Protein AF-0000000079764440 (afdb_homodimer)

Secondary structure (DSSP, 8-state):
-HHHHHHHHHHS---STTHHHHHHHTTT-HHHHHHHHSSPPP-BTTBEEEEBSSSTTSBSHHHHHHHHHHHHHHHHHH-TT-EEEEEE-SSTTHHHHHHHHHHHHHHTT-EEEE-SS---HHHHHHHHHHTT-SEEEEE--TTS-TTEEEEEEE-TTSSB--HHHHHHHHHHHHTS-TTTSS----HHHHHHTTSEEEPPHHHHHHHHHHHHTT-SSTTTHHHH---EEEE-TTSTTHHHHHHHHHHTT---EEE-GGGSS--TT-TT-SS--TTSHHHHHHHHHHHHHHT-SEEEEE-TTSS-EEEEEEPTTS-EEEE-HHHHHHHHHHHHHHHHHHHT-PPTT-EEEEETTS-THHHHHHHHHT-EEEEE-SSHHHHHHHHHHHHHTT-GGGEEEEEETTTEEE-STT-SS--HHHHHHHHHHHHHHHHHTT--HHHHHHHHHHHH-EEEEEEEEEE--STTHHHHHHHHHHHHHHS--SEETTEEEEEEEETT-HHHHSS---S-EEEEETTS-EEEEEE-SSSSEEEEEEEEEESSHHHHHHHHHHHHHHHGGGG-/-HHHHHHHHHHS---STTHHHHHHHTTT-HHHHHHHHSSPPP-BTTBEEEEBSSSTTSB-HHHHHHHHHHHHHHHHHH-TT-EEEEEE-SSTTHHHHHHHHHHHHHHTT-EEEE-SS---HHHHHHHHHHTT-SEEEEE--TTS-TTEEEEEEE-TTSSB--HHHHHHHHHHHHTS-TTTSS----HHHHHHTTSEEEPPHHHHHHHHHHHHTT-SSTTTHHHH---EEEE-TTSTTHHHHHHHHHHTT---EEE-GGGSS--TT-TT-SS--TTSHHHHHHHHHHHHHHT-SEEEEE-TTSS-EEEEEEPTTS-EEEE-HHHHHHHHHHHHHHHHHHHT-PPTT-EEEEETTS-THHHHHHHHHT-EEEEE-SSHHHHHHHHHHHHHTT-GGGEEEEEETTTEEE-STT-SS--HHHHHHHHHHHHHHHHHTT--HHHHHHHHHHHH-EEEEEEEEEE--STTHHHHHHHHHHHHHHS--SEETTEEEEEEEETT-HHHHSS---S-EEEEETTS-EEEEEE-SSSSEEEEEEEEEESSHHHHHHHHHHHHHHHGGGG-

Sequence (1120 aa):
MYQEEYKRWLEADLEDADLSPELARIEGNDEEIKDRFAVALKFGTAGLRGVLGAGTNRMNIYVVRQATQGLANWVKTQGGTQTVAISYDSRLKSDVFAKTAAGVLAANGINVRIYDALMPVPALSFATRYYNCNAGVMVTASHNPAKYNGYKAYGPDGCQMTDDAAAIVYAEIQKTDVLTGAKYISFAEGVEKGLIRFVGDDCKKALYEAIESRQVRPGLCKTAGLKLVYSPLNGSGLVPVTQVLKDIGITDITIVPEQEYPNGYFTTCSYPNPEIFAALELGLNLAKETDADLMLATDPDADRVGIAMKCPDGSYELVSGNEVGVLLLDYICAGRIEKGTMPEKAVAVKSIVSTPLADAVAEHYGVELRSVLTGFKWIGDQIAQLEEAGEVDRFIFGFEESYGYLAGPYVRDKDAVIGSMLICEMAAYYRSIGSSLKQRLEEIYAQYGRYLNKVDSFEFPGLSGMDKMASIMENLRKNPLTEVAGIKVASVTDYTKPEETGLPSANVLIYKLEDGETVIVRPSGTEPKIKIYYTTLGKDLEEAQAKKDKFAEALKPIMAMYQEEYKRWLEADLEDADLSPELARIEGNDEEIKDRFAVALKFGTAGLRGVLGAGTNRMNIYVVRQATQGLANWVKTQGGTQTVAISYDSRLKSDVFAKTAAGVLAANGINVRIYDALMPVPALSFATRYYNCNAGVMVTASHNPAKYNGYKAYGPDGCQMTDDAAAIVYAEIQKTDVLTGAKYISFAEGVEKGLIRFVGDDCKKALYEAIESRQVRPGLCKTAGLKLVYSPLNGSGLVPVTQVLKDIGITDITIVPEQEYPNGYFTTCSYPNPEIFAALELGLNLAKETDADLMLATDPDADRVGIAMKCPDGSYELVSGNEVGVLLLDYICAGRIEKGTMPEKAVAVKSIVSTPLADAVAEHYGVELRSVLTGFKWIGDQIAQLEEAGEVDRFIFGFEESYGYLAGPYVRDKDAVIGSMLICEMAAYYRSIGSSLKQRLEEIYAQYGRYLNKVDSFEFPGLSGMDKMASIMENLRKNPLTEVAGIKVASVTDYTKPEETGLPSANVLIYKLEDGETVIVRPSGTEPKIKIYYTTLGKDLEEAQAKKDKFAEALKPIMA

Radius of gyration: 32.34 Å; Cα contacts (8 Å, |Δi|>4): 2476; chains: 2; bounding box: 72×97×78 Å

Nearest PDB structures (foldseek):
  1tuo-assembly1_A  TM=8.781E-01  e=5.493E-33  Thermus thermophilus
  1wqa-assembly1_A  TM=8.277E-01  e=1.432E-32  Pyrococcus horikoshii
  3pdk-assembly1_B  TM=8.046E-01  e=1.966E-28  Bacillus anthracis
  7ojr-assembly1_A  TM=7.650E-01  e=1.184E-28  Bacillus subtilis subsp. subtilis str. 168
  6gyz-assembly1_B  TM=7.866E-01  e=2.117E-26  Staphylococcus aureus

Foldseek 3Di:
DLVVVLVVQQPDPDDDDAANVQSVVCVPVVVVSCQFEVDAAAQFLFFGKAFDYYHRRHDDLLVLLLLLQLVLVLLVVPDDQLEEEEAEKQAPCRVVSRQSSLFLSLLSVGAYAYAPDHAFLQLQLLLLQVVQHQKYWYWAPWQAFRRMIGIFMGGSNSFRDDRVSRVSSRVSSVVADSHPRTGGDGSVVSVVVVRYDYDDPVSVVVVLVVLLVLDLDQQLQQPLQAAEEEAQLLANCQPLQQVSCVVRHHDNYHYLPVRRHRDSNSVQARGCALQDCSNCVSSQVVCLVVVGQKYKYAIRNQQFIWIWGADPVGHTDTDFQLLLQQLLLLCNLVSCVVVVNQDPQAEEEEEPLHACLNVVSCVVSVHHYYYAHPDLSRVLVVLVVCVVVVRNQSYAKYGYRSRFIDGGNSGSGGHNSSSSNSSSSSQSVQSNVVHGSVRVSVVSCVVRFDKDKDKDKFAQDDPCLQVLLVVLLVCCVVPPDQAALPFGFPDKDQQCDCVVVVYHRFSKIWTQTPVRKIWIWHADPPGSMIMIMTMATDPDPVVRVVVVVSRCVRCVVSSD/DLVVVLVVQQPDPDDDDAANVQSVVCVPVVVVSCQFEVDAFAQFLFFGKAFDYYHRRHDDLLVLLLLLQLVLVLLVVPDDQLEEEEAEKQAPCRVVSRQSSLFLSLLSVGAYAYAPDHAFLQLQLLLLQVVQHQKYWYWAPWQAFRRMIGIFMGGSNSFRDDRVSRVSSRVSSVVADSHPRTGGDGSVVSVVVVRYDYDDPVSVVVVLVVLLVLALDQQLQQPLQAAEEEAQLLANCLPLQQVSCVVRHHDNYHYLPVRRHRDSNSVQARGCALQDCSNCVSSQVVCLVVVGQKYKYAIRNQQFIWIWGADPVGHTDTDFQLLLQQLLLLCNLVSCVVVVNQDPQAEEEEEPLHACLSVVSCVVSVHHYYYAHPDLSRVLVVLVVCVVVVRNQSYAKYGYRSRFIDGGNSGSGGHNSSSSNSSSSSQSVQSNVVHGSVRVSVVSCVVRFDKDKDKDKFAQDDPCLQVLLVVLLVCCVVPPDQAALRFGFPDKDQQCDCVVVVYHRFSKIWTATPVGWIWIWHADPVGSMIMIMTMATDPDPVVRVVVVVSRCVRCVVSSD

InterPro domains:
  IPR005841 Alpha-D-phosphohexomutase superfamily [PR00509] (135-149)
  IPR005841 Alpha-D-phosphohexomutase superfamily [PR00509] (225-244)
  IPR005841 Alpha-D-phosphohexomutase superfamily [PR00509] (292-307)
  IPR005843 Alpha-D-phosphohexomutase, C-terminal [PF00408] (472-535)
  IPR005844 Alpha-D-phosphohexomutase, alpha/beta/alpha domain I [PF02878] (41-177)
  IPR005845 Alpha-D-phosphohexomutase, alpha/beta/alpha domain II [PF02879] (219-308)
  IPR005846 Alpha-D-phosphohexomutase, alpha/beta/alpha domain III [PF02880] (321-448)
  IPR016055 Alpha-D-phosphohexomutase, alpha/beta/alpha I/II/III [SSF53738] (32-185)
  IPR016055 Alpha-D-phosphohexomutase, alpha/beta/alpha I/II/III [SSF53738] (223-310)
  IPR016055 Alpha-D-phosphohexomutase, alpha/beta/alpha I/II/III [SSF53738] (300-450)
  IPR016066 Alpha-D-phosphohexomutase, conserved site [PS00710] (136-145)
  IPR036900 Alpha-D-phosphohexomutase, C-terminal domain superfamily [SSF55957] (440-559)

Organism: NCBI:txid410072

Solvent-accessible surface area (backbone atoms only — not comparable to full-atom values): 55308 Å² total; per-residue (Å²): 112,27,65,58,53,50,50,52,58,68,70,44,91,69,75,63,63,62,38,61,30,53,51,60,69,45,61,89,37,61,68,62,45,42,62,22,35,61,46,62,64,61,54,47,51,74,18,35,69,33,42,59,44,66,47,51,40,18,40,41,67,42,50,44,29,15,48,35,37,8,44,43,58,49,43,72,70,71,52,86,69,38,24,34,24,36,25,20,21,34,41,59,58,18,65,58,45,42,42,46,35,46,7,22,30,28,53,69,73,26,33,31,35,29,51,91,56,61,32,23,52,29,54,37,18,30,47,6,44,74,67,51,14,51,22,24,36,40,21,43,42,55,42,52,38,44,61,35,30,29,41,29,47,24,30,41,79,15,22,50,29,49,66,68,60,23,49,54,26,37,54,41,21,72,71,31,45,52,88,73,48,43,57,68,41,54,50,38,56,23,40,73,71,64,29,39,44,44,51,44,68,66,58,55,50,50,50,52,50,60,48,61,70,59,52,65,61,79,67,51,35,56,72,38,72,52,34,34,23,39,27,18,54,10,15,17,27,42,50,60,36,44,49,51,33,44,74,50,34,46,58,52,42,44,65,33,76,95,23,48,59,68,37,24,68,36,86,84,24,74,43,36,29,45,87,40,68,70,46,39,45,69,41,50,55,48,20,61,77,67,67,30,58,32,29,40,28,22,15,19,27,12,31,26,46,23,42,29,43,48,41,96,88,67,49,73,42,79,52,51,28,42,55,50,45,38,52,49,53,50,50,49,51,54,36,19,56,75,69,70,66,58,51,76,77,27,29,33,35,33,24,67,85,30,59,66,66,44,55,58,55,28,55,74,74,67,34,47,71,45,72,34,61,84,56,55,47,47,54,25,47,52,47,50,52,27,43,74,69,75,44,38,74,20,41,54,35,36,35,35,46,78,24,24,28,33,68,45,73,78,41,21,48,33,19,19,46,52,42,49,47,52,51,51,46,50,43,20,49,30,44,66,71,76,49,38,62,58,57,51,52,51,49,49,26,70,73,75,50,34,72,39,77,49,75,48,77,46,76,34,80,66,96,54,10,53,59,52,52,50,48,46,54,50,45,45,66,76,55,56,74,61,50,56,70,84,41,45,44,66,45,75,48,57,31,69,39,31,89,79,68,76,43,75,66,37,76,39,38,38,38,33,30,68,86,71,30,37,41,33,44,35,60,48,91,86,46,44,31,40,36,39,37,38,37,24,67,23,97,41,70,68,50,10,48,53,49,44,52,42,42,49,61,55,46,48,69,67,77,106,110,28,64,58,51,49,51,52,58,68,72,43,90,69,76,63,60,63,38,61,29,53,53,60,69,45,61,92,38,62,68,62,44,41,62,22,36,62,47,62,65,62,56,46,53,74,19,35,70,32,42,60,43,65,48,49,39,19,39,42,68,42,50,45,29,14,49,35,37,8,42,43,58,48,42,69,71,70,51,85,70,39,23,34,23,37,25,22,22,35,42,59,57,16,65,58,46,41,42,44,34,46,7,22,30,28,52,69,73,26,33,31,35,30,52,91,56,62,33,22,51,31,55,37,17,30,48,5,44,74,68,51,13,49,23,23,35,40,22,44,43,55,44,52,38,46,61,34,31,26,41,29,47,24,30,41,79,14,22,51,28,49,65,67,62,23,50,53,25,36,55,41,22,73,71,30,44,53,90,73,48,43,57,69,42,53,51,40,56,23,41,74,71,65,30,39,43,44,52,44,68,66,59,55,50,49,50,50,49,58,49,60,70,59,54,64,62,81,67,50,34,56,74,40,73,52,35,36,24,38,26,16,55,11,14,17,27,41,50,60,36,44,48,52,33,44,73,49,34,46,58,51,43,45,66,33,75,96,23,48,59,66,38,24,67,37,86,84,25,75,44,35,30,44,88,39,66,69,46,38,45,69,41,52,53,47,20,63,75,67,66,32,57,32,28,41,28,22,15,19,27,12,31,25,46,24,42,29,42,47,43,96,87,68,48,72,43,78,52,53,27,42,56,48,46,38,52,49,51,50,49,51,51,55,34,19,56,75,69,69,67,57,51,76,77,27,30,32,36,32,25,68,86,29,59,66,65,42,54,56,54,28,54,74,72,66,36,47,70,46,70,34,62,84,55,56,47,46,54,24,46,52,48,50,52,27,44,75,71,74,42,37,75,20,41,54,35,35,35,34,45,80,25,24,28,32,68,45,74,78,41,21,46,33,20,18,46,54,42,50,46,53,51,51,46,50,41,20,51,30,44,66,74,76,49,38,62,56,57,49,52,51,49,48,27,70,73,75,50,33,72,38,78,48,74,48,77,45,76,34,80,67,95,54,10,54,59,54,52,51,49,45,54,48,44,45,65,77,56,55,74,61,51,56,68,84,40,45,44,65,45,75,47,56,30,69,38,30,91,79,68,76,43,78,66,38,78,39,38,38,36,34,28,70,88,69,30,37,41,33,44,34,59,49,92,87,47,41,30,40,35,38,39,37,37,24,66,24,97,40,70,66,51,8,48,52,49,45,52,42,41,50,63,56,46,48,70,68,77,106

Structure (mmCIF, N/CA/C/O backbone):
data_AF-0000000079764440-model_v1
#
loop_
_entity.id
_entity.type
_entity.pdbx_description
1 polymer Phosphoglucomutase
#
loop_
_atom_site.group_PDB
_atom_site.id
_atom_site.type_symbol
_atom_site.label_atom_id
_atom_site.label_alt_id
_atom_site.label_comp_id
_atom_site.label_asym_id
_atom_site.label_entity_id
_atom_site.label_seq_id
_atom_site.pdbx_PDB_ins_code
_atom_site.Cartn_x
_atom_site.Cartn_y
_atom_site.Cartn_z
_atom_site.occupancy
_atom_site.B_iso_or_equiv
_atom_site.auth_seq_id
_atom_site.auth_comp_id
_atom_site.auth_asym_id
_atom_site.auth_atom_id
_atom_site.pdbx_PDB_model_num
ATOM 1 N N . MET A 1 1 ? -37 -5.703 -2.166 1 90.06 1 MET A N 1
ATOM 2 C CA . MET A 1 1 ? -36.031 -6.488 -1.391 1 90.06 1 MET A CA 1
ATOM 3 C C . MET A 1 1 ? -34.688 -5.82 -1.383 1 90.06 1 MET A C 1
ATOM 5 O O . MET A 1 1 ? -34.188 -5.383 -0.334 1 90.06 1 MET A O 1
ATOM 9 N N . TYR A 1 2 ? -34.188 -5.312 -2.531 1 94.69 2 TYR A N 1
ATOM 10 C CA . TYR A 1 2 ? -32.844 -4.734 -2.551 1 94.69 2 TYR A CA 1
ATOM 11 C C . TYR A 1 2 ? -32.875 -3.301 -2.031 1 94.69 2 TYR A C 1
ATOM 13 O O . TYR A 1 2 ? -31.922 -2.85 -1.397 1 94.69 2 TYR A O 1
ATOM 21 N N . GLN A 1 3 ? -33.938 -2.615 -2.131 1 96.88 3 GLN A N 1
ATOM 22 C CA . GLN A 1 3 ? -34.094 -1.265 -1.599 1 96.88 3 GLN A CA 1
ATOM 23 C C . GLN A 1 3 ? -34.094 -1.271 -0.073 1 96.88 3 GLN A C 1
ATOM 25 O O . GLN A 1 3 ? -33.562 -0.349 0.557 1 96.88 3 GLN A O 1
ATOM 30 N N . GLU A 1 4 ? -34.719 -2.256 0.448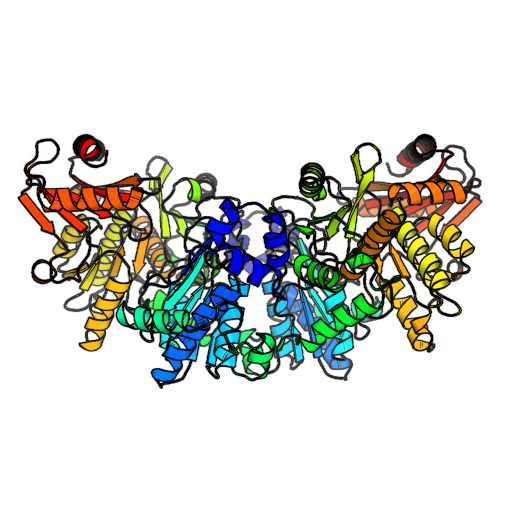 1 97.06 4 GLU A N 1
ATOM 31 C CA . GLU A 1 4 ? -34.75 -2.381 1.902 1 97.06 4 GLU A CA 1
ATOM 32 C C . GLU A 1 4 ? -33.375 -2.629 2.471 1 97.06 4 GLU A C 1
ATOM 34 O O . GLU A 1 4 ? -33 -2.084 3.518 1 97.06 4 GLU A O 1
ATOM 39 N N . GLU A 1 5 ? -32.656 -3.471 1.81 1 97.06 5 GLU A N 1
ATOM 40 C CA . GLU A 1 5 ? -31.297 -3.744 2.246 1 97.06 5 GLU A CA 1
ATOM 41 C C . GLU A 1 5 ? -30.422 -2.5 2.127 1 97.06 5 GLU A C 1
ATOM 43 O O . GLU A 1 5 ? -29.594 -2.225 3.008 1 97.06 5 GLU A O 1
ATOM 48 N N . TYR A 1 6 ? -30.594 -1.741 1.046 1 97.62 6 TYR A N 1
ATOM 49 C CA . TYR A 1 6 ? -29.875 -0.483 0.872 1 97.62 6 TYR A CA 1
ATOM 50 C C . TYR A 1 6 ? -30.156 0.472 2.023 1 97.62 6 TYR A C 1
ATOM 52 O O . TYR A 1 6 ? -29.234 1.069 2.588 1 97.62 6 TYR A O 1
ATOM 60 N N . LYS A 1 7 ? -31.359 0.61 2.387 1 97.12 7 LYS A N 1
ATOM 61 C CA . LYS A 1 7 ? -31.766 1.485 3.482 1 97.12 7 LYS A CA 1
ATOM 62 C C . LYS A 1 7 ? -31.172 1.021 4.809 1 97.12 7 LYS A C 1
ATOM 64 O O . LYS A 1 7 ? -30.766 1.842 5.637 1 97.12 7 LYS A O 1
ATOM 69 N N . ARG A 1 8 ? -31.172 -0.293 4.98 1 97.44 8 ARG A N 1
ATOM 70 C CA . ARG A 1 8 ? -30.578 -0.876 6.176 1 97.44 8 ARG A CA 1
ATOM 71 C C . ARG A 1 8 ? -29.125 -0.459 6.316 1 97.44 8 ARG A C 1
ATOM 73 O O . ARG A 1 8 ? -28.672 -0.091 7.406 1 97.44 8 ARG A O 1
ATOM 80 N N . TRP A 1 9 ? -28.359 -0.5 5.227 1 97.56 9 TRP A N 1
ATOM 81 C CA . TRP A 1 9 ? -26.953 -0.099 5.234 1 97.56 9 TRP A CA 1
ATOM 82 C C . TRP A 1 9 ? -26.812 1.401 5.477 1 97.56 9 TRP A C 1
ATOM 84 O O . TRP A 1 9 ? -25.906 1.841 6.188 1 97.56 9 TRP A O 1
ATOM 94 N N . LEU A 1 10 ? -27.656 2.152 4.887 1 94.5 10 LEU A N 1
ATOM 95 C CA . LEU A 1 10 ? -27.625 3.604 5.02 1 94.5 10 LEU A CA 1
ATOM 96 C C . LEU A 1 10 ? -27.844 4.02 6.469 1 94.5 10 LEU A C 1
ATOM 98 O O . LEU A 1 10 ? -27.25 5 6.934 1 94.5 10 LEU A O 1
ATOM 102 N N . GLU A 1 11 ? -28.625 3.297 7.148 1 94.44 11 GLU A N 1
ATOM 103 C CA . GLU A 1 11 ? -29.016 3.648 8.516 1 94.44 11 GLU A CA 1
ATOM 104 C C . GLU A 1 11 ? -28.016 3.082 9.531 1 94.44 11 GLU A C 1
ATOM 106 O O . GLU A 1 11 ? -28 3.5 10.688 1 94.44 11 GLU A O 1
ATOM 111 N N . ALA A 1 12 ? -27.188 2.178 9.07 1 95.19 12 ALA A N 1
ATOM 112 C CA . ALA A 1 12 ? -26.25 1.526 9.969 1 95.19 12 ALA A CA 1
ATOM 113 C C . ALA A 1 12 ? -25.062 2.441 10.273 1 95.19 12 ALA A C 1
ATOM 115 O O . ALA A 1 12 ? -24.688 3.273 9.445 1 95.19 12 ALA A O 1
ATOM 116 N N . ASP A 1 13 ? -24.516 2.365 11.484 1 92.69 13 ASP A N 1
ATOM 117 C CA . ASP A 1 13 ? -23.266 3.025 11.805 1 92.69 13 ASP A CA 1
ATOM 118 C C . ASP A 1 13 ? -22.062 2.225 11.289 1 92.69 13 ASP A C 1
ATOM 120 O O . ASP A 1 13 ? -21.391 1.535 12.062 1 92.69 13 ASP A O 1
ATOM 124 N N . LEU A 1 14 ? -21.859 2.359 10.008 1 94.62 14 LEU A N 1
ATOM 125 C CA . LEU A 1 14 ? -20.875 1.529 9.328 1 94.62 14 LEU A CA 1
ATOM 126 C C . LEU A 1 14 ? -19.453 1.966 9.688 1 94.62 14 LEU A C 1
ATOM 128 O O . LEU A 1 14 ? -19.156 3.162 9.727 1 94.62 14 LEU A O 1
ATOM 132 N N . GLU A 1 15 ? -18.75 0.902 9.938 1 92.06 15 GLU A N 1
ATOM 133 C CA . GLU A 1 15 ? -17.312 1.117 10.102 1 92.06 15 GLU A CA 1
ATOM 134 C C . GLU A 1 15 ? -16.609 1.244 8.75 1 92.06 15 GLU A C 1
ATOM 136 O O . GLU A 1 15 ? -17.172 0.861 7.719 1 92.06 15 GLU A O 1
ATOM 141 N N . ASP A 1 16 ? -15.531 1.823 8.648 1 90.44 16 ASP A N 1
ATOM 142 C CA . ASP A 1 16 ? -14.703 2.039 7.469 1 90.44 16 ASP A CA 1
ATOM 143 C C . ASP A 1 16 ? -15.07 3.354 6.777 1 90.44 16 ASP A C 1
ATOM 145 O O . ASP A 1 16 ? -16.234 3.584 6.438 1 90.44 16 ASP A O 1
ATOM 149 N N . ALA A 1 17 ? -14.219 4.094 6.406 1 86.5 17 ALA A N 1
ATOM 150 C CA . ALA A 1 17 ? -14.328 5.516 6.086 1 86.5 17 ALA A CA 1
ATOM 151 C C . ALA A 1 17 ? -14.969 5.723 4.715 1 86.5 17 ALA A C 1
ATOM 153 O O . ALA A 1 17 ? -15.539 6.781 4.441 1 86.5 17 ALA A O 1
ATOM 154 N N . ASP A 1 18 ? -14.977 4.707 3.887 1 90.69 18 ASP A N 1
ATOM 155 C CA . ASP A 1 18 ? -15.383 4.902 2.5 1 90.69 18 ASP A CA 1
ATOM 156 C C . ASP A 1 18 ? -16.828 4.477 2.285 1 90.69 18 ASP A C 1
ATOM 158 O O . ASP A 1 18 ? -17.453 4.859 1.294 1 90.69 18 ASP A O 1
ATOM 162 N N . LEU A 1 19 ? -17.453 3.727 3.191 1 95.31 19 LEU A N 1
ATOM 163 C CA . LEU A 1 19 ? -18.719 3.066 2.92 1 95.31 19 LEU A CA 1
ATOM 164 C C . LEU A 1 19 ? -19.875 4.062 2.982 1 95.31 19 LEU A C 1
ATOM 166 O O . LEU A 1 19 ? -20.703 4.117 2.068 1 95.31 19 LEU A O 1
ATOM 170 N N . SER A 1 20 ? -19.906 4.855 4.039 1 93.56 20 SER A N 1
ATOM 171 C CA . SER A 1 20 ? -21.016 5.785 4.203 1 93.56 20 SER A CA 1
ATOM 172 C C . SER A 1 20 ? -21.047 6.82 3.082 1 93.56 20 SER A C 1
ATOM 174 O O . SER A 1 20 ? -22.094 7.055 2.473 1 93.56 20 SER A O 1
ATOM 176 N N . PRO A 1 21 ? -19.906 7.418 2.748 1 91.5 21 PRO A N 1
ATOM 177 C CA . PRO A 1 21 ? -19.891 8.344 1.614 1 91.5 21 PRO A CA 1
ATOM 178 C C . PRO A 1 21 ? -20.312 7.68 0.305 1 91.5 21 PRO A C 1
ATOM 180 O O . PRO A 1 21 ? -21 8.297 -0.512 1 91.5 21 PRO A O 1
ATOM 183 N N . GLU A 1 22 ? -19.922 6.484 0.108 1 93.75 22 GLU A N 1
ATOM 184 C CA . GLU A 1 22 ? -20.281 5.762 -1.106 1 93.75 22 GLU A CA 1
ATOM 185 C C . GLU A 1 22 ? -21.797 5.547 -1.188 1 93.75 22 GLU A C 1
ATOM 187 O O . GLU A 1 22 ? -22.391 5.688 -2.258 1 93.75 22 GLU A O 1
ATOM 192 N N . LEU A 1 23 ? -22.422 5.148 -0.091 1 95.38 23 LEU A N 1
ATOM 193 C CA . LEU A 1 23 ? -23.859 4.906 -0.037 1 95.38 23 LEU A CA 1
ATOM 194 C C . LEU A 1 23 ? -24.625 6.191 -0.306 1 95.38 23 LEU A C 1
ATOM 196 O O . LEU A 1 23 ? -25.625 6.18 -1.038 1 95.38 23 LEU A O 1
ATOM 200 N N . ALA A 1 24 ? -24.156 7.266 0.302 1 89.19 24 ALA A N 1
ATOM 201 C CA . ALA A 1 24 ? -24.812 8.555 0.094 1 89.19 24 ALA A CA 1
ATOM 202 C C . ALA A 1 24 ? -24.766 8.961 -1.377 1 89.19 24 ALA A C 1
ATOM 204 O O . ALA A 1 24 ? -25.734 9.523 -1.902 1 89.19 24 ALA A O 1
ATOM 205 N N . ARG A 1 25 ? -23.719 8.656 -2.012 1 88.75 25 ARG A N 1
ATOM 206 C CA . ARG A 1 25 ? -23.5 9.078 -3.391 1 88.75 25 ARG A CA 1
ATOM 207 C C . ARG A 1 25 ? -24.453 8.367 -4.348 1 88.75 25 ARG A C 1
ATOM 209 O O . ARG A 1 25 ? -24.781 8.898 -5.406 1 88.75 25 ARG A O 1
ATOM 216 N N . ILE A 1 26 ? -24.875 7.191 -3.998 1 92.56 26 ILE A N 1
ATOM 217 C CA . ILE A 1 26 ? -25.672 6.434 -4.953 1 92.56 26 ILE A CA 1
ATOM 218 C C . ILE A 1 26 ? -27.156 6.57 -4.613 1 92.56 26 ILE A C 1
ATOM 220 O O . ILE A 1 26 ? -28 5.918 -5.227 1 92.56 26 ILE A O 1
ATOM 224 N N . GLU A 1 27 ? -27.453 7.355 -3.617 1 91.88 27 GLU A N 1
ATOM 225 C CA . GLU A 1 27 ? -28.859 7.582 -3.273 1 91.88 27 GLU A CA 1
ATOM 226 C C . GLU A 1 27 ? -29.656 8.016 -4.496 1 91.88 27 GLU A C 1
ATOM 228 O O . GLU A 1 27 ? -29.234 8.891 -5.246 1 91.88 27 GLU A O 1
ATOM 233 N N . GLY A 1 28 ? -30.75 7.371 -4.758 1 93.12 28 GLY A N 1
ATOM 234 C CA . GLY A 1 28 ? -31.625 7.695 -5.867 1 93.12 28 GLY A CA 1
ATOM 235 C C . GLY A 1 28 ? -31.219 7.016 -7.164 1 93.12 28 GLY A C 1
ATOM 236 O O . GLY A 1 28 ? -31.969 7.055 -8.148 1 93.12 28 GLY A O 1
ATOM 237 N N . ASN A 1 29 ? -30.141 6.395 -7.238 1 94.94 29 ASN A N 1
ATOM 238 C CA . ASN A 1 29 ? -29.688 5.641 -8.406 1 94.94 29 ASN A CA 1
ATOM 239 C C . ASN A 1 29 ? -30.109 4.176 -8.32 1 94.94 29 ASN A C 1
ATOM 241 O O . ASN A 1 29 ? -29.297 3.32 -7.945 1 94.94 29 ASN A O 1
ATOM 245 N N . ASP A 1 30 ? -31.219 3.898 -8.836 1 96.25 30 ASP A N 1
ATOM 246 C CA . ASP A 1 30 ? -31.828 2.59 -8.648 1 96.25 30 ASP A CA 1
ATOM 247 C C . ASP A 1 30 ? -30.984 1.488 -9.281 1 96.25 30 ASP A C 1
ATOM 249 O O . ASP A 1 30 ? -30.875 0.387 -8.734 1 96.25 30 ASP A O 1
ATOM 253 N N . GLU A 1 31 ? -30.469 1.744 -10.367 1 95.06 31 GLU A N 1
ATOM 254 C CA . GLU A 1 31 ? -29.656 0.748 -11.062 1 95.06 31 GLU A CA 1
ATOM 255 C C . GLU A 1 31 ? -28.422 0.373 -10.242 1 95.06 31 GLU A C 1
ATOM 257 O O . GLU A 1 31 ? -28.094 -0.807 -10.117 1 95.06 31 GLU A O 1
ATOM 262 N N . GLU A 1 32 ? -27.781 1.354 -9.727 1 95.19 32 GLU A N 1
ATOM 263 C CA . GLU A 1 32 ? -26.594 1.127 -8.898 1 95.19 32 GLU A CA 1
ATOM 264 C C . GLU A 1 32 ? -26.969 0.405 -7.605 1 95.19 32 GLU A C 1
ATOM 266 O O . GLU A 1 32 ? -26.203 -0.44 -7.121 1 95.19 32 GLU A O 1
ATOM 271 N N . ILE A 1 33 ? -28.062 0.786 -7.055 1 97.38 33 ILE A N 1
ATOM 272 C CA . ILE A 1 33 ? -28.531 0.164 -5.82 1 97.38 33 ILE A CA 1
ATOM 273 C C . ILE A 1 33 ? -28.875 -1.302 -6.074 1 97.38 33 ILE A C 1
ATOM 275 O O . ILE A 1 33 ? -28.5 -2.178 -5.289 1 97.38 33 ILE A O 1
ATOM 279 N N . LYS A 1 34 ? -29.516 -1.598 -7.148 1 96.25 34 LYS A N 1
ATOM 280 C CA . LYS A 1 34 ? -29.875 -2.969 -7.508 1 96.25 34 LYS A CA 1
ATOM 281 C C . LYS A 1 34 ? -28.625 -3.816 -7.719 1 96.25 34 LYS A C 1
ATOM 283 O O . LYS A 1 34 ? -28.531 -4.945 -7.23 1 96.25 34 LYS A O 1
ATOM 288 N N . ASP A 1 35 ? -27.734 -3.307 -8.367 1 94.94 35 ASP A N 1
ATOM 289 C CA . ASP A 1 35 ? -26.5 -4.016 -8.656 1 94.94 35 ASP A CA 1
ATOM 290 C C . ASP A 1 35 ? -25.766 -4.383 -7.367 1 94.94 35 ASP A C 1
ATOM 292 O O . ASP A 1 35 ? -25.172 -5.461 -7.27 1 94.94 35 ASP A O 1
ATOM 296 N N . ARG A 1 36 ? -25.75 -3.535 -6.402 1 96.88 36 ARG A N 1
ATOM 297 C CA . ARG A 1 36 ? -24.969 -3.686 -5.184 1 96.88 36 ARG A CA 1
ATOM 298 C C . ARG A 1 36 ? -25.719 -4.52 -4.148 1 96.88 36 ARG A C 1
ATOM 300 O O . ARG A 1 36 ? -25.094 -5.164 -3.299 1 96.88 36 ARG A O 1
ATOM 307 N N . PHE A 1 37 ? -27.094 -4.598 -4.238 1 97.56 37 PHE A N 1
ATOM 308 C CA . PHE A 1 37 ? -27.812 -5.121 -3.086 1 97.56 37 PHE A CA 1
ATOM 309 C C . PHE A 1 37 ? -28.781 -6.219 -3.508 1 97.56 37 PHE A C 1
ATOM 311 O O . PHE A 1 37 ? -29.359 -6.906 -2.66 1 97.56 37 PHE A O 1
ATOM 318 N N . ALA A 1 38 ? -29 -6.449 -4.77 1 94.31 38 ALA A N 1
ATOM 319 C CA . ALA A 1 38 ? -30 -7.422 -5.211 1 94.31 38 ALA A CA 1
ATOM 320 C C . ALA A 1 38 ? -29.531 -8.852 -4.922 1 94.31 38 ALA A C 1
ATOM 322 O O . ALA A 1 38 ? -30.359 -9.742 -4.711 1 94.31 38 ALA A O 1
ATOM 323 N N . VAL A 1 39 ? -28.25 -9.055 -4.902 1 92.19 39 VAL A N 1
ATOM 324 C CA . VAL A 1 39 ? -27.672 -10.367 -4.617 1 92.19 39 VAL A CA 1
ATOM 325 C C . VAL A 1 39 ? -26.453 -10.211 -3.721 1 92.19 39 VAL A C 1
ATOM 327 O O . VAL A 1 39 ? -25.938 -9.102 -3.543 1 92.19 39 VAL A O 1
ATOM 330 N N . ALA A 1 40 ? -26.078 -11.266 -3.107 1 93.88 40 ALA A N 1
ATOM 331 C CA . ALA A 1 40 ? -24.828 -11.312 -2.34 1 93.88 40 ALA A CA 1
ATOM 332 C C . ALA A 1 40 ? -23.734 -12.039 -3.113 1 93.88 40 ALA A C 1
ATOM 334 O O . ALA A 1 40 ? -24.016 -12.922 -3.932 1 93.88 40 ALA A O 1
ATOM 335 N N . LEU A 1 41 ? -22.484 -11.633 -2.9 1 92.75 41 LEU A N 1
ATOM 336 C CA . LEU A 1 41 ? -21.375 -12.414 -3.459 1 92.75 41 LEU A CA 1
ATOM 337 C C . LEU A 1 41 ? -21.469 -13.875 -3.029 1 92.75 41 LEU A C 1
ATOM 339 O O . LEU A 1 41 ? -21.812 -14.164 -1.881 1 92.75 41 LEU A O 1
ATOM 343 N N . LYS A 1 42 ? -21.172 -14.727 -3.926 1 88.94 42 LYS A N 1
ATOM 344 C CA . LYS A 1 42 ? -21.25 -16.156 -3.641 1 88.94 42 LYS A CA 1
ATOM 345 C C . LYS A 1 42 ? -19.906 -16.719 -3.211 1 88.94 42 LYS A C 1
ATOM 347 O O . LYS A 1 42 ? -18.875 -16.422 -3.83 1 88.94 42 LYS A O 1
ATOM 352 N N . PHE A 1 43 ? -19.953 -17.438 -2.174 1 89.38 43 PHE A N 1
ATOM 353 C CA . PHE A 1 43 ? -18.781 -18.125 -1.674 1 89.38 43 PHE A CA 1
ATOM 354 C C . PHE A 1 43 ? -18.734 -19.562 -2.189 1 89.38 43 PHE A C 1
ATOM 356 O O . PHE A 1 43 ? -19.5 -20.422 -1.734 1 89.38 43 PHE A O 1
ATOM 363 N N . GLY A 1 44 ? -17.859 -19.891 -3.205 1 80.5 44 GLY A N 1
ATOM 364 C CA . GLY A 1 44 ? -17.641 -21.234 -3.715 1 80.5 44 GLY A CA 1
ATOM 365 C C . GLY A 1 44 ? -16.219 -21.719 -3.502 1 80.5 44 GLY A C 1
ATOM 366 O O . GLY A 1 44 ? -15.539 -21.281 -2.58 1 80.5 44 GLY A O 1
ATOM 367 N N . THR A 1 45 ? -15.82 -22.672 -4.215 1 73.62 45 THR A N 1
ATOM 368 C CA . THR A 1 45 ? -14.492 -23.25 -4.059 1 73.62 45 THR A CA 1
ATOM 369 C C . THR A 1 45 ? -13.406 -22.234 -4.402 1 73.62 45 THR A C 1
ATOM 371 O O . THR A 1 45 ? -12.258 -22.375 -3.984 1 73.62 45 THR A O 1
ATOM 374 N N . ALA A 1 46 ? -13.75 -21.188 -5.082 1 77.19 46 ALA A N 1
ATOM 375 C CA . ALA A 1 46 ? -12.797 -20.125 -5.426 1 77.19 46 ALA A CA 1
ATOM 376 C C . ALA A 1 46 ? -12.875 -18.969 -4.426 1 77.19 46 ALA A C 1
ATOM 378 O O . ALA A 1 46 ? -12.188 -17.969 -4.578 1 77.19 46 ALA A O 1
ATOM 379 N N . GLY A 1 47 ? -13.75 -19.172 -3.408 1 90.31 47 GLY A N 1
ATOM 380 C CA . GLY A 1 47 ? -13.906 -18.109 -2.426 1 90.31 47 GLY A CA 1
ATOM 381 C C . GLY A 1 47 ? -14.773 -16.969 -2.916 1 90.31 47 GLY A C 1
ATOM 382 O O . GLY A 1 47 ? -15.711 -17.188 -3.686 1 90.31 47 GLY A O 1
ATOM 383 N N . LEU A 1 48 ? -14.594 -15.828 -2.305 1 94.44 48 LEU A N 1
ATOM 384 C CA . LEU A 1 48 ? -15.25 -14.594 -2.73 1 94.44 48 LEU A CA 1
ATOM 385 C C . LEU A 1 48 ? -14.367 -13.805 -3.686 1 94.44 48 LEU A C 1
ATOM 387 O O . LEU A 1 48 ? -13.141 -13.781 -3.525 1 94.44 48 LEU A O 1
ATOM 391 N N . ARG A 1 49 ? -14.906 -13.258 -4.703 1 94.62 49 ARG A N 1
ATOM 392 C CA . ARG A 1 49 ? -14.266 -12.289 -5.586 1 94.62 49 ARG A CA 1
ATOM 393 C C . ARG A 1 49 ? -15.266 -11.258 -6.094 1 94.62 49 ARG A C 1
ATOM 395 O O . ARG A 1 49 ? -16.375 -11.609 -6.516 1 94.62 49 ARG A O 1
ATOM 402 N N . GLY A 1 50 ? -14.961 -9.977 -5.938 1 95 50 GLY A N 1
ATOM 403 C CA . GLY A 1 50 ? -15.852 -8.922 -6.398 1 95 50 GLY A CA 1
ATOM 404 C C . GLY A 1 50 ? -15.203 -7.551 -6.395 1 95 50 GLY A C 1
ATOM 405 O O . GLY A 1 50 ? -14.047 -7.406 -5.977 1 95 50 GLY A O 1
ATOM 406 N N . VAL A 1 51 ? -15.969 -6.609 -6.902 1 96.5 51 VAL A N 1
ATOM 407 C CA . VAL A 1 51 ? -15.516 -5.223 -6.902 1 96.5 51 VAL A CA 1
ATOM 408 C C . VAL A 1 51 ? -15.617 -4.645 -5.492 1 96.5 51 VAL A C 1
ATOM 410 O O . VAL A 1 51 ? -16.547 -4.969 -4.75 1 96.5 51 VAL A O 1
ATOM 413 N N . LEU A 1 52 ? -14.672 -3.818 -5.121 1 97.62 52 LEU A N 1
ATOM 414 C CA . LEU A 1 52 ? -14.711 -3.113 -3.846 1 97.62 52 LEU A CA 1
ATOM 415 C C . LEU A 1 52 ? -15.914 -2.172 -3.783 1 97.62 52 LEU A C 1
ATOM 417 O O . LEU A 1 52 ? -16.297 -1.584 -4.797 1 97.62 52 LEU A O 1
ATOM 421 N N . GLY A 1 53 ? -16.484 -2.057 -2.615 1 97.38 53 GLY A N 1
ATOM 422 C CA . GLY A 1 53 ? -17.516 -1.058 -2.438 1 97.38 53 GLY A CA 1
ATOM 423 C C . GLY A 1 53 ? -18.531 -1.43 -1.367 1 97.38 53 GLY A C 1
ATOM 424 O O . GLY A 1 53 ? -18.406 -2.482 -0.736 1 97.38 53 GLY A O 1
ATOM 425 N N . ALA A 1 54 ? -19.484 -0.608 -1.151 1 97.62 54 ALA A N 1
ATOM 426 C CA . ALA A 1 54 ? -20.562 -0.864 -0.206 1 97.62 54 ALA A CA 1
ATOM 427 C C . ALA A 1 54 ? -21.625 -1.763 -0.825 1 97.62 54 ALA A C 1
ATOM 429 O O . ALA A 1 54 ? -21.969 -1.61 -1.999 1 97.62 54 ALA A O 1
ATOM 430 N N . GLY A 1 55 ? -22.094 -2.717 -0.056 1 97.88 55 GLY A N 1
ATOM 431 C CA . GLY A 1 55 ? -23.156 -3.582 -0.516 1 97.88 55 GLY A CA 1
ATOM 432 C C . GLY A 1 55 ? -22.859 -5.059 -0.314 1 97.88 55 GLY A C 1
ATOM 433 O O . GLY A 1 55 ? -21.734 -5.43 0.006 1 97.88 55 GLY A O 1
ATOM 434 N N . THR A 1 56 ? -23.875 -5.863 -0.546 1 97.75 56 THR A N 1
ATOM 435 C CA . THR A 1 56 ? -23.75 -7.301 -0.341 1 97.75 56 THR A CA 1
ATOM 436 C C . THR A 1 56 ? -23.078 -7.965 -1.542 1 97.75 56 THR A C 1
ATOM 438 O O . THR A 1 56 ? -22.516 -9.055 -1.422 1 97.75 56 THR A O 1
ATOM 441 N N . ASN A 1 57 ? -23.172 -7.301 -2.695 1 96.88 57 ASN A N 1
ATOM 442 C CA . ASN A 1 57 ? -22.516 -7.773 -3.912 1 96.88 57 ASN A CA 1
ATOM 443 C C . ASN A 1 57 ? -21.203 -7.039 -4.16 1 96.88 57 ASN A C 1
ATOM 445 O O . ASN A 1 57 ? -20.875 -6.723 -5.305 1 96.88 57 ASN A O 1
ATOM 449 N N . ARG A 1 58 ? -20.516 -6.621 -3.141 1 97.69 58 ARG A N 1
ATOM 450 C CA . ARG A 1 58 ? -19.25 -5.914 -3.137 1 97.69 58 ARG A CA 1
ATOM 451 C C . ARG A 1 58 ? -18.297 -6.488 -2.082 1 97.69 58 ARG A C 1
ATOM 453 O O . ARG A 1 58 ? -18.75 -7.074 -1.095 1 97.69 58 ARG A O 1
ATOM 460 N N . MET A 1 59 ? -17.047 -6.367 -2.35 1 98.38 59 MET A N 1
ATOM 461 C CA . MET A 1 59 ? -16.062 -6.656 -1.299 1 98.38 59 MET A CA 1
ATOM 462 C C . MET A 1 59 ? -15.953 -5.484 -0.33 1 98.38 59 MET A C 1
ATOM 464 O O . MET A 1 59 ? -15.664 -4.359 -0.742 1 98.38 59 MET A O 1
ATOM 468 N N . ASN A 1 60 ? -16.141 -5.652 0.877 1 98.5 60 ASN A N 1
ATOM 469 C CA . ASN A 1 60 ? -15.992 -4.711 1.982 1 98.5 60 ASN A CA 1
ATOM 470 C C . ASN A 1 60 ? -15.812 -5.438 3.314 1 98.5 60 ASN A C 1
ATOM 472 O O . ASN A 1 60 ? -15.859 -6.668 3.367 1 98.5 60 ASN A O 1
ATOM 476 N N . ILE A 1 61 ? -15.617 -4.754 4.414 1 98.5 61 ILE A N 1
ATOM 477 C CA . ILE A 1 61 ? -15.242 -5.367 5.684 1 98.5 61 ILE A CA 1
ATOM 478 C C . ILE A 1 61 ? -16.422 -6.188 6.223 1 98.5 61 ILE A C 1
ATOM 480 O O . ILE A 1 61 ? -16.219 -7.195 6.902 1 98.5 61 ILE A O 1
ATOM 484 N N . TYR A 1 62 ? -17.609 -5.836 5.918 1 98.69 62 TYR A N 1
ATOM 485 C CA . TYR A 1 62 ? -18.766 -6.543 6.469 1 98.69 62 TYR A CA 1
ATOM 486 C C . TYR A 1 62 ? -18.969 -7.883 5.766 1 98.69 62 TYR A C 1
ATOM 488 O O . TYR A 1 62 ? -19.297 -8.883 6.41 1 98.69 62 TYR A O 1
ATOM 496 N N . VAL A 1 63 ? -18.797 -7.84 4.453 1 98.62 63 VAL A N 1
ATOM 497 C CA . VAL A 1 63 ? -18.859 -9.094 3.703 1 98.62 63 VAL A CA 1
ATOM 498 C C . VAL A 1 63 ? -17.719 -10.016 4.145 1 98.62 63 VAL A C 1
ATOM 500 O O . VAL A 1 63 ? -17.922 -11.219 4.301 1 98.62 63 VAL A O 1
ATOM 503 N N . VAL A 1 64 ? -16.562 -9.508 4.379 1 98.81 64 VAL A N 1
ATOM 504 C CA . VAL A 1 64 ? -15.422 -10.281 4.867 1 98.81 64 VAL A CA 1
ATOM 505 C C . VAL A 1 64 ? -15.727 -10.82 6.262 1 98.81 64 VAL A C 1
ATOM 507 O O . VAL A 1 64 ? -15.414 -11.977 6.566 1 98.81 64 VAL A O 1
ATOM 510 N N . ARG A 1 65 ? -16.312 -9.984 7.141 1 98.81 65 ARG A N 1
ATOM 511 C CA . ARG A 1 65 ? -16.688 -10.43 8.477 1 98.81 65 ARG A CA 1
ATOM 512 C C . ARG A 1 65 ? -17.688 -11.586 8.414 1 98.81 65 ARG A C 1
ATOM 514 O O . ARG A 1 65 ? -17.531 -12.578 9.125 1 98.81 65 ARG A O 1
ATOM 521 N N . GLN A 1 66 ? -18.656 -11.406 7.539 1 98.75 66 GLN A N 1
ATOM 522 C CA . GLN A 1 66 ? -19.672 -12.445 7.391 1 98.75 66 GLN A CA 1
ATOM 523 C C . GLN A 1 66 ? -19.047 -13.758 6.914 1 98.75 66 GLN A C 1
ATOM 525 O O . GLN A 1 66 ? -19.328 -14.82 7.473 1 98.75 66 GLN A O 1
ATOM 530 N N . ALA A 1 67 ? -18.25 -13.688 5.863 1 98.62 67 ALA A N 1
ATOM 531 C CA . ALA A 1 67 ? -17.578 -14.867 5.324 1 98.62 67 ALA A CA 1
ATOM 532 C C . ALA A 1 67 ? -16.703 -15.531 6.379 1 98.62 67 ALA A C 1
ATOM 534 O O . ALA A 1 67 ? -16.703 -16.75 6.52 1 98.62 67 ALA A O 1
ATOM 535 N N . THR A 1 68 ? -15.961 -14.727 7.117 1 98.81 68 THR A N 1
ATOM 536 C CA . THR A 1 68 ? -15.031 -15.242 8.117 1 98.81 68 THR A CA 1
ATOM 537 C C . THR A 1 68 ? -15.789 -15.891 9.273 1 98.81 68 THR A C 1
ATOM 539 O O . THR A 1 68 ? -15.336 -16.891 9.844 1 98.81 68 THR A O 1
ATOM 542 N N . GLN A 1 69 ? -16.938 -15.281 9.672 1 98.88 69 GLN A N 1
ATOM 543 C CA . GLN A 1 69 ? -17.766 -15.891 10.703 1 98.88 69 GLN A CA 1
ATOM 544 C C . GLN A 1 69 ? -18.203 -17.297 10.289 1 98.88 69 GLN A C 1
ATOM 546 O O . GLN A 1 69 ? -18.203 -18.219 11.102 1 98.88 69 GLN A O 1
ATOM 551 N N . GLY A 1 70 ? -18.672 -17.391 9.008 1 98.44 70 GLY A N 1
ATOM 552 C CA . GLY A 1 70 ? -19 -18.719 8.5 1 98.44 70 GLY A CA 1
ATOM 553 C C . GLY A 1 70 ? -17.828 -19.688 8.578 1 98.44 70 GLY A C 1
ATOM 554 O O . GLY A 1 70 ? -18 -20.844 8.984 1 98.44 70 GLY A O 1
ATOM 555 N N . LEU A 1 71 ? -16.641 -19.25 8.219 1 98.38 71 LEU A N 1
ATOM 556 C CA . LEU A 1 71 ? -15.438 -20.078 8.305 1 98.38 71 LEU A CA 1
ATOM 557 C C . LEU A 1 71 ? -15.133 -20.453 9.758 1 98.38 71 LEU A C 1
ATOM 559 O O . LEU A 1 71 ? -14.773 -21.594 10.047 1 98.38 71 LEU A O 1
ATOM 563 N N . ALA A 1 72 ? -15.242 -19.469 10.633 1 98.69 72 ALA A N 1
ATOM 564 C CA . ALA A 1 72 ? -15.008 -19.703 12.055 1 98.69 72 ALA A CA 1
ATOM 565 C C . ALA A 1 72 ? -15.93 -20.797 12.586 1 98.69 72 ALA A C 1
ATOM 567 O O . ALA A 1 72 ? -15.5 -21.672 13.352 1 98.69 72 ALA A O 1
ATOM 568 N N . ASN A 1 73 ? -17.219 -20.75 12.195 1 98.19 73 ASN A N 1
ATOM 569 C CA . ASN A 1 73 ? -18.172 -21.766 12.609 1 98.19 73 ASN A CA 1
ATOM 570 C C . ASN A 1 73 ? -17.75 -23.156 12.164 1 98.19 73 ASN A C 1
ATOM 572 O O . ASN A 1 73 ? -17.875 -24.125 12.922 1 98.19 73 ASN A O 1
ATOM 576 N N . TRP A 1 74 ? -17.281 -23.203 10.953 1 96.94 74 TRP A N 1
ATOM 577 C CA . TRP A 1 74 ? -16.797 -24.484 10.43 1 96.94 74 TRP A CA 1
ATOM 578 C C . TRP A 1 74 ? -15.57 -24.953 11.195 1 96.94 74 TRP A C 1
ATOM 580 O O . TRP A 1 74 ? -15.484 -26.125 11.594 1 96.94 74 TRP A O 1
ATOM 590 N N . VAL A 1 75 ? -14.586 -24.125 11.461 1 97.69 75 VAL A N 1
ATOM 591 C CA . VAL A 1 75 ? -13.336 -24.438 12.141 1 97.69 75 VAL A CA 1
ATOM 592 C C . VAL A 1 75 ? -13.633 -25 13.531 1 97.69 75 VAL A C 1
ATOM 594 O O . VAL A 1 75 ? -13.008 -25.953 13.969 1 97.69 75 VAL A O 1
ATOM 597 N N . LYS A 1 76 ? -14.578 -24.406 14.133 1 97 76 LYS A N 1
ATOM 598 C CA . LYS A 1 76 ? -14.922 -24.797 15.5 1 97 76 LYS A CA 1
ATOM 599 C C . LYS A 1 76 ? -15.461 -26.219 15.555 1 97 76 LYS A C 1
ATOM 601 O O . LYS A 1 76 ? -15.43 -26.859 16.609 1 97 76 LYS A O 1
ATOM 606 N N . THR A 1 77 ? -15.922 -26.734 14.375 1 95.25 77 THR A N 1
ATOM 607 C CA . THR A 1 77 ? -16.453 -28.078 14.344 1 95.25 77 THR A CA 1
ATOM 608 C C . THR A 1 77 ? -15.344 -29.094 14.078 1 95.25 77 THR A C 1
ATOM 610 O O . THR A 1 77 ? -15.539 -30.297 14.242 1 95.25 77 THR A O 1
ATOM 613 N N . GLN A 1 78 ? -14.133 -28.797 13.531 1 92.25 78 GLN A N 1
ATOM 614 C CA . GLN A 1 78 ? -13.094 -29.688 13.023 1 92.25 78 GLN A CA 1
ATOM 615 C C . GLN A 1 78 ? -12.164 -30.141 14.141 1 92.25 78 GLN A C 1
ATOM 617 O O . GLN A 1 78 ? -11.422 -31.109 13.984 1 92.25 78 GLN A O 1
ATOM 622 N N . GLY A 1 79 ? -12.203 -29.562 15.453 1 92.81 79 GLY A N 1
ATOM 623 C CA . GLY A 1 79 ? -11.18 -29.828 16.453 1 92.81 79 GLY A CA 1
ATOM 624 C C . GLY A 1 79 ? -9.812 -29.312 16.047 1 92.81 79 GLY A C 1
ATOM 625 O O . GLY A 1 79 ? -9.695 -28.312 15.344 1 92.81 79 GLY A O 1
ATOM 626 N N . GLY A 1 80 ? -8.688 -30 16.5 1 95.06 80 GLY A N 1
ATOM 627 C CA . GLY A 1 80 ? -7.332 -29.609 16.156 1 95.06 80 GLY A CA 1
ATOM 628 C C . GLY A 1 80 ? -6.859 -28.391 16.906 1 95.06 80 GLY A C 1
ATOM 629 O O . GLY A 1 80 ? -7.277 -28.141 18.047 1 95.06 80 GLY A O 1
ATOM 630 N N . THR A 1 81 ? -6.023 -27.578 16.297 1 96.94 81 THR A N 1
ATOM 631 C CA . THR A 1 81 ? -5.328 -26.484 16.953 1 96.94 81 THR A CA 1
ATOM 632 C C . THR A 1 81 ? -6.211 -25.25 17.016 1 96.94 81 THR A C 1
ATOM 634 O O . THR A 1 81 ? -5.906 -24.297 17.75 1 96.94 81 THR A O 1
ATOM 637 N N . GLN A 1 82 ? -7.336 -25.281 16.281 1 98.19 82 GLN A N 1
ATOM 638 C CA . GLN A 1 82 ? -8.18 -24.094 16.203 1 98.19 82 GLN A CA 1
ATOM 639 C C . GLN A 1 82 ? -7.367 -22.875 15.797 1 98.19 82 GLN A C 1
ATOM 641 O O . GLN A 1 82 ? -7.418 -21.844 16.469 1 98.19 82 GLN A O 1
ATOM 646 N N . THR A 1 83 ? -6.57 -23.078 14.766 1 98.81 83 THR A N 1
ATOM 647 C CA . THR A 1 83 ? -5.691 -22.047 14.227 1 98.81 83 THR A CA 1
ATOM 648 C C . THR A 1 83 ? -5.969 -21.812 12.75 1 98.81 83 THR A C 1
ATOM 650 O O . THR A 1 83 ? -6.254 -22.75 12.008 1 98.81 83 THR A O 1
ATOM 653 N N . VAL A 1 84 ? -5.992 -20.594 12.328 1 98.94 84 VAL A N 1
ATOM 654 C CA . VAL A 1 84 ? -6.141 -20.234 10.93 1 98.94 84 VAL A CA 1
ATOM 655 C C . VAL A 1 84 ? -4.965 -19.359 10.492 1 98.94 84 VAL A C 1
ATOM 657 O O . VAL A 1 84 ? -4.609 -18.406 11.18 1 98.94 84 VAL A O 1
ATOM 660 N N . ALA A 1 85 ? -4.312 -19.688 9.375 1 98.94 85 ALA A N 1
ATOM 661 C CA . ALA A 1 85 ? -3.279 -18.859 8.773 1 98.94 85 ALA A CA 1
ATOM 662 C C . ALA A 1 85 ? -3.887 -17.844 7.805 1 98.94 85 ALA A C 1
ATOM 664 O O . ALA A 1 85 ? -4.855 -18.141 7.105 1 98.94 85 ALA A O 1
ATOM 665 N N . ILE A 1 86 ? -3.381 -16.625 7.793 1 98.94 86 ILE A N 1
ATOM 666 C CA . ILE A 1 86 ? -3.891 -15.586 6.898 1 98.94 86 ILE A CA 1
ATOM 667 C C . ILE A 1 86 ? -2.734 -14.961 6.121 1 98.94 86 ILE A C 1
ATOM 669 O O . ILE A 1 86 ? -1.702 -14.617 6.703 1 98.94 86 ILE A O 1
ATOM 673 N N . SER A 1 87 ? -2.826 -14.844 4.836 1 98.88 87 SER A N 1
ATOM 674 C CA . SER A 1 87 ? -1.947 -14.086 3.953 1 98.88 87 SER A CA 1
ATOM 675 C C . SER A 1 87 ? -2.74 -13.125 3.078 1 98.88 87 SER A C 1
ATOM 677 O O . SER A 1 87 ? -3.973 -13.133 3.096 1 98.88 87 SER A O 1
ATOM 679 N N . TYR A 1 88 ? -2.102 -12.227 2.432 1 98.81 88 TYR A N 1
ATOM 680 C CA . TYR A 1 88 ? -2.756 -11.242 1.58 1 98.81 88 TYR A CA 1
ATOM 681 C C . TYR A 1 88 ? -1.77 -10.641 0.583 1 98.81 88 TYR A C 1
ATOM 683 O O . TYR A 1 88 ? -0.555 -10.703 0.788 1 98.81 88 TYR A O 1
ATOM 691 N N . ASP A 1 89 ? -2.299 -10.141 -0.525 1 98.44 89 ASP A N 1
ATOM 692 C CA . ASP A 1 89 ? -1.446 -9.508 -1.526 1 98.44 89 ASP A CA 1
ATOM 693 C C . ASP A 1 89 ? -1.582 -7.988 -1.48 1 98.44 89 ASP A C 1
ATOM 695 O O . ASP A 1 89 ? -1.902 -7.422 -0.434 1 98.44 89 ASP A O 1
ATOM 699 N N . SER A 1 90 ? -1.163 -7.297 -2.566 1 98.12 90 SER A N 1
ATOM 700 C CA . SER A 1 90 ? -0.937 -5.859 -2.523 1 98.12 90 SER A CA 1
ATOM 701 C C . SER A 1 90 ? -2.195 -5.09 -2.908 1 98.12 90 SER A C 1
ATOM 703 O O . SER A 1 90 ? -2.178 -3.859 -2.994 1 98.12 90 SER A O 1
ATOM 705 N N . ARG A 1 91 ? -3.303 -5.723 -3.1 1 98.06 91 ARG A N 1
ATOM 706 C CA . ARG A 1 91 ? -4.496 -5.062 -3.625 1 98.06 91 ARG A CA 1
ATOM 707 C C . ARG A 1 91 ? -5.074 -4.09 -2.605 1 98.06 91 ARG A C 1
ATOM 709 O O . ARG A 1 91 ? -4.789 -4.188 -1.41 1 98.06 91 ARG A O 1
ATOM 716 N N . LEU A 1 92 ? -5.914 -3.186 -3.188 1 97.62 92 LEU A N 1
ATOM 717 C CA . LEU A 1 92 ? -6.594 -2.221 -2.328 1 97.62 92 LEU A CA 1
ATOM 718 C C . LEU A 1 92 ? -7.395 -2.93 -1.242 1 97.62 92 LEU A C 1
ATOM 720 O O . LEU A 1 92 ? -8.188 -3.826 -1.535 1 97.62 92 LEU A O 1
ATOM 724 N N . LYS A 1 93 ? -7.09 -2.633 0.018 1 97.62 93 LYS A N 1
ATOM 725 C CA . LYS A 1 93 ? -7.812 -3.049 1.217 1 97.62 93 LYS A CA 1
ATOM 726 C C . LYS A 1 93 ? -7.469 -4.488 1.594 1 97.62 93 LYS A C 1
ATOM 728 O O . LYS A 1 93 ? -8.039 -5.039 2.535 1 97.62 93 LYS A O 1
ATOM 733 N N . SER A 1 94 ? -6.5 -5.059 0.917 1 98.62 94 SER A N 1
ATOM 734 C CA . SER A 1 94 ? -6.133 -6.426 1.277 1 98.62 94 SER A CA 1
ATOM 735 C C . SER A 1 94 ? -5.676 -6.508 2.73 1 98.62 94 SER A C 1
ATOM 737 O O . SER A 1 94 ? -6.023 -7.449 3.443 1 98.62 94 SER A O 1
ATOM 739 N N . ASP A 1 95 ? -4.898 -5.594 3.152 1 97.62 95 ASP A N 1
ATOM 740 C CA . ASP A 1 95 ? -4.434 -5.566 4.535 1 97.62 95 ASP A CA 1
ATOM 741 C C . ASP A 1 95 ? -5.602 -5.387 5.504 1 97.62 95 ASP A C 1
ATOM 743 O O . ASP A 1 95 ? -5.68 -6.078 6.523 1 97.62 95 ASP A O 1
ATOM 747 N N . VAL A 1 96 ? -6.547 -4.516 5.152 1 98 96 VAL A N 1
ATOM 748 C CA . VAL A 1 96 ? -7.723 -4.238 5.969 1 98 96 VAL A CA 1
ATOM 749 C C . VAL A 1 96 ? -8.578 -5.5 6.09 1 98 96 VAL A C 1
ATOM 751 O O . VAL A 1 96 ? -9.016 -5.859 7.188 1 98 96 VAL A O 1
ATOM 754 N N . PHE A 1 97 ? -8.758 -6.176 4.961 1 98.75 97 PHE A N 1
ATOM 755 C CA . PHE A 1 97 ? -9.578 -7.383 4.945 1 98.75 97 PHE A CA 1
ATOM 756 C C . PHE A 1 97 ? -8.906 -8.5 5.73 1 98.75 97 PHE A C 1
ATOM 758 O O . PHE A 1 97 ? -9.57 -9.25 6.445 1 98.75 97 PHE A O 1
ATOM 765 N N . ALA A 1 98 ? -7.598 -8.641 5.594 1 98.88 98 ALA A N 1
ATOM 766 C CA . ALA A 1 98 ? -6.859 -9.664 6.324 1 98.88 98 ALA A CA 1
ATOM 767 C C . ALA A 1 98 ? -6.977 -9.461 7.828 1 98.88 98 ALA A C 1
ATOM 769 O O . ALA A 1 98 ? -7.25 -10.398 8.578 1 98.88 98 ALA A O 1
ATOM 770 N N . LYS A 1 99 ? -6.77 -8.242 8.297 1 98.75 99 LYS A N 1
ATOM 771 C CA . LYS A 1 99 ? -6.859 -7.93 9.719 1 98.75 99 LYS A CA 1
ATOM 772 C C . LYS A 1 99 ? -8.289 -8.07 10.227 1 98.75 99 LYS A C 1
ATOM 774 O O . LYS A 1 99 ? -8.516 -8.469 11.375 1 98.75 99 LYS A O 1
ATOM 779 N N . THR A 1 100 ? -9.25 -7.707 9.352 1 98.75 100 THR A N 1
ATOM 780 C CA . THR A 1 100 ? -10.656 -7.887 9.688 1 98.75 100 THR A CA 1
ATOM 781 C C . THR A 1 100 ? -10.977 -9.359 9.906 1 98.75 100 THR A C 1
ATOM 783 O O . THR A 1 100 ? -11.625 -9.719 10.891 1 98.75 100 THR A O 1
ATOM 786 N N . ALA A 1 101 ? -10.5 -10.195 8.984 1 98.94 101 ALA A N 1
ATOM 787 C CA . ALA A 1 101 ? -10.695 -11.633 9.141 1 98.94 101 ALA A CA 1
ATOM 788 C C . ALA A 1 101 ? -10.062 -12.133 10.438 1 98.94 101 ALA A C 1
ATOM 790 O O . ALA A 1 101 ? -10.664 -12.93 11.164 1 98.94 101 ALA A O 1
ATOM 791 N N . ALA A 1 102 ? -8.859 -11.664 10.742 1 98.94 102 ALA A N 1
ATOM 792 C CA . ALA A 1 102 ? -8.172 -12.055 11.969 1 98.94 102 ALA A CA 1
ATOM 793 C C . ALA A 1 102 ? -8.992 -11.68 13.195 1 98.94 102 ALA A C 1
ATOM 795 O O . ALA A 1 102 ? -9.07 -12.445 14.156 1 98.94 102 ALA A O 1
ATOM 796 N N . GLY A 1 103 ? -9.609 -10.492 13.203 1 98.88 103 GLY A N 1
ATOM 797 C CA . GLY A 1 103 ? -10.422 -10.031 14.32 1 98.88 103 GLY A CA 1
ATOM 798 C C . GLY A 1 103 ? -11.641 -10.898 14.562 1 98.88 103 GLY A C 1
ATOM 799 O O . GLY A 1 103 ? -12 -11.164 15.711 1 98.88 103 GLY A O 1
ATOM 800 N N . VAL A 1 104 ? -12.289 -11.305 13.445 1 98.94 104 VAL A N 1
ATOM 801 C CA . VAL A 1 104 ? -13.453 -12.172 13.57 1 98.94 104 VAL A CA 1
ATOM 802 C C . VAL A 1 104 ? -13.031 -13.523 14.148 1 98.94 104 VAL A C 1
ATOM 804 O O . VAL A 1 104 ? -13.695 -14.055 15.047 1 98.94 104 VAL A O 1
ATOM 807 N N . LEU A 1 105 ? -11.953 -14.102 13.609 1 98.94 105 LEU A N 1
ATOM 808 C CA . LEU A 1 105 ? -11.469 -15.383 14.102 1 98.94 105 LEU A CA 1
ATOM 809 C C . LEU A 1 105 ? -11.117 -15.297 15.578 1 98.94 105 LEU A C 1
ATOM 811 O O . LEU A 1 105 ? -11.539 -16.141 16.375 1 98.94 105 LEU A O 1
ATOM 815 N N . ALA A 1 106 ? -10.391 -14.25 15.969 1 98.94 106 ALA A N 1
ATOM 816 C CA . ALA A 1 106 ? -10.008 -14.062 17.359 1 98.94 106 ALA A CA 1
ATOM 817 C C . ALA A 1 106 ? -11.242 -13.922 18.25 1 98.94 106 ALA A C 1
ATOM 819 O O . ALA A 1 106 ? -11.281 -14.469 19.359 1 98.94 106 ALA A O 1
ATOM 820 N N . ALA A 1 107 ? -12.227 -13.18 17.797 1 98.88 107 ALA A N 1
ATOM 821 C CA . ALA A 1 107 ? -13.461 -12.984 18.562 1 98.88 107 ALA A CA 1
ATOM 822 C C . ALA A 1 107 ? -14.172 -14.305 18.797 1 98.88 107 ALA A C 1
ATOM 824 O O . ALA A 1 107 ? -14.961 -14.43 19.734 1 98.88 107 ALA A O 1
ATOM 825 N N . ASN A 1 108 ? -13.953 -15.281 17.969 1 98.81 108 ASN A N 1
ATOM 826 C CA . ASN A 1 108 ? -14.547 -16.609 18.109 1 98.81 108 ASN A CA 1
ATOM 827 C C . ASN A 1 108 ? -13.617 -17.562 18.844 1 98.81 108 ASN A C 1
ATOM 829 O O . ASN A 1 108 ? -13.859 -18.766 18.875 1 98.81 108 ASN A O 1
ATOM 833 N N . GLY A 1 109 ? -12.555 -17.094 19.391 1 98.69 109 GLY A N 1
ATOM 834 C CA . GLY A 1 109 ? -11.633 -17.906 20.172 1 98.69 109 GLY A CA 1
ATOM 835 C C . GLY A 1 109 ? -10.703 -18.734 19.312 1 98.69 109 GLY A C 1
ATOM 836 O O . GLY A 1 109 ? -10.164 -19.75 19.766 1 98.69 109 GLY A O 1
ATOM 837 N N . ILE A 1 110 ? -10.578 -18.422 18.062 1 98.88 110 ILE A N 1
ATOM 838 C CA . ILE A 1 110 ? -9.703 -19.141 17.141 1 98.88 110 ILE A CA 1
ATOM 839 C C . ILE A 1 110 ? -8.359 -18.422 17.047 1 98.88 110 ILE A C 1
ATOM 841 O O . ILE A 1 110 ? -8.305 -17.188 16.953 1 98.88 110 ILE A O 1
ATOM 845 N N . ASN A 1 111 ? -7.262 -19.156 17.094 1 98.88 111 ASN A N 1
ATOM 846 C CA . ASN A 1 111 ? -5.922 -18.594 16.953 1 98.88 111 ASN A CA 1
ATOM 847 C C . ASN A 1 111 ? -5.621 -18.219 15.516 1 98.88 111 ASN A C 1
ATOM 849 O O . ASN A 1 111 ? -6.094 -18.875 14.578 1 98.88 111 ASN A O 1
ATOM 853 N N . VAL A 1 112 ? -4.832 -17.156 15.367 1 98.94 112 VAL A N 1
ATOM 854 C CA . VAL A 1 112 ? -4.496 -16.688 14.031 1 98.94 112 VAL A CA 1
ATOM 855 C C . VAL A 1 112 ? -2.982 -16.578 13.883 1 98.94 112 VAL A C 1
ATOM 857 O O . VAL A 1 112 ? -2.295 -16.109 14.797 1 98.94 112 VAL A O 1
ATOM 860 N N . ARG A 1 113 ? -2.424 -17.062 12.836 1 98.94 113 ARG A N 1
ATOM 861 C CA . ARG A 1 113 ? -1.086 -16.766 12.328 1 98.94 113 ARG A CA 1
ATOM 862 C C . ARG A 1 113 ? -1.154 -15.961 11.031 1 98.94 113 ARG A C 1
ATOM 864 O O . ARG A 1 113 ? -1.372 -16.531 9.961 1 98.94 113 ARG A O 1
ATOM 871 N N . ILE A 1 114 ? -0.949 -14.68 11.133 1 98.94 114 ILE A N 1
ATOM 872 C CA . ILE A 1 114 ? -1.071 -13.805 9.977 1 98.94 114 ILE A CA 1
ATOM 873 C C . ILE A 1 114 ? 0.311 -13.312 9.547 1 98.94 114 ILE A C 1
ATOM 875 O O . ILE A 1 114 ? 1.169 -13.047 10.391 1 98.94 114 ILE A O 1
ATOM 879 N N . TYR A 1 115 ? 0.585 -13.289 8.25 1 98.81 115 TYR A N 1
ATOM 880 C CA . TYR A 1 115 ? 1.846 -12.719 7.789 1 98.81 115 TYR A CA 1
ATOM 881 C C . TYR A 1 115 ? 1.912 -11.227 8.086 1 98.81 115 TYR A C 1
ATOM 883 O O . TYR A 1 115 ? 0.912 -10.516 7.957 1 98.81 115 TYR A O 1
ATOM 891 N N . ASP A 1 116 ? 3.076 -10.688 8.414 1 97.81 116 ASP A N 1
ATOM 892 C CA . ASP A 1 116 ? 3.248 -9.297 8.828 1 97.81 116 ASP A CA 1
ATOM 893 C C . ASP A 1 116 ? 3.545 -8.398 7.633 1 97.81 116 ASP A C 1
ATOM 895 O O . ASP A 1 116 ? 3.771 -7.195 7.789 1 97.81 116 ASP A O 1
ATOM 899 N N . ALA A 1 117 ? 3.615 -8.961 6.465 1 96.44 117 ALA A N 1
ATOM 900 C CA . ALA A 1 117 ? 3.799 -8.297 5.18 1 96.44 117 ALA A CA 1
ATOM 901 C C . ALA A 1 117 ? 3.164 -9.102 4.051 1 96.44 117 ALA A C 1
ATOM 903 O O . ALA A 1 117 ? 2.668 -10.203 4.27 1 96.44 117 ALA A O 1
ATOM 904 N N . LEU A 1 118 ? 3.154 -8.531 2.871 1 97.56 118 LEU A N 1
ATOM 905 C CA . LEU A 1 118 ? 2.643 -9.234 1.7 1 97.56 118 LEU A CA 1
ATOM 906 C C . LEU A 1 118 ? 3.383 -10.547 1.491 1 97.56 118 LEU A C 1
ATOM 908 O O . LEU A 1 118 ? 4.613 -10.586 1.502 1 97.56 118 LEU A O 1
ATOM 912 N N . MET A 1 119 ? 2.615 -11.57 1.376 1 98.56 119 MET A N 1
ATOM 913 C CA . MET A 1 119 ? 3.189 -12.867 1.04 1 98.56 119 MET A CA 1
ATOM 914 C C . MET A 1 119 ? 2.32 -13.602 0.024 1 98.56 119 MET A C 1
ATOM 916 O O . MET A 1 119 ? 1.096 -13.461 0.03 1 98.56 119 MET A O 1
ATOM 920 N N . PRO A 1 120 ? 2.924 -14.414 -0.804 1 98.5 120 PRO A N 1
ATOM 921 C CA . PRO A 1 120 ? 2.25 -15.07 -1.926 1 98.5 120 PRO A CA 1
ATOM 922 C C . PRO A 1 120 ? 1.287 -16.156 -1.476 1 98.5 120 PRO A C 1
ATOM 924 O O . PRO A 1 120 ? 1.311 -16.578 -0.311 1 98.5 120 PRO A O 1
ATOM 927 N N . VAL A 1 121 ? 0.536 -16.641 -2.383 1 98.44 121 VAL A N 1
ATOM 928 C CA . VAL A 1 121 ? -0.413 -17.75 -2.24 1 98.44 121 VAL A CA 1
ATOM 929 C C . VAL A 1 121 ? 0.31 -18.984 -1.725 1 98.44 121 VAL A C 1
ATOM 931 O O . VAL A 1 121 ? -0.135 -19.609 -0.762 1 98.44 121 VAL A O 1
ATOM 934 N N . PRO A 1 122 ? 1.456 -19.375 -2.242 1 98.69 122 PRO A N 1
ATOM 935 C CA . PRO A 1 122 ? 2.119 -20.578 -1.737 1 98.69 122 PRO A CA 1
ATOM 936 C C . PRO A 1 122 ? 2.568 -20.453 -0.284 1 98.69 122 PRO A C 1
ATOM 938 O O . PRO A 1 122 ? 2.637 -21.438 0.442 1 98.69 122 PRO A O 1
ATOM 941 N N . ALA A 1 123 ? 2.887 -19.188 0.116 1 98.88 123 ALA A N 1
ATOM 942 C CA . ALA A 1 123 ? 3.266 -18.984 1.511 1 98.88 123 ALA A CA 1
ATOM 943 C C . ALA A 1 123 ? 2.109 -19.312 2.449 1 98.88 123 ALA A C 1
ATOM 945 O O . ALA A 1 123 ? 2.318 -19.859 3.533 1 98.88 123 ALA A O 1
ATOM 946 N N . LEU A 1 124 ? 0.897 -18.953 2.074 1 98.88 124 LEU A N 1
ATOM 947 C CA . LEU A 1 124 ? -0.271 -19.328 2.867 1 98.88 124 LEU A CA 1
ATOM 948 C C . LEU A 1 124 ? -0.418 -20.844 2.953 1 98.88 124 LEU A C 1
ATOM 950 O O . LEU A 1 124 ? -0.661 -21.375 4.035 1 98.88 124 LEU A O 1
ATOM 954 N N . SER A 1 125 ? -0.36 -21.469 1.783 1 98.75 125 SER A N 1
ATOM 955 C CA . SER A 1 125 ? -0.452 -22.938 1.748 1 98.75 125 SER A CA 1
ATOM 956 C C . SER A 1 125 ? 0.559 -23.578 2.691 1 98.75 125 SER A C 1
ATOM 958 O O . SER A 1 125 ? 0.219 -24.484 3.445 1 98.75 125 SER A O 1
ATOM 960 N N . PHE A 1 126 ? 1.777 -23.094 2.695 1 98.88 126 PHE A N 1
ATOM 961 C CA . PHE A 1 126 ? 2.854 -23.641 3.514 1 98.88 126 PHE A CA 1
ATOM 962 C C . PHE A 1 126 ? 2.584 -23.391 4.996 1 98.88 126 PHE A C 1
ATOM 964 O O . PHE A 1 126 ? 2.707 -24.312 5.812 1 98.88 126 PHE A O 1
ATOM 971 N N . ALA A 1 127 ? 2.238 -22.156 5.352 1 98.94 127 ALA A N 1
ATOM 972 C CA . ALA A 1 127 ? 2.002 -21.812 6.75 1 98.94 127 ALA A CA 1
ATOM 973 C C . ALA A 1 127 ? 0.849 -22.625 7.332 1 98.94 127 ALA A C 1
ATOM 975 O O . ALA A 1 127 ? 0.878 -23 8.508 1 98.94 127 ALA A O 1
ATOM 976 N N . THR A 1 128 ? -0.179 -22.859 6.535 1 98.75 128 THR A N 1
ATOM 977 C CA . THR A 1 128 ? -1.329 -23.641 6.977 1 98.75 128 THR A CA 1
ATOM 978 C C . THR A 1 128 ? -0.895 -25.031 7.441 1 98.75 128 THR A C 1
ATOM 980 O O . THR A 1 128 ? -1.338 -25.5 8.484 1 98.75 128 THR A O 1
ATOM 983 N N . ARG A 1 129 ? -0.044 -25.625 6.688 1 98.38 129 ARG A N 1
ATOM 984 C CA . ARG A 1 129 ? 0.43 -26.953 7.02 1 98.38 129 ARG A CA 1
ATOM 985 C C . ARG A 1 129 ? 1.493 -26.906 8.109 1 98.38 129 ARG A C 1
ATOM 987 O O . ARG A 1 129 ? 1.517 -27.766 9 1 98.38 129 ARG A O 1
ATOM 994 N N . TYR A 1 130 ? 2.387 -25.906 8.055 1 98.75 130 TYR A N 1
ATOM 995 C CA . TYR A 1 130 ? 3.488 -25.766 9 1 98.75 130 TYR A CA 1
ATOM 996 C C . TYR A 1 130 ? 2.971 -25.625 10.43 1 98.75 130 TYR A C 1
ATOM 998 O O . TYR A 1 130 ? 3.531 -26.219 11.352 1 98.75 130 TYR A O 1
ATOM 1006 N N . TYR A 1 131 ? 1.877 -24.875 10.602 1 98.62 131 TYR A N 1
ATOM 1007 C CA . TYR A 1 131 ? 1.325 -24.625 11.93 1 98.62 131 TYR A CA 1
ATOM 1008 C C . TYR A 1 131 ? 0.175 -25.578 12.234 1 98.62 131 TYR A C 1
ATOM 1010 O O . TYR A 1 131 ? -0.526 -25.406 13.234 1 98.62 131 TYR A O 1
ATOM 1018 N N . ASN A 1 132 ? -0.071 -26.578 11.375 1 98.31 132 ASN A N 1
ATOM 1019 C CA . ASN A 1 132 ? -1.184 -27.516 11.523 1 98.31 132 ASN A CA 1
ATOM 1020 C C . ASN A 1 132 ? -2.51 -26.781 11.703 1 98.31 132 ASN A C 1
ATOM 1022 O O . ASN A 1 132 ? -3.27 -27.078 12.625 1 98.31 132 ASN A O 1
ATOM 1026 N N . CYS A 1 133 ? -2.723 -25.812 10.883 1 98.62 133 CYS A N 1
ATOM 1027 C CA . CYS A 1 133 ? -3.938 -25.016 10.961 1 98.62 133 CYS A CA 1
ATOM 1028 C C . CYS A 1 133 ? -5.152 -25.812 10.508 1 98.62 133 CYS A C 1
ATOM 1030 O O . CYS A 1 133 ? -5.016 -26.781 9.758 1 98.62 133 CYS A O 1
ATOM 1032 N N . ASN A 1 134 ? -6.312 -25.391 11 1 98 134 ASN A N 1
ATOM 1033 C CA . ASN A 1 134 ? -7.566 -25.969 10.531 1 98 134 ASN A CA 1
ATOM 1034 C C . ASN A 1 134 ? -7.969 -25.406 9.172 1 98 134 ASN A C 1
ATOM 1036 O O . ASN A 1 134 ? -8.664 -26.078 8.406 1 98 134 ASN A O 1
ATOM 1040 N N . ALA A 1 135 ? -7.531 -24.172 8.891 1 98.19 135 ALA A N 1
ATOM 1041 C CA . ALA A 1 135 ? -7.855 -23.484 7.641 1 98.19 135 ALA A CA 1
ATOM 1042 C C . ALA A 1 135 ? -6.836 -22.406 7.324 1 98.19 135 ALA A C 1
ATOM 1044 O O . ALA A 1 135 ? -5.957 -22.109 8.141 1 98.19 135 ALA A O 1
ATOM 1045 N N . GLY A 1 136 ? -6.871 -21.922 6.152 1 98.56 136 GLY A N 1
ATOM 1046 C CA . GLY A 1 136 ? -6.137 -20.75 5.711 1 98.56 136 GLY A CA 1
ATOM 1047 C C . GLY A 1 136 ? -7 -19.75 4.961 1 98.56 136 GLY A C 1
ATOM 1048 O O . GLY A 1 136 ? -8.047 -20.109 4.414 1 98.56 136 GLY A O 1
ATOM 1049 N N . VAL A 1 137 ? -6.633 -18.516 4.992 1 98.81 137 VAL A N 1
ATOM 1050 C CA . VAL A 1 137 ? -7.332 -17.469 4.254 1 98.81 137 VAL A CA 1
ATOM 1051 C C . VAL A 1 137 ? -6.336 -16.672 3.422 1 98.81 137 VAL A C 1
ATOM 1053 O O . VAL A 1 137 ? -5.336 -16.172 3.947 1 98.81 137 VAL A O 1
ATOM 1056 N N . MET A 1 138 ? -6.555 -16.547 2.135 1 98.75 138 MET A N 1
ATOM 1057 C CA . MET A 1 138 ? -5.801 -15.68 1.235 1 98.75 138 MET A CA 1
ATOM 1058 C C . MET A 1 138 ? -6.668 -14.531 0.73 1 98.75 138 MET A C 1
ATOM 1060 O O . MET A 1 138 ? -7.645 -14.75 0.012 1 98.75 138 MET A O 1
ATOM 1064 N N . VAL A 1 139 ? -6.332 -13.297 1.095 1 98.81 139 VAL A N 1
ATOM 1065 C CA . VAL A 1 139 ? -7.047 -12.133 0.581 1 98.81 139 VAL A CA 1
ATOM 1066 C C . VAL A 1 139 ? -6.418 -11.672 -0.732 1 98.81 139 VAL A C 1
ATOM 1068 O O . VAL A 1 139 ? -5.363 -11.031 -0.732 1 98.81 139 VAL A O 1
ATOM 1071 N N . THR A 1 140 ? -7.09 -11.977 -1.833 1 97.94 140 THR A N 1
ATOM 1072 C CA . THR A 1 140 ? -6.57 -11.625 -3.15 1 97.94 140 THR A CA 1
ATOM 1073 C C . THR A 1 140 ? -7.629 -11.852 -4.227 1 97.94 140 THR A C 1
ATOM 1075 O O . THR A 1 140 ? -8.555 -12.648 -4.039 1 97.94 140 THR A O 1
ATOM 1078 N N . ALA A 1 141 ? -7.543 -11.086 -5.27 1 96.25 141 ALA A N 1
ATOM 1079 C CA . ALA A 1 141 ? -8.281 -11.352 -6.504 1 96.25 141 ALA A CA 1
ATOM 1080 C C . ALA A 1 141 ? -7.324 -11.695 -7.645 1 96.25 141 ALA A C 1
ATOM 1082 O O . ALA A 1 141 ? -7.617 -11.422 -8.812 1 96.25 141 ALA A O 1
ATOM 1083 N N . SER A 1 142 ? -6.152 -12.102 -7.152 1 94.12 142 SER A N 1
ATOM 1084 C CA . SER A 1 142 ? -5.156 -12.562 -8.117 1 94.12 142 SER A CA 1
ATOM 1085 C C . SER A 1 142 ? -4.805 -11.469 -9.117 1 94.12 142 SER A C 1
ATOM 1087 O O . SER A 1 142 ? -4.355 -10.391 -8.734 1 94.12 142 SER A O 1
ATOM 1089 N N . HIS A 1 143 ? -5.047 -11.789 -10.453 1 94.38 143 HIS A N 1
ATOM 1090 C CA . HIS A 1 143 ? -4.586 -10.914 -11.523 1 94.38 143 HIS A CA 1
ATOM 1091 C C . HIS A 1 143 ? -5.703 -9.992 -12 1 94.38 143 HIS A C 1
ATOM 1093 O O . HIS A 1 143 ? -5.57 -9.328 -13.031 1 94.38 143 HIS A O 1
ATOM 1099 N N . ASN A 1 144 ? -6.844 -9.914 -11.305 1 94 144 ASN A N 1
ATOM 1100 C CA . ASN A 1 144 ? -7.953 -9.039 -11.68 1 94 144 ASN A CA 1
ATOM 1101 C C . ASN A 1 144 ? -7.555 -7.57 -11.633 1 94 144 ASN A C 1
ATOM 1103 O O . ASN A 1 144 ? -6.555 -7.215 -11.008 1 94 144 ASN A O 1
ATOM 1107 N N . PRO A 1 145 ? -8.344 -6.727 -12.266 1 95.06 145 PRO A N 1
ATOM 1108 C CA . PRO A 1 145 ? -8.07 -5.285 -12.203 1 95.06 145 PRO A CA 1
ATOM 1109 C C . PRO A 1 145 ? -8.133 -4.742 -10.781 1 95.06 145 PRO A C 1
ATOM 1111 O O . PRO A 1 145 ? -8.695 -5.387 -9.891 1 95.06 145 PRO A O 1
ATOM 1114 N N . ALA A 1 146 ? -7.668 -3.594 -10.617 1 96.38 146 ALA A N 1
ATOM 1115 C CA . ALA A 1 146 ? -7.434 -2.971 -9.32 1 96.38 146 ALA A CA 1
ATOM 1116 C C . ALA A 1 146 ? -8.727 -2.895 -8.508 1 96.38 146 ALA A C 1
ATOM 1118 O O . ALA A 1 146 ? -8.703 -3.008 -7.281 1 96.38 146 ALA A O 1
ATOM 1119 N N . LYS A 1 147 ? -9.875 -2.762 -9.172 1 96.81 147 LYS A N 1
ATOM 1120 C CA . LYS A 1 147 ? -11.133 -2.525 -8.477 1 96.81 147 LYS A CA 1
ATOM 1121 C C . LYS A 1 147 ? -11.625 -3.793 -7.781 1 96.81 147 LYS A C 1
ATOM 1123 O O . LYS A 1 147 ? -12.547 -3.742 -6.965 1 96.81 147 LYS A O 1
ATOM 1128 N N . TYR A 1 148 ? -10.953 -4.922 -8.078 1 96.38 148 TYR A N 1
ATOM 1129 C CA . TYR A 1 148 ? -11.375 -6.191 -7.496 1 96.38 148 TYR A CA 1
ATOM 1130 C C . TYR A 1 148 ? -10.539 -6.535 -6.27 1 96.38 148 TYR A C 1
ATOM 1132 O O . TYR A 1 148 ? -9.367 -6.152 -6.184 1 96.38 148 TYR A O 1
ATOM 1140 N N . ASN A 1 149 ? -11.094 -7.207 -5.379 1 97.94 149 ASN A N 1
ATOM 1141 C CA . ASN A 1 149 ? -10.438 -7.949 -4.309 1 97.94 149 ASN A CA 1
ATOM 1142 C C . ASN A 1 149 ? -11.141 -9.266 -4.02 1 97.94 149 ASN A C 1
ATOM 1144 O O . ASN A 1 149 ? -12.094 -9.633 -4.715 1 97.94 149 ASN A O 1
ATOM 1148 N N . GLY A 1 150 ? -10.625 -10.117 -3.15 1 97.62 150 GLY A N 1
ATOM 1149 C CA . GLY A 1 150 ? -11.219 -11.422 -2.9 1 97.62 150 GLY A CA 1
ATOM 1150 C C . GLY A 1 150 ? -10.797 -12.023 -1.571 1 97.62 150 GLY A C 1
ATOM 1151 O O . GLY A 1 150 ? -10.047 -11.406 -0.813 1 97.62 150 GLY A O 1
ATOM 1152 N N . TYR A 1 151 ? -11.359 -13.117 -1.289 1 98.06 151 TYR A N 1
ATOM 1153 C CA . TYR A 1 151 ? -11.219 -13.922 -0.08 1 98.06 151 TYR A CA 1
ATOM 1154 C C . TYR A 1 151 ? -11.312 -15.406 -0.398 1 98.06 151 TYR A C 1
ATOM 1156 O O . TYR A 1 151 ? -12.398 -15.922 -0.68 1 98.06 151 TYR A O 1
ATOM 1164 N N . LYS A 1 152 ? -10.117 -16.094 -0.384 1 96.44 152 LYS A N 1
ATOM 1165 C CA . LYS A 1 152 ? -10.07 -17.531 -0.648 1 96.44 152 LYS A CA 1
ATOM 1166 C C . LYS A 1 152 ? -9.836 -18.328 0.637 1 96.44 152 LYS A C 1
ATOM 1168 O O . LYS A 1 152 ? -9.023 -17.922 1.475 1 96.44 152 LYS A O 1
ATOM 1173 N N . ALA A 1 153 ? -10.531 -19.391 0.762 1 97.44 153 ALA A N 1
ATOM 1174 C CA . ALA A 1 153 ? -10.375 -20.25 1.939 1 97.44 153 ALA A CA 1
ATOM 1175 C C . ALA A 1 153 ? -9.664 -21.547 1.583 1 97.44 153 ALA A C 1
ATOM 1177 O O . ALA A 1 153 ? -9.898 -22.109 0.512 1 97.44 153 ALA A O 1
ATOM 1178 N N . TYR A 1 154 ? -8.797 -21.953 2.432 1 97.44 154 TYR A N 1
ATOM 1179 C CA . TYR A 1 154 ? -8.008 -23.172 2.301 1 97.44 154 TYR A CA 1
ATOM 1180 C C . TYR A 1 154 ? -8.336 -24.156 3.418 1 97.44 154 TYR A C 1
ATOM 1182 O O . TYR A 1 154 ? -8.711 -23.75 4.52 1 97.44 154 TYR A O 1
ATOM 1190 N N . GLY A 1 155 ? -8.203 -25.422 3.168 1 95.75 155 GLY A N 1
ATOM 1191 C CA . GLY A 1 155 ? -8.352 -26.453 4.188 1 95.75 155 GLY A CA 1
ATOM 1192 C C . GLY A 1 155 ? -7.059 -26.766 4.91 1 95.75 155 GLY A C 1
ATOM 1193 O O . GLY A 1 155 ? -6.023 -26.156 4.637 1 95.75 155 GLY A O 1
ATOM 1194 N N . PRO A 1 156 ? -7.156 -27.703 5.848 1 95.94 156 PRO A N 1
ATOM 1195 C CA . PRO A 1 156 ? -5.977 -28.016 6.656 1 95.94 156 PRO A CA 1
ATOM 1196 C C . PRO A 1 156 ? -4.84 -28.625 5.832 1 95.94 156 PRO A C 1
ATOM 1198 O O . PRO A 1 156 ? -3.686 -28.609 6.273 1 95.94 156 PRO A O 1
ATOM 1201 N N . ASP A 1 157 ? -5.109 -29.109 4.656 1 95.56 157 ASP A N 1
ATOM 1202 C CA . ASP A 1 157 ? -4.082 -29.688 3.787 1 95.56 157 ASP A CA 1
ATOM 1203 C C . ASP A 1 157 ? -3.299 -28.578 3.07 1 95.56 157 ASP A C 1
ATOM 1205 O O . ASP A 1 157 ? -2.322 -28.859 2.373 1 95.56 157 ASP A O 1
ATOM 1209 N N . GLY A 1 158 ? -3.711 -27.312 3.238 1 97 158 GLY A N 1
ATOM 1210 C CA . GLY A 1 158 ? -3.043 -26.203 2.576 1 97 158 GLY A CA 1
ATOM 1211 C C . GLY A 1 158 ? -3.48 -26.016 1.136 1 97 158 GLY A C 1
ATOM 1212 O O . GLY A 1 158 ? -2.832 -25.297 0.372 1 97 158 GLY A O 1
ATOM 1213 N N . CYS A 1 159 ? -4.555 -26.641 0.747 1 96.75 159 CYS A N 1
ATOM 1214 C CA . CYS A 1 159 ? -5.152 -26.516 -0.577 1 96.75 159 CYS A CA 1
ATOM 1215 C C . CYS A 1 159 ? -6.469 -25.75 -0.508 1 96.75 159 CYS A C 1
ATOM 1217 O O . CYS A 1 159 ? -7.094 -25.672 0.552 1 96.75 159 CYS A O 1
ATOM 1219 N N . GLN A 1 160 ? -6.832 -25.125 -1.63 1 95 160 GLN A N 1
ATOM 1220 C CA . GLN A 1 160 ? -8.141 -24.484 -1.659 1 95 160 GLN A CA 1
ATOM 1221 C C . GLN A 1 160 ? -9.242 -25.469 -1.271 1 95 160 GLN A C 1
ATOM 1223 O O . GLN A 1 160 ? -9.203 -26.641 -1.661 1 95 160 GLN A O 1
ATOM 1228 N N . MET A 1 161 ? -10.188 -24.984 -0.561 1 91.69 161 MET A N 1
ATOM 1229 C CA . MET A 1 161 ? -11.242 -25.844 -0.029 1 91.69 161 MET A CA 1
ATOM 1230 C C . MET A 1 161 ? -11.938 -26.609 -1.15 1 91.69 161 MET A C 1
ATOM 1232 O O . MET A 1 161 ? -12.164 -26.062 -2.232 1 91.69 161 MET A O 1
ATOM 1236 N N . THR A 1 162 ? -12.281 -27.828 -0.841 1 82.31 162 THR A N 1
ATOM 1237 C CA . THR A 1 162 ? -13.062 -28.641 -1.77 1 82.31 162 THR A CA 1
ATOM 1238 C C . THR A 1 162 ? -14.516 -28.188 -1.788 1 82.31 162 THR A C 1
ATOM 1240 O O . THR A 1 162 ? -14.938 -27.375 -0.96 1 82.31 162 THR A O 1
ATOM 1243 N N . ASP A 1 163 ? -15.297 -28.766 -2.641 1 82.5 163 ASP A N 1
ATOM 1244 C CA . ASP A 1 163 ? -16.703 -28.391 -2.809 1 82.5 163 ASP A CA 1
ATOM 1245 C C . ASP A 1 163 ? -17.5 -28.672 -1.533 1 82.5 163 ASP A C 1
ATOM 1247 O O . ASP A 1 163 ? -18.328 -27.859 -1.134 1 82.5 163 ASP A O 1
ATOM 1251 N N . ASP A 1 164 ? -17.188 -29.75 -0.866 1 85.06 164 ASP A N 1
ATOM 1252 C CA . ASP A 1 164 ? -17.938 -30.109 0.331 1 85.06 164 ASP A CA 1
ATOM 1253 C C . ASP A 1 164 ? -17.672 -29.125 1.465 1 85.06 164 ASP A C 1
ATOM 1255 O O . ASP A 1 164 ? -18.609 -28.641 2.094 1 85.06 164 ASP A O 1
ATOM 1259 N N . ALA A 1 165 ? -16.406 -28.875 1.766 1 87.44 165 ALA A N 1
ATOM 1260 C CA . ALA A 1 165 ? -16.062 -27.922 2.822 1 87.44 165 ALA A CA 1
ATOM 1261 C C . ALA A 1 165 ? -16.594 -26.531 2.508 1 87.44 165 ALA A C 1
ATOM 1263 O O . ALA A 1 165 ? -17.109 -25.844 3.389 1 87.44 165 ALA A O 1
ATOM 1264 N N . ALA A 1 166 ? -16.5 -26.172 1.301 1 91 166 ALA A N 1
ATOM 1265 C CA . ALA A 1 166 ? -16.969 -24.859 0.863 1 91 166 ALA A CA 1
ATOM 1266 C C . ALA A 1 166 ? -18.469 -24.734 1.028 1 91 166 ALA A C 1
ATOM 1268 O O . ALA A 1 166 ? -18.984 -23.672 1.383 1 91 166 ALA A O 1
ATOM 1269 N N . ALA A 1 167 ? -19.156 -25.797 0.73 1 91.81 167 ALA A N 1
ATOM 1270 C CA . ALA A 1 167 ? -20.609 -25.781 0.855 1 91.81 167 ALA A CA 1
ATOM 1271 C C . ALA A 1 167 ? -21.031 -25.594 2.309 1 91.81 167 ALA A C 1
ATOM 1273 O O . ALA A 1 167 ? -22 -24.891 2.592 1 91.81 167 ALA A O 1
ATOM 1274 N N . ILE A 1 168 ? -20.328 -26.203 3.221 1 93.56 168 ILE A N 1
ATOM 1275 C CA . ILE A 1 168 ? -20.641 -26.078 4.641 1 93.56 168 ILE A CA 1
ATOM 1276 C C . ILE A 1 168 ? -20.375 -24.656 5.105 1 93.56 168 ILE A C 1
ATOM 1278 O O . ILE A 1 168 ? -21.203 -24.062 5.805 1 93.56 168 ILE A O 1
ATOM 1282 N N . VAL A 1 169 ? -19.219 -24.125 4.734 1 95.88 169 VAL A N 1
ATOM 1283 C CA . VAL A 1 169 ? -18.859 -22.766 5.109 1 95.88 169 VAL A CA 1
ATOM 1284 C C . VAL A 1 169 ? -19.891 -21.781 4.539 1 95.88 169 VAL A C 1
ATOM 1286 O O . VAL A 1 169 ? -20.328 -20.859 5.23 1 95.88 169 VAL A O 1
ATOM 1289 N N . TYR A 1 170 ? -20.281 -22.016 3.289 1 95.94 170 TYR A N 1
ATOM 1290 C CA . TYR A 1 170 ? -21.25 -21.141 2.645 1 95.94 170 TYR A CA 1
ATOM 1291 C C . TYR A 1 170 ? -22.594 -21.172 3.377 1 95.94 170 TYR A C 1
ATOM 1293 O O . TYR A 1 170 ? -23.234 -20.125 3.547 1 95.94 170 TYR A O 1
ATOM 1301 N N . ALA A 1 171 ? -23 -22.344 3.775 1 96.56 171 ALA A N 1
ATOM 1302 C CA . ALA A 1 171 ? -24.234 -22.469 4.531 1 96.56 171 ALA A CA 1
ATOM 1303 C C . ALA A 1 171 ? -24.172 -21.672 5.832 1 96.56 171 ALA A C 1
ATOM 1305 O O . ALA A 1 171 ? -25.156 -21.047 6.242 1 96.56 171 ALA A O 1
ATOM 1306 N N . GLU A 1 172 ? -23.031 -21.734 6.492 1 97.06 172 GLU A N 1
ATOM 1307 C CA . GLU A 1 172 ? -22.844 -20.984 7.73 1 97.06 172 GLU A CA 1
ATOM 1308 C C . GLU A 1 172 ? -22.844 -19.484 7.465 1 97.06 172 GLU A C 1
ATOM 1310 O O . GLU A 1 172 ? -23.344 -18.703 8.273 1 97.06 172 GLU A O 1
ATOM 1315 N N . ILE A 1 173 ? -22.25 -19.016 6.363 1 97.5 173 ILE A N 1
ATOM 1316 C CA . ILE A 1 173 ? -22.234 -17.625 5.961 1 97.5 173 ILE A CA 1
ATOM 1317 C C . ILE A 1 173 ? -23.672 -17.125 5.777 1 97.5 173 ILE A C 1
ATOM 1319 O O . ILE A 1 173 ? -24.016 -16.031 6.227 1 97.5 173 ILE A O 1
ATOM 1323 N N . GLN A 1 174 ? -24.484 -17.984 5.164 1 96.06 174 GLN A N 1
ATOM 1324 C CA . GLN A 1 174 ? -25.859 -17.609 4.855 1 96.06 174 GLN A CA 1
ATOM 1325 C C . GLN A 1 174 ? -26.688 -17.438 6.133 1 96.06 174 GLN A C 1
ATOM 1327 O O . GLN A 1 174 ? -27.672 -16.703 6.145 1 96.06 174 GLN A O 1
ATOM 1332 N N . LYS A 1 175 ? -26.234 -18.031 7.176 1 96.94 175 LYS A N 1
ATOM 1333 C CA . LYS A 1 175 ? -26.938 -17.922 8.461 1 96.94 175 LYS A CA 1
ATOM 1334 C C . LYS A 1 175 ? -26.484 -16.672 9.219 1 96.94 175 LYS A C 1
ATOM 1336 O O . LYS A 1 175 ? -27.062 -16.328 10.25 1 96.94 175 LYS A O 1
ATOM 1341 N N . THR A 1 176 ? -25.5 -16.031 8.75 1 97.75 176 THR A N 1
ATOM 1342 C CA . THR A 1 176 ? -24.891 -14.891 9.43 1 97.75 176 THR A CA 1
ATOM 1343 C C . THR A 1 176 ? -25.328 -13.578 8.797 1 97.75 176 THR A C 1
ATOM 1345 O O . THR A 1 176 ? -25.078 -13.336 7.613 1 97.75 176 THR A O 1
ATOM 1348 N N . ASP A 1 177 ? -25.969 -12.758 9.602 1 98.06 177 ASP A N 1
ATOM 1349 C CA . ASP A 1 177 ? -26.344 -11.445 9.078 1 98.06 177 ASP A CA 1
ATOM 1350 C C . ASP A 1 177 ? -25.094 -10.641 8.695 1 98.06 177 ASP A C 1
ATOM 1352 O O . ASP A 1 177 ? -24.125 -10.578 9.453 1 98.06 177 ASP A O 1
ATOM 1356 N N . VAL A 1 178 ? -25.125 -10.016 7.578 1 98.06 178 VAL A N 1
ATOM 1357 C CA . VAL A 1 178 ? -23.938 -9.398 6.996 1 98.06 178 VAL A CA 1
ATOM 1358 C C . VAL A 1 178 ? -23.5 -8.227 7.863 1 98.06 178 VAL A C 1
ATOM 1360 O O . VAL A 1 178 ? -22.297 -7.953 7.988 1 98.06 178 VAL A O 1
ATOM 1363 N N . LEU A 1 179 ? -24.375 -7.488 8.477 1 97.94 179 LEU A N 1
ATOM 1364 C CA . LEU A 1 179 ? -24.016 -6.281 9.211 1 97.94 179 LEU A CA 1
ATOM 1365 C C . LEU A 1 179 ? -23.812 -6.586 10.695 1 97.94 179 LEU A C 1
ATOM 1367 O O . LEU A 1 179 ? -23 -5.953 11.359 1 97.94 179 LEU A O 1
ATOM 1371 N N . THR A 1 180 ? -24.562 -7.641 11.227 1 97.75 180 THR A N 1
ATOM 1372 C CA . THR A 1 180 ? -24.641 -7.73 12.68 1 97.75 180 THR A CA 1
ATOM 1373 C C . THR A 1 180 ? -24.281 -9.141 13.148 1 97.75 180 THR A C 1
ATOM 1375 O O . THR A 1 180 ? -24.141 -9.383 14.352 1 97.75 180 THR A O 1
ATOM 1378 N N . GLY A 1 181 ? -24.109 -10.016 12.281 1 98.25 181 GLY A N 1
ATOM 1379 C CA . GLY A 1 181 ? -24.062 -11.422 12.664 1 98.25 181 GLY A CA 1
ATOM 1380 C C . GLY A 1 181 ? -22.688 -11.875 13.086 1 98.25 181 GLY A C 1
ATOM 1381 O O . GLY A 1 181 ? -22.547 -12.867 13.797 1 98.25 181 GLY A O 1
ATOM 1382 N N . ALA A 1 182 ? -21.641 -11.234 12.688 1 98.69 182 ALA A N 1
ATOM 1383 C CA . ALA A 1 182 ? -20.281 -11.68 12.969 1 98.69 182 ALA A CA 1
ATOM 1384 C C . ALA A 1 182 ? -19.797 -11.148 14.312 1 98.69 182 ALA A C 1
ATOM 1386 O O . ALA A 1 182 ? -20.062 -9.992 14.656 1 98.69 182 ALA A O 1
ATOM 1387 N N . LYS A 1 183 ? -19.172 -12.016 15.125 1 98.69 183 LYS A N 1
ATOM 1388 C CA . LYS A 1 183 ? -18.406 -11.531 16.266 1 98.69 183 LYS A CA 1
ATOM 1389 C C . LYS A 1 183 ? -17.109 -10.867 15.805 1 98.69 183 LYS A C 1
ATOM 1391 O O . LYS A 1 183 ? -16.484 -11.312 14.844 1 98.69 183 LYS A O 1
ATOM 1396 N N . TYR A 1 184 ? -16.75 -9.844 16.469 1 98.56 184 TYR A N 1
ATOM 1397 C CA . TYR A 1 184 ? -15.578 -9.109 16.016 1 98.56 184 TYR A CA 1
ATOM 1398 C C . TYR A 1 184 ? -14.859 -8.438 17.172 1 98.56 184 TYR A C 1
ATOM 1400 O O . TYR A 1 184 ? -15.5 -7.91 18.094 1 98.56 184 TYR A O 1
ATOM 1408 N N . ILE A 1 185 ? -13.562 -8.539 17.281 1 98.56 185 ILE A N 1
ATOM 1409 C CA . ILE A 1 185 ? -12.688 -7.691 18.094 1 98.56 185 ILE A CA 1
ATOM 1410 C C . ILE A 1 185 ? -11.641 -7.031 17.203 1 98.56 185 ILE A C 1
ATOM 1412 O O . ILE A 1 185 ? -11.352 -7.516 16.094 1 98.56 185 ILE A O 1
ATOM 1416 N N . SER A 1 186 ? -11.109 -5.902 17.641 1 98.25 186 SER A N 1
ATOM 1417 C CA . SER A 1 186 ? -10.117 -5.211 16.828 1 98.25 186 SER A CA 1
ATOM 1418 C C . SER A 1 186 ? -8.828 -6.027 16.719 1 98.25 186 SER A C 1
ATOM 1420 O O . SER A 1 186 ? -8.555 -6.875 17.578 1 98.25 186 SER A O 1
ATOM 1422 N N . PHE A 1 187 ? -8.141 -5.832 15.664 1 98.56 187 PHE A N 1
ATOM 1423 C CA . PHE A 1 187 ? -6.855 -6.488 15.453 1 98.56 187 PHE A CA 1
ATOM 1424 C C . PHE A 1 187 ? -5.922 -6.262 16.641 1 98.56 187 PHE A C 1
ATOM 1426 O O . PHE A 1 187 ? -5.27 -7.195 17.109 1 98.56 187 PHE A O 1
ATOM 1433 N N . ALA A 1 188 ? -5.836 -5.035 17.141 1 98.62 188 ALA A N 1
ATOM 1434 C CA . ALA A 1 188 ? -5.016 -4.668 18.281 1 98.62 188 ALA A CA 1
ATOM 1435 C C . ALA A 1 188 ? -5.395 -5.488 19.516 1 98.62 188 ALA A C 1
ATOM 1437 O O . ALA A 1 188 ? -4.527 -5.984 20.234 1 98.62 188 ALA A O 1
ATOM 1438 N N . GLU A 1 189 ? -6.703 -5.605 19.766 1 98.62 189 GLU A N 1
ATOM 1439 C CA . GLU A 1 189 ? -7.184 -6.379 20.906 1 98.62 189 GLU A CA 1
ATOM 1440 C C . GLU A 1 189 ? -6.82 -7.855 20.766 1 98.62 189 GLU A C 1
ATOM 1442 O O . GLU A 1 189 ? -6.465 -8.508 21.75 1 98.62 189 GLU A O 1
ATOM 1447 N N . GLY A 1 190 ? -6.934 -8.375 19.5 1 98.81 190 GLY A N 1
ATOM 1448 C CA . GLY A 1 190 ? -6.566 -9.758 19.25 1 98.81 190 GLY A CA 1
ATOM 1449 C C . GLY A 1 190 ? -5.109 -10.055 19.562 1 98.81 190 GLY A C 1
ATOM 1450 O O . GLY A 1 190 ? -4.781 -11.109 20.109 1 98.81 190 GLY A O 1
ATOM 1451 N N . VAL A 1 191 ? -4.234 -9.117 19.188 1 98.81 191 VAL A N 1
ATOM 1452 C CA . VAL A 1 191 ? -2.812 -9.273 19.484 1 98.81 191 VAL A CA 1
ATOM 1453 C C . VAL A 1 191 ? -2.58 -9.156 21 1 98.81 191 VAL A C 1
ATOM 1455 O O . VAL A 1 191 ? -1.806 -9.93 21.562 1 98.81 191 VAL A O 1
ATOM 1458 N N . GLU A 1 192 ? -3.271 -8.18 21.609 1 98.12 192 GLU A N 1
ATOM 1459 C CA . GLU A 1 192 ? -3.156 -7.984 23.047 1 98.12 192 GLU A CA 1
ATOM 1460 C C . GLU A 1 192 ? -3.547 -9.25 23.812 1 98.12 192 GLU A C 1
ATOM 1462 O O . GLU A 1 192 ? -2.914 -9.602 24.812 1 98.12 192 GLU A O 1
ATOM 1467 N N . LYS A 1 193 ? -4.527 -10 23.344 1 98.19 193 LYS A N 1
ATOM 1468 C CA . LYS A 1 193 ? -5.059 -11.195 24 1 98.19 193 LYS A CA 1
ATOM 1469 C C . LYS A 1 193 ? -4.219 -12.422 23.656 1 98.19 193 LYS A C 1
ATOM 1471 O O . LYS A 1 193 ? -4.422 -13.5 24.234 1 98.19 193 LYS A O 1
ATOM 1476 N N . GLY A 1 194 ? -3.295 -12.312 22.75 1 98.25 194 GLY A N 1
ATOM 1477 C CA . GLY A 1 194 ? -2.434 -13.414 22.359 1 98.25 194 GLY A CA 1
ATOM 1478 C C . GLY A 1 194 ? -3.068 -14.336 21.328 1 98.25 194 GLY A C 1
ATOM 1479 O O . GLY A 1 194 ? -2.49 -15.367 20.969 1 98.25 194 GLY A O 1
ATOM 1480 N N . LEU A 1 195 ? -4.277 -13.977 20.797 1 98.75 195 LEU A N 1
ATOM 1481 C CA . LEU A 1 195 ? -5 -14.805 19.844 1 98.75 195 LEU A CA 1
ATOM 1482 C C . LEU A 1 195 ? -4.492 -14.57 18.422 1 98.75 195 LEU A C 1
ATOM 1484 O O . LEU A 1 195 ? -4.629 -15.438 17.562 1 98.75 195 LEU A O 1
ATOM 1488 N N . ILE A 1 196 ? -4.02 -13.406 18.141 1 98.88 196 ILE A N 1
ATOM 1489 C CA . ILE A 1 196 ? -3.43 -13.078 16.844 1 98.88 196 ILE A CA 1
ATOM 1490 C C . ILE A 1 196 ? -1.914 -12.945 16.984 1 98.88 196 ILE A C 1
ATOM 1492 O O . ILE A 1 196 ? -1.426 -12.172 17.812 1 98.88 196 ILE A O 1
ATOM 1496 N N . ARG A 1 197 ? -1.183 -13.766 16.312 1 98.81 197 ARG A N 1
ATOM 1497 C CA . ARG A 1 197 ? 0.271 -13.727 16.188 1 98.81 197 ARG A CA 1
ATOM 1498 C C . ARG A 1 197 ? 0.69 -13.727 14.719 1 98.81 197 ARG A C 1
ATOM 1500 O O . ARG A 1 197 ? -0.132 -13.961 13.828 1 98.81 197 ARG A O 1
ATOM 1507 N N . PHE A 1 198 ? 1.917 -13.367 14.484 1 98.88 198 PHE A N 1
ATOM 1508 C CA . PHE A 1 198 ? 2.408 -13.32 13.117 1 98.88 198 PHE A CA 1
ATOM 1509 C C . PHE A 1 198 ? 3.131 -14.609 12.75 1 98.88 198 PHE A C 1
ATOM 1511 O O . PHE A 1 198 ? 3.623 -15.32 13.625 1 98.88 198 PHE A O 1
ATOM 1518 N N . VAL A 1 199 ? 3.1 -14.961 11.5 1 98.81 199 VAL A N 1
ATOM 1519 C CA . VAL A 1 199 ? 3.941 -16.031 10.992 1 98.81 199 VAL A CA 1
ATOM 1520 C C . VAL A 1 199 ? 5.406 -15.75 11.32 1 98.81 199 VAL A C 1
ATOM 1522 O O . VAL A 1 199 ? 5.906 -14.656 11.047 1 98.81 199 VAL A O 1
ATOM 1525 N N . GLY A 1 200 ? 6.098 -16.672 11.898 1 98.12 200 GLY A N 1
ATOM 1526 C CA . GLY A 1 200 ? 7.457 -16.484 12.383 1 98.12 200 GLY A CA 1
ATOM 1527 C C . GLY A 1 200 ? 8.508 -16.625 11.289 1 98.12 200 GLY A C 1
ATOM 1528 O O . GLY A 1 200 ? 8.219 -17.125 10.203 1 98.12 200 GLY A O 1
ATOM 1529 N N . ASP A 1 201 ? 9.711 -16.172 11.594 1 97.44 201 ASP A N 1
ATOM 1530 C CA . ASP A 1 201 ? 10.836 -16.281 10.672 1 97.44 201 ASP A CA 1
ATOM 1531 C C . ASP A 1 201 ? 11.188 -17.75 10.406 1 97.44 201 ASP A C 1
ATOM 1533 O O . ASP A 1 201 ? 11.664 -18.078 9.32 1 97.44 201 ASP A O 1
ATOM 1537 N N . ASP A 1 202 ? 10.945 -18.531 11.344 1 98.38 202 ASP A N 1
ATOM 1538 C CA . ASP A 1 202 ? 11.211 -19.953 11.172 1 98.38 202 ASP A CA 1
ATOM 1539 C C . ASP A 1 202 ? 10.359 -20.531 10.047 1 98.38 202 ASP A C 1
ATOM 1541 O O . ASP A 1 202 ? 10.859 -21.297 9.211 1 98.38 202 ASP A O 1
ATOM 1545 N N . CYS A 1 203 ? 9.086 -20.188 10.031 1 98.69 203 CYS A N 1
ATOM 1546 C CA . CYS A 1 203 ? 8.188 -20.641 8.977 1 98.69 203 CYS A CA 1
ATOM 1547 C C . CYS A 1 203 ? 8.609 -20.094 7.617 1 98.69 203 CYS A C 1
ATOM 1549 O O . CYS A 1 203 ? 8.625 -20.812 6.625 1 98.69 203 CYS A O 1
ATOM 1551 N N . LYS A 1 204 ? 8.969 -18.844 7.539 1 98 204 LYS A N 1
ATOM 1552 C CA . LYS A 1 204 ? 9.414 -18.234 6.293 1 98 204 LYS A CA 1
ATOM 1553 C C . LYS A 1 204 ? 10.688 -18.891 5.777 1 98 204 LYS A C 1
ATOM 1555 O O . LYS A 1 204 ? 10.797 -19.203 4.59 1 98 204 LYS A O 1
ATOM 1560 N N . LYS A 1 205 ? 11.609 -19.078 6.668 1 98.19 205 LYS A N 1
ATOM 1561 C CA . LYS A 1 205 ? 12.859 -19.734 6.309 1 98.19 205 LYS A CA 1
ATOM 1562 C C . LYS A 1 205 ? 12.617 -21.172 5.832 1 98.19 205 LYS A C 1
ATOM 1564 O O . LYS A 1 205 ? 13.234 -21.625 4.863 1 98.19 205 LYS A O 1
ATOM 1569 N N . ALA A 1 206 ? 11.734 -21.844 6.516 1 98.81 206 ALA A N 1
ATOM 1570 C CA . ALA A 1 206 ? 11.406 -23.203 6.125 1 98.81 206 ALA A CA 1
ATOM 1571 C C . ALA A 1 206 ? 10.812 -23.25 4.715 1 98.81 206 ALA A C 1
ATOM 1573 O O . ALA A 1 206 ? 11.086 -24.188 3.953 1 98.81 206 ALA A O 1
ATOM 1574 N N . LEU A 1 207 ? 10.023 -22.281 4.391 1 98.81 207 LEU A N 1
ATOM 1575 C CA . LEU A 1 207 ? 9.469 -22.203 3.045 1 98.81 207 LEU A CA 1
ATOM 1576 C C . LEU A 1 207 ? 10.57 -22.047 2.01 1 98.81 207 LEU A C 1
ATOM 1578 O O . LEU A 1 207 ? 10.594 -22.766 1.007 1 98.81 207 LEU A O 1
ATOM 1582 N N . TYR A 1 208 ? 11.469 -21.078 2.23 1 98.62 208 TYR A N 1
ATOM 1583 C CA . TYR A 1 208 ? 12.555 -20.828 1.285 1 98.62 208 TYR A CA 1
ATOM 1584 C C . TYR A 1 208 ? 13.445 -22.062 1.154 1 98.62 208 TYR A C 1
ATOM 1586 O O . TYR A 1 208 ? 13.859 -22.422 0.049 1 98.62 208 TYR A O 1
ATOM 1594 N N . GLU A 1 209 ? 13.688 -22.719 2.275 1 98.69 209 GLU A N 1
ATOM 1595 C CA . GLU A 1 209 ? 14.492 -23.938 2.252 1 98.69 209 GLU A CA 1
ATOM 1596 C C . GLU A 1 209 ? 13.812 -25.047 1.444 1 98.69 209 GLU A C 1
ATOM 1598 O O . GLU A 1 209 ? 14.461 -25.766 0.69 1 98.69 209 GLU A O 1
ATOM 1603 N N . ALA A 1 210 ? 12.523 -25.156 1.64 1 98.69 210 ALA A N 1
ATOM 1604 C CA . ALA A 1 210 ? 11.766 -26.156 0.887 1 98.69 210 ALA A CA 1
ATOM 1605 C C . ALA A 1 210 ? 11.852 -25.891 -0.613 1 98.69 210 ALA A C 1
ATOM 1607 O O . ALA A 1 210 ? 12 -26.812 -1.406 1 98.69 210 ALA A O 1
ATOM 1608 N N . ILE A 1 211 ? 11.773 -24.656 -0.999 1 98.81 211 ILE A N 1
ATOM 1609 C CA . ILE A 1 211 ? 11.836 -24.25 -2.398 1 98.81 211 ILE A CA 1
ATOM 1610 C C . ILE A 1 211 ? 13.242 -24.484 -2.939 1 98.81 211 ILE A C 1
ATOM 1612 O O . ILE A 1 211 ? 13.41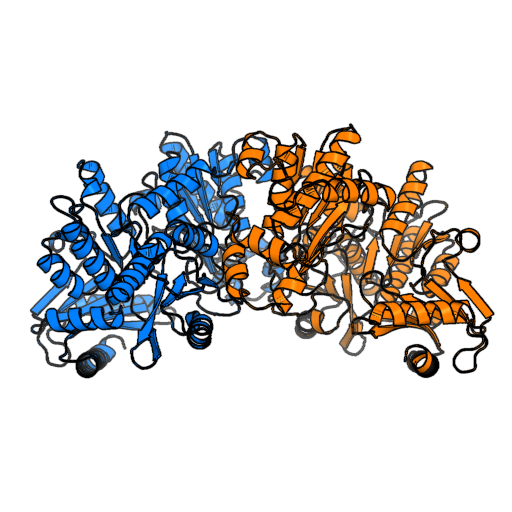4 -25.125 -3.982 1 98.81 211 ILE A O 1
ATOM 1616 N N . GLU A 1 212 ? 14.258 -24.031 -2.244 1 98.56 212 GLU A N 1
ATOM 1617 C CA . GLU A 1 212 ? 15.648 -24.078 -2.693 1 98.56 212 GLU A CA 1
ATOM 1618 C C . GLU A 1 212 ? 16.156 -25.516 -2.793 1 98.56 212 GLU A C 1
ATOM 1620 O O . GLU A 1 212 ? 17 -25.812 -3.625 1 98.56 212 GLU A O 1
ATOM 1625 N N . SER A 1 213 ? 15.602 -26.406 -1.979 1 98 213 SER A N 1
ATOM 1626 C CA . SER A 1 213 ? 16 -27.812 -1.998 1 98 213 SER A CA 1
ATOM 1627 C C . SER A 1 213 ? 15.531 -28.5 -3.273 1 98 213 SER A C 1
ATOM 1629 O O . SER A 1 213 ? 15.984 -29.609 -3.586 1 98 213 SER A O 1
ATOM 1631 N N . ARG A 1 214 ? 14.797 -27.828 -4.082 1 97.81 214 ARG A N 1
ATOM 1632 C CA . ARG A 1 214 ? 14.242 -28.422 -5.293 1 97.81 214 ARG A CA 1
ATOM 1633 C C . ARG A 1 214 ? 15.031 -28 -6.523 1 97.81 214 ARG A C 1
ATOM 1635 O O . ARG A 1 214 ? 14.609 -28.25 -7.656 1 97.81 214 ARG A O 1
ATOM 1642 N N . GLN A 1 215 ? 16.125 -27.297 -6.312 1 98.19 215 GLN A N 1
ATOM 1643 C CA . GLN A 1 215 ? 17.047 -27.062 -7.414 1 98.19 215 GLN A CA 1
ATOM 1644 C C . GLN A 1 215 ? 17.391 -28.359 -8.141 1 98.19 215 GLN A C 1
ATOM 1646 O O . GLN A 1 215 ? 17.562 -29.391 -7.512 1 98.19 215 GLN A O 1
ATOM 1651 N N . VAL A 1 216 ? 17.469 -28.266 -9.453 1 98.44 216 VAL A N 1
ATOM 1652 C CA . VAL A 1 216 ? 17.812 -29.422 -10.273 1 98.44 216 VAL A CA 1
ATOM 1653 C C . VAL A 1 216 ? 19.344 -29.547 -10.359 1 98.44 216 VAL A C 1
ATOM 1655 O O . VAL A 1 216 ? 19.875 -30.641 -10.336 1 98.44 216 VAL A O 1
ATOM 1658 N N . ARG A 1 217 ? 20.047 -28.453 -10.484 1 97.81 217 ARG A N 1
ATOM 1659 C CA . ARG A 1 217 ? 21.5 -28.375 -10.578 1 97.81 217 ARG A CA 1
ATOM 1660 C C . ARG A 1 217 ? 22.062 -27.375 -9.578 1 97.81 217 ARG A C 1
ATOM 1662 O O . ARG A 1 217 ? 22.562 -26.312 -9.961 1 97.81 217 ARG A O 1
ATOM 1669 N N . PRO A 1 218 ? 22.094 -27.766 -8.281 1 97.5 218 PRO A N 1
ATOM 1670 C CA . PRO A 1 218 ? 22.547 -26.859 -7.234 1 97.5 218 PRO A CA 1
ATOM 1671 C C . PRO A 1 218 ? 23.953 -26.297 -7.508 1 97.5 218 PRO A C 1
ATOM 1673 O O . PRO A 1 218 ? 24.844 -27.047 -7.906 1 97.5 218 PRO A O 1
ATOM 1676 N N . GLY A 1 219 ? 24.078 -25 -7.309 1 96.81 219 GLY A N 1
ATOM 1677 C CA . GLY A 1 219 ? 25.375 -24.359 -7.449 1 96.81 219 GLY A CA 1
ATOM 1678 C C . GLY A 1 219 ? 25.594 -23.766 -8.82 1 96.81 219 GLY A C 1
ATOM 1679 O O . GLY A 1 219 ? 26.453 -22.891 -8.992 1 96.81 219 GLY A O 1
ATOM 1680 N N . LEU A 1 220 ? 24.859 -24.156 -9.805 1 97.06 220 LEU A N 1
ATOM 1681 C CA . LEU A 1 220 ? 25.031 -23.75 -11.195 1 97.06 220 LEU A CA 1
ATOM 1682 C C . LEU A 1 220 ? 24.859 -22.234 -11.352 1 97.06 220 LEU A C 1
ATOM 1684 O O . LEU A 1 220 ? 25.609 -21.594 -12.078 1 97.06 220 LEU A O 1
ATOM 1688 N N . CYS A 1 221 ? 23.875 -21.656 -10.672 1 96.5 221 CYS A N 1
ATOM 1689 C CA . CYS A 1 221 ? 23.469 -20.266 -10.867 1 96.5 221 CYS A CA 1
ATOM 1690 C C . CYS A 1 221 ? 24.547 -19.312 -10.359 1 96.5 221 CYS A C 1
ATOM 1692 O O . CYS A 1 221 ? 24.641 -18.172 -10.812 1 96.5 221 CYS A O 1
ATOM 1694 N N . LYS A 1 222 ? 25.422 -19.75 -9.492 1 94.75 222 LYS A N 1
ATOM 1695 C CA . LYS A 1 222 ? 26.453 -18.906 -8.898 1 94.75 222 LYS A CA 1
ATOM 1696 C C . LYS A 1 222 ? 27.484 -18.484 -9.938 1 94.75 222 LYS A C 1
ATOM 1698 O O . LYS A 1 222 ? 28.094 -17.422 -9.812 1 94.75 222 LYS A O 1
ATOM 1703 N N . THR A 1 223 ? 27.609 -19.266 -10.969 1 93.44 223 THR A N 1
ATOM 1704 C CA . THR A 1 223 ? 28.688 -19.016 -11.922 1 93.44 223 THR A CA 1
ATOM 1705 C C . THR A 1 223 ? 28.141 -18.766 -13.32 1 93.44 223 THR A C 1
ATOM 1707 O O . THR A 1 223 ? 28.875 -18.422 -14.242 1 93.44 223 THR A O 1
ATOM 1710 N N . ALA A 1 224 ? 26.859 -18.859 -13.477 1 90.88 224 ALA A N 1
ATOM 1711 C CA . ALA A 1 224 ? 26.281 -18.812 -14.82 1 90.88 224 ALA A CA 1
ATOM 1712 C C . ALA A 1 224 ? 26.172 -17.375 -15.32 1 90.88 224 ALA A C 1
ATOM 1714 O O . ALA A 1 224 ? 26.047 -17.141 -16.531 1 90.88 224 ALA A O 1
ATOM 1715 N N . GLY A 1 225 ? 26.141 -16.359 -14.438 1 91 225 GLY A N 1
ATOM 1716 C CA . GLY A 1 225 ? 26.125 -14.953 -14.82 1 91 225 GLY A CA 1
ATOM 1717 C C . GLY A 1 225 ? 24.812 -14.523 -15.461 1 91 225 GLY A C 1
ATOM 1718 O O . GLY A 1 225 ? 24.797 -13.633 -16.312 1 91 225 GLY A O 1
ATOM 1719 N N . LEU A 1 226 ? 23.734 -15.141 -15.125 1 96.06 226 LEU A N 1
ATOM 1720 C CA . LEU A 1 226 ? 22.422 -14.812 -15.688 1 96.06 226 LEU A CA 1
ATOM 1721 C C . LEU A 1 226 ? 22.031 -13.375 -15.367 1 96.06 226 LEU A C 1
ATOM 1723 O O . LEU A 1 226 ? 22.078 -12.961 -14.211 1 96.06 226 LEU A O 1
ATOM 1727 N N . LYS A 1 227 ? 21.703 -12.562 -16.406 1 95.25 227 LYS A N 1
ATOM 1728 C CA . LYS A 1 227 ? 21.156 -11.219 -16.266 1 95.25 227 LYS A CA 1
ATOM 1729 C C . LYS A 1 227 ? 19.625 -11.227 -16.344 1 95.25 227 LYS A C 1
ATOM 1731 O O . LYS A 1 227 ? 19.062 -11.547 -17.375 1 95.25 227 LYS A O 1
ATOM 1736 N N . LEU A 1 228 ? 18.984 -10.789 -15.258 1 97.75 228 LEU A N 1
ATOM 1737 C CA . LEU A 1 228 ? 17.531 -10.922 -15.148 1 97.75 228 LEU A CA 1
ATOM 1738 C C . LEU A 1 228 ? 16.875 -9.562 -14.945 1 97.75 228 LEU A C 1
ATOM 1740 O O . LEU A 1 228 ? 17.359 -8.75 -14.156 1 97.75 228 LEU A O 1
ATOM 1744 N N . VAL A 1 229 ? 15.852 -9.25 -15.727 1 98.06 229 VAL A N 1
ATOM 1745 C CA . VAL A 1 229 ? 14.898 -8.195 -15.383 1 98.06 229 VAL A CA 1
ATOM 1746 C C . VAL A 1 229 ? 13.656 -8.812 -14.734 1 98.06 229 VAL A C 1
ATOM 1748 O O . VAL A 1 229 ? 13.086 -9.766 -15.266 1 98.06 229 VAL A O 1
ATOM 1751 N N . TYR A 1 230 ? 13.266 -8.328 -13.57 1 98.25 230 TYR A N 1
ATOM 1752 C CA . TYR A 1 230 ? 12.141 -8.898 -12.836 1 98.25 230 TYR A CA 1
ATOM 1753 C C . TYR A 1 230 ? 11.109 -7.828 -12.492 1 98.25 230 TYR A C 1
ATOM 1755 O O . TYR A 1 230 ? 11.469 -6.738 -12.047 1 98.25 230 TYR A O 1
ATOM 1763 N N . SER A 1 231 ? 9.875 -8.156 -12.734 1 98.56 231 SER A N 1
ATOM 1764 C CA . SER A 1 231 ? 8.758 -7.332 -12.266 1 98.56 231 SER A CA 1
ATOM 1765 C C . SER A 1 231 ? 7.816 -8.133 -11.375 1 98.56 231 SER A C 1
ATOM 1767 O O . SER A 1 231 ? 7.211 -9.109 -11.828 1 98.56 231 SER A O 1
ATOM 1769 N N . PRO A 1 232 ? 7.648 -7.746 -10.188 1 98.44 232 PRO A N 1
ATOM 1770 C CA . PRO A 1 232 ? 6.625 -8.383 -9.352 1 98.44 232 PRO A CA 1
ATOM 1771 C C . PRO A 1 232 ? 5.227 -7.816 -9.602 1 98.44 232 PRO A C 1
ATOM 1773 O O . PRO A 1 232 ? 4.273 -8.188 -8.914 1 98.44 232 PRO A O 1
ATOM 1776 N N . LEU A 1 233 ? 5.102 -6.836 -10.617 1 98.44 233 LEU A N 1
ATOM 1777 C CA . LEU A 1 233 ? 3.854 -6.148 -10.93 1 98.44 233 LEU A CA 1
ATOM 1778 C C . LEU A 1 233 ? 3.201 -5.594 -9.672 1 98.44 233 LEU A C 1
ATOM 1780 O O . LEU A 1 233 ? 2.016 -5.828 -9.422 1 98.44 233 LEU A O 1
ATOM 1784 N N . ASN A 1 234 ? 3.996 -4.973 -8.828 1 98.12 234 ASN A N 1
ATOM 1785 C CA . ASN A 1 234 ? 3.615 -4.336 -7.57 1 98.12 234 ASN A CA 1
ATOM 1786 C C . ASN A 1 234 ? 3.014 -5.336 -6.594 1 98.12 234 ASN A C 1
ATOM 1788 O O . ASN A 1 234 ? 2.117 -4.996 -5.82 1 98.12 234 ASN A O 1
ATOM 1792 N N . GLY A 1 235 ? 3.496 -6.621 -6.691 1 98.12 235 GLY A N 1
ATOM 1793 C CA . GLY A 1 235 ? 2.83 -7.645 -5.898 1 98.12 235 GLY A CA 1
ATOM 1794 C C . GLY A 1 235 ? 3.74 -8.289 -4.875 1 98.12 235 GLY A C 1
ATOM 1795 O O . GLY A 1 235 ? 4.777 -7.73 -4.516 1 98.12 235 GLY A O 1
ATOM 1796 N N . SER A 1 236 ? 3.303 -9.445 -4.375 1 98.5 236 SER A N 1
ATOM 1797 C CA . SER A 1 236 ? 3.885 -10.125 -3.221 1 98.5 236 SER A CA 1
ATOM 1798 C C . SER A 1 236 ? 5.094 -10.961 -3.625 1 98.5 236 SER A C 1
ATOM 1800 O O . SER A 1 236 ? 5.785 -11.516 -2.768 1 98.5 236 SER A O 1
ATOM 1802 N N . GLY A 1 237 ? 5.418 -11.008 -4.891 1 98.5 237 GLY A N 1
ATOM 1803 C CA . GLY A 1 237 ? 6.516 -11.836 -5.352 1 98.5 237 GLY A CA 1
ATOM 1804 C C . GLY A 1 237 ? 7.883 -11.219 -5.102 1 98.5 237 GLY A C 1
ATOM 1805 O O . GLY A 1 237 ? 8.891 -11.93 -5.07 1 98.5 237 GLY A O 1
ATOM 1806 N N . LEU A 1 238 ? 7.957 -9.867 -4.852 1 97.69 238 LEU A N 1
ATOM 1807 C CA . LEU A 1 238 ? 9.227 -9.148 -4.773 1 97.69 238 LEU A CA 1
ATOM 1808 C C . LEU A 1 238 ? 10.164 -9.812 -3.771 1 97.69 238 LEU A C 1
ATOM 1810 O O . LEU A 1 238 ? 11.281 -10.203 -4.125 1 97.69 238 LEU A O 1
ATOM 1814 N N . VAL A 1 239 ? 9.695 -10.07 -2.564 1 97.19 239 VAL A N 1
ATOM 1815 C CA . VAL A 1 239 ? 10.57 -10.492 -1.474 1 97.19 239 VAL A CA 1
ATOM 1816 C C . VAL A 1 239 ? 10.898 -11.977 -1.626 1 97.19 239 VAL A C 1
ATOM 1818 O O . VAL A 1 239 ? 12.07 -12.359 -1.696 1 97.19 239 VAL A O 1
ATOM 1821 N N . PRO A 1 240 ? 9.914 -12.844 -1.784 1 98.44 240 PRO A N 1
ATOM 1822 C CA . PRO A 1 240 ? 10.273 -14.266 -1.831 1 98.44 240 PRO A CA 1
ATOM 1823 C C . PRO A 1 240 ? 11.062 -14.633 -3.084 1 98.44 240 PRO A C 1
ATOM 1825 O O . PRO A 1 240 ? 11.992 -15.438 -3.016 1 98.44 240 PRO A O 1
ATOM 1828 N N . VAL A 1 241 ? 10.734 -14.047 -4.242 1 98.5 241 VAL A N 1
ATOM 1829 C CA . VAL A 1 241 ? 11.43 -14.398 -5.48 1 98.5 241 VAL A CA 1
ATOM 1830 C C . VAL A 1 241 ? 12.875 -13.914 -5.418 1 98.5 241 VAL A C 1
ATOM 1832 O O . VAL A 1 241 ? 13.805 -14.664 -5.715 1 98.5 241 VAL A O 1
ATOM 1835 N N . THR A 1 242 ? 13.094 -12.664 -4.98 1 96.94 242 THR A N 1
ATOM 1836 C CA . THR A 1 242 ? 14.445 -12.109 -4.93 1 96.94 242 THR A CA 1
ATOM 1837 C C . THR A 1 242 ? 15.289 -12.828 -3.879 1 96.94 242 THR A C 1
ATOM 1839 O O . THR A 1 242 ? 16.484 -13.039 -4.07 1 96.94 242 THR A O 1
ATOM 1842 N N . GLN A 1 243 ? 14.648 -13.219 -2.738 1 96.44 243 GLN A N 1
ATOM 1843 C CA . GLN A 1 243 ? 15.367 -13.945 -1.699 1 96.44 243 GLN A CA 1
ATOM 1844 C C . GLN A 1 243 ? 15.867 -15.289 -2.217 1 96.44 243 GLN A C 1
ATOM 1846 O O . GLN A 1 243 ? 17.047 -15.617 -2.072 1 96.44 243 GLN A O 1
ATOM 1851 N N . VAL A 1 244 ? 14.977 -16.031 -2.83 1 98 244 VAL A N 1
ATOM 1852 C CA . VAL A 1 244 ? 15.32 -17.359 -3.299 1 98 244 VAL A CA 1
ATOM 1853 C C . VAL A 1 244 ? 16.359 -17.266 -4.414 1 98 244 VAL A C 1
ATOM 1855 O O . VAL A 1 244 ? 17.297 -18.062 -4.461 1 98 244 VAL A O 1
ATOM 1858 N N . LEU A 1 245 ? 16.188 -16.312 -5.336 1 97.62 245 LEU A N 1
ATOM 1859 C CA . LEU A 1 245 ? 17.156 -16.156 -6.422 1 97.62 245 LEU A CA 1
ATOM 1860 C C . LEU A 1 245 ? 18.516 -15.766 -5.887 1 97.62 245 LEU A C 1
ATOM 1862 O O . LEU A 1 245 ? 19.547 -16.266 -6.352 1 97.62 245 LEU A O 1
ATOM 1866 N N . LYS A 1 246 ? 18.562 -14.867 -4.906 1 94.81 246 LYS A N 1
ATOM 1867 C CA . LYS A 1 246 ? 19.812 -14.5 -4.25 1 94.81 246 LYS A CA 1
ATOM 1868 C C . LYS A 1 246 ? 20.469 -15.711 -3.6 1 94.81 246 LYS A C 1
ATOM 1870 O O . LYS A 1 246 ? 21.672 -15.922 -3.744 1 94.81 246 LYS A O 1
ATOM 1875 N N . ASP A 1 247 ? 19.703 -16.484 -2.938 1 96.19 247 ASP A N 1
ATOM 1876 C CA . ASP A 1 247 ? 20.219 -17.641 -2.205 1 96.19 247 ASP A CA 1
ATOM 1877 C C . ASP A 1 247 ? 20.875 -18.641 -3.152 1 96.19 247 ASP A C 1
ATOM 1879 O O . ASP A 1 247 ? 21.859 -19.281 -2.795 1 96.19 247 ASP A O 1
ATOM 1883 N N . ILE A 1 248 ? 20.344 -18.75 -4.355 1 97.12 248 ILE A N 1
ATOM 1884 C CA . ILE A 1 248 ? 20.875 -19.766 -5.246 1 97.12 248 ILE A CA 1
ATOM 1885 C C . ILE A 1 248 ? 21.984 -19.172 -6.121 1 97.12 248 ILE A C 1
ATOM 1887 O O . ILE A 1 248 ? 22.547 -19.859 -6.977 1 97.12 248 ILE A O 1
ATOM 1891 N N . GLY A 1 249 ? 22.219 -17.875 -6.012 1 94.81 249 GLY A N 1
ATOM 1892 C CA . GLY A 1 249 ? 23.406 -17.281 -6.609 1 94.81 249 GLY A CA 1
ATOM 1893 C C . GLY A 1 249 ? 23.094 -16.375 -7.777 1 94.81 249 GLY A C 1
ATOM 1894 O O . GLY A 1 249 ? 24.016 -15.906 -8.461 1 94.81 249 GLY A O 1
ATOM 1895 N N . ILE A 1 250 ? 21.906 -16.047 -8.031 1 95.12 250 ILE A N 1
ATOM 1896 C CA . ILE A 1 250 ? 21.562 -15.086 -9.07 1 95.12 250 ILE A CA 1
ATOM 1897 C C . ILE A 1 250 ? 21.5 -13.688 -8.461 1 95.12 250 ILE A C 1
ATOM 1899 O O . ILE A 1 250 ? 20.562 -13.359 -7.727 1 95.12 250 ILE A O 1
ATOM 1903 N N . THR A 1 251 ? 22.406 -12.82 -8.867 1 88.62 251 THR A N 1
ATOM 1904 C CA . THR A 1 251 ? 22.516 -11.547 -8.164 1 88.62 251 THR A CA 1
ATOM 1905 C C . THR A 1 251 ? 22.359 -10.383 -9.141 1 88.62 251 THR A C 1
ATOM 1907 O O . THR A 1 251 ? 22.141 -9.242 -8.719 1 88.62 251 THR A O 1
ATOM 1910 N N . ASP A 1 252 ? 22.531 -10.656 -10.43 1 93.62 252 ASP A N 1
ATOM 1911 C CA . ASP A 1 252 ? 22.344 -9.602 -11.422 1 93.62 252 ASP A CA 1
ATOM 1912 C C . ASP A 1 252 ? 20.875 -9.461 -11.797 1 93.62 252 ASP A C 1
ATOM 1914 O O . ASP A 1 252 ? 20.453 -9.93 -12.852 1 93.62 252 ASP A O 1
ATOM 1918 N N . ILE A 1 253 ? 20.125 -8.906 -10.945 1 96.38 253 ILE A N 1
ATOM 1919 C CA . ILE A 1 253 ? 18.688 -8.727 -11.102 1 96.38 253 ILE A CA 1
ATOM 1920 C C . ILE A 1 253 ? 18.359 -7.234 -11.156 1 96.38 253 ILE A C 1
ATOM 1922 O O . ILE A 1 253 ? 18.75 -6.469 -10.273 1 96.38 253 ILE A O 1
ATOM 1926 N N . THR A 1 254 ? 17.703 -6.789 -12.195 1 96.44 254 THR A N 1
ATOM 1927 C CA . THR A 1 254 ? 17.156 -5.441 -12.289 1 96.44 254 THR A CA 1
ATOM 1928 C C . THR A 1 254 ? 15.641 -5.461 -12.117 1 96.44 254 THR A C 1
ATOM 1930 O O . THR A 1 254 ? 14.938 -6.105 -12.891 1 96.44 254 THR A O 1
ATOM 1933 N N . ILE A 1 255 ? 15.195 -4.805 -11.109 1 97.19 255 ILE A N 1
ATOM 1934 C CA . ILE A 1 255 ? 13.758 -4.758 -10.844 1 97.19 255 ILE A CA 1
ATOM 1935 C C . ILE A 1 255 ? 13.133 -3.584 -11.586 1 97.19 255 ILE A C 1
ATOM 1937 O O . ILE A 1 255 ? 13.711 -2.494 -11.641 1 97.19 255 ILE A O 1
ATOM 1941 N N . VAL A 1 256 ? 11.977 -3.785 -12.188 1 97.56 256 VAL A N 1
ATOM 1942 C CA . VAL A 1 256 ? 11.258 -2.717 -12.875 1 97.56 256 VAL A CA 1
ATOM 1943 C C . VAL A 1 256 ? 10.852 -1.642 -11.867 1 97.56 256 VAL A C 1
ATOM 1945 O O . VAL A 1 256 ? 9.977 -1.869 -11.023 1 97.56 256 VAL A O 1
ATOM 1948 N N . PRO A 1 257 ? 11.359 -0.5 -12 1 95.38 257 PRO A N 1
ATOM 1949 C CA . PRO A 1 257 ? 11.227 0.491 -10.93 1 95.38 257 PRO A CA 1
ATOM 1950 C C . PRO A 1 257 ? 9.773 0.896 -10.68 1 95.38 257 PRO A C 1
ATOM 1952 O O . PRO A 1 257 ? 9.359 1.034 -9.523 1 95.38 257 PRO A O 1
ATOM 1955 N N . GLU A 1 258 ? 8.953 1.009 -11.688 1 96.75 258 GLU A N 1
ATOM 1956 C CA . GLU A 1 258 ? 7.582 1.489 -11.57 1 96.75 258 GLU A CA 1
ATOM 1957 C C . GLU A 1 258 ? 6.668 0.418 -10.984 1 96.75 258 GLU A C 1
ATOM 1959 O O . GLU A 1 258 ? 5.535 0.708 -10.594 1 96.75 258 GLU A O 1
ATOM 1964 N N . GLN A 1 259 ? 7.184 -0.825 -10.883 1 97.69 259 GLN A N 1
ATOM 1965 C CA . GLN A 1 259 ? 6.363 -1.954 -10.461 1 97.69 259 GLN A CA 1
ATOM 1966 C C . GLN A 1 259 ? 7 -2.684 -9.281 1 97.69 259 GLN A C 1
ATOM 1968 O O . GLN A 1 259 ? 6.609 -3.807 -8.953 1 97.69 259 GLN A O 1
ATOM 1973 N N . GLU A 1 260 ? 7.961 -2.037 -8.656 1 97 260 GLU A N 1
ATOM 1974 C CA . GLU A 1 260 ? 8.797 -2.668 -7.645 1 97 260 GLU A CA 1
ATOM 1975 C C . GLU A 1 260 ? 8.055 -2.818 -6.324 1 97 260 GLU A C 1
ATOM 1977 O O . GLU A 1 260 ? 7.945 -3.922 -5.785 1 97 260 GLU A O 1
ATOM 1982 N N . TYR A 1 261 ? 7.484 -1.732 -5.781 1 97.12 261 TYR A N 1
ATOM 1983 C CA . TYR A 1 261 ? 6.863 -1.733 -4.461 1 97.12 261 TYR A CA 1
ATOM 1984 C C . TYR A 1 261 ? 5.355 -1.918 -4.57 1 97.12 261 TYR A C 1
ATOM 1986 O O . TYR A 1 261 ? 4.762 -1.648 -5.617 1 97.12 261 TYR A O 1
ATOM 1994 N N . PRO A 1 262 ? 4.738 -2.365 -3.467 1 97.06 262 PRO A N 1
ATOM 1995 C CA . PRO A 1 262 ? 3.293 -2.609 -3.479 1 97.06 262 PRO A CA 1
ATOM 1996 C C . PRO A 1 262 ? 2.488 -1.375 -3.883 1 97.06 262 PRO A C 1
ATOM 1998 O O . PRO A 1 262 ? 2.773 -0.269 -3.416 1 97.06 262 PRO A O 1
ATOM 2001 N N . ASN A 1 263 ? 1.587 -1.559 -4.793 1 96.56 263 ASN A N 1
ATOM 2002 C CA . ASN A 1 263 ? 0.646 -0.554 -5.281 1 96.56 263 ASN A CA 1
ATOM 2003 C C . ASN A 1 263 ? -0.658 -1.188 -5.754 1 96.56 263 ASN A C 1
ATOM 2005 O O . ASN A 1 263 ? -0.717 -1.751 -6.848 1 96.56 263 ASN A O 1
ATOM 2009 N N . GLY A 1 264 ? -1.732 -1.018 -4.961 1 97.06 264 GLY A N 1
ATOM 2010 C CA . GLY A 1 264 ? -2.99 -1.688 -5.242 1 97.06 264 GLY A CA 1
ATOM 2011 C C . GLY A 1 264 ? -3.74 -1.08 -6.414 1 97.06 264 GLY A C 1
ATOM 2012 O O . GLY A 1 264 ? -4.68 -1.685 -6.938 1 97.06 264 GLY A O 1
ATOM 2013 N N . TYR A 1 265 ? -3.314 0.104 -6.93 1 97 265 TYR A N 1
ATOM 2014 C CA . TYR A 1 265 ? -3.951 0.749 -8.07 1 97 265 TYR A CA 1
ATOM 2015 C C . TYR A 1 265 ? -3.441 0.161 -9.383 1 97 265 TYR A C 1
ATOM 2017 O O . TYR A 1 265 ? -4.039 0.375 -10.438 1 97 265 TYR A O 1
ATOM 2025 N N . PHE A 1 266 ? -2.33 -0.549 -9.359 1 97.19 266 PHE A N 1
ATOM 2026 C CA . PHE A 1 266 ? -1.703 -1.121 -10.547 1 97.19 266 PHE A CA 1
ATOM 2027 C C . PHE A 1 266 ? -1.657 -0.102 -11.68 1 97.19 266 PHE A C 1
ATOM 2029 O O . PHE A 1 266 ? -2.07 -0.395 -12.797 1 97.19 266 PHE A O 1
ATOM 2036 N N . THR A 1 267 ? -1.143 1.004 -11.406 1 94.94 267 THR A N 1
ATOM 2037 C CA . THR A 1 267 ? -1.288 2.168 -12.273 1 94.94 267 THR A CA 1
ATOM 2038 C C . THR A 1 267 ? -0.561 1.948 -13.602 1 94.94 267 THR A C 1
ATOM 2040 O O . THR A 1 267 ? -0.857 2.613 -14.594 1 94.94 267 THR A O 1
ATOM 2043 N N . THR A 1 268 ? 0.389 0.996 -13.656 1 95.31 268 THR A N 1
ATOM 2044 C CA . THR A 1 268 ? 1.182 0.812 -14.867 1 95.31 268 THR A CA 1
ATOM 2045 C C . THR A 1 268 ? 0.603 -0.308 -15.727 1 95.31 268 THR A C 1
ATOM 2047 O O . THR A 1 268 ? 1.044 -0.52 -16.859 1 95.31 268 THR A O 1
ATOM 2050 N N . CYS A 1 269 ? -0.325 -1.022 -15.164 1 92.88 269 CYS A N 1
ATOM 2051 C CA . CYS A 1 269 ? -0.953 -2.094 -15.93 1 92.88 269 CYS A CA 1
ATOM 2052 C C . CYS A 1 269 ? -2.381 -2.34 -15.453 1 92.88 269 CYS A C 1
ATOM 2054 O O . CYS A 1 269 ? -2.596 -2.777 -14.32 1 92.88 269 CYS A O 1
ATOM 2056 N N . SER A 1 270 ? -3.307 -2.236 -16.359 1 90.5 270 SER A N 1
ATOM 2057 C CA . SER A 1 270 ? -4.727 -2.326 -16.031 1 90.5 270 SER A CA 1
ATOM 2058 C C . SER A 1 270 ? -5.109 -3.746 -15.625 1 90.5 270 SER A C 1
ATOM 2060 O O . SER A 1 270 ? -6.082 -3.949 -14.891 1 90.5 270 SER A O 1
ATOM 2062 N N . TYR A 1 271 ? -4.379 -4.734 -16.109 1 94 271 TYR A N 1
ATOM 2063 C CA . TYR A 1 271 ? -4.523 -6.145 -15.766 1 94 271 TYR A CA 1
ATOM 2064 C C . TYR A 1 271 ? -3.18 -6.754 -15.383 1 94 271 TYR A C 1
ATOM 2066 O O . TYR A 1 271 ? -2.441 -7.238 -16.25 1 94 271 TYR A O 1
ATOM 2074 N N . PRO A 1 272 ? -2.904 -6.812 -14.086 1 96.69 272 PRO A N 1
ATOM 2075 C CA . PRO A 1 272 ? -1.589 -7.293 -13.656 1 96.69 272 PRO A CA 1
ATOM 2076 C C . PRO A 1 272 ? -1.435 -8.805 -13.797 1 96.69 272 PRO A C 1
ATOM 2078 O O . PRO A 1 272 ? -1.237 -9.508 -12.805 1 96.69 272 PRO A O 1
ATOM 2081 N N . ASN A 1 273 ? -1.566 -9.289 -15.008 1 96 273 ASN A N 1
ATOM 2082 C CA . ASN A 1 273 ? -1.457 -10.68 -15.438 1 96 273 ASN A CA 1
ATOM 2083 C C . ASN A 1 273 ? -0.239 -10.891 -16.328 1 96 273 ASN A C 1
ATOM 2085 O O . ASN A 1 273 ? -0.171 -10.359 -17.438 1 96 273 ASN A O 1
ATOM 2089 N N . PRO A 1 274 ? 0.69 -11.641 -15.906 1 96.31 274 PRO A N 1
ATOM 2090 C CA . PRO A 1 274 ? 1.922 -11.805 -16.688 1 96.31 274 PRO A CA 1
ATOM 2091 C C . PRO A 1 274 ? 1.701 -12.57 -17.984 1 96.31 274 PRO A C 1
ATOM 2093 O O . PRO A 1 274 ? 2.633 -12.727 -18.781 1 96.31 274 PRO A O 1
ATOM 2096 N N . GLU A 1 275 ? 0.463 -12.984 -18.266 1 92.19 275 GLU A N 1
ATOM 2097 C CA . GLU A 1 275 ? 0.103 -13.625 -19.531 1 92.19 275 GLU A CA 1
ATOM 2098 C C . GLU A 1 275 ? -0.028 -12.594 -20.656 1 92.19 275 GLU A C 1
ATOM 2100 O O . GLU A 1 275 ? 0.057 -12.945 -21.828 1 92.19 275 GLU A O 1
ATOM 2105 N N . ILE A 1 276 ? -0.245 -11.375 -20.188 1 90.69 276 ILE A N 1
ATOM 2106 C CA . ILE A 1 276 ? -0.599 -10.359 -21.172 1 90.69 276 ILE A CA 1
ATOM 2107 C C . ILE A 1 276 ? 0.608 -9.461 -21.438 1 90.69 276 ILE A C 1
ATOM 2109 O O . ILE A 1 276 ? 1.295 -9.039 -20.5 1 90.69 276 ILE A O 1
ATOM 2113 N N . PHE A 1 277 ? 0.794 -9.156 -22.703 1 90.31 277 PHE A N 1
ATOM 2114 C CA . PHE A 1 277 ? 1.931 -8.359 -23.141 1 90.31 277 PHE A CA 1
ATOM 2115 C C . PHE A 1 277 ? 1.94 -7 -22.469 1 90.31 277 PHE A C 1
ATOM 2117 O O . PHE A 1 277 ? 2.996 -6.508 -22.062 1 90.31 277 PHE A O 1
ATOM 2124 N N . ALA A 1 278 ? 0.789 -6.395 -22.328 1 93 278 ALA A N 1
ATOM 2125 C CA . ALA A 1 278 ? 0.679 -5.047 -21.781 1 93 278 ALA A CA 1
ATOM 2126 C C . ALA A 1 278 ? 1.225 -4.984 -20.359 1 93 278 ALA A C 1
ATOM 2128 O O . ALA A 1 278 ? 1.791 -3.971 -19.953 1 93 278 ALA A O 1
ATOM 2129 N N . ALA A 1 279 ? 1.062 -6.004 -19.625 1 94.75 279 ALA A N 1
ATOM 2130 C CA . ALA A 1 279 ? 1.545 -6.051 -18.234 1 94.75 279 ALA A CA 1
ATOM 2131 C C . ALA A 1 279 ? 3.064 -6.168 -18.203 1 94.75 279 ALA A C 1
ATOM 2133 O O . ALA A 1 279 ? 3.693 -5.797 -17.203 1 94.75 279 ALA A O 1
ATOM 2134 N N . LEU A 1 280 ? 3.682 -6.578 -19.297 1 96.56 280 LEU A N 1
ATOM 2135 C CA . LEU A 1 280 ? 5.109 -6.871 -19.312 1 96.56 280 LEU A CA 1
ATOM 2136 C C . LEU A 1 280 ? 5.879 -5.785 -20.062 1 96.56 280 LEU A C 1
ATOM 2138 O O . LEU A 1 280 ? 7.109 -5.797 -20.094 1 96.56 280 LEU A O 1
ATOM 2142 N N . GLU A 1 281 ? 5.195 -4.84 -20.594 1 96.81 281 GLU A N 1
ATOM 2143 C CA . GLU A 1 281 ? 5.785 -3.852 -21.5 1 96.81 281 GLU A CA 1
ATOM 2144 C C . GLU A 1 281 ? 6.957 -3.133 -20.828 1 96.81 281 GLU A C 1
ATOM 2146 O O . GLU A 1 281 ? 8.023 -2.982 -21.438 1 96.81 281 GLU A O 1
ATOM 2151 N N . LEU A 1 282 ? 6.777 -2.633 -19.609 1 97.81 282 LEU A N 1
ATOM 2152 C CA . LEU A 1 282 ? 7.844 -1.927 -18.906 1 97.81 282 LEU A CA 1
ATOM 2153 C C . LEU A 1 282 ? 9.047 -2.834 -18.688 1 97.81 282 LEU A C 1
ATOM 2155 O O . LEU A 1 282 ? 10.195 -2.4 -18.844 1 97.81 282 LEU A O 1
ATOM 2159 N N . GLY A 1 283 ? 8.789 -4.066 -18.328 1 98.06 283 GLY A N 1
ATOM 2160 C CA . GLY A 1 283 ? 9.859 -5.031 -18.141 1 98.06 283 GLY A CA 1
ATOM 2161 C C . GLY A 1 283 ? 10.594 -5.363 -19.438 1 98.06 283 GLY A C 1
ATOM 2162 O O . GLY A 1 283 ? 11.812 -5.52 -19.438 1 98.06 283 GLY A O 1
ATOM 2163 N N . LEU A 1 284 ? 9.883 -5.453 -20.5 1 97.75 284 LEU A N 1
ATOM 2164 C CA . LEU A 1 284 ? 10.461 -5.75 -21.797 1 97.75 284 LEU A CA 1
ATOM 2165 C C . LEU A 1 284 ? 11.359 -4.613 -22.266 1 97.75 284 LEU A C 1
ATOM 2167 O O . LEU A 1 284 ? 12.453 -4.852 -22.781 1 97.75 284 LEU A O 1
ATOM 2171 N N . ASN A 1 285 ? 10.852 -3.402 -22.125 1 97.81 285 ASN A N 1
ATOM 2172 C CA . ASN A 1 285 ? 11.672 -2.244 -22.469 1 97.81 285 ASN A CA 1
ATOM 2173 C C . ASN A 1 285 ? 12.961 -2.211 -21.656 1 97.81 285 ASN A C 1
ATOM 2175 O O . ASN A 1 285 ? 14.031 -1.946 -22.188 1 97.81 285 ASN A O 1
ATOM 2179 N N . LEU A 1 286 ? 12.82 -2.508 -20.391 1 97.56 286 LEU A N 1
ATOM 2180 C CA . LEU A 1 286 ? 13.984 -2.527 -19.5 1 97.56 286 LEU A CA 1
ATOM 2181 C C . LEU A 1 286 ? 14.938 -3.654 -19.891 1 97.56 286 LEU A C 1
ATOM 2183 O O . LEU A 1 286 ? 16.156 -3.49 -19.828 1 97.56 286 LEU A O 1
ATOM 2187 N N . ALA A 1 287 ? 14.406 -4.789 -20.219 1 97.94 287 ALA A N 1
ATOM 2188 C CA . ALA A 1 287 ? 15.227 -5.918 -20.656 1 97.94 287 ALA A CA 1
ATOM 2189 C C . ALA A 1 287 ? 16.047 -5.562 -21.891 1 97.94 287 ALA A C 1
ATOM 2191 O O . ALA A 1 287 ? 17.219 -5.93 -22 1 97.94 287 ALA A O 1
ATOM 2192 N N . LYS A 1 288 ? 15.438 -4.891 -22.812 1 97.38 288 LYS A N 1
ATOM 2193 C CA . LYS A 1 288 ? 16.141 -4.434 -24 1 97.38 288 LYS A CA 1
ATOM 2194 C C . LYS A 1 288 ? 17.234 -3.439 -23.641 1 97.38 288 LYS A C 1
ATOM 2196 O O . LYS A 1 288 ? 18.359 -3.549 -24.125 1 97.38 288 LYS A O 1
ATOM 2201 N N . GLU A 1 289 ? 16.875 -2.506 -22.797 1 96.19 289 GLU A N 1
ATOM 2202 C CA . GLU A 1 289 ? 17.812 -1.459 -22.391 1 96.19 289 GLU A CA 1
ATOM 2203 C C . GLU A 1 289 ? 19.031 -2.047 -21.672 1 96.19 289 GLU A C 1
ATOM 2205 O O . GLU A 1 289 ? 20.141 -1.555 -21.844 1 96.19 289 GLU A O 1
ATOM 2210 N N . THR A 1 290 ? 18.812 -3.111 -20.938 1 94.62 290 THR A N 1
ATOM 2211 C CA . THR A 1 290 ? 19.891 -3.648 -20.094 1 94.62 290 THR A CA 1
ATOM 2212 C C . THR A 1 290 ? 20.516 -4.883 -20.75 1 94.62 290 THR A C 1
ATOM 2214 O O . THR A 1 290 ? 21.438 -5.469 -20.203 1 94.62 290 THR A O 1
ATOM 2217 N N . ASP A 1 291 ? 19.969 -5.301 -21.875 1 95.38 291 ASP A N 1
ATOM 2218 C CA . ASP A 1 291 ? 20.422 -6.492 -22.578 1 95.38 291 ASP A CA 1
ATOM 2219 C C . ASP A 1 291 ? 20.359 -7.727 -21.688 1 95.38 291 ASP A C 1
ATOM 2221 O O . ASP A 1 291 ? 21.312 -8.484 -21.562 1 95.38 291 ASP A O 1
ATOM 2225 N N . ALA A 1 292 ? 19.234 -7.902 -21 1 96.69 292 ALA A N 1
ATOM 2226 C CA . ALA A 1 292 ? 19.031 -9.016 -20.078 1 96.69 292 ALA A CA 1
ATOM 2227 C C . ALA A 1 292 ? 18.859 -10.328 -20.844 1 96.69 292 ALA A C 1
ATOM 2229 O O . ALA A 1 292 ? 18.453 -10.336 -22 1 96.69 292 ALA A O 1
ATOM 2230 N N . ASP A 1 293 ? 19.172 -11.453 -20.156 1 96.75 293 ASP A N 1
ATOM 2231 C CA . ASP A 1 293 ? 18.969 -12.781 -20.734 1 96.75 293 ASP A CA 1
ATOM 2232 C C . ASP A 1 293 ? 17.516 -13.195 -20.672 1 96.75 293 ASP A C 1
ATOM 2234 O O . ASP A 1 293 ? 17.047 -13.984 -21.484 1 96.75 293 ASP A O 1
ATOM 2238 N N . LEU A 1 294 ? 16.828 -12.633 -19.688 1 98.06 294 LEU A N 1
ATOM 2239 C CA . LEU A 1 294 ? 15.477 -13.086 -19.359 1 98.06 294 LEU A CA 1
ATOM 2240 C C . LEU A 1 294 ? 14.688 -11.984 -18.672 1 98.06 294 LEU A C 1
ATOM 2242 O O . LEU A 1 294 ? 15.234 -11.227 -17.875 1 98.06 294 LEU A O 1
ATOM 2246 N N . MET A 1 295 ? 13.469 -11.836 -19.094 1 98.44 295 MET A N 1
ATOM 2247 C CA . MET A 1 295 ? 12.508 -11.016 -18.375 1 98.44 295 MET A CA 1
ATOM 2248 C C . MET A 1 295 ? 11.469 -11.883 -17.672 1 98.44 295 MET A C 1
ATOM 2250 O O . MET A 1 295 ? 10.891 -12.781 -18.281 1 98.44 295 MET A O 1
ATOM 2254 N N . LEU A 1 296 ? 11.273 -11.695 -16.406 1 98.56 296 LEU A N 1
ATOM 2255 C CA . LEU A 1 296 ? 10.375 -12.477 -15.547 1 98.56 296 LEU A CA 1
ATOM 2256 C C . LEU A 1 296 ? 9.375 -11.57 -14.836 1 98.56 296 LEU A C 1
ATOM 2258 O O . LEU A 1 296 ? 9.742 -10.484 -14.367 1 98.56 296 LEU A O 1
ATOM 2262 N N . ALA A 1 297 ? 8.086 -11.938 -14.766 1 98.75 297 ALA A N 1
ATOM 2263 C CA . ALA A 1 297 ? 7.078 -11.18 -14.031 1 98.75 297 ALA A CA 1
ATOM 2264 C C . ALA A 1 297 ? 6.141 -12.117 -13.266 1 98.75 297 ALA A C 1
ATOM 2266 O O . ALA A 1 297 ? 5.773 -13.18 -13.766 1 98.75 297 ALA A O 1
ATOM 2267 N N . THR A 1 298 ? 5.777 -11.758 -12.078 1 98.69 298 THR A N 1
ATOM 2268 C CA . THR A 1 298 ? 4.773 -12.469 -11.289 1 98.69 298 THR A CA 1
ATOM 2269 C C . THR A 1 298 ? 3.555 -11.586 -11.047 1 98.69 298 THR A C 1
ATOM 2271 O O . THR A 1 298 ? 3.67 -10.359 -11.008 1 98.69 298 THR A O 1
ATOM 2274 N N . ASP A 1 299 ? 2.391 -12.227 -10.977 1 98.38 299 ASP A N 1
ATOM 2275 C CA . ASP A 1 299 ? 1.192 -11.445 -10.688 1 98.38 299 ASP A CA 1
ATOM 2276 C C . ASP A 1 299 ? 1.145 -11.039 -9.211 1 98.38 299 ASP A C 1
ATOM 2278 O O . ASP A 1 299 ? 2.035 -11.391 -8.438 1 98.38 299 ASP A O 1
ATOM 2282 N N . PRO A 1 300 ? 0.158 -10.289 -8.742 1 98.06 300 PRO A N 1
ATOM 2283 C CA . PRO A 1 300 ? 0.204 -9.648 -7.426 1 98.06 300 PRO A CA 1
ATOM 2284 C C . PRO A 1 300 ? 0.266 -10.656 -6.281 1 98.06 300 PRO A C 1
ATOM 2286 O O . PRO A 1 300 ? 0.956 -10.422 -5.285 1 98.06 300 PRO A O 1
ATOM 2289 N N . ASP A 1 301 ? -0.412 -11.805 -6.418 1 98.38 301 ASP A N 1
ATOM 2290 C CA . ASP A 1 301 ? -0.382 -12.773 -5.324 1 98.38 301 ASP A CA 1
ATOM 2291 C C . ASP A 1 301 ? 0.635 -13.875 -5.598 1 98.38 301 ASP A C 1
ATOM 2293 O O . ASP A 1 301 ? 0.673 -14.883 -4.887 1 98.38 301 ASP A O 1
ATOM 2297 N N . ALA A 1 302 ? 1.406 -13.805 -6.684 1 98.62 302 ALA A N 1
ATOM 2298 C CA . ALA A 1 302 ? 2.561 -14.617 -7.055 1 98.62 302 ALA A CA 1
ATOM 2299 C C . ALA A 1 302 ? 2.197 -16.094 -7.094 1 98.62 302 ALA A C 1
ATOM 2301 O O . ALA A 1 302 ? 2.926 -16.938 -6.559 1 98.62 302 ALA A O 1
ATOM 2302 N N . ASP A 1 303 ? 1.048 -16.359 -7.645 1 98.12 303 ASP A N 1
ATOM 2303 C CA . ASP A 1 303 ? 0.752 -17.75 -7.969 1 98.12 303 ASP A CA 1
ATOM 2304 C C . ASP A 1 303 ? 1.012 -18.031 -9.445 1 98.12 303 ASP A C 1
ATOM 2306 O O . ASP A 1 303 ? 1.053 -19.203 -9.859 1 98.12 303 ASP A O 1
ATOM 2310 N N . ARG A 1 304 ? 1.242 -16.984 -10.266 1 98.44 304 ARG A N 1
ATOM 2311 C CA . ARG A 1 304 ? 1.586 -17.125 -11.672 1 98.44 304 ARG A CA 1
ATOM 2312 C C . ARG A 1 304 ? 2.934 -16.484 -11.977 1 98.44 304 ARG A C 1
ATOM 2314 O O . ARG A 1 304 ? 3.303 -15.484 -11.352 1 98.44 304 ARG A O 1
ATOM 2321 N N . VAL A 1 305 ? 3.635 -16.969 -12.961 1 98.69 305 VAL A N 1
ATOM 2322 C CA . VAL A 1 305 ? 4.871 -16.359 -13.438 1 98.69 305 VAL A CA 1
ATOM 2323 C C . VAL A 1 305 ? 4.934 -16.453 -14.961 1 98.69 305 VAL A C 1
ATOM 2325 O O . VAL A 1 305 ? 4.59 -17.469 -15.547 1 98.69 305 VAL A O 1
ATOM 2328 N N . GLY A 1 306 ? 5.203 -15.305 -15.594 1 98.25 306 GLY A N 1
ATOM 2329 C CA . GLY A 1 306 ? 5.43 -15.211 -17.031 1 98.25 306 GLY A CA 1
ATOM 2330 C C . GLY A 1 306 ? 6.828 -14.734 -17.375 1 98.25 306 GLY A C 1
ATOM 2331 O O . GLY A 1 306 ? 7.496 -14.102 -16.562 1 98.25 306 GLY A O 1
ATOM 2332 N N . ILE A 1 307 ? 7.281 -15.109 -18.609 1 98.44 307 ILE A N 1
ATOM 2333 C CA . ILE A 1 307 ? 8.625 -14.711 -19 1 98.44 307 ILE A CA 1
ATOM 2334 C C . ILE A 1 307 ? 8.633 -14.258 -20.453 1 98.44 307 ILE A C 1
ATOM 2336 O O . ILE A 1 307 ? 7.719 -14.594 -21.219 1 98.44 307 ILE A O 1
ATOM 2340 N N . ALA A 1 308 ? 9.617 -13.484 -20.734 1 98 308 ALA A N 1
ATOM 2341 C CA . ALA A 1 308 ? 10.062 -13.227 -22.094 1 98 308 ALA A CA 1
ATOM 2342 C C . ALA A 1 308 ? 11.523 -13.625 -22.281 1 98 308 ALA A C 1
ATOM 2344 O O . ALA A 1 308 ? 12.391 -13.211 -21.516 1 98 308 ALA A O 1
ATOM 2345 N N . MET A 1 309 ? 11.727 -14.5 -23.203 1 97.25 309 MET A N 1
ATOM 2346 C CA . MET A 1 309 ? 13.078 -14.984 -23.453 1 97.25 309 MET A CA 1
ATOM 2347 C C . MET A 1 309 ? 13.742 -14.219 -24.594 1 97.25 309 MET A C 1
ATOM 2349 O O . MET A 1 309 ? 13.062 -13.766 -25.516 1 97.25 309 MET A O 1
ATOM 2353 N N . LYS A 1 310 ? 15.039 -14.078 -24.547 1 94.75 310 LYS A N 1
ATOM 2354 C CA . LYS A 1 310 ? 15.828 -13.398 -25.578 1 94.75 310 LYS A CA 1
ATOM 2355 C C . LYS A 1 310 ? 16.031 -14.289 -26.797 1 94.75 310 LYS A C 1
ATOM 2357 O O . LYS A 1 310 ? 16.328 -15.477 -26.672 1 94.75 310 LYS A O 1
ATOM 2362 N N . CYS A 1 311 ? 15.844 -13.75 -27.922 1 95.44 311 CYS A N 1
ATOM 2363 C CA . CYS A 1 311 ? 16.031 -14.461 -29.188 1 95.44 311 CYS A CA 1
ATOM 2364 C C . CYS A 1 311 ? 17.391 -14.156 -29.781 1 95.44 311 CYS A C 1
ATOM 2366 O O . CYS A 1 311 ? 18.062 -13.211 -29.359 1 95.44 311 CYS A O 1
ATOM 2368 N N . PRO A 1 312 ? 17.734 -14.984 -30.734 1 92.25 312 PRO A N 1
ATOM 2369 C CA . PRO A 1 312 ? 19.062 -14.797 -31.344 1 92.25 312 PRO A CA 1
ATOM 2370 C C . PRO A 1 312 ? 19.219 -13.422 -32 1 92.25 312 PRO A C 1
ATOM 2372 O O . PRO A 1 312 ? 20.328 -12.883 -32.031 1 92.25 312 PRO A O 1
ATOM 2375 N N . ASP A 1 313 ? 18.125 -12.781 -32.438 1 94 313 ASP A N 1
ATOM 2376 C CA . ASP A 1 313 ? 18.203 -11.492 -33.125 1 94 313 ASP A CA 1
ATOM 2377 C C . ASP A 1 313 ? 18.156 -10.336 -32.125 1 94 313 ASP A C 1
ATOM 2379 O O . ASP A 1 313 ? 18.109 -9.172 -32.5 1 94 313 ASP A O 1
ATOM 2383 N N . GLY A 1 314 ? 18.062 -10.719 -30.875 1 92.94 314 GLY A N 1
ATOM 2384 C CA . GLY A 1 314 ? 18.078 -9.703 -29.844 1 92.94 314 GLY A CA 1
ATOM 2385 C C . GLY A 1 314 ? 16.703 -9.305 -29.359 1 92.94 314 GLY A C 1
ATOM 2386 O O . GLY A 1 314 ? 16.562 -8.625 -28.344 1 92.94 314 GLY A O 1
ATOM 2387 N N . SER A 1 315 ? 15.695 -9.758 -30.078 1 95.75 315 SER A N 1
ATOM 2388 C CA . SER A 1 315 ? 14.336 -9.477 -29.656 1 95.75 315 SER A CA 1
ATOM 2389 C C . SER A 1 315 ? 13.914 -10.375 -28.484 1 95.75 315 SER A C 1
ATOM 2391 O O . SER A 1 315 ? 14.648 -11.297 -28.125 1 95.75 315 SER A O 1
ATOM 2393 N N . TYR A 1 316 ? 12.828 -9.984 -27.844 1 96.62 316 TYR A N 1
ATOM 2394 C CA . TYR A 1 316 ? 12.266 -10.797 -26.766 1 96.62 316 TYR A CA 1
ATOM 2395 C C . TYR A 1 316 ? 10.914 -11.367 -27.172 1 96.62 316 TYR A C 1
ATOM 2397 O O . TYR A 1 316 ? 10.117 -10.695 -27.844 1 96.62 316 TYR A O 1
ATOM 2405 N N . GLU A 1 317 ? 10.727 -12.609 -26.812 1 95.44 317 GLU A N 1
ATOM 2406 C CA . GLU A 1 317 ? 9.477 -13.297 -27.125 1 95.44 317 GLU A CA 1
ATOM 2407 C C . GLU A 1 317 ? 8.789 -13.781 -25.844 1 95.44 317 GLU A C 1
ATOM 2409 O O . GLU A 1 317 ? 9.43 -14.375 -24.984 1 95.44 317 GLU A O 1
ATOM 2414 N N . LEU A 1 318 ? 7.48 -13.438 -25.797 1 95.75 318 LEU A N 1
ATOM 2415 C CA . LEU A 1 318 ? 6.691 -13.969 -24.688 1 95.75 318 LEU A CA 1
ATOM 2416 C C . LEU A 1 318 ? 6.531 -15.477 -24.812 1 95.75 318 LEU A C 1
ATOM 2418 O O . LEU A 1 318 ? 6.305 -15.992 -25.922 1 95.75 318 LEU A O 1
ATOM 2422 N N . VAL A 1 319 ? 6.676 -16.188 -23.75 1 97.12 319 VAL A N 1
ATOM 2423 C CA . VAL A 1 319 ? 6.527 -17.625 -23.719 1 97.12 319 VAL A CA 1
ATOM 2424 C C . VAL A 1 319 ? 5.223 -18 -23.031 1 97.12 319 VAL A C 1
ATOM 2426 O O . VAL A 1 319 ? 4.941 -17.531 -21.922 1 97.12 319 VAL A O 1
ATOM 2429 N N . SER A 1 320 ? 4.379 -18.781 -23.672 1 96.44 320 SER A N 1
ATOM 2430 C CA . SER A 1 320 ? 3.08 -19.125 -23.094 1 96.44 320 SER A CA 1
ATOM 2431 C C . SER A 1 320 ? 3.232 -20.016 -21.859 1 96.44 320 SER A C 1
ATOM 2433 O O . SER A 1 320 ? 4.301 -20.578 -21.625 1 96.44 320 SER A O 1
ATOM 2435 N N . GLY A 1 321 ? 2.145 -20.094 -21.078 1 97.62 321 GLY A N 1
ATOM 2436 C CA . GLY A 1 321 ? 2.15 -20.969 -19.922 1 97.62 321 GLY A CA 1
ATOM 2437 C C . GLY A 1 321 ? 2.41 -22.422 -20.266 1 97.62 321 GLY A C 1
ATOM 2438 O O . GLY A 1 321 ? 3.086 -23.141 -19.531 1 97.62 321 GLY A O 1
ATOM 2439 N N . ASN A 1 322 ? 1.889 -22.859 -21.391 1 97.62 322 ASN A N 1
ATOM 2440 C CA . ASN A 1 322 ? 2.123 -24.219 -21.891 1 97.62 322 ASN A CA 1
ATOM 2441 C C . ASN A 1 322 ? 3.592 -24.438 -22.234 1 97.62 322 ASN A C 1
ATOM 2443 O O . ASN A 1 322 ? 4.172 -25.469 -21.875 1 97.62 322 ASN A O 1
ATOM 2447 N N . GLU A 1 323 ? 4.168 -23.5 -22.938 1 97.81 323 GLU A N 1
ATOM 2448 C CA . GLU A 1 323 ? 5.559 -23.625 -23.359 1 97.81 323 GLU A CA 1
ATOM 2449 C C . GLU A 1 323 ? 6.504 -23.656 -22.156 1 97.81 323 GLU A C 1
ATOM 2451 O O . GLU A 1 323 ? 7.426 -24.469 -22.109 1 97.81 323 GLU A O 1
ATOM 2456 N N . VAL A 1 324 ? 6.246 -22.781 -21.172 1 98.69 324 VAL A N 1
ATOM 2457 C CA . VAL A 1 324 ? 7.062 -22.797 -19.953 1 98.69 324 VAL A CA 1
ATOM 2458 C C . VAL A 1 324 ? 6.879 -24.109 -19.219 1 98.69 324 VAL A C 1
ATOM 2460 O O . VAL A 1 324 ? 7.848 -24.688 -18.703 1 98.69 324 VAL A O 1
ATOM 2463 N N . GLY A 1 325 ? 5.621 -24.578 -19.125 1 98.81 325 GLY A N 1
ATOM 2464 C CA . GLY A 1 325 ? 5.359 -25.844 -18.469 1 98.81 325 GLY A CA 1
ATOM 2465 C C . GLY A 1 325 ? 6.133 -27 -19.094 1 98.81 325 GLY A C 1
ATOM 2466 O O . GLY A 1 325 ? 6.711 -27.812 -18.375 1 98.81 325 GLY A O 1
ATOM 2467 N N . VAL A 1 326 ? 6.199 -27.016 -20.406 1 98.69 326 VAL A N 1
ATOM 2468 C CA . VAL A 1 326 ? 6.883 -28.078 -21.125 1 98.69 326 VAL A CA 1
ATOM 2469 C C . VAL A 1 326 ? 8.391 -27.953 -20.938 1 98.69 326 VAL A C 1
ATOM 2471 O O . VAL A 1 326 ? 9.086 -28.938 -20.703 1 98.69 326 VAL A O 1
ATOM 2474 N N . LEU A 1 327 ? 8.867 -26.703 -21.047 1 98.81 327 LEU A N 1
ATOM 2475 C CA . LEU A 1 327 ? 10.289 -26.453 -20.828 1 98.81 327 LEU A CA 1
ATOM 2476 C C . LEU A 1 327 ? 10.719 -26.906 -19.438 1 98.81 327 LEU A C 1
ATOM 2478 O O . LEU A 1 327 ? 11.758 -27.547 -19.281 1 98.81 327 LEU A O 1
ATOM 2482 N N . LEU A 1 328 ? 9.93 -26.578 -18.422 1 98.94 328 LEU A N 1
ATOM 2483 C CA . LEU A 1 328 ? 10.25 -26.953 -17.047 1 98.94 328 LEU A CA 1
ATOM 2484 C C . LEU A 1 328 ? 10.195 -28.453 -16.859 1 98.94 328 LEU A C 1
ATOM 2486 O O . LEU A 1 328 ? 11.062 -29.031 -16.203 1 98.94 328 LEU A O 1
ATOM 2490 N N . LEU A 1 329 ? 9.133 -29.094 -17.391 1 98.88 329 LEU A N 1
ATOM 2491 C CA . LEU A 1 329 ? 9.031 -30.547 -17.312 1 98.88 329 LEU A CA 1
ATOM 2492 C C . LEU A 1 329 ? 10.266 -31.203 -17.906 1 98.88 329 LEU A C 1
ATOM 2494 O O . LEU A 1 329 ? 10.852 -32.094 -17.297 1 98.88 329 LEU A O 1
ATOM 2498 N N . ASP A 1 330 ? 10.648 -30.766 -19.094 1 98.81 330 ASP A N 1
ATOM 2499 C CA . ASP A 1 330 ? 11.82 -31.281 -19.781 1 98.81 330 ASP A CA 1
ATOM 2500 C C . ASP A 1 330 ? 13.086 -31.078 -18.953 1 98.81 330 ASP A C 1
ATOM 2502 O O . ASP A 1 330 ? 13.875 -32 -18.781 1 98.81 330 ASP A O 1
ATOM 2506 N N . TYR A 1 331 ? 13.336 -29.938 -18.469 1 98.81 331 TYR A N 1
ATOM 2507 C CA . TYR A 1 331 ? 14.516 -29.578 -17.703 1 98.81 331 TYR A CA 1
ATOM 2508 C C . TYR A 1 331 ? 14.609 -30.391 -16.422 1 98.81 331 TYR A C 1
ATOM 2510 O O . TYR A 1 331 ? 15.672 -30.938 -16.094 1 98.81 331 TYR A O 1
ATOM 2518 N N . ILE A 1 332 ? 13.469 -30.453 -15.656 1 98.88 332 ILE A N 1
ATOM 2519 C CA . ILE A 1 332 ? 13.422 -31.188 -14.391 1 98.88 332 ILE A CA 1
ATOM 2520 C C . ILE A 1 332 ? 13.727 -32.656 -14.641 1 98.88 332 ILE A C 1
ATOM 2522 O O . ILE A 1 332 ? 14.562 -33.25 -13.945 1 98.88 332 ILE A O 1
ATOM 2526 N N . CYS A 1 333 ? 13.086 -33.281 -15.688 1 98.69 333 CYS A N 1
ATOM 2527 C CA . CYS A 1 333 ? 13.273 -34.688 -15.969 1 98.69 333 CYS A CA 1
ATOM 2528 C C . CYS A 1 333 ? 14.703 -34.969 -16.406 1 98.69 333 CYS A C 1
ATOM 2530 O O . CYS A 1 333 ? 15.375 -35.844 -15.836 1 98.69 333 CYS A O 1
ATOM 2532 N N . ALA A 1 334 ? 15.188 -34.219 -17.391 1 98.44 334 ALA A N 1
ATOM 2533 C CA . ALA A 1 334 ? 16.547 -34.406 -17.906 1 98.44 334 ALA A CA 1
ATOM 2534 C C . ALA A 1 334 ? 17.578 -34.25 -16.797 1 98.44 334 ALA A C 1
ATOM 2536 O O . ALA A 1 334 ? 18.5 -35.062 -16.656 1 98.44 334 ALA A O 1
ATOM 2537 N N . GLY A 1 335 ? 17.438 -33.188 -16.047 1 98.25 335 GLY A N 1
ATOM 2538 C CA . GLY A 1 335 ? 18.391 -32.875 -15.008 1 98.25 335 GLY A CA 1
ATOM 2539 C C . GLY A 1 335 ? 18.391 -33.875 -13.875 1 98.25 335 GLY A C 1
ATOM 2540 O O . GLY A 1 335 ? 19.438 -34.281 -13.375 1 98.25 335 GLY A O 1
ATOM 2541 N N . ARG A 1 336 ? 17.188 -34.281 -13.391 1 98.12 336 ARG A N 1
ATOM 2542 C CA . ARG A 1 336 ? 17.109 -35.219 -12.273 1 98.12 336 ARG A CA 1
ATOM 2543 C C . ARG A 1 336 ? 17.609 -36.594 -12.664 1 98.12 336 ARG A C 1
ATOM 2545 O O . ARG A 1 336 ? 18.203 -37.312 -11.844 1 98.12 336 ARG A O 1
ATOM 2552 N N . ILE A 1 337 ? 17.359 -37 -13.906 1 98.12 337 ILE A N 1
ATOM 2553 C CA . ILE A 1 337 ? 17.906 -38.25 -14.391 1 98.12 337 ILE A CA 1
ATOM 2554 C C . ILE A 1 337 ? 19.438 -38.156 -14.461 1 98.12 337 ILE A C 1
ATOM 2556 O O . ILE A 1 337 ? 20.141 -39.062 -13.977 1 98.12 337 ILE A O 1
ATOM 2560 N N . GLU A 1 338 ? 19.922 -37.062 -15.023 1 97.81 338 GLU A N 1
ATOM 2561 C CA . GLU A 1 338 ? 21.359 -36.844 -15.141 1 97.81 338 GLU A CA 1
ATOM 2562 C C . GLU A 1 338 ? 22.031 -36.844 -13.773 1 97.81 338 GLU A C 1
ATOM 2564 O O . GLU A 1 338 ? 23.109 -37.438 -13.609 1 97.81 338 GLU A O 1
ATOM 2569 N N . LYS A 1 339 ? 21.375 -36.281 -12.781 1 97.12 339 LYS A N 1
ATOM 2570 C CA . LYS A 1 339 ? 21.969 -36.125 -11.453 1 97.12 339 LYS A CA 1
ATOM 2571 C C . LYS A 1 339 ? 21.625 -37.281 -10.539 1 97.12 339 LYS A C 1
ATOM 2573 O O . LYS A 1 339 ? 22.094 -37.344 -9.406 1 97.12 339 LYS A O 1
ATOM 2578 N N . GLY A 1 340 ? 20.797 -38.219 -10.969 1 97.31 340 GLY A N 1
ATOM 2579 C CA . GLY A 1 340 ? 20.422 -39.406 -10.195 1 97.31 340 GLY A CA 1
ATOM 2580 C C . GLY A 1 340 ? 19.438 -39.094 -9.078 1 97.31 340 GLY A C 1
ATOM 2581 O O . GLY A 1 340 ? 19.422 -39.781 -8.055 1 97.31 340 GLY A O 1
ATOM 2582 N N . THR A 1 341 ? 18.641 -38 -9.25 1 97.19 341 THR A N 1
ATOM 2583 C CA . THR A 1 341 ? 17.734 -37.594 -8.172 1 97.19 341 THR A CA 1
ATOM 2584 C C . THR A 1 341 ? 16.281 -37.812 -8.57 1 97.19 341 THR A C 1
ATOM 2586 O O . THR A 1 341 ? 15.375 -37.469 -7.82 1 97.19 341 THR A O 1
ATOM 2589 N N . MET A 1 342 ? 15.992 -38.438 -9.727 1 97.75 342 MET A N 1
ATOM 2590 C CA . MET A 1 342 ? 14.625 -38.75 -10.148 1 97.75 342 MET A CA 1
ATOM 2591 C C . MET A 1 342 ? 14.008 -39.844 -9.258 1 97.75 342 MET A C 1
ATOM 2593 O O . MET A 1 342 ? 14.586 -40.906 -9.086 1 97.75 342 MET A O 1
ATOM 2597 N N . PRO A 1 343 ? 12.906 -39.562 -8.703 1 97.56 343 PRO A N 1
ATOM 2598 C CA . PRO A 1 343 ? 12.273 -40.625 -7.906 1 97.56 343 PRO A CA 1
ATOM 2599 C C . PRO A 1 343 ? 11.703 -41.75 -8.766 1 97.56 343 PRO A C 1
ATOM 2601 O O . PRO A 1 343 ? 11.469 -41.562 -9.961 1 97.56 343 PRO A O 1
ATOM 2604 N N . GLU A 1 344 ? 11.539 -42.906 -8.078 1 96.5 344 GLU A N 1
ATOM 2605 C CA . GLU A 1 344 ? 10.875 -44 -8.758 1 96.5 344 GLU A CA 1
ATOM 2606 C C . GLU A 1 344 ? 9.414 -43.688 -9.039 1 96.5 344 GLU A C 1
ATOM 2608 O O . GLU A 1 344 ? 8.734 -43.094 -8.203 1 96.5 344 GLU A O 1
ATOM 2613 N N . LYS A 1 345 ? 8.938 -44.031 -10.125 1 97.69 345 LYS A N 1
ATOM 2614 C CA . LYS A 1 345 ? 7.547 -43.875 -10.523 1 97.69 345 LYS A CA 1
ATOM 2615 C C . LYS A 1 345 ? 7.117 -42.406 -10.398 1 97.69 345 LYS A C 1
ATOM 2617 O O . LYS A 1 345 ? 6.086 -42.094 -9.797 1 97.69 345 LYS A O 1
ATOM 2622 N N . ALA A 1 346 ? 7.992 -41.531 -10.953 1 98.44 346 ALA A N 1
ATOM 2623 C CA . ALA A 1 346 ? 7.738 -40.094 -10.883 1 98.44 346 ALA A CA 1
ATOM 2624 C C . ALA A 1 346 ? 6.391 -39.75 -11.5 1 98.44 346 ALA A C 1
ATOM 2626 O O . ALA A 1 346 ? 5.992 -40.344 -12.508 1 98.44 346 ALA A O 1
ATOM 2627 N N . VAL A 1 347 ? 5.715 -38.75 -10.852 1 98.75 347 VAL A N 1
ATOM 2628 C CA . VAL A 1 347 ? 4.398 -38.312 -11.297 1 98.75 347 VAL A CA 1
ATOM 2629 C C . VAL A 1 347 ? 4.422 -36.812 -11.578 1 98.75 347 VAL A C 1
ATOM 2631 O O . VAL A 1 347 ? 4.945 -36.031 -10.773 1 98.75 347 VAL A O 1
ATOM 2634 N N . ALA A 1 348 ? 4.012 -36.375 -12.695 1 98.81 348 ALA A N 1
ATOM 2635 C CA . ALA A 1 348 ? 3.67 -35 -13.016 1 98.81 348 ALA A CA 1
ATOM 2636 C C . ALA A 1 348 ? 2.176 -34.844 -13.281 1 98.81 348 ALA A C 1
ATOM 2638 O O . ALA A 1 348 ? 1.487 -35.844 -13.555 1 98.81 348 ALA A O 1
ATOM 2639 N N . VAL A 1 349 ? 1.629 -33.656 -13.102 1 98.75 349 VAL A N 1
ATOM 2640 C CA . VAL A 1 349 ? 0.195 -33.438 -13.242 1 98.75 349 VAL A CA 1
ATOM 2641 C C . VAL A 1 349 ? -0.044 -32.156 -14.047 1 98.75 349 VAL A C 1
ATOM 2643 O O . VAL A 1 349 ? 0.658 -31.156 -13.867 1 98.75 349 VAL A O 1
ATOM 2646 N N . LYS A 1 350 ? -0.985 -32.125 -14.961 1 98.31 350 LYS A N 1
ATOM 2647 C CA . LYS A 1 350 ? -1.387 -30.953 -15.703 1 98.31 350 LYS A CA 1
ATOM 2648 C C . LYS A 1 350 ? -2.906 -30.875 -15.836 1 98.31 350 LYS A C 1
ATOM 2650 O O . LYS A 1 350 ? -3.609 -31.844 -15.578 1 98.31 350 LYS A O 1
ATOM 2655 N N . SER A 1 351 ? -3.443 -29.75 -16.219 1 96.31 351 SER A N 1
ATOM 2656 C CA . SER A 1 351 ? -4.871 -29.641 -16.5 1 96.31 351 SER A CA 1
ATOM 2657 C C . SER A 1 351 ? -5.215 -30.219 -17.859 1 96.31 351 SER A C 1
ATOM 2659 O O . SER A 1 351 ? -4.359 -30.297 -18.75 1 96.31 351 SER A O 1
ATOM 2661 N N . ILE A 1 352 ? -6.449 -30.516 -18.062 1 95.12 352 ILE A N 1
ATOM 2662 C CA . ILE A 1 352 ? -6.918 -31.141 -19.281 1 95.12 352 ILE A CA 1
ATOM 2663 C C . ILE A 1 352 ? -6.852 -30.141 -20.438 1 95.12 352 ILE A C 1
ATOM 2665 O O . ILE A 1 352 ? -6.84 -30.531 -21.609 1 95.12 352 ILE A O 1
ATOM 2669 N N . VAL A 1 353 ? -6.762 -28.844 -20.109 1 94.75 353 VAL A N 1
ATOM 2670 C CA . VAL A 1 353 ? -6.742 -27.844 -21.156 1 94.75 353 VAL A CA 1
ATOM 2671 C C . VAL A 1 353 ? -5.301 -27.453 -21.484 1 94.75 353 VAL A C 1
ATOM 2673 O O . VAL A 1 353 ? -5.055 -26.641 -22.359 1 94.75 353 VAL A O 1
ATOM 2676 N N . SER A 1 354 ? -4.293 -28.016 -20.781 1 96.62 354 SER A N 1
ATOM 2677 C CA . SER A 1 354 ? -2.887 -27.75 -21.062 1 96.62 354 SER A CA 1
ATOM 2678 C C . SER A 1 354 ? -2.379 -28.594 -22.219 1 96.62 354 SER A C 1
ATOM 2680 O O . SER A 1 354 ? -2.994 -29.609 -22.578 1 96.62 354 SER A O 1
ATOM 2682 N N . THR A 1 355 ? -1.311 -28.344 -22.766 1 96.44 355 THR A N 1
ATOM 2683 C CA . THR A 1 355 ? -0.798 -28.797 -24.047 1 96.44 355 THR A CA 1
ATOM 2684 C C . THR A 1 355 ? -0.503 -30.297 -24 1 96.44 355 THR A C 1
ATOM 2686 O O . THR A 1 355 ? 0.026 -30.797 -23.016 1 96.44 355 THR A O 1
ATOM 2689 N N . PRO A 1 356 ? -0.804 -31.047 -25.078 1 94.81 356 PRO A N 1
ATOM 2690 C CA . PRO A 1 356 ? -0.413 -32.469 -25.188 1 94.81 356 PRO A CA 1
ATOM 2691 C C . PRO A 1 356 ? 1.086 -32.625 -25.422 1 94.81 356 PRO A C 1
ATOM 2693 O O . PRO A 1 356 ? 1.604 -33.75 -25.297 1 94.81 356 PRO A O 1
ATOM 2696 N N . LEU A 1 357 ? 1.751 -31.531 -25.781 1 96.12 357 LEU A N 1
ATOM 2697 C CA . LEU A 1 357 ? 3.203 -31.594 -25.891 1 96.12 357 LEU A CA 1
ATOM 2698 C C . LEU A 1 357 ? 3.83 -32.125 -24.609 1 96.12 357 LEU A C 1
ATOM 2700 O O . LEU A 1 357 ? 4.836 -32.844 -24.672 1 96.12 357 LEU A O 1
ATOM 2704 N N . ALA A 1 358 ? 3.26 -31.875 -23.516 1 98 358 ALA A N 1
ATOM 2705 C CA . ALA A 1 358 ? 3.752 -32.344 -22.234 1 98 358 ALA A CA 1
ATOM 2706 C C . ALA A 1 358 ? 3.641 -33.875 -22.125 1 98 358 ALA A C 1
ATOM 2708 O O . ALA A 1 358 ? 4.473 -34.531 -21.484 1 98 358 ALA A O 1
ATOM 2709 N N . ASP A 1 359 ? 2.613 -34.469 -22.75 1 96.69 359 ASP A N 1
ATOM 2710 C CA . ASP A 1 359 ? 2.469 -35.906 -22.766 1 96.69 359 ASP A CA 1
ATOM 2711 C C . ASP A 1 359 ? 3.66 -36.594 -23.453 1 96.69 359 ASP A C 1
ATOM 2713 O O . ASP A 1 359 ? 4.207 -37.562 -22.938 1 96.69 359 ASP A O 1
ATOM 2717 N N . ALA A 1 360 ? 4.008 -35.969 -24.594 1 96.06 360 ALA A N 1
ATOM 2718 C CA . ALA A 1 360 ? 5.125 -36.531 -25.359 1 96.06 360 ALA A CA 1
ATOM 2719 C C . ALA A 1 360 ? 6.426 -36.438 -24.562 1 96.06 360 ALA A C 1
ATOM 2721 O O . ALA A 1 360 ? 7.215 -37.406 -24.547 1 96.06 360 ALA A O 1
ATOM 2722 N N . VAL A 1 361 ? 6.633 -35.344 -23.938 1 98.12 361 VAL A N 1
ATOM 2723 C CA . VAL A 1 361 ? 7.844 -35.125 -23.141 1 98.12 361 VAL A CA 1
ATOM 2724 C C . VAL A 1 361 ? 7.867 -36.094 -21.969 1 98.12 361 VAL A C 1
ATOM 2726 O O . VAL A 1 361 ? 8.891 -36.719 -21.688 1 98.12 361 VAL A O 1
ATOM 2729 N N . ALA A 1 362 ? 6.777 -36.219 -21.234 1 98.62 362 ALA A N 1
ATOM 2730 C CA . ALA A 1 362 ? 6.688 -37.125 -20.094 1 98.62 362 ALA A CA 1
ATOM 2731 C C . ALA A 1 362 ? 6.945 -38.562 -20.531 1 98.62 362 ALA A C 1
ATOM 2733 O O . ALA A 1 362 ? 7.648 -39.312 -19.828 1 98.62 362 ALA A O 1
ATOM 2734 N N . GLU A 1 363 ? 6.352 -38.938 -21.641 1 97.94 363 GLU A N 1
ATOM 2735 C CA . GLU A 1 363 ? 6.539 -40.281 -22.172 1 97.94 363 GLU A CA 1
ATOM 2736 C C . GLU A 1 363 ? 8.008 -40.562 -22.484 1 97.94 363 GLU A C 1
ATOM 2738 O O . GLU A 1 363 ? 8.516 -41.656 -22.172 1 97.94 363 GLU A O 1
ATOM 2743 N N . HIS A 1 364 ? 8.633 -39.625 -23.109 1 97.94 364 HIS A N 1
ATOM 2744 C CA . HIS A 1 364 ? 10.047 -39.75 -23.438 1 97.94 364 HIS A CA 1
ATOM 2745 C C . HIS A 1 364 ? 10.875 -40.094 -22.203 1 97.94 364 HIS A C 1
ATOM 2747 O O . HIS A 1 364 ? 11.797 -40.906 -22.266 1 97.94 364 HIS A O 1
ATOM 2753 N N . TYR A 1 365 ? 10.57 -39.531 -21.047 1 98.31 365 TYR A N 1
ATOM 2754 C CA . TYR A 1 365 ? 11.391 -39.656 -19.844 1 98.31 365 TYR A CA 1
ATOM 2755 C C . TYR A 1 365 ? 10.828 -40.75 -18.938 1 98.31 365 TYR A C 1
ATOM 2757 O O . TYR A 1 365 ? 11.406 -41.031 -17.875 1 98.31 365 TYR A O 1
ATOM 2765 N N . GLY A 1 366 ? 9.664 -41.344 -19.297 1 98 366 GLY A N 1
ATOM 2766 C CA . GLY A 1 366 ? 9.055 -42.406 -18.484 1 98 366 GLY A CA 1
ATOM 2767 C C . GLY A 1 366 ? 8.367 -41.844 -17.25 1 98 366 GLY A C 1
ATOM 2768 O O . GLY A 1 366 ? 8.344 -42.5 -16.203 1 98 366 GLY A O 1
ATOM 2769 N N . VAL A 1 367 ? 7.898 -40.688 -17.266 1 98.56 367 VAL A N 1
ATOM 2770 C CA . VAL A 1 367 ? 7.199 -40.031 -16.156 1 98.56 367 VAL A CA 1
ATOM 2771 C C . VAL A 1 367 ? 5.691 -40.188 -16.328 1 98.56 367 VAL A C 1
ATOM 2773 O O . VAL A 1 367 ? 5.156 -40 -17.422 1 98.56 367 VAL A O 1
ATOM 2776 N N . GLU A 1 368 ? 5 -40.625 -15.273 1 98.62 368 GLU A N 1
ATOM 2777 C CA . GLU A 1 368 ? 3.543 -40.688 -15.297 1 98.62 368 GLU A CA 1
ATOM 2778 C C . GLU A 1 368 ? 2.947 -39.281 -15.297 1 98.62 368 GLU A C 1
ATOM 2780 O O . GLU A 1 368 ? 3.164 -38.5 -14.359 1 98.62 368 GLU A O 1
ATOM 2785 N N . LEU A 1 369 ? 2.289 -38.938 -16.344 1 98.5 369 LEU A N 1
ATOM 2786 C CA . LEU A 1 369 ? 1.634 -37.656 -16.422 1 98.5 369 LEU A CA 1
ATOM 2787 C C . LEU A 1 369 ? 0.127 -37.781 -16.234 1 98.5 369 LEU A C 1
ATOM 2789 O O . LEU A 1 369 ? -0.549 -38.406 -17.047 1 98.5 369 LEU A O 1
ATOM 2793 N N . ARG A 1 370 ? -0.361 -37.219 -15.156 1 97.88 370 ARG A N 1
ATOM 2794 C CA . ARG A 1 370 ? -1.79 -37.25 -14.867 1 97.88 370 ARG A CA 1
ATOM 2795 C C . ARG A 1 370 ? -2.465 -35.969 -15.344 1 97.88 370 ARG A C 1
ATOM 2797 O O . ARG A 1 370 ? -1.872 -34.875 -15.289 1 97.88 370 ARG A O 1
ATOM 2804 N N . SER A 1 371 ? -3.668 -36.062 -15.891 1 96.5 371 SER A N 1
ATOM 2805 C CA . SER A 1 371 ? -4.48 -34.938 -16.297 1 96.5 371 SER A CA 1
ATOM 2806 C C . SER A 1 371 ? -5.656 -34.719 -15.359 1 96.5 371 SER A C 1
ATOM 2808 O O . SER A 1 371 ? -6.34 -35.688 -14.984 1 96.5 371 SER A O 1
ATOM 2810 N N . VAL A 1 372 ? -5.844 -33.5 -14.977 1 95.94 372 VAL A N 1
ATOM 2811 C CA . VAL A 1 372 ? -6.926 -33.188 -14.062 1 95.94 372 VAL A CA 1
ATOM 2812 C C . VAL A 1 372 ? -7.738 -32 -14.609 1 95.94 372 VAL A C 1
ATOM 2814 O O . VAL A 1 372 ? -7.348 -31.391 -15.602 1 95.94 372 VAL A O 1
ATOM 2817 N N . LEU A 1 373 ? -8.922 -31.719 -14 1 92.06 373 LEU A N 1
ATOM 2818 C CA . LEU A 1 373 ? -9.758 -30.594 -14.406 1 92.06 373 LEU A CA 1
ATOM 2819 C C . LEU A 1 373 ? -9.039 -29.266 -14.164 1 92.06 373 LEU A C 1
ATOM 2821 O O . LEU A 1 373 ? -8.055 -29.219 -13.43 1 92.06 373 LEU A O 1
ATOM 2825 N N . THR A 1 374 ? -9.57 -28.25 -14.812 1 90.88 374 THR A N 1
ATOM 2826 C CA . THR A 1 374 ? -9.023 -26.922 -14.586 1 90.88 374 THR A CA 1
ATOM 2827 C C . THR A 1 374 ? -9.242 -26.484 -13.141 1 90.88 374 THR A C 1
ATOM 2829 O O . THR A 1 374 ? -10.312 -26.703 -12.578 1 90.88 374 THR A O 1
ATOM 2832 N N . GLY A 1 375 ? -8.219 -25.859 -12.578 1 89.62 375 GLY A N 1
ATOM 2833 C CA . GLY A 1 375 ? -8.164 -25.5 -11.164 1 89.62 375 GLY A CA 1
ATOM 2834 C C . GLY A 1 375 ? -7.059 -26.219 -10.414 1 89.62 375 GLY A C 1
ATOM 2835 O O . GLY A 1 375 ? -7.062 -27.453 -10.32 1 89.62 375 GLY A O 1
ATOM 2836 N N . PHE A 1 376 ? -6.188 -25.5 -9.797 1 93.56 376 PHE A N 1
ATOM 2837 C CA . PHE A 1 376 ? -4.992 -26.094 -9.211 1 93.56 376 PHE A CA 1
ATOM 2838 C C . PHE A 1 376 ? -5.344 -26.938 -8 1 93.56 376 PHE A C 1
ATOM 2840 O O . PHE A 1 376 ? -4.535 -27.75 -7.547 1 93.56 376 PHE A O 1
ATOM 2847 N N . LYS A 1 377 ? -6.574 -26.797 -7.445 1 91.94 377 LYS A N 1
ATOM 2848 C CA . LYS A 1 377 ? -7.043 -27.625 -6.352 1 91.94 377 LYS A CA 1
ATOM 2849 C C . LYS A 1 377 ? -7.023 -29.109 -6.738 1 91.94 377 LYS A C 1
ATOM 2851 O O . LYS A 1 377 ? -6.801 -29.969 -5.891 1 91.94 377 LYS A O 1
ATOM 2856 N N . TRP A 1 378 ? -7.172 -29.391 -8.023 1 92.31 378 TRP A N 1
ATOM 2857 C CA . TRP A 1 378 ? -7.191 -30.781 -8.484 1 92.31 378 TRP A CA 1
ATOM 2858 C C . TRP A 1 378 ? -5.777 -31.359 -8.539 1 92.31 378 TRP A C 1
ATOM 2860 O O . TRP A 1 378 ? -5.582 -32.562 -8.359 1 92.31 378 TRP A O 1
ATOM 2870 N N . ILE A 1 379 ? -4.809 -30.5 -8.844 1 96.38 379 ILE A N 1
ATOM 2871 C CA . ILE A 1 379 ? -3.418 -30.938 -8.734 1 96.38 379 ILE A CA 1
ATOM 2872 C C . ILE A 1 379 ? -3.062 -31.172 -7.266 1 96.38 379 ILE A C 1
ATOM 2874 O O . ILE A 1 379 ? -2.42 -32.156 -6.93 1 96.38 379 ILE A O 1
ATOM 2878 N N . GLY A 1 380 ? -3.52 -30.25 -6.414 1 95.44 380 GLY A N 1
ATOM 2879 C CA . GLY A 1 380 ? -3.371 -30.469 -4.98 1 95.44 380 GLY A CA 1
ATOM 2880 C C . GLY A 1 380 ? -3.988 -31.766 -4.508 1 95.44 380 GLY A C 1
ATOM 2881 O O . GLY A 1 380 ? -3.432 -32.438 -3.637 1 95.44 380 GLY A O 1
ATOM 2882 N N . ASP A 1 381 ? -5.094 -32.094 -5.07 1 93.25 381 ASP A N 1
ATOM 2883 C CA . ASP A 1 381 ? -5.781 -33.344 -4.723 1 93.25 381 ASP A CA 1
ATOM 2884 C C . ASP A 1 381 ? -4.938 -34.562 -5.094 1 93.25 381 ASP A C 1
ATOM 2886 O O . ASP A 1 381 ? -4.906 -35.531 -4.359 1 93.25 381 ASP A O 1
ATOM 2890 N N . GLN A 1 382 ? -4.293 -34.5 -6.281 1 96 382 GLN A N 1
ATOM 2891 C CA . GLN A 1 382 ? -3.402 -35.594 -6.68 1 96 382 GLN A CA 1
ATOM 2892 C C . GLN A 1 382 ? -2.26 -35.75 -5.684 1 96 382 GLN A C 1
ATOM 2894 O O . GLN A 1 382 ? -1.893 -36.875 -5.332 1 96 382 GLN A O 1
ATOM 2899 N N . ILE A 1 383 ? -1.702 -34.656 -5.23 1 97.81 383 ILE A N 1
ATOM 2900 C CA . ILE A 1 383 ? -0.621 -34.688 -4.254 1 97.81 383 ILE A CA 1
ATOM 2901 C C . ILE A 1 383 ? -1.129 -35.312 -2.943 1 97.81 383 ILE A C 1
ATOM 2903 O O . ILE A 1 383 ? -0.449 -36.125 -2.322 1 97.81 383 ILE A O 1
ATOM 2907 N N . ALA A 1 384 ? -2.293 -34.875 -2.541 1 95.12 384 ALA A N 1
ATOM 2908 C CA . ALA A 1 384 ? -2.893 -35.406 -1.316 1 95.12 384 ALA A CA 1
ATOM 2909 C C . ALA A 1 384 ? -3.074 -36.906 -1.395 1 95.12 384 ALA A C 1
ATOM 2911 O O . ALA A 1 384 ? -2.85 -37.625 -0.412 1 95.12 384 ALA A O 1
ATOM 2912 N N . GLN A 1 385 ? -3.521 -37.406 -2.555 1 95.31 385 GLN A N 1
ATOM 2913 C CA . GLN A 1 385 ? -3.711 -38.844 -2.748 1 95.31 385 GLN A CA 1
ATOM 2914 C C . GLN A 1 385 ? -2.383 -39.594 -2.656 1 95.31 385 GLN A C 1
ATOM 2916 O O . GLN A 1 385 ? -2.305 -40.656 -2.039 1 95.31 385 GLN A O 1
ATOM 2921 N N . LEU A 1 386 ? -1.396 -39.031 -3.271 1 97.88 386 LEU A N 1
ATOM 2922 C CA . LEU A 1 386 ? -0.07 -39.625 -3.186 1 97.88 386 LEU A CA 1
ATOM 2923 C C . LEU A 1 386 ? 0.433 -39.625 -1.746 1 97.88 386 LEU A C 1
ATOM 2925 O O . LEU A 1 386 ? 1.067 -40.594 -1.31 1 97.88 386 LEU A O 1
ATOM 2929 N N . GLU A 1 387 ? 0.214 -38.5 -1.071 1 97.25 387 GLU A N 1
ATOM 2930 C CA . GLU A 1 387 ? 0.615 -38.406 0.329 1 97.25 387 GLU A CA 1
ATOM 2931 C C . GLU A 1 387 ? -0.082 -39.469 1.172 1 97.25 387 GLU A C 1
ATOM 2933 O O . GLU A 1 387 ? 0.55 -40.125 2.01 1 97.25 387 GLU A O 1
ATOM 2938 N N . GLU A 1 388 ? -1.355 -39.688 0.976 1 96.81 388 GLU A N 1
ATOM 2939 C CA . GLU A 1 388 ? -2.127 -40.719 1.688 1 96.81 388 GLU A CA 1
ATOM 2940 C C . GLU A 1 388 ? -1.582 -42.094 1.416 1 96.81 388 GLU A C 1
ATOM 2942 O O . GLU A 1 388 ? -1.609 -42.969 2.295 1 96.81 388 GLU A O 1
ATOM 2947 N N . ALA A 1 389 ? -1.095 -42.281 0.274 1 97.5 389 ALA A N 1
ATOM 2948 C CA . ALA A 1 389 ? -0.568 -43.562 -0.138 1 97.5 389 ALA A CA 1
ATOM 2949 C C . ALA A 1 389 ? 0.876 -43.75 0.321 1 97.5 389 ALA A C 1
ATOM 2951 O O . ALA A 1 389 ? 1.466 -44.812 0.138 1 97.5 389 ALA A O 1
ATOM 2952 N N . GLY A 1 390 ? 1.487 -42.719 0.93 1 97.62 390 GLY A N 1
ATOM 2953 C CA . GLY A 1 390 ? 2.877 -42.781 1.357 1 97.62 390 GLY A CA 1
ATOM 2954 C C . GLY A 1 390 ? 3.859 -42.625 0.212 1 97.62 390 GLY A C 1
ATOM 2955 O O . GLY A 1 390 ? 5.008 -43.062 0.309 1 97.62 390 GLY A O 1
ATOM 2956 N N . GLU A 1 391 ? 3.342 -41.969 -0.907 1 98.06 391 GLU A N 1
ATOM 2957 C CA . GLU A 1 391 ? 4.145 -41.875 -2.121 1 98.06 391 GLU A CA 1
ATOM 2958 C C . GLU A 1 391 ? 4.254 -40.406 -2.576 1 98.06 391 GLU A C 1
ATOM 2960 O O . GLU A 1 391 ? 4.27 -40.125 -3.775 1 98.06 391 GLU A O 1
ATOM 2965 N N . VAL A 1 392 ? 4.266 -39.5 -1.65 1 97.62 392 VAL A N 1
ATOM 2966 C CA . VAL A 1 392 ? 4.152 -38.094 -1.992 1 97.62 392 VAL A CA 1
ATOM 2967 C C . VAL A 1 392 ? 5.387 -37.656 -2.771 1 97.62 392 VAL A C 1
ATOM 2969 O O . VAL A 1 392 ? 5.309 -36.781 -3.619 1 97.62 392 VAL A O 1
ATOM 2972 N N . ASP A 1 393 ? 6.508 -38.312 -2.57 1 96.44 393 ASP A N 1
ATOM 2973 C CA . ASP A 1 393 ? 7.773 -37.938 -3.201 1 96.44 393 ASP A CA 1
ATOM 2974 C C . ASP A 1 393 ? 7.762 -38.25 -4.691 1 96.44 393 ASP A C 1
ATOM 2976 O O . ASP A 1 393 ? 8.617 -37.812 -5.445 1 96.44 393 ASP A O 1
ATOM 2980 N N . ARG A 1 394 ? 6.727 -39.031 -5.117 1 98.19 394 ARG A N 1
ATOM 2981 C CA . ARG A 1 394 ? 6.598 -39.344 -6.539 1 98.19 394 ARG A CA 1
ATOM 2982 C C . ARG A 1 394 ? 6.215 -38.094 -7.332 1 98.19 394 ARG A C 1
ATOM 2984 O O . ARG A 1 394 ? 6.473 -38 -8.531 1 98.19 394 ARG A O 1
ATOM 2991 N N . PHE A 1 395 ? 5.605 -37.125 -6.637 1 98.69 395 PHE A N 1
ATOM 2992 C CA . PHE A 1 395 ? 5.207 -35.906 -7.32 1 98.69 395 PHE A CA 1
ATOM 2993 C C . PHE A 1 395 ? 6.418 -35.031 -7.617 1 98.69 395 PHE A C 1
ATOM 2995 O O . PHE A 1 395 ? 7.113 -34.594 -6.699 1 98.69 395 PHE A O 1
ATOM 3002 N N . ILE A 1 396 ? 6.613 -34.656 -8.922 1 98.62 396 ILE A N 1
ATOM 3003 C CA . ILE A 1 396 ? 7.816 -33.906 -9.242 1 98.62 396 ILE A CA 1
ATOM 3004 C C . ILE A 1 396 ? 7.43 -32.562 -9.844 1 98.62 396 ILE A C 1
ATOM 3006 O O . ILE A 1 396 ? 8.203 -31.609 -9.789 1 98.62 396 ILE A O 1
ATOM 3010 N N . PHE A 1 397 ? 6.223 -32.531 -10.398 1 98.75 397 PHE A N 1
ATOM 3011 C CA . PHE A 1 397 ? 5.918 -31.297 -11.125 1 98.75 397 PHE A CA 1
ATOM 3012 C C . PHE A 1 397 ? 4.438 -31.234 -11.477 1 98.75 397 PHE A C 1
ATOM 3014 O O . PHE A 1 397 ? 3.828 -32.25 -11.805 1 98.75 397 PHE A O 1
ATOM 3021 N N . GLY A 1 398 ? 3.812 -30.094 -11.352 1 98.81 398 GLY A N 1
ATOM 3022 C CA . GLY A 1 398 ? 2.463 -29.812 -11.805 1 98.81 398 GLY A CA 1
ATOM 3023 C C . GLY A 1 398 ? 2.326 -28.438 -12.445 1 98.81 398 GLY A C 1
ATOM 3024 O O . GLY A 1 398 ? 2.973 -27.484 -12.008 1 98.81 398 GLY A O 1
ATOM 3025 N N . PHE A 1 399 ? 1.44 -28.328 -13.531 1 98.56 399 PHE A N 1
ATOM 3026 C CA . PHE A 1 399 ? 1.287 -27 -14.109 1 98.56 399 PHE A CA 1
ATOM 3027 C C . PHE A 1 399 ? -0.068 -26.859 -14.789 1 98.56 399 PHE A C 1
ATOM 3029 O O . PHE A 1 399 ? -0.745 -27.859 -15.047 1 98.56 399 PHE A O 1
ATOM 3036 N N . GLU A 1 400 ? -0.47 -25.656 -14.945 1 96.5 400 GLU A N 1
ATOM 3037 C CA . GLU A 1 400 ? -1.618 -25.25 -15.75 1 96.5 400 GLU A CA 1
ATOM 3038 C C . GLU A 1 400 ? -1.202 -24.281 -16.844 1 96.5 400 GLU A C 1
ATOM 3040 O O . GLU A 1 400 ? -0.252 -23.5 -16.688 1 96.5 400 GLU A O 1
ATOM 3045 N N . GLU A 1 401 ? -1.961 -24.297 -17.953 1 95 401 GLU A N 1
ATOM 3046 C CA . GLU A 1 401 ? -1.67 -23.422 -19.094 1 95 401 GLU A CA 1
ATOM 3047 C C . GLU A 1 401 ? -1.767 -21.953 -18.719 1 95 401 GLU A C 1
ATOM 3049 O O . GLU A 1 401 ? -1.23 -21.094 -19.406 1 95 401 GLU A O 1
ATOM 3054 N N . SER A 1 402 ? -2.346 -21.688 -17.516 1 92.62 402 SER A N 1
ATOM 3055 C CA . SER A 1 402 ? -2.557 -20.312 -17.047 1 92.62 402 SER A CA 1
ATOM 3056 C C . SER A 1 402 ? -1.378 -19.828 -16.219 1 92.62 402 SER A C 1
ATOM 3058 O O . SER A 1 402 ? -1.565 -19.156 -15.203 1 92.62 402 SER A O 1
ATOM 3060 N N . TYR A 1 403 ? -0.209 -20.266 -16.516 1 96.94 403 TYR A N 1
ATOM 3061 C CA . TYR A 1 403 ? 1.052 -19.75 -16 1 96.94 403 TYR A CA 1
ATOM 3062 C C . TYR A 1 403 ? 1.246 -20.141 -14.539 1 96.94 403 TYR A C 1
ATOM 3064 O O . TYR A 1 403 ? 1.92 -19.438 -13.789 1 96.94 403 TYR A O 1
ATOM 3072 N N . GLY A 1 404 ? 0.62 -21.203 -14.062 1 97.94 404 GLY A N 1
ATOM 3073 C CA . GLY A 1 404 ? 0.792 -21.75 -12.719 1 97.94 404 GLY A CA 1
ATOM 3074 C C . GLY A 1 404 ? 1.605 -23.031 -12.695 1 97.94 404 GLY A C 1
ATOM 3075 O O . GLY A 1 404 ? 1.362 -23.938 -13.484 1 97.94 404 GLY A O 1
ATOM 3076 N N . TYR A 1 405 ? 2.615 -23.094 -11.773 1 98.81 405 TYR A N 1
ATOM 3077 C CA . TYR A 1 405 ? 3.529 -24.234 -11.68 1 98.81 405 TYR A CA 1
ATOM 3078 C C . TYR A 1 405 ? 3.801 -24.594 -10.227 1 98.81 405 TYR A C 1
ATOM 3080 O O . TYR A 1 405 ? 3.746 -23.734 -9.344 1 98.81 405 TYR A O 1
ATOM 3088 N N . LEU A 1 406 ? 4.047 -25.812 -9.977 1 98.81 406 LEU A N 1
ATOM 3089 C CA . LEU A 1 406 ? 4.52 -26.297 -8.688 1 98.81 406 LEU A CA 1
ATOM 3090 C C . LEU A 1 406 ? 5.477 -27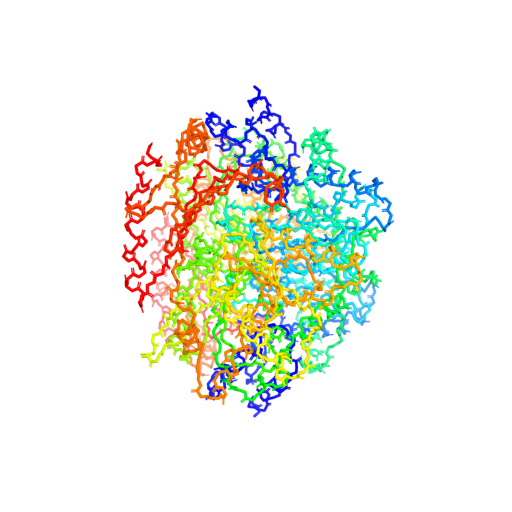.469 -8.867 1 98.81 406 LEU A C 1
ATOM 3092 O O . LEU A 1 406 ? 5.168 -28.422 -9.586 1 98.81 406 LEU A O 1
ATOM 3096 N N . ALA A 1 407 ? 6.664 -27.391 -8.328 1 98.69 407 ALA A N 1
ATOM 3097 C CA . ALA A 1 407 ? 7.621 -28.5 -8.312 1 98.69 407 ALA A CA 1
ATOM 3098 C C . ALA A 1 407 ? 7.891 -28.969 -6.887 1 98.69 407 ALA A C 1
ATOM 3100 O O . ALA A 1 407 ? 8.609 -28.297 -6.133 1 98.69 407 ALA A O 1
ATOM 3101 N N . GLY A 1 408 ? 7.355 -30.141 -6.523 1 97.56 408 GLY A N 1
ATOM 3102 C CA . GLY A 1 408 ? 7.461 -30.688 -5.18 1 97.56 408 GLY A CA 1
ATOM 3103 C C . GLY A 1 408 ? 6.203 -30.5 -4.355 1 97.56 408 GLY A C 1
ATOM 3104 O O . GLY A 1 408 ? 5.406 -29.594 -4.629 1 97.56 408 GLY A O 1
ATOM 3105 N N . PRO A 1 409 ? 6.02 -31.266 -3.32 1 97.88 409 PRO A N 1
ATOM 3106 C CA . PRO A 1 409 ? 4.734 -31.328 -2.621 1 97.88 409 PRO A CA 1
ATOM 3107 C C . PRO A 1 409 ? 4.703 -30.469 -1.362 1 97.88 409 PRO A C 1
ATOM 3109 O O . PRO A 1 409 ? 3.875 -30.703 -0.474 1 97.88 409 PRO A O 1
ATOM 3112 N N . TYR A 1 410 ? 5.586 -29.469 -1.155 1 97.88 410 TYR A N 1
ATOM 3113 C CA . TYR A 1 410 ? 5.703 -28.688 0.076 1 97.88 410 TYR A CA 1
ATOM 3114 C C . TYR A 1 410 ? 4.535 -27.719 0.224 1 97.88 410 TYR A C 1
ATOM 3116 O O . TYR A 1 410 ? 4.277 -27.219 1.318 1 97.88 410 TYR A O 1
ATOM 3124 N N . VAL A 1 411 ? 3.83 -27.391 -0.91 1 98.38 411 VAL A N 1
ATOM 3125 C CA . VAL A 1 411 ? 2.584 -26.641 -0.914 1 98.38 411 VAL A CA 1
ATOM 3126 C C . VAL A 1 411 ? 1.563 -27.328 -1.818 1 98.38 411 VAL A C 1
ATOM 3128 O O . VAL A 1 411 ? 1.874 -28.328 -2.467 1 98.38 411 VAL A O 1
ATOM 3131 N N . ARG A 1 412 ? 0.363 -26.859 -1.815 1 97.81 412 ARG A N 1
ATOM 3132 C CA . ARG A 1 412 ? -0.708 -27.5 -2.568 1 97.81 412 ARG A CA 1
ATOM 3133 C C . ARG A 1 412 ? -1.386 -26.516 -3.512 1 97.81 412 ARG A C 1
ATOM 3135 O O . ARG A 1 412 ? -2.58 -26.641 -3.793 1 97.81 412 ARG A O 1
ATOM 3142 N N . ASP A 1 413 ? -0.717 -25.438 -3.945 1 97 413 ASP A N 1
ATOM 3143 C CA . ASP A 1 413 ? -1.178 -24.422 -4.891 1 97 413 ASP A CA 1
ATOM 3144 C C . ASP A 1 413 ? -0.053 -24 -5.836 1 97 413 ASP A C 1
ATOM 3146 O O . ASP A 1 413 ? 1.077 -24.484 -5.715 1 97 413 ASP A O 1
ATOM 3150 N N . LYS A 1 414 ? -0.448 -23.266 -6.824 1 97.81 414 LYS A N 1
ATOM 3151 C CA . LYS A 1 414 ? 0.572 -22.719 -7.711 1 97.81 414 LYS A CA 1
ATOM 3152 C C . LYS A 1 414 ? 1.595 -21.906 -6.926 1 97.81 414 LYS A C 1
ATOM 3154 O O . LYS A 1 414 ? 1.241 -21.203 -5.969 1 97.81 414 LYS A O 1
ATOM 3159 N N . ASP A 1 415 ? 2.766 -21.906 -7.34 1 98.75 415 ASP A N 1
ATOM 3160 C CA . ASP A 1 415 ? 3.846 -21.203 -6.652 1 98.75 415 ASP A CA 1
ATOM 3161 C C . ASP A 1 415 ? 4.781 -20.531 -7.652 1 98.75 415 ASP A C 1
ATOM 3163 O O . ASP A 1 415 ? 5.707 -21.156 -8.172 1 98.75 415 ASP A O 1
ATOM 3167 N N . ALA A 1 416 ? 4.629 -19.234 -7.801 1 98.81 416 ALA A N 1
ATOM 3168 C CA . ALA A 1 416 ? 5.453 -18.5 -8.75 1 98.81 416 ALA A CA 1
ATOM 3169 C C . ALA A 1 416 ? 6.887 -18.359 -8.25 1 98.81 416 ALA A C 1
ATOM 3171 O O . ALA A 1 416 ? 7.801 -18.078 -9.023 1 98.81 416 ALA A O 1
ATOM 3172 N N . VAL A 1 417 ? 7.141 -18.594 -6.961 1 98.88 417 VAL A N 1
ATOM 3173 C CA . VAL A 1 417 ? 8.492 -18.5 -6.426 1 98.88 417 VAL A CA 1
ATOM 3174 C C . VAL A 1 417 ? 9.328 -19.672 -6.934 1 98.88 417 VAL A C 1
ATOM 3176 O O . VAL A 1 417 ? 10.422 -19.484 -7.473 1 98.88 417 VAL A O 1
ATOM 3179 N N . ILE A 1 418 ? 8.82 -20.875 -6.828 1 98.81 418 ILE A N 1
ATOM 3180 C CA . ILE A 1 418 ? 9.555 -22.031 -7.332 1 98.81 418 ILE A CA 1
ATOM 3181 C C . ILE A 1 418 ? 9.602 -21.984 -8.859 1 98.81 418 ILE A C 1
ATOM 3183 O O . ILE A 1 418 ? 10.586 -22.422 -9.461 1 98.81 418 ILE A O 1
ATOM 3187 N N . GLY A 1 419 ? 8.461 -21.547 -9.461 1 98.81 419 GLY A N 1
ATOM 3188 C CA . GLY A 1 419 ? 8.5 -21.344 -10.898 1 98.81 419 GLY A CA 1
ATOM 3189 C C . GLY A 1 419 ? 9.609 -20.406 -11.344 1 98.81 419 GLY A C 1
ATOM 3190 O O . GLY A 1 419 ? 10.352 -20.719 -12.281 1 98.81 419 GLY A O 1
ATOM 3191 N N . SER A 1 420 ? 9.727 -19.312 -10.656 1 98.88 420 S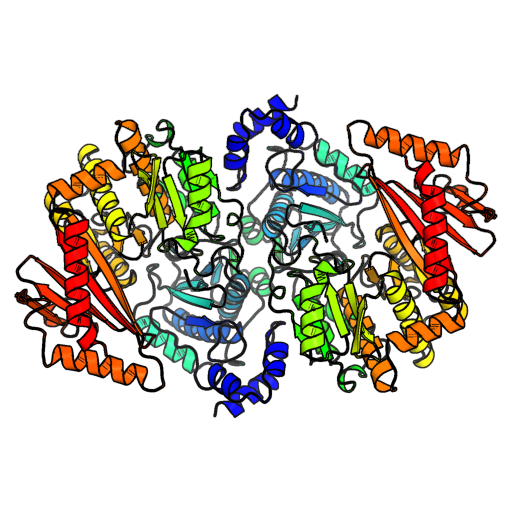ER A N 1
ATOM 3192 C CA . SER A 1 420 ? 10.766 -18.328 -10.961 1 98.88 420 SER A CA 1
ATOM 3193 C C . SER A 1 420 ? 12.156 -18.906 -10.758 1 98.88 420 SER A C 1
ATOM 3195 O O . SER A 1 420 ? 13.039 -18.719 -11.594 1 98.88 420 SER A O 1
ATOM 3197 N N . MET A 1 421 ? 12.367 -19.609 -9.648 1 98.81 421 MET A N 1
ATOM 3198 C CA . MET A 1 421 ? 13.672 -20.203 -9.359 1 98.81 421 MET A CA 1
ATOM 3199 C C . MET A 1 421 ? 14.078 -21.188 -10.453 1 98.81 421 MET A C 1
ATOM 3201 O O . MET A 1 421 ? 15.18 -21.094 -11 1 98.81 421 MET A O 1
ATOM 3205 N N . LEU A 1 422 ? 13.195 -22.109 -10.82 1 98.88 422 LEU A N 1
ATOM 3206 C CA . LEU A 1 422 ? 13.523 -23.156 -11.773 1 98.88 422 LEU A CA 1
ATOM 3207 C C . LEU A 1 422 ? 13.672 -22.609 -13.18 1 98.88 422 LEU A C 1
ATOM 3209 O O . LEU A 1 422 ? 14.484 -23.094 -13.969 1 98.88 422 LEU A O 1
ATOM 3213 N N . ILE A 1 423 ? 12.852 -21.578 -13.539 1 98.88 423 ILE A N 1
ATOM 3214 C CA . ILE A 1 423 ? 12.977 -20.938 -14.844 1 98.88 423 ILE A CA 1
ATOM 3215 C C . ILE A 1 423 ? 14.352 -20.281 -14.953 1 98.88 423 ILE A C 1
ATOM 3217 O O . ILE A 1 423 ? 15.039 -20.422 -15.969 1 98.88 423 ILE A O 1
ATOM 3221 N N . CYS A 1 424 ? 14.719 -19.562 -13.906 1 98.75 424 CYS A N 1
ATOM 3222 C CA . CYS A 1 424 ? 16.016 -18.891 -13.922 1 98.75 424 CYS A CA 1
ATOM 3223 C C . CYS A 1 424 ? 17.156 -19.891 -13.922 1 98.75 424 CYS A C 1
ATOM 3225 O O . CYS A 1 424 ? 18.156 -19.703 -14.625 1 98.75 424 CYS A O 1
ATOM 3227 N N . GLU A 1 425 ? 17.062 -20.969 -13.133 1 98.75 425 GLU A N 1
ATOM 3228 C CA . GLU A 1 425 ? 18.078 -22.016 -13.148 1 98.75 425 GLU A CA 1
ATOM 3229 C C . GLU A 1 425 ? 18.188 -22.656 -14.531 1 98.75 425 GLU A C 1
ATOM 3231 O O . GLU A 1 425 ? 19.297 -22.875 -15.031 1 98.75 425 GLU A O 1
ATOM 3236 N N . MET A 1 426 ? 17.047 -22.922 -15.133 1 98.75 426 MET A N 1
ATOM 3237 C CA . MET A 1 426 ? 16.984 -23.5 -16.469 1 98.75 426 MET A CA 1
ATOM 3238 C C . MET A 1 426 ? 17.656 -22.594 -17.484 1 98.75 426 MET A C 1
ATOM 3240 O O . MET A 1 426 ? 18.453 -23.047 -18.312 1 98.75 426 MET A O 1
ATOM 3244 N N . ALA A 1 427 ? 17.328 -21.266 -17.422 1 98.56 427 ALA A N 1
ATOM 3245 C CA . ALA A 1 427 ? 17.938 -20.297 -18.312 1 98.56 427 ALA A CA 1
ATOM 3246 C C . ALA A 1 427 ? 19.453 -20.234 -18.094 1 98.56 427 ALA A C 1
ATOM 3248 O O . ALA A 1 427 ? 20.219 -20.172 -19.062 1 98.56 427 ALA A O 1
ATOM 3249 N N . ALA A 1 428 ? 19.859 -20.281 -16.844 1 98.06 428 ALA A N 1
ATOM 3250 C CA . ALA A 1 428 ? 21.281 -20.266 -16.5 1 98.06 428 ALA A CA 1
ATOM 3251 C C . ALA A 1 428 ? 22 -21.5 -17.062 1 98.06 428 ALA A C 1
ATOM 3253 O O . ALA A 1 428 ? 23.125 -21.406 -17.562 1 98.06 428 ALA A O 1
ATOM 3254 N N . TYR A 1 429 ? 21.391 -22.641 -16.953 1 97.88 429 TYR A N 1
ATOM 3255 C CA . TYR A 1 429 ? 21.969 -23.891 -17.453 1 97.88 429 TYR A CA 1
ATOM 3256 C C . TYR A 1 429 ? 22.203 -23.812 -18.953 1 97.88 429 TYR A C 1
ATOM 3258 O O . TYR A 1 429 ? 23.312 -24.062 -19.438 1 97.88 429 TYR A O 1
ATOM 3266 N N . TYR A 1 430 ? 21.172 -23.484 -19.672 1 97.62 430 TYR A N 1
ATOM 3267 C CA . TYR A 1 430 ? 21.312 -23.453 -21.125 1 97.62 430 TYR A CA 1
ATOM 3268 C C . TYR A 1 430 ? 22.312 -22.391 -21.562 1 97.62 430 TYR A C 1
ATOM 3270 O O . TYR A 1 430 ? 23.078 -22.609 -22.5 1 97.62 430 TYR A O 1
ATOM 3278 N N . ARG A 1 431 ? 22.297 -21.297 -20.859 1 94.81 431 ARG A N 1
ATOM 3279 C CA . ARG A 1 431 ? 23.344 -20.312 -21.094 1 94.81 431 ARG A CA 1
ATOM 3280 C C . ARG A 1 431 ? 24.734 -20.906 -20.891 1 94.81 431 ARG A C 1
ATOM 3282 O O . ARG A 1 431 ? 25.625 -20.688 -21.703 1 94.81 431 ARG A O 1
ATOM 3289 N N . SER A 1 432 ? 24.922 -21.656 -19.891 1 95.38 432 SER A N 1
ATOM 3290 C CA . SER A 1 432 ? 26.219 -22.172 -19.5 1 95.38 432 SER A CA 1
ATOM 3291 C C . SER A 1 432 ? 26.75 -23.172 -20.516 1 95.38 432 SER A C 1
ATOM 3293 O O . SER A 1 432 ? 27.969 -23.359 -20.641 1 95.38 432 SER A O 1
ATOM 3295 N N . ILE A 1 433 ? 25.906 -23.75 -21.297 1 95.44 433 ILE A N 1
ATOM 3296 C CA . ILE A 1 433 ? 26.359 -24.734 -22.266 1 95.44 433 ILE A CA 1
ATOM 3297 C C . ILE A 1 433 ? 26.25 -24.172 -23.688 1 95.44 433 ILE A C 1
ATOM 3299 O O . ILE A 1 433 ? 26.188 -24.922 -24.656 1 95.44 433 ILE A O 1
ATOM 3303 N N . GLY A 1 434 ? 26.078 -22.828 -23.781 1 94.19 434 GLY A N 1
ATOM 3304 C CA . GLY A 1 434 ? 26.078 -22.141 -25.062 1 94.19 434 GLY A CA 1
ATOM 3305 C C . GLY A 1 434 ? 24.766 -22.234 -25.797 1 94.19 434 GLY A C 1
ATOM 3306 O O . GLY A 1 434 ? 24.719 -22.141 -27.031 1 94.19 434 GLY A O 1
ATOM 3307 N N . SER A 1 435 ? 23.766 -22.469 -25.094 1 95.62 435 SER A N 1
ATOM 3308 C CA . SER A 1 435 ? 22.422 -22.547 -25.625 1 95.62 435 SER A CA 1
ATOM 3309 C C . SER A 1 435 ? 21.516 -21.484 -25 1 95.62 435 SER A C 1
ATOM 3311 O O . SER A 1 435 ? 22 -20.516 -24.422 1 95.62 435 SER A O 1
ATOM 3313 N N . SER A 1 436 ? 20.141 -21.625 -25.25 1 96.31 436 SER A N 1
ATOM 3314 C CA . SER A 1 436 ? 19.141 -20.719 -24.703 1 96.31 436 SER A CA 1
ATOM 3315 C C . SER A 1 436 ? 17.797 -21.406 -24.547 1 96.31 436 SER A C 1
ATOM 3317 O O . SER A 1 436 ? 17.594 -22.5 -25.062 1 96.31 436 SER A O 1
ATOM 3319 N N . LEU A 1 437 ? 16.938 -20.766 -23.828 1 97.81 437 LEU A N 1
ATOM 3320 C CA . LEU A 1 437 ? 15.578 -21.281 -23.688 1 97.81 437 LEU A CA 1
ATOM 3321 C C . LEU A 1 437 ? 14.898 -21.406 -25.047 1 97.81 437 LEU A C 1
ATOM 3323 O O . LEU A 1 437 ? 14.219 -22.406 -25.312 1 97.81 437 LEU A O 1
ATOM 3327 N N . LYS A 1 438 ? 15.094 -20.391 -25.859 1 96.81 438 LYS A N 1
ATOM 3328 C CA . LYS A 1 438 ? 14.508 -20.391 -27.188 1 96.81 438 LYS A CA 1
ATOM 3329 C C . LYS A 1 438 ? 15.008 -21.578 -28.016 1 96.81 438 LYS A C 1
ATOM 3331 O O . LYS A 1 438 ? 14.219 -22.266 -28.656 1 96.81 438 LYS A O 1
ATOM 3336 N N . GLN A 1 439 ? 16.281 -21.781 -27.984 1 96.69 439 GLN A N 1
ATOM 3337 C CA . GLN A 1 439 ? 16.859 -22.891 -28.734 1 96.69 439 GLN A CA 1
ATOM 3338 C C . GLN A 1 439 ? 16.328 -24.234 -28.234 1 96.69 439 GLN A C 1
ATOM 3340 O O . GLN A 1 439 ? 16 -25.109 -29.031 1 96.69 439 GLN A O 1
ATOM 3345 N N . ARG A 1 440 ? 16.281 -24.375 -26.953 1 97.75 440 ARG A N 1
ATOM 3346 C CA . ARG A 1 440 ? 15.773 -25.625 -26.391 1 97.75 440 ARG A CA 1
ATOM 3347 C C . ARG A 1 440 ? 14.312 -25.844 -26.781 1 97.75 440 ARG A C 1
ATOM 3349 O O . ARG A 1 440 ? 13.914 -26.969 -27.094 1 97.75 440 ARG A O 1
ATOM 3356 N N . LEU A 1 441 ? 13.516 -24.812 -26.734 1 97.38 441 LEU A N 1
ATOM 3357 C CA . LEU A 1 441 ? 12.109 -24.906 -27.109 1 97.38 441 LEU A CA 1
ATOM 3358 C C . LEU A 1 441 ? 11.977 -25.375 -28.562 1 97.38 441 LEU A C 1
ATOM 3360 O O . LEU A 1 441 ? 11.141 -26.234 -28.875 1 97.38 441 LEU A O 1
ATOM 3364 N N . GLU A 1 442 ? 12.82 -24.875 -29.422 1 95.62 442 GLU A N 1
ATOM 3365 C CA . GLU A 1 442 ? 12.812 -25.281 -30.812 1 95.62 442 GLU A CA 1
ATOM 3366 C C . GLU A 1 442 ? 13.211 -26.75 -30.969 1 95.62 442 GLU A C 1
ATOM 3368 O O . GLU A 1 442 ? 12.688 -27.453 -31.844 1 95.62 442 GLU A O 1
ATOM 3373 N N . GLU A 1 443 ? 14.117 -27.156 -30.188 1 97.25 443 GLU A N 1
ATOM 3374 C CA . GLU A 1 443 ? 14.531 -28.547 -30.219 1 97.25 443 GLU A CA 1
ATOM 3375 C C . GLU A 1 443 ? 13.398 -29.469 -29.781 1 97.25 443 GLU A C 1
ATOM 3377 O O . GLU A 1 443 ? 13.211 -30.547 -30.344 1 97.25 443 GLU A O 1
ATOM 3382 N N . ILE A 1 444 ? 12.703 -29.047 -28.812 1 97.56 444 ILE A N 1
ATOM 3383 C CA . ILE A 1 444 ? 11.562 -29.828 -28.328 1 97.56 444 ILE A CA 1
ATOM 3384 C C . ILE A 1 444 ? 10.508 -29.922 -29.422 1 97.56 444 ILE A C 1
ATOM 3386 O O . ILE A 1 444 ? 9.969 -31 -29.688 1 97.56 444 ILE A O 1
ATOM 3390 N N . TYR A 1 445 ? 10.273 -28.812 -30.109 1 95.19 445 TYR A N 1
ATOM 3391 C CA . TYR A 1 445 ? 9.32 -28.812 -31.219 1 95.19 445 TYR A CA 1
ATOM 3392 C C . TYR A 1 445 ? 9.789 -29.734 -32.344 1 95.19 445 TYR A C 1
ATOM 3394 O O . TYR A 1 445 ? 8.977 -30.422 -32.969 1 95.19 445 TYR A O 1
ATOM 3402 N N . ALA A 1 446 ? 11.016 -29.719 -32.562 1 94.88 446 ALA A N 1
ATOM 3403 C CA . ALA A 1 446 ? 11.57 -30.562 -33.625 1 94.88 446 ALA A CA 1
ATOM 3404 C C . ALA A 1 446 ? 11.43 -32.031 -33.281 1 94.88 446 ALA A C 1
ATOM 3406 O O . ALA A 1 446 ? 11.195 -32.875 -34.156 1 94.88 446 ALA A O 1
ATOM 3407 N N . GLN A 1 447 ? 11.562 -32.281 -32.062 1 94.94 447 GLN A N 1
ATOM 3408 C CA . GLN A 1 447 ? 11.555 -33.656 -31.609 1 94.94 447 GLN A CA 1
ATOM 3409 C C . GLN A 1 447 ? 10.125 -34.188 -31.5 1 94.94 447 GLN A C 1
ATOM 3411 O O . GLN A 1 447 ? 9.867 -35.344 -31.812 1 94.94 447 GLN A O 1
ATOM 3416 N N . TYR A 1 448 ? 9.188 -33.312 -31.047 1 93 448 TYR A N 1
ATOM 3417 C CA . TYR A 1 448 ? 7.887 -33.844 -30.672 1 93 448 TYR A CA 1
ATOM 3418 C C . TYR A 1 448 ? 6.773 -33.219 -31.5 1 93 448 TYR A C 1
ATOM 3420 O O . TYR A 1 448 ? 5.617 -33.625 -31.406 1 93 448 TYR A O 1
ATOM 3428 N N . GLY A 1 449 ? 7.074 -32.281 -32.312 1 89.75 449 GLY A N 1
ATOM 3429 C CA . GLY A 1 449 ? 6.094 -31.547 -33.094 1 89.75 449 GLY A CA 1
ATOM 3430 C C . GLY A 1 449 ? 5.801 -30.156 -32.562 1 89.75 449 GLY A C 1
ATOM 3431 O O . GLY A 1 449 ? 5.898 -29.922 -31.359 1 89.75 449 GLY A O 1
ATOM 3432 N N . ARG A 1 450 ? 5.391 -29.297 -33.469 1 92.94 450 ARG A N 1
ATOM 3433 C CA . ARG A 1 450 ? 5.07 -27.922 -33.094 1 92.94 450 ARG A CA 1
ATOM 3434 C C . ARG A 1 450 ? 3.588 -27.781 -32.75 1 92.94 450 ARG A C 1
ATOM 3436 O O . ARG A 1 450 ? 2.74 -27.766 -33.656 1 92.94 450 ARG A O 1
ATOM 3443 N N . TYR A 1 451 ? 3.379 -27.625 -31.516 1 93.06 451 TYR A N 1
ATOM 3444 C CA . TYR A 1 451 ? 2.027 -27.406 -31.016 1 93.06 451 TYR A CA 1
ATOM 3445 C C . TYR A 1 451 ? 1.738 -25.922 -30.844 1 93.06 451 TYR A C 1
ATOM 3447 O O . TYR A 1 451 ? 2.613 -25.156 -30.438 1 93.06 451 TYR A O 1
ATOM 3455 N N . LEU A 1 452 ? 0.587 -25.484 -31.25 1 94.94 452 LEU A N 1
ATOM 3456 C CA . LEU A 1 452 ? 0.074 -24.156 -30.953 1 94.94 452 LEU A CA 1
ATOM 3457 C C . LEU A 1 452 ? -1.198 -24.25 -30.109 1 94.94 452 LEU A C 1
ATOM 3459 O O . LEU A 1 452 ? -2.141 -24.953 -30.484 1 94.94 452 LEU A O 1
ATOM 3463 N N . ASN A 1 453 ? -1.15 -23.609 -28.938 1 95.56 453 ASN A N 1
ATOM 3464 C CA . ASN A 1 453 ? -2.314 -23.531 -28.062 1 95.56 453 ASN A CA 1
ATOM 3465 C C . ASN A 1 453 ? -2.865 -22.109 -27.984 1 95.56 453 ASN A C 1
ATOM 3467 O O . ASN A 1 453 ? -2.154 -21.188 -27.594 1 95.56 453 ASN A O 1
ATOM 3471 N N . LYS A 1 454 ? -4.09 -21.938 -28.328 1 94.38 454 LYS A N 1
ATOM 3472 C CA . LYS A 1 454 ? -4.75 -20.641 -28.281 1 94.38 454 LYS A CA 1
ATOM 3473 C C . LYS A 1 454 ? -6.145 -20.766 -27.656 1 94.38 454 LYS A C 1
ATOM 3475 O O . LYS A 1 454 ? -6.75 -21.844 -27.688 1 94.38 454 LYS A O 1
ATOM 3480 N N . VAL A 1 455 ? -6.527 -19.672 -27.078 1 92.06 455 VAL A N 1
ATOM 3481 C CA . VAL A 1 455 ? -7.84 -19.656 -26.453 1 92.06 455 VAL A CA 1
ATOM 3482 C C . VAL A 1 455 ? -8.656 -18.484 -26.984 1 92.06 455 VAL A C 1
ATOM 3484 O O . VAL A 1 455 ? -8.141 -17.375 -27.125 1 92.06 455 VAL A O 1
ATOM 3487 N N . ASP A 1 456 ? -9.883 -18.688 -27.406 1 92.94 456 ASP A N 1
ATOM 3488 C CA . ASP A 1 456 ? -10.852 -17.641 -27.719 1 92.94 456 ASP A CA 1
ATOM 3489 C C . ASP A 1 456 ? -11.945 -17.578 -26.641 1 92.94 456 ASP A C 1
ATOM 3491 O O . ASP A 1 456 ? -12.375 -18.609 -26.125 1 92.94 456 ASP A O 1
ATOM 3495 N N . SER A 1 457 ? -12.234 -16.422 -26.328 1 89.62 457 SER A N 1
ATOM 3496 C CA . SER A 1 457 ? -13.32 -16.203 -25.375 1 89.62 457 SER A CA 1
ATOM 3497 C C . SER A 1 457 ? -14.531 -15.562 -26.047 1 89.62 457 SER A C 1
ATOM 3499 O O . SER A 1 457 ? -14.383 -14.602 -26.797 1 89.62 457 SER A O 1
ATOM 3501 N N . PHE A 1 458 ? -15.727 -16.094 -25.766 1 92.12 458 PHE A N 1
ATOM 3502 C CA . PHE A 1 458 ? -16.984 -15.57 -26.297 1 92.12 458 PHE A CA 1
ATOM 3503 C C . PHE A 1 458 ? -17.891 -15.109 -25.172 1 92.12 458 PHE A C 1
ATOM 3505 O O . PHE A 1 458 ? -18.312 -15.914 -24.328 1 92.12 458 PHE A O 1
ATOM 3512 N N . GLU A 1 459 ? -18.141 -13.859 -25.156 1 87.56 459 GLU A N 1
ATOM 3513 C CA . GLU A 1 459 ? -18.984 -13.281 -24.125 1 87.56 459 GLU A CA 1
ATOM 3514 C C . GLU A 1 459 ? -20.438 -13.203 -24.578 1 87.56 459 GLU A C 1
ATOM 3516 O O . GLU A 1 459 ? -20.719 -12.938 -25.75 1 87.56 459 GLU A O 1
ATOM 3521 N N . PHE A 1 460 ? -21.297 -13.477 -23.719 1 88.31 460 PHE A N 1
ATOM 3522 C CA . PHE A 1 460 ? -22.734 -13.414 -23.953 1 88.31 460 PHE A CA 1
ATOM 3523 C C . PHE A 1 460 ? -23.406 -12.445 -22.984 1 88.31 460 PHE A C 1
ATOM 3525 O O . PHE A 1 460 ? -24 -12.859 -21.984 1 88.31 460 PHE A O 1
ATOM 3532 N N . PRO A 1 461 ? -23.297 -11.109 -23.344 1 73.81 461 PRO A N 1
ATOM 3533 C CA . PRO A 1 461 ? -23.828 -10.109 -22.406 1 73.81 461 PRO A CA 1
ATOM 3534 C C . PRO A 1 461 ? -25.344 -10.125 -22.328 1 73.81 461 PRO A C 1
ATOM 3536 O O . PRO A 1 461 ? -26.016 -10.68 -23.203 1 73.81 461 PRO A O 1
ATOM 3539 N N . GLY A 1 462 ? -25.922 -9.562 -21.375 1 67.81 462 GLY A N 1
ATOM 3540 C CA . GLY A 1 462 ? -27.344 -9.367 -21.203 1 67.81 462 GLY A CA 1
ATOM 3541 C C . GLY A 1 462 ? -27.969 -10.367 -20.25 1 67.81 462 GLY A C 1
ATOM 3542 O O . GLY A 1 462 ? -27.312 -11.305 -19.797 1 67.81 462 GLY A O 1
ATOM 3543 N N . LEU A 1 463 ? -29.141 -10.133 -19.844 1 65.62 463 LEU A N 1
ATOM 3544 C CA . LEU A 1 463 ? -29.875 -10.906 -18.844 1 65.62 463 LEU A CA 1
ATOM 3545 C C . LEU A 1 463 ? -30.047 -12.352 -19.297 1 65.62 463 LEU A C 1
ATOM 3547 O O . LEU A 1 463 ? -30.141 -13.258 -18.469 1 65.62 463 LEU A O 1
ATOM 3551 N N . SER A 1 464 ? -29.938 -12.547 -20.547 1 79.19 464 SER A N 1
ATOM 3552 C CA . SER A 1 464 ? -30.141 -13.891 -21.078 1 79.19 464 SER A CA 1
ATOM 3553 C C . SER A 1 464 ? -28.812 -14.57 -21.406 1 79.19 464 SER A C 1
ATOM 3555 O O . SER A 1 464 ? -28.797 -15.656 -21.984 1 79.19 464 SER A O 1
ATOM 3557 N N . GLY A 1 465 ? -27.766 -13.906 -21.094 1 82.56 465 GLY A N 1
ATOM 3558 C CA . GLY A 1 465 ? -26.438 -14.398 -21.453 1 82.56 465 GLY A CA 1
ATOM 3559 C C . GLY A 1 465 ? -26.156 -15.789 -20.922 1 82.56 465 GLY A C 1
ATOM 3560 O O . GLY A 1 465 ? -25.641 -16.641 -21.641 1 82.56 465 GLY A O 1
ATOM 3561 N N . MET A 1 466 ? -26.531 -16.047 -19.781 1 82.12 466 MET A N 1
ATOM 3562 C CA . MET A 1 466 ? -26.297 -17.359 -19.156 1 82.12 466 MET A CA 1
ATOM 3563 C C . MET A 1 466 ? -27.125 -18.438 -19.844 1 82.12 466 MET A C 1
ATOM 3565 O O . MET A 1 466 ? -26.672 -19.562 -20 1 82.12 466 MET A O 1
ATOM 3569 N N . ASP A 1 467 ? -28.328 -18.078 -20.125 1 86.62 467 ASP A N 1
ATOM 3570 C CA . ASP A 1 467 ? -29.219 -19.031 -20.812 1 86.62 467 ASP A CA 1
ATOM 3571 C C . ASP A 1 467 ? -28.672 -19.375 -22.188 1 86.62 467 ASP A C 1
ATOM 3573 O O . ASP A 1 467 ? -28.734 -20.531 -22.609 1 86.62 467 ASP A O 1
ATOM 3577 N N . LYS A 1 468 ? -28.266 -18.359 -22.906 1 89.81 468 LYS A N 1
ATOM 3578 C CA . LYS A 1 468 ? -27.672 -18.578 -24.219 1 89.81 468 LYS A CA 1
ATOM 3579 C C . LYS A 1 468 ? -26.453 -19.484 -24.125 1 89.81 468 LYS A C 1
ATOM 3581 O O . LYS A 1 468 ? -26.297 -20.422 -24.922 1 89.81 468 LYS A O 1
ATOM 3586 N N . MET A 1 469 ? -25.594 -19.297 -23.203 1 91.69 469 MET A N 1
ATOM 3587 C CA . MET A 1 469 ? -24.406 -20.094 -22.953 1 91.69 469 MET A CA 1
ATOM 3588 C C . MET A 1 469 ? -24.781 -21.547 -22.656 1 91.69 469 MET A C 1
ATOM 3590 O O . MET A 1 469 ? -24.188 -22.469 -23.234 1 91.69 469 MET A O 1
ATOM 3594 N N . ALA A 1 470 ? -25.766 -21.688 -21.828 1 90.88 470 ALA A N 1
ATOM 3595 C CA . ALA A 1 470 ? -26.219 -23.016 -21.469 1 90.88 470 ALA A CA 1
ATOM 3596 C C . ALA A 1 470 ? -26.797 -23.75 -22.672 1 90.88 470 ALA A C 1
ATOM 3598 O O . ALA A 1 470 ? -26.578 -24.953 -22.844 1 90.88 470 ALA A O 1
ATOM 3599 N N . SER A 1 471 ? -27.484 -23.047 -23.453 1 93.5 471 SER A N 1
ATOM 3600 C CA . SER A 1 471 ? -28.094 -23.625 -24.641 1 93.5 471 SER A CA 1
ATOM 3601 C C . SER A 1 471 ? -27.031 -24.094 -25.625 1 93.5 471 SER A C 1
ATOM 3603 O O . SER A 1 471 ? -27.188 -25.156 -26.25 1 93.5 471 SER A O 1
ATOM 3605 N N . ILE A 1 472 ? -26.016 -23.328 -25.75 1 95 472 ILE A N 1
ATOM 3606 C CA . ILE A 1 472 ? -24.938 -23.672 -26.672 1 95 472 ILE A CA 1
ATOM 3607 C C . ILE A 1 472 ? -24.266 -24.969 -26.203 1 95 472 ILE A C 1
ATOM 3609 O O . ILE A 1 472 ? -24.047 -25.875 -27 1 95 472 ILE A O 1
ATOM 3613 N N . MET A 1 473 ? -24 -25.062 -24.984 1 95.62 473 MET A N 1
ATOM 3614 C CA . MET A 1 473 ? -23.344 -26.25 -24.438 1 95.62 473 MET A CA 1
ATOM 3615 C C . MET A 1 473 ? -24.234 -27.484 -24.562 1 95.62 473 MET A C 1
ATOM 3617 O O . MET A 1 473 ? -23.766 -28.562 -24.891 1 95.62 473 MET A O 1
ATOM 3621 N N . GLU A 1 474 ? -25.516 -27.25 -24.297 1 95.06 474 GLU A N 1
ATOM 3622 C CA . GLU A 1 474 ? -26.469 -28.359 -24.422 1 95.06 474 GLU A CA 1
ATOM 3623 C C . GLU A 1 474 ? -26.547 -28.844 -25.875 1 95.06 474 GLU A C 1
ATOM 3625 O O . GLU A 1 474 ? -26.625 -30.047 -26.125 1 95.06 474 GLU A O 1
ATOM 3630 N N . ASN A 1 475 ? -26.594 -27.906 -26.734 1 95.69 475 ASN A N 1
ATOM 3631 C CA . ASN A 1 475 ? -26.641 -28.266 -28.141 1 95.69 475 ASN A CA 1
ATOM 3632 C C . ASN A 1 475 ? -25.406 -29.047 -28.578 1 95.69 475 ASN A C 1
ATOM 3634 O O . ASN A 1 475 ? -25.516 -30.016 -29.344 1 95.69 475 ASN A O 1
ATOM 3638 N N . LEU A 1 476 ? -24.25 -28.656 -28.125 1 96.56 476 LEU A N 1
ATOM 3639 C CA . LEU A 1 476 ? -23 -29.328 -28.469 1 96.56 476 LEU A CA 1
ATOM 3640 C C . LEU A 1 476 ? -22.984 -30.75 -27.906 1 96.56 476 LEU A C 1
ATOM 3642 O O . LEU A 1 476 ? -22.359 -31.641 -28.484 1 96.56 476 LEU A O 1
ATOM 3646 N N . ARG A 1 477 ? -23.656 -30.938 -26.781 1 95.5 477 ARG A N 1
ATOM 3647 C CA . ARG A 1 477 ? -23.734 -32.25 -26.188 1 95.5 477 ARG A CA 1
ATOM 3648 C C . ARG A 1 477 ? -24.719 -33.156 -26.938 1 95.5 477 ARG A C 1
ATOM 3650 O O . ARG A 1 477 ? -24.453 -34.344 -27.156 1 95.5 477 ARG A O 1
ATOM 3657 N N . LYS A 1 478 ? -25.812 -32.594 -27.312 1 95.56 478 LYS A N 1
ATOM 3658 C CA . LYS A 1 478 ? -26.859 -33.344 -28 1 95.56 478 LYS A CA 1
ATOM 3659 C C . LYS A 1 478 ? -26.469 -33.594 -29.453 1 95.56 478 LYS A C 1
ATOM 3661 O O . LYS A 1 478 ? -26.828 -34.656 -30.016 1 95.56 478 LYS A O 1
ATOM 3666 N N . ASN A 1 479 ? -25.875 -32.656 -30.016 1 95.69 479 ASN A N 1
ATOM 3667 C CA . ASN A 1 479 ? -25.406 -32.75 -31.391 1 95.69 479 ASN A CA 1
ATOM 3668 C C . ASN A 1 479 ? -23.906 -32.5 -31.484 1 95.69 479 ASN A C 1
ATOM 3670 O O . ASN A 1 479 ? -23.469 -31.5 -32.031 1 95.69 479 ASN A O 1
ATOM 3674 N N . PRO A 1 480 ? -23.172 -33.5 -31.078 1 96.38 480 PRO A N 1
ATOM 3675 C CA . PRO A 1 480 ? -21.719 -33.281 -31.078 1 96.38 480 PRO A CA 1
ATOM 3676 C C . PRO A 1 480 ? -21.156 -33.031 -32.469 1 96.38 480 PRO A C 1
ATOM 3678 O O . PRO A 1 480 ? -21.625 -33.625 -33.438 1 96.38 480 PRO A O 1
ATOM 3681 N N . LEU A 1 481 ? -20.172 -32.188 -32.5 1 96.19 481 LEU A N 1
ATOM 3682 C CA . LEU A 1 481 ? -19.5 -31.938 -33.781 1 96.19 481 LEU A CA 1
ATOM 3683 C C . LEU A 1 481 ? -18.938 -33.219 -34.375 1 96.19 481 LEU A C 1
ATOM 3685 O O . LEU A 1 481 ? -18.391 -34.062 -33.656 1 96.19 481 LEU A O 1
ATOM 3689 N N . THR A 1 482 ? -19.062 -33.375 -35.625 1 96.5 482 THR A N 1
ATOM 3690 C CA . THR A 1 482 ? -18.516 -34.531 -36.312 1 96.5 482 THR A CA 1
ATOM 3691 C C . THR A 1 482 ? -17.266 -34.156 -37.094 1 96.5 482 THR A C 1
ATOM 3693 O O . THR A 1 482 ? -16.484 -35.062 -37.5 1 96.5 482 THR A O 1
ATOM 3696 N N . GLU A 1 483 ? -17.141 -32.969 -37.312 1 95.81 483 GLU A N 1
ATOM 3697 C CA . GLU A 1 483 ? -15.953 -32.438 -37.969 1 95.81 483 GLU A CA 1
ATOM 3698 C C . GLU A 1 483 ? -15.695 -31 -37.562 1 95.81 483 GLU A C 1
ATOM 3700 O O . GLU A 1 483 ? -16.609 -30.297 -37.125 1 95.81 483 GLU A O 1
ATOM 3705 N N . VAL A 1 484 ? -14.523 -30.547 -37.625 1 96.81 484 VAL A N 1
ATOM 3706 C CA . VAL A 1 484 ? -14.109 -29.156 -37.438 1 96.81 484 VAL A CA 1
ATOM 3707 C C . VAL A 1 484 ? -13.195 -28.734 -38.594 1 96.81 484 VAL A C 1
ATOM 3709 O O . VAL A 1 484 ? -12.109 -29.297 -38.781 1 96.81 484 VAL A O 1
ATOM 3712 N N . ALA A 1 485 ? -13.68 -27.766 -39.406 1 96 485 ALA A N 1
ATOM 3713 C CA . ALA A 1 485 ? -12.93 -27.234 -40.531 1 96 485 ALA A CA 1
ATOM 3714 C C . ALA A 1 485 ? -12.5 -28.375 -41.469 1 96 485 ALA A C 1
ATOM 3716 O O . ALA A 1 485 ? -11.352 -28.406 -41.906 1 96 485 ALA A O 1
ATOM 3717 N N . GLY A 1 486 ? -13.32 -29.312 -41.625 1 94.94 486 GLY A N 1
ATOM 3718 C CA . GLY A 1 486 ? -13.086 -30.375 -42.562 1 94.94 486 GLY A CA 1
ATOM 3719 C C . GLY A 1 486 ? -12.367 -31.562 -41.969 1 94.94 486 GLY A C 1
ATOM 3720 O O . GLY A 1 486 ? -12.195 -32.594 -42.656 1 94.94 486 GLY A O 1
ATOM 3721 N N . ILE A 1 487 ? -11.938 -31.5 -40.781 1 96.75 487 ILE A N 1
ATOM 3722 C CA . ILE A 1 487 ? -11.258 -32.594 -40.156 1 96.75 487 ILE A CA 1
ATOM 3723 C C . ILE A 1 487 ? -12.242 -33.375 -39.281 1 96.75 487 ILE A C 1
ATOM 3725 O O . ILE A 1 487 ? -12.914 -32.781 -38.406 1 96.75 487 ILE A O 1
ATOM 3729 N N . LYS A 1 488 ? -12.281 -34.625 -39.375 1 97.56 488 LYS A N 1
ATOM 3730 C CA . LYS A 1 488 ? -13.234 -35.469 -38.656 1 97.56 488 LYS A CA 1
ATOM 3731 C C . LYS A 1 488 ? -12.914 -35.531 -37.188 1 97.56 488 LYS A C 1
ATOM 3733 O O . LYS A 1 488 ? -11.75 -35.625 -36.781 1 97.56 488 LYS A O 1
ATOM 3738 N N . VAL A 1 489 ? -13.938 -35.531 -36.406 1 97.69 489 VAL A N 1
ATOM 3739 C CA . VAL A 1 489 ? -13.781 -35.719 -34.969 1 97.69 489 VAL A CA 1
ATOM 3740 C C . VAL A 1 489 ? -13.586 -37.188 -34.656 1 97.69 489 VAL A C 1
ATOM 3742 O O . VAL A 1 489 ? -14.422 -38.031 -35 1 97.69 489 VAL A O 1
ATOM 3745 N N . ALA A 1 490 ? -12.508 -37.5 -34.062 1 97.06 490 ALA A N 1
ATOM 3746 C CA . ALA A 1 490 ? -12.18 -38.875 -33.719 1 97.06 490 ALA A CA 1
ATOM 3747 C C . ALA A 1 490 ? -12.898 -39.312 -32.438 1 97.06 490 ALA A C 1
ATOM 3749 O O . ALA A 1 490 ? -13.328 -40.469 -32.344 1 97.06 490 ALA A O 1
ATOM 3750 N N . SER A 1 491 ? -13.023 -38.438 -31.531 1 96.12 491 SER A N 1
ATOM 3751 C CA . SER A 1 491 ? -13.711 -38.781 -30.281 1 96.12 491 SER A CA 1
ATOM 3752 C C . SER A 1 491 ? -14.18 -37.5 -29.562 1 96.12 491 SER A C 1
ATOM 3754 O O . SER A 1 491 ? -13.594 -36.438 -29.75 1 96.12 491 SER A O 1
ATOM 3756 N N . VAL A 1 492 ? -15.195 -37.625 -28.797 1 96.38 492 VAL A N 1
ATOM 3757 C CA . VAL A 1 492 ? -15.742 -36.594 -27.938 1 96.38 492 VAL A CA 1
ATOM 3758 C C . VAL A 1 492 ? -15.758 -37.031 -26.484 1 96.38 492 VAL A C 1
ATOM 3760 O O . VAL A 1 492 ? -16.219 -38.156 -26.188 1 96.38 492 VAL A O 1
ATOM 3763 N N . THR A 1 493 ? -15.133 -36.281 -25.688 1 96.06 493 THR A N 1
ATOM 3764 C CA . THR A 1 493 ? -15.195 -36.562 -24.266 1 96.06 493 THR A CA 1
ATOM 3765 C C . THR A 1 493 ? -16.078 -35.5 -23.562 1 96.06 493 THR A C 1
ATOM 3767 O O . THR A 1 493 ? -15.828 -34.312 -23.656 1 96.06 493 THR A O 1
ATOM 3770 N N . ASP A 1 494 ? -17.094 -35.969 -22.922 1 96.25 494 ASP A N 1
ATOM 3771 C CA . ASP A 1 494 ? -18 -35.125 -22.109 1 96.25 494 ASP A CA 1
ATOM 3772 C C . ASP A 1 494 ? -17.703 -35.312 -20.625 1 96.25 494 ASP A C 1
ATOM 3774 O O . ASP A 1 494 ? -18.016 -36.344 -20.047 1 96.25 494 ASP A O 1
ATOM 3778 N N . TYR A 1 495 ? -17.234 -34.312 -20.031 1 95.31 495 TYR A N 1
ATOM 3779 C CA . TYR A 1 495 ? -16.766 -34.406 -18.656 1 95.31 495 TYR A CA 1
ATOM 3780 C C . TYR A 1 495 ? -17.938 -34.312 -17.672 1 95.31 495 TYR A C 1
ATOM 3782 O O . TYR A 1 495 ? -17.719 -34.281 -16.453 1 95.31 495 TYR A O 1
ATOM 3790 N N . THR A 1 496 ? -19.156 -34.219 -18.172 1 94.06 496 THR A N 1
ATOM 3791 C CA . THR A 1 496 ? -20.312 -34.344 -17.281 1 94.06 496 THR A CA 1
ATOM 3792 C C . THR A 1 496 ? -20.547 -35.781 -16.891 1 94.06 496 THR A C 1
ATOM 3794 O O . THR A 1 496 ? -21.391 -36.094 -16.047 1 94.06 496 THR A O 1
ATOM 3797 N N . LYS A 1 497 ? -19.781 -36.688 -17.453 1 93.69 497 LYS A N 1
ATOM 3798 C CA . LYS A 1 497 ? -19.891 -38.125 -17.203 1 93.69 497 LYS A CA 1
ATOM 3799 C C . LYS A 1 497 ? -18.656 -38.625 -16.484 1 93.69 497 LYS A C 1
ATOM 3801 O O . LYS A 1 497 ? -17.797 -39.281 -17.094 1 93.69 497 LYS A O 1
ATOM 3806 N N . PRO A 1 498 ? -18.625 -38.531 -15.203 1 91.69 498 PRO A N 1
ATOM 3807 C CA . PRO A 1 498 ? -17.422 -38.906 -14.43 1 91.69 498 PRO A CA 1
ATOM 3808 C C . PRO A 1 498 ? -17.016 -40.375 -14.625 1 91.69 498 PRO A C 1
ATOM 3810 O O . PRO A 1 498 ? -15.836 -40.688 -14.555 1 91.69 498 PRO A O 1
ATOM 3813 N N . GLU A 1 499 ? -17.953 -41.219 -14.93 1 91.5 499 GLU A N 1
ATOM 3814 C CA . GLU A 1 499 ? -17.672 -42.656 -15.102 1 91.5 499 GLU A CA 1
ATOM 3815 C C . GLU A 1 499 ? -16.812 -42.906 -16.344 1 91.5 499 GLU A C 1
ATOM 3817 O O . GLU A 1 499 ? -16.062 -43.875 -16.391 1 91.5 499 GLU A O 1
ATOM 3822 N N . GLU A 1 500 ? -16.906 -42 -17.172 1 90.88 500 GLU A N 1
ATOM 3823 C CA . GLU A 1 500 ? -16.156 -42.156 -18.422 1 90.88 500 GLU A CA 1
ATOM 3824 C C . GLU A 1 500 ? -14.781 -41.5 -18.312 1 90.88 500 GLU A C 1
ATOM 3826 O O . GLU A 1 500 ? -13.82 -41.938 -18.938 1 90.88 500 GLU A O 1
ATOM 3831 N N . THR A 1 501 ? -14.656 -40.5 -17.547 1 91 501 THR A N 1
ATOM 3832 C CA . THR A 1 501 ? -13.438 -39.688 -17.562 1 91 501 THR A CA 1
ATOM 3833 C C . THR A 1 501 ? -12.578 -40 -16.344 1 91 501 THR A C 1
ATOM 3835 O O . THR A 1 501 ? -11.383 -39.719 -16.344 1 91 501 THR A O 1
ATOM 3838 N N . GLY A 1 502 ? -13.258 -40.469 -15.273 1 88.94 502 GLY A N 1
ATOM 3839 C CA . GLY A 1 502 ? -12.547 -40.688 -14.023 1 88.94 502 GLY A CA 1
ATOM 3840 C C . GLY A 1 502 ? -12.289 -39.438 -13.25 1 88.94 502 GLY A C 1
ATOM 3841 O O . GLY A 1 502 ? -11.586 -39.438 -12.234 1 88.94 502 GLY A O 1
ATOM 3842 N N . LEU A 1 503 ? -12.75 -38.344 -13.695 1 91.31 503 LEU A N 1
ATOM 3843 C CA . LEU A 1 503 ? -12.625 -37.031 -13.047 1 91.31 503 LEU A CA 1
ATOM 3844 C C . LEU A 1 503 ? -13.984 -36.531 -12.562 1 91.31 503 LEU A C 1
ATOM 3846 O O . LEU A 1 503 ? -15.023 -37.031 -12.992 1 91.31 503 LEU A O 1
ATOM 3850 N N . PRO A 1 504 ? -13.984 -35.625 -11.656 1 87.31 504 PRO A N 1
ATOM 3851 C CA . PRO A 1 504 ? -15.266 -35.062 -11.258 1 87.31 504 PRO A CA 1
ATOM 3852 C C . PRO A 1 504 ? -16.031 -34.438 -12.43 1 87.31 504 PRO A C 1
ATOM 3854 O O . PRO A 1 504 ? -15.414 -34.031 -13.422 1 87.31 504 PRO A O 1
ATOM 3857 N N . SER A 1 505 ? -17.375 -34.406 -12.258 1 91.06 505 SER A N 1
ATOM 3858 C CA . SER A 1 505 ? -18.203 -33.844 -13.312 1 91.06 505 SER A CA 1
ATOM 3859 C C . SER A 1 505 ? -17.844 -32.375 -13.57 1 91.06 505 SER A C 1
ATOM 3861 O O . SER A 1 505 ? -17.609 -31.625 -12.625 1 91.06 505 SER A O 1
ATOM 3863 N N . ALA A 1 506 ? -17.703 -32.031 -14.805 1 91.12 506 ALA A N 1
ATOM 3864 C CA . ALA A 1 506 ? -17.422 -30.641 -15.211 1 91.12 506 ALA A CA 1
ATOM 3865 C C . ALA A 1 506 ? -18.062 -30.328 -16.562 1 91.12 506 ALA A C 1
ATOM 3867 O O . ALA A 1 506 ? -18.234 -31.219 -17.391 1 91.12 506 ALA A O 1
ATOM 3868 N N . ASN A 1 507 ? -18.406 -29.062 -16.719 1 92.94 507 ASN A N 1
ATOM 3869 C CA . ASN A 1 507 ? -19.016 -28.641 -17.984 1 92.94 507 ASN A CA 1
ATOM 3870 C C . ASN A 1 507 ? -17.938 -28.359 -19.031 1 92.94 507 ASN A C 1
ATOM 3872 O O . ASN A 1 507 ? -17.703 -27.203 -19.375 1 92.94 507 ASN A O 1
ATOM 3876 N N . VAL A 1 508 ? -17.359 -29.391 -19.531 1 95.81 508 VAL A N 1
ATOM 3877 C CA . VAL A 1 508 ? -16.281 -29.312 -20.5 1 95.81 508 VAL A CA 1
ATOM 3878 C C . VAL A 1 508 ? -16.484 -30.375 -21.578 1 95.81 508 VAL A C 1
ATOM 3880 O O . VAL A 1 508 ? -16.859 -31.516 -21.281 1 95.81 508 VAL A O 1
ATOM 3883 N N . LEU A 1 509 ? -16.344 -30.016 -22.812 1 96.88 509 LEU A N 1
ATOM 3884 C CA . LEU A 1 509 ? -16.328 -30.922 -23.953 1 96.88 509 LEU A CA 1
ATOM 3885 C C . LEU A 1 509 ? -14.977 -30.875 -24.672 1 96.88 509 LEU A C 1
ATOM 3887 O O . LEU A 1 509 ? -14.469 -29.797 -24.969 1 96.88 509 LEU A O 1
ATOM 3891 N N . ILE A 1 510 ? -14.406 -32 -24.859 1 96.88 510 ILE A N 1
ATOM 3892 C CA . ILE A 1 510 ? -13.172 -32.094 -25.625 1 96.88 510 ILE A CA 1
ATOM 3893 C C . ILE A 1 510 ? -13.422 -32.875 -26.922 1 96.88 510 ILE A C 1
ATOM 3895 O O . ILE A 1 510 ? -13.914 -34 -26.891 1 96.88 510 ILE A O 1
ATOM 3899 N N . TYR A 1 511 ? -13.133 -32.281 -28.031 1 97.38 511 TYR A N 1
ATOM 3900 C CA . TYR A 1 511 ? -13.156 -32.906 -29.359 1 97.38 511 TYR A CA 1
ATOM 3901 C C . TYR A 1 511 ? -11.742 -33.219 -29.828 1 97.38 511 TYR A C 1
ATOM 3903 O O . TYR A 1 511 ? -10.945 -32.312 -30.094 1 97.38 511 TYR A O 1
ATOM 3911 N N . LYS A 1 512 ? -11.5 -34.438 -29.875 1 96.19 512 LYS A N 1
ATOM 3912 C CA . LYS A 1 512 ? -10.242 -34.875 -30.484 1 96.19 512 LYS A CA 1
ATOM 3913 C C . LYS A 1 512 ? -10.414 -35.125 -31.969 1 96.19 512 LYS A C 1
ATOM 3915 O O . LYS A 1 512 ? -11.273 -35.938 -32.375 1 96.19 512 LYS A O 1
ATOM 3920 N N . LEU A 1 513 ? -9.578 -34.562 -32.75 1 96.75 513 LEU A N 1
ATOM 3921 C CA . LEU A 1 513 ? -9.68 -34.688 -34.188 1 96.75 513 LEU A CA 1
ATOM 3922 C C . LEU A 1 513 ? -8.773 -35.812 -34.688 1 96.75 513 LEU A C 1
ATOM 3924 O O . LEU A 1 513 ? -7.844 -36.219 -34 1 96.75 513 LEU A O 1
ATOM 3928 N N . GLU A 1 514 ? -8.984 -36.25 -35.844 1 95.56 514 GLU A N 1
ATOM 3929 C CA . GLU A 1 514 ? -8.281 -37.406 -36.406 1 95.56 514 GLU A CA 1
ATOM 3930 C C . GLU A 1 514 ? -6.805 -37.125 -36.625 1 95.56 514 GLU A C 1
ATOM 3932 O O . GLU A 1 514 ? -5.969 -38.031 -36.594 1 95.56 514 GLU A O 1
ATOM 3937 N N . ASP A 1 515 ? -6.527 -35.875 -36.812 1 91.94 515 ASP A N 1
ATOM 3938 C CA . ASP A 1 515 ? -5.133 -35.531 -37.094 1 91.94 515 ASP A CA 1
ATOM 3939 C C . ASP A 1 515 ? -4.387 -35.25 -35.781 1 91.94 515 ASP A C 1
ATOM 3941 O O . ASP A 1 515 ? -3.258 -34.75 -35.812 1 91.94 515 ASP A O 1
ATOM 3945 N N . GLY A 1 516 ? -5.062 -35.5 -34.688 1 89.56 516 GLY A N 1
ATOM 3946 C CA . GLY A 1 516 ? -4.414 -35.344 -33.375 1 89.56 516 GLY A CA 1
ATOM 3947 C C . GLY A 1 516 ? -4.672 -34 -32.75 1 89.56 516 GLY A C 1
ATOM 3948 O O . GLY A 1 516 ? -4.391 -33.812 -31.547 1 89.56 516 GLY A O 1
ATOM 3949 N N . GLU A 1 517 ? -5.223 -33.062 -33.438 1 95 517 GLU A N 1
ATOM 3950 C CA . GLU A 1 517 ? -5.566 -31.75 -32.906 1 95 517 GLU A CA 1
ATOM 3951 C C . GLU A 1 517 ? -6.816 -31.797 -32.062 1 95 517 GLU A C 1
ATOM 3953 O O . GLU A 1 517 ? -7.535 -32.812 -32.062 1 95 517 GLU A O 1
ATOM 3958 N N . THR A 1 518 ? -6.926 -30.812 -31.219 1 96 518 THR A N 1
ATOM 3959 C CA . THR A 1 518 ? -8.023 -30.875 -30.266 1 96 518 THR A CA 1
ATOM 3960 C C . THR A 1 518 ? -8.727 -29.516 -30.172 1 96 518 THR A C 1
ATOM 3962 O O . THR A 1 518 ? -8.102 -28.469 -30.375 1 96 518 THR A O 1
ATOM 3965 N N . VAL A 1 519 ? -10.008 -29.531 -29.859 1 97.19 519 VAL A N 1
ATOM 3966 C CA . VAL A 1 519 ? -10.844 -28.391 -29.531 1 97.19 519 VAL A CA 1
ATOM 3967 C C . VAL A 1 519 ? -11.57 -28.641 -28.203 1 97.19 519 VAL A C 1
ATOM 3969 O O . VAL A 1 519 ? -12.234 -29.672 -28.047 1 97.19 519 VAL A O 1
ATOM 3972 N N . ILE A 1 520 ? -11.352 -27.766 -27.281 1 96.75 520 ILE A N 1
ATOM 3973 C CA . ILE A 1 520 ? -12.008 -27.891 -25.984 1 96.75 520 ILE A CA 1
ATOM 3974 C C . ILE A 1 520 ? -12.984 -26.734 -25.797 1 96.75 520 ILE A C 1
ATOM 3976 O O . ILE A 1 520 ? -12.648 -25.578 -26.047 1 96.75 520 ILE A O 1
ATOM 3980 N N . VAL A 1 521 ? -14.234 -26.969 -25.406 1 96.5 521 VAL A N 1
ATOM 3981 C CA . VAL A 1 521 ? -15.258 -25.969 -25.156 1 96.5 521 VAL A CA 1
ATOM 3982 C C . VAL A 1 521 ? -15.68 -26 -23.688 1 96.5 521 VAL A C 1
ATOM 3984 O O . VAL A 1 521 ? -16.094 -27.047 -23.188 1 96.5 521 VAL A O 1
ATOM 3987 N N . ARG A 1 522 ? -15.539 -24.922 -23.078 1 94.19 522 ARG A N 1
ATOM 3988 C CA . ARG A 1 522 ? -15.867 -24.859 -21.656 1 94.19 522 ARG A CA 1
ATOM 3989 C C . ARG A 1 522 ? -16.484 -23.516 -21.297 1 94.19 522 ARG A C 1
ATOM 3991 O O . ARG A 1 522 ? -15.93 -22.453 -21.609 1 94.19 522 ARG A O 1
ATOM 3998 N N . PRO A 1 523 ? -17.594 -23.516 -20.578 1 90 523 PRO A N 1
ATOM 3999 C CA . PRO A 1 523 ? -18.172 -22.25 -20.094 1 90 523 PRO A CA 1
ATOM 4000 C C . PRO A 1 523 ? -17.562 -21.797 -18.781 1 90 523 PRO A C 1
ATOM 4002 O O . PRO A 1 523 ? -17.016 -22.609 -18.031 1 90 523 PRO A O 1
ATOM 4005 N N . SER A 1 524 ? -17.5 -20.5 -18.594 1 76.44 524 SER A N 1
ATOM 4006 C CA . SER A 1 524 ? -17.109 -19.938 -17.297 1 76.44 524 SER A CA 1
ATOM 4007 C C . SER A 1 524 ? -18.203 -20.172 -16.25 1 76.44 524 SER A C 1
ATOM 4009 O O . SER A 1 524 ? -19.391 -20.141 -16.578 1 76.44 524 SER A O 1
ATOM 4011 N N . GLY A 1 525 ? -17.828 -20.5 -15.102 1 66.06 525 GLY A N 1
ATOM 4012 C CA . GLY A 1 525 ? -18.812 -20.703 -14.039 1 66.06 525 GLY A CA 1
ATOM 4013 C C . GLY A 1 525 ? -19.375 -19.406 -13.492 1 66.06 525 GLY A C 1
ATOM 4014 O O . GLY A 1 525 ? -20.422 -19.406 -12.836 1 66.06 525 GLY A O 1
ATOM 4015 N N . THR A 1 526 ? -18.641 -18.312 -13.703 1 58.72 526 THR A N 1
ATOM 4016 C CA . THR A 1 526 ? -19.016 -17.094 -13 1 58.72 526 THR A CA 1
ATOM 4017 C C . THR A 1 526 ? -19.469 -16.016 -13.984 1 58.72 526 THR A C 1
ATOM 4019 O O . THR A 1 526 ? -20.141 -15.062 -13.602 1 58.72 526 THR A O 1
ATOM 4022 N N . GLU A 1 527 ? -19.094 -16.172 -15.195 1 66.31 527 GLU A N 1
ATOM 4023 C CA . GLU A 1 527 ? -19.438 -15.195 -16.234 1 66.31 527 GLU A CA 1
ATOM 4024 C C . GLU A 1 527 ? -20.109 -15.867 -17.422 1 66.31 527 GLU A C 1
ATOM 4026 O O . GLU A 1 527 ? -19.844 -17.031 -17.719 1 66.31 527 GLU A O 1
ATOM 4031 N N . PRO A 1 528 ? -20.953 -15.117 -18.047 1 81.38 528 PRO A N 1
ATOM 4032 C CA . PRO A 1 528 ? -21.562 -15.672 -19.266 1 81.38 528 PRO A CA 1
ATOM 4033 C C . PRO A 1 528 ? -20.594 -15.695 -20.438 1 81.38 528 PRO A C 1
ATOM 4035 O O . PRO A 1 528 ? -20.766 -14.938 -21.406 1 81.38 528 PRO A O 1
ATOM 4038 N N . LYS A 1 529 ? -19.641 -16.484 -20.344 1 88.19 529 LYS A N 1
ATOM 4039 C CA . LYS A 1 529 ? -18.562 -16.609 -21.328 1 88.19 529 LYS A CA 1
ATOM 4040 C C . LYS A 1 529 ? -18.25 -18.062 -21.625 1 88.19 529 LYS A C 1
ATOM 4042 O O . LYS A 1 529 ? -18.266 -18.906 -20.703 1 88.19 529 LYS A O 1
ATOM 4047 N N . ILE A 1 530 ? -18.078 -18.375 -22.844 1 92.56 530 ILE A N 1
ATOM 4048 C CA . ILE A 1 530 ? -17.547 -19.672 -23.25 1 92.56 530 ILE A CA 1
ATOM 4049 C C . ILE A 1 530 ? -16.141 -19.516 -23.797 1 92.56 530 ILE A C 1
ATOM 4051 O O . ILE A 1 530 ? -15.859 -18.578 -24.547 1 92.56 530 ILE A O 1
ATOM 4055 N N . LYS A 1 531 ? -15.219 -20.406 -23.375 1 90.75 531 LYS A N 1
ATOM 4056 C CA . LYS A 1 531 ? -13.867 -20.438 -23.922 1 90.75 531 LYS A CA 1
ATOM 4057 C C . LYS A 1 531 ? -13.664 -21.641 -24.828 1 90.75 531 LYS A C 1
ATOM 4059 O O . LYS A 1 531 ? -14.172 -22.734 -24.562 1 90.75 531 LYS A O 1
ATOM 4064 N N . ILE A 1 532 ? -13.094 -21.406 -25.875 1 96.06 532 ILE A N 1
ATOM 4065 C CA . ILE A 1 532 ? -12.648 -22.484 -26.766 1 96.06 532 ILE A CA 1
ATOM 4066 C C . ILE A 1 532 ? -11.125 -22.547 -26.766 1 96.06 532 ILE A C 1
ATOM 4068 O O . ILE A 1 532 ? -10.453 -21.562 -27.062 1 96.06 532 ILE A O 1
ATOM 4072 N N . TYR A 1 533 ? -10.664 -23.688 -26.391 1 96.31 533 TYR A N 1
ATOM 4073 C CA . TYR A 1 533 ? -9.227 -23.953 -26.453 1 96.31 533 TYR A CA 1
ATOM 4074 C C . TYR A 1 533 ? -8.867 -24.719 -27.719 1 96.31 533 TYR A C 1
ATOM 4076 O O . TYR A 1 533 ? -9.445 -25.781 -28 1 96.31 533 TYR A O 1
ATOM 4084 N N . TYR A 1 534 ? -7.945 -24.188 -28.469 1 96.75 534 TYR A N 1
ATOM 4085 C CA . TYR A 1 534 ? -7.449 -24.844 -29.672 1 96.75 534 TYR A CA 1
ATOM 4086 C C . TYR A 1 534 ? -6.047 -25.406 -29.453 1 96.75 534 TYR A C 1
ATOM 4088 O O . TYR A 1 534 ? -5.18 -24.719 -28.906 1 96.75 534 TYR A O 1
ATOM 4096 N N . THR A 1 535 ? -5.898 -26.594 -29.781 1 96.88 535 THR A N 1
ATOM 4097 C CA . THR A 1 535 ? -4.566 -27.172 -29.953 1 96.88 535 THR A CA 1
ATOM 4098 C C . THR A 1 535 ? -4.352 -27.625 -31.391 1 96.88 535 THR A C 1
ATOM 4100 O O . THR A 1 535 ? -5.012 -28.547 -31.859 1 96.88 535 THR A O 1
ATOM 4103 N N . THR A 1 536 ? -3.412 -27 -32.094 1 96.44 536 THR A N 1
ATOM 4104 C CA . THR A 1 536 ? -3.127 -27.344 -33.469 1 96.44 536 THR A CA 1
ATOM 4105 C C . THR A 1 536 ? -1.661 -27.734 -33.656 1 96.44 536 THR A C 1
ATOM 4107 O O . THR A 1 536 ? -0.818 -27.375 -32.812 1 96.44 536 THR A O 1
ATOM 4110 N N . LEU A 1 537 ? -1.437 -28.547 -34.625 1 93.69 537 LEU A N 1
ATOM 4111 C CA . LEU A 1 537 ? -0.099 -29 -35 1 93.69 537 LEU A CA 1
ATOM 4112 C C . LEU A 1 537 ? 0.267 -28.578 -36.406 1 93.69 537 LEU A C 1
ATOM 4114 O O . LEU A 1 537 ? -0.575 -28.609 -37.312 1 93.69 537 LEU A O 1
ATOM 4118 N N . GLY A 1 538 ? 1.561 -28.094 -36.531 1 91 538 GLY A N 1
ATOM 4119 C CA . GLY A 1 538 ? 2.064 -27.734 -37.844 1 91 538 GLY A CA 1
ATOM 4120 C C . GLY A 1 538 ? 3.559 -27.953 -37.969 1 91 538 GLY A C 1
ATOM 4121 O O . GLY A 1 538 ? 4.258 -28.188 -37 1 91 538 GLY A O 1
ATOM 4122 N N . LYS A 1 539 ? 3.959 -27.953 -39.219 1 89.5 539 LYS A N 1
ATOM 4123 C CA . LYS A 1 539 ? 5.391 -28.047 -39.5 1 89.5 539 LYS A CA 1
ATOM 4124 C C . LYS A 1 539 ? 6.133 -26.828 -38.969 1 89.5 539 LYS A C 1
ATOM 4126 O O . LYS A 1 539 ? 7.332 -26.906 -38.688 1 89.5 539 LYS A O 1
ATOM 4131 N N . ASP A 1 540 ? 5.445 -25.703 -38.844 1 89.06 540 ASP A N 1
ATOM 4132 C CA . ASP A 1 540 ? 5.93 -24.453 -38.25 1 89.06 540 ASP A CA 1
ATOM 4133 C C . ASP A 1 540 ? 4.789 -23.672 -37.594 1 89.06 540 ASP A C 1
ATOM 4135 O O . ASP A 1 540 ? 3.648 -24.141 -37.562 1 89.06 540 ASP A O 1
ATOM 4139 N N . LEU A 1 541 ? 5.215 -22.609 -37 1 89.69 541 LEU A N 1
ATOM 4140 C CA . LEU A 1 541 ? 4.242 -21.812 -36.281 1 89.69 541 LEU A CA 1
ATOM 4141 C C . LEU A 1 541 ? 3.18 -21.25 -37.219 1 89.69 541 LEU A C 1
ATOM 4143 O O . LEU A 1 541 ? 2.008 -21.141 -36.844 1 89.69 541 LEU A O 1
ATOM 4147 N N . GLU A 1 542 ? 3.582 -20.875 -38.375 1 92.75 542 GLU A N 1
ATOM 4148 C CA . GLU A 1 542 ? 2.666 -20.312 -39.344 1 92.75 542 GLU A CA 1
ATOM 4149 C C . GLU A 1 542 ? 1.566 -21.297 -39.719 1 92.75 542 GLU A C 1
ATOM 4151 O O . GLU A 1 542 ? 0.39 -20.938 -39.781 1 92.75 542 GLU A O 1
ATOM 4156 N N . GLU A 1 543 ? 1.958 -22.5 -39.969 1 94.12 543 GLU A N 1
ATOM 4157 C CA . GLU A 1 543 ? 0.981 -23.531 -40.344 1 94.12 543 GLU A CA 1
ATOM 4158 C C . GLU A 1 543 ? 0.063 -23.844 -39.156 1 94.12 543 GLU A C 1
ATOM 4160 O O . GLU A 1 543 ? -1.145 -24.031 -39.344 1 94.12 543 GLU A O 1
ATOM 4165 N N . ALA A 1 544 ? 0.655 -24.016 -38.031 1 94.69 544 ALA A N 1
ATOM 4166 C CA . ALA A 1 544 ? -0.153 -24.266 -36.844 1 94.69 544 ALA A CA 1
ATOM 4167 C C . ALA A 1 544 ? -1.174 -23.156 -36.625 1 94.69 544 ALA A C 1
ATOM 4169 O O . ALA A 1 544 ? -2.32 -23.422 -36.25 1 94.69 544 ALA A O 1
ATOM 4170 N N . GLN A 1 545 ? -0.769 -21.891 -36.812 1 95.38 545 GLN A N 1
ATOM 4171 C CA . GLN A 1 545 ? -1.651 -20.734 -36.656 1 95.38 545 GLN A CA 1
ATOM 4172 C C . GLN A 1 545 ? -2.758 -20.75 -37.719 1 95.38 545 GLN A C 1
ATOM 4174 O O . GLN A 1 545 ? -3.912 -20.438 -37.406 1 95.38 545 GLN A O 1
ATOM 4179 N N . ALA A 1 546 ? -2.391 -21.062 -38.938 1 95.75 546 ALA A N 1
ATOM 4180 C CA . ALA A 1 546 ? -3.373 -21.141 -40 1 95.75 546 ALA A CA 1
ATOM 4181 C C . ALA A 1 546 ? -4.461 -22.156 -39.688 1 95.75 546 ALA A C 1
ATOM 4183 O O . ALA A 1 546 ? -5.641 -21.922 -39.969 1 95.75 546 ALA A O 1
ATOM 4184 N N . LYS A 1 547 ? -4.047 -23.219 -39.156 1 95.56 547 LYS A N 1
ATOM 4185 C CA . LYS A 1 547 ? -5.008 -24.25 -38.75 1 95.56 547 LYS A CA 1
ATOM 4186 C C . LYS A 1 547 ? -5.918 -23.75 -37.656 1 95.56 547 LYS A C 1
ATOM 4188 O O . LYS A 1 547 ? -7.133 -23.969 -37.688 1 95.56 547 LYS A O 1
ATOM 4193 N N . LYS A 1 548 ? -5.32 -23.156 -36.688 1 96.62 548 LYS A N 1
ATOM 4194 C CA . LYS A 1 548 ? -6.109 -22.578 -35.594 1 96.62 548 LYS A CA 1
ATOM 4195 C C . LYS A 1 548 ? -7.156 -21.609 -36.125 1 96.62 548 LYS A C 1
ATOM 4197 O O . LYS A 1 548 ? -8.312 -21.625 -35.688 1 96.62 548 LYS A O 1
ATOM 4202 N N . ASP A 1 549 ? -6.742 -20.734 -37.062 1 97.06 549 ASP A N 1
ATOM 4203 C CA . ASP A 1 549 ? -7.656 -19.766 -37.656 1 97.06 549 ASP A CA 1
ATOM 4204 C C . ASP A 1 549 ? -8.805 -20.453 -38.375 1 97.06 549 ASP A C 1
ATOM 4206 O O . ASP A 1 549 ? -9.945 -19.969 -38.344 1 97.06 549 ASP A O 1
ATOM 4210 N N . LYS A 1 550 ? -8.523 -21.531 -39 1 96.69 550 LYS A N 1
ATOM 4211 C CA . LYS A 1 550 ? -9.555 -22.312 -39.688 1 96.69 550 LYS A CA 1
ATOM 4212 C C . LYS A 1 550 ? -10.547 -22.891 -38.656 1 96.69 550 LYS A C 1
ATOM 4214 O O . LYS A 1 550 ? -11.758 -22.875 -38.906 1 96.69 550 LYS A O 1
ATOM 4219 N N . PHE A 1 551 ? -10.008 -23.422 -37.625 1 96.94 551 PHE A N 1
ATOM 4220 C CA . PHE A 1 551 ? -10.867 -23.938 -36.562 1 96.94 551 PHE A CA 1
ATOM 4221 C C . PHE A 1 551 ? -11.766 -22.844 -36 1 96.94 551 PHE A C 1
ATOM 4223 O O . PHE A 1 551 ? -12.961 -23.047 -35.812 1 96.94 551 PHE A O 1
ATOM 4230 N N . ALA A 1 552 ? -11.141 -21.719 -35.688 1 96.38 552 ALA A N 1
ATOM 4231 C CA . ALA A 1 552 ? -11.875 -20.594 -35.094 1 96.38 552 ALA A CA 1
ATOM 4232 C C . ALA A 1 552 ? -13.008 -20.141 -36 1 96.38 552 ALA A C 1
ATOM 4234 O O . ALA A 1 552 ? -14.117 -19.875 -35.562 1 96.38 552 ALA A O 1
ATOM 4235 N N . GLU A 1 553 ? -12.711 -20.047 -37.312 1 96 553 GLU A N 1
ATOM 4236 C CA . GLU A 1 553 ? -13.711 -19.641 -38.281 1 96 553 GLU A CA 1
ATOM 4237 C C . GLU A 1 553 ? -14.852 -20.656 -38.344 1 96 553 GLU A C 1
ATOM 4239 O O . GLU A 1 553 ? -16.016 -20.281 -38.531 1 96 553 GLU A O 1
ATOM 4244 N N . ALA A 1 554 ? -14.5 -21.859 -38.25 1 95.62 554 ALA A N 1
ATOM 4245 C CA . ALA A 1 554 ? -15.484 -22.938 -38.344 1 95.62 554 ALA A CA 1
ATOM 4246 C C . ALA A 1 554 ? -16.391 -22.953 -37.094 1 95.62 554 ALA A C 1
ATOM 4248 O O . ALA A 1 554 ? -17.562 -23.312 -37.188 1 95.62 554 ALA A O 1
ATOM 4249 N N . LEU A 1 555 ? -15.898 -22.578 -36 1 95.75 555 LEU A N 1
ATOM 4250 C CA . LEU A 1 555 ? -16.609 -22.734 -34.75 1 95.75 555 LEU A CA 1
ATOM 4251 C C . LEU A 1 555 ? -17.344 -21.453 -34.375 1 95.75 555 LEU A C 1
ATOM 4253 O O . LEU A 1 555 ? -18.25 -21.469 -33.531 1 95.75 555 LEU A O 1
ATOM 4257 N N . LYS A 1 556 ? -16.953 -20.344 -34.938 1 94.19 556 LYS A N 1
ATOM 4258 C CA . LYS A 1 556 ? -17.516 -19.031 -34.625 1 94.19 556 LYS A CA 1
ATOM 4259 C C . LYS A 1 556 ? -19.047 -19.031 -34.75 1 94.19 556 LYS A C 1
ATOM 4261 O O . LYS A 1 556 ? -19.75 -18.516 -33.875 1 94.19 556 LYS A O 1
ATOM 4266 N N . PRO A 1 557 ? -19.594 -19.688 -35.781 1 92.69 557 PRO A N 1
ATOM 4267 C CA . PRO A 1 557 ? -21.062 -19.656 -35.938 1 92.69 557 PRO A CA 1
ATOM 4268 C C . PRO A 1 557 ? -21.781 -20.406 -34.812 1 92.69 557 PRO A C 1
ATOM 4270 O O . PRO A 1 557 ? -22.938 -20.109 -34.531 1 92.69 557 PRO A O 1
ATOM 4273 N N . ILE A 1 558 ? -21.109 -21.281 -34.219 1 92.56 558 ILE A N 1
ATOM 4274 C CA . ILE A 1 558 ? -21.719 -22.078 -33.156 1 92.56 558 ILE A CA 1
ATOM 4275 C C . ILE A 1 558 ? -21.875 -21.219 -31.906 1 92.56 558 ILE A C 1
ATOM 4277 O O . ILE A 1 558 ? -22.766 -21.484 -31.094 1 92.56 558 ILE A O 1
ATOM 4281 N N . MET A 1 559 ? -21 -20.234 -31.719 1 91.38 559 MET A N 1
ATOM 4282 C CA . MET A 1 559 ? -21 -19.375 -30.531 1 91.38 559 MET A CA 1
ATOM 4283 C C . MET A 1 559 ? -21.875 -18.141 -30.75 1 91.38 559 MET A C 1
ATOM 4285 O O . MET A 1 559 ? -22.016 -17.312 -29.859 1 91.38 559 MET A O 1
ATOM 4289 N N . ALA A 1 560 ? -22.625 -17.906 -31.938 1 80.56 560 ALA A N 1
ATOM 4290 C CA . ALA A 1 560 ? -23.469 -16.766 -32.25 1 80.56 560 ALA A CA 1
ATOM 4291 C C . ALA A 1 560 ? -24.891 -16.953 -31.734 1 80.56 560 ALA A C 1
ATOM 4293 O O . ALA A 1 560 ? -25.391 -18.094 -31.672 1 80.56 560 ALA A O 1
ATOM 4294 N N . MET B 1 1 ? 37.344 6.754 0.789 1 90.25 1 MET B N 1
ATOM 4295 C CA . MET B 1 1 ? 36.469 6.605 1.945 1 90.25 1 MET B CA 1
ATOM 4296 C C . MET B 1 1 ? 35.094 6.145 1.517 1 90.25 1 MET B C 1
ATOM 4298 O O . MET B 1 1 ? 34.656 5.035 1.847 1 90.25 1 MET B O 1
ATOM 4302 N N . TYR B 1 2 ? 34.5 6.723 0.442 1 94.69 2 TYR B N 1
ATOM 4303 C CA . TYR B 1 2 ? 33.156 6.34 0.061 1 94.69 2 TYR B CA 1
ATOM 4304 C C . TYR B 1 2 ? 33.156 5.051 -0.755 1 94.69 2 TYR B C 1
ATOM 4306 O O . TYR B 1 2 ? 32.25 4.242 -0.66 1 94.69 2 TYR B O 1
ATOM 4314 N N . GLN B 1 3 ? 34.219 4.75 -1.426 1 96.94 3 GLN B N 1
ATOM 4315 C CA . GLN B 1 3 ? 34.344 3.508 -2.18 1 96.94 3 GLN B CA 1
ATOM 4316 C C . GLN B 1 3 ? 34.438 2.305 -1.246 1 96.94 3 GLN B C 1
ATOM 4318 O O . GLN B 1 3 ? 33.938 1.226 -1.556 1 96.94 3 GLN B O 1
ATOM 4323 N N . GLU B 1 4 ? 35.156 2.516 -0.191 1 97.06 4 GLU B N 1
ATOM 4324 C CA . GLU B 1 4 ? 35.281 1.444 0.79 1 97.06 4 GLU B CA 1
ATOM 4325 C C . GLU B 1 4 ? 33.938 1.102 1.428 1 97.06 4 GLU B C 1
ATOM 4327 O O . GLU B 1 4 ? 33.656 -0.071 1.659 1 97.06 4 GLU B O 1
ATOM 4332 N N . GLU B 1 5 ? 33.219 2.115 1.732 1 97.12 5 GLU B N 1
ATOM 4333 C CA . GLU B 1 5 ? 31.891 1.893 2.307 1 97.12 5 GLU B CA 1
ATOM 4334 C C . GLU B 1 5 ? 30.969 1.196 1.313 1 97.12 5 GLU B C 1
ATOM 4336 O O . GLU B 1 5 ? 30.203 0.304 1.688 1 97.12 5 GLU B O 1
ATOM 4341 N N . TYR B 1 6 ? 31.047 1.59 0.05 1 97.62 6 TYR B N 1
ATOM 4342 C CA . TYR B 1 6 ? 30.281 0.933 -1.001 1 97.62 6 TYR B CA 1
ATOM 4343 C C . TYR B 1 6 ? 30.609 -0.552 -1.075 1 97.62 6 TYR B C 1
ATOM 4345 O O . TYR B 1 6 ? 29.719 -1.396 -1.14 1 97.62 6 TYR B O 1
ATOM 4353 N N . LYS B 1 7 ? 31.828 -0.882 -1.051 1 97.19 7 LYS B N 1
ATOM 4354 C CA . LYS B 1 7 ? 32.281 -2.27 -1.103 1 97.19 7 LYS B CA 1
ATOM 4355 C C . LYS B 1 7 ? 31.797 -3.055 0.11 1 97.19 7 LYS B C 1
ATOM 4357 O O . LYS B 1 7 ? 31.422 -4.223 -0.009 1 97.19 7 LYS B O 1
ATOM 4362 N N . ARG B 1 8 ? 31.859 -2.391 1.249 1 97.44 8 ARG B N 1
ATOM 4363 C CA . ARG B 1 8 ? 31.359 -3 2.479 1 97.44 8 ARG B CA 1
ATOM 4364 C C . ARG B 1 8 ? 29.906 -3.412 2.334 1 97.44 8 ARG B C 1
ATOM 4366 O O . ARG B 1 8 ? 29.516 -4.516 2.734 1 97.44 8 ARG B O 1
ATOM 4373 N N . TRP B 1 9 ? 29.062 -2.555 1.758 1 97.56 9 TRP B N 1
ATOM 4374 C CA . TRP B 1 9 ? 27.656 -2.854 1.539 1 97.56 9 TRP B CA 1
ATOM 4375 C C . TRP B 1 9 ? 27.484 -3.965 0.508 1 97.56 9 TRP B C 1
ATOM 4377 O O . TRP B 1 9 ? 26.609 -4.828 0.655 1 97.56 9 TRP B O 1
ATOM 4387 N N . LEU B 1 10 ? 28.266 -3.914 -0.5 1 94.56 10 LEU B N 1
ATOM 4388 C CA . LEU B 1 10 ? 28.188 -4.906 -1.566 1 94.56 10 LEU B CA 1
ATOM 4389 C C . LEU B 1 10 ? 28.484 -6.301 -1.034 1 94.56 10 LEU B C 1
ATOM 4391 O O . LEU B 1 10 ? 27.906 -7.285 -1.491 1 94.56 10 LEU B O 1
ATOM 4395 N N . GLU B 1 11 ? 29.328 -6.379 -0.1 1 94.5 11 GLU B N 1
ATOM 4396 C CA . GLU B 1 11 ? 29.797 -7.664 0.42 1 94.5 11 GLU B CA 1
ATOM 4397 C C . GLU B 1 11 ? 28.906 -8.156 1.558 1 94.5 11 GLU B C 1
ATOM 4399 O O . GLU B 1 11 ? 28.953 -9.328 1.931 1 94.5 11 GLU B O 1
ATOM 4404 N N . ALA B 1 12 ? 28.078 -7.27 2.049 1 95.25 12 ALA B N 1
ATOM 4405 C CA . ALA B 1 12 ? 27.219 -7.617 3.18 1 95.25 12 ALA B CA 1
ATOM 4406 C C . ALA B 1 12 ? 26.031 -8.461 2.727 1 95.25 12 ALA B C 1
ATOM 4408 O O . ALA B 1 12 ? 25.562 -8.328 1.591 1 95.25 12 ALA B O 1
ATOM 4409 N N . ASP B 1 13 ? 25.578 -9.383 3.568 1 92.81 13 ASP B N 1
ATOM 4410 C CA . ASP B 1 13 ? 24.328 -10.086 3.334 1 92.81 13 ASP B CA 1
ATOM 4411 C C . ASP B 1 13 ? 23.125 -9.234 3.74 1 92.81 13 ASP B C 1
ATOM 4413 O O . ASP B 1 13 ? 22.531 -9.453 4.793 1 92.81 13 ASP B O 1
ATOM 4417 N N . LEU B 1 14 ? 22.828 -8.312 2.879 1 94.69 14 LEU B N 1
ATOM 4418 C CA . LEU B 1 14 ? 21.828 -7.301 3.189 1 94.69 14 LEU B CA 1
ATOM 4419 C C . LEU B 1 14 ? 20.422 -7.898 3.16 1 94.69 14 LEU B C 1
ATOM 4421 O O . LEU B 1 14 ? 20.094 -8.68 2.264 1 94.69 14 LEU B O 1
ATOM 4425 N N . GLU B 1 15 ? 19.766 -7.477 4.191 1 92.25 15 GLU B N 1
ATOM 4426 C CA . GLU B 1 15 ? 18.328 -7.781 4.211 1 92.25 15 GLU B CA 1
ATOM 4427 C C . GLU B 1 15 ? 17.547 -6.816 3.33 1 92.25 15 GLU B C 1
ATOM 4429 O O . GLU B 1 15 ? 18.062 -5.758 2.957 1 92.25 15 GLU B O 1
ATOM 4434 N N . ASP B 1 16 ? 16.438 -7.121 2.898 1 90.62 16 ASP B N 1
ATOM 4435 C CA . ASP B 1 16 ? 15.523 -6.344 2.064 1 90.62 16 ASP B CA 1
ATOM 4436 C C . ASP B 1 16 ? 15.789 -6.594 0.582 1 90.62 16 ASP B C 1
ATOM 4438 O O . ASP B 1 16 ? 16.922 -6.43 0.11 1 90.62 16 ASP B O 1
ATOM 4442 N N . ALA B 1 17 ? 14.891 -6.789 -0.169 1 86.75 17 ALA B N 1
ATOM 4443 C CA . ALA B 1 17 ? 14.93 -7.406 -1.492 1 86.75 17 ALA B CA 1
ATOM 4444 C C . ALA B 1 17 ? 15.461 -6.43 -2.537 1 86.75 17 ALA B C 1
ATOM 4446 O O . ALA B 1 17 ? 15.969 -6.844 -3.58 1 86.75 17 ALA B O 1
ATOM 4447 N N . ASP B 1 18 ? 15.453 -5.152 -2.24 1 90.88 18 ASP B N 1
ATOM 4448 C CA . ASP B 1 18 ? 15.75 -4.164 -3.271 1 90.88 18 ASP B CA 1
ATOM 4449 C C . ASP B 1 18 ? 17.203 -3.682 -3.168 1 90.88 18 ASP B C 1
ATOM 4451 O O . ASP B 1 18 ? 17.734 -3.105 -4.117 1 90.88 18 ASP B O 1
ATOM 4455 N N . LEU B 1 19 ? 17.906 -3.914 -2.062 1 95.44 19 LEU B N 1
ATOM 4456 C CA . LEU B 1 19 ? 19.172 -3.246 -1.798 1 95.44 19 LEU B CA 1
ATOM 4457 C C . LEU B 1 19 ? 20.297 -3.865 -2.627 1 95.44 19 LEU B C 1
ATOM 4459 O O . LEU B 1 19 ? 21.062 -3.148 -3.281 1 95.44 19 LEU B O 1
ATOM 4463 N N . SER B 1 20 ? 20.375 -5.184 -2.615 1 93.69 20 SER B N 1
ATOM 4464 C CA . SER B 1 20 ? 21.469 -5.844 -3.326 1 93.69 20 SER B CA 1
ATOM 4465 C C . SER B 1 20 ? 21.391 -5.59 -4.828 1 93.69 20 SER B C 1
ATOM 4467 O O . SER B 1 20 ? 22.375 -5.219 -5.457 1 93.69 20 SER B O 1
ATOM 4469 N N . PRO B 1 21 ? 20.188 -5.738 -5.418 1 91.88 21 PRO B N 1
ATOM 4470 C CA . PRO B 1 21 ? 20.078 -5.41 -6.84 1 91.88 21 PRO B CA 1
ATOM 4471 C C . PRO B 1 21 ? 20.422 -3.957 -7.145 1 91.88 21 PRO B C 1
ATOM 4473 O O . PRO B 1 21 ? 21.031 -3.668 -8.18 1 91.88 21 PRO B O 1
ATOM 4476 N N . GLU B 1 22 ? 20.047 -3.088 -6.293 1 94.06 22 GLU B N 1
ATOM 4477 C CA . GLU B 1 22 ? 20.344 -1.672 -6.484 1 94.06 22 GLU B CA 1
ATOM 4478 C C . GLU B 1 22 ? 21.844 -1.416 -6.465 1 94.06 22 GLU B C 1
ATOM 4480 O O . GLU B 1 22 ? 22.359 -0.634 -7.266 1 94.06 22 GLU B O 1
ATOM 4485 N N . LEU B 1 23 ? 22.578 -2.016 -5.531 1 95.5 23 LEU B N 1
ATOM 4486 C CA . LEU B 1 23 ? 24.016 -1.858 -5.406 1 95.5 23 LEU B CA 1
ATOM 4487 C C . LEU B 1 23 ? 24.734 -2.404 -6.637 1 95.5 23 LEU B C 1
ATOM 4489 O O . LEU B 1 23 ? 25.672 -1.784 -7.141 1 95.5 23 LEU B O 1
ATOM 4493 N N . ALA B 1 24 ? 24.266 -3.551 -7.082 1 89.56 24 ALA B N 1
ATOM 4494 C CA . ALA B 1 24 ? 24.859 -4.152 -8.273 1 89.56 24 ALA B CA 1
ATOM 4495 C C . ALA B 1 24 ? 24.703 -3.238 -9.484 1 89.56 24 ALA B C 1
ATOM 4497 O O . ALA B 1 24 ? 25.609 -3.135 -10.32 1 89.56 24 ALA B O 1
ATOM 4498 N N . ARG B 1 25 ? 23.641 -2.59 -9.555 1 89 25 ARG B N 1
ATOM 4499 C CA . ARG B 1 25 ? 23.297 -1.764 -10.711 1 89 25 ARG B CA 1
ATOM 4500 C C . ARG B 1 25 ? 24.203 -0.542 -10.797 1 89 25 ARG B C 1
ATOM 4502 O O . ARG B 1 25 ? 24.453 -0.021 -11.883 1 89 25 ARG B O 1
ATOM 4509 N N . ILE B 1 26 ? 24.703 -0.086 -9.688 1 92.69 26 ILE B N 1
ATOM 4510 C CA . ILE B 1 26 ? 25.453 1.163 -9.719 1 92.69 26 ILE B CA 1
ATOM 4511 C C . ILE B 1 26 ? 26.953 0.862 -9.719 1 92.69 26 ILE B C 1
ATOM 4513 O O . ILE B 1 26 ? 27.781 1.776 -9.641 1 92.69 26 ILE B O 1
ATOM 4517 N N . GLU B 1 27 ? 27.297 -0.393 -9.75 1 92 27 GLU B N 1
ATOM 4518 C CA . GLU B 1 27 ? 28.703 -0.756 -9.812 1 92 27 GLU B CA 1
ATOM 4519 C C . GLU B 1 27 ? 29.406 -0.03 -10.961 1 92 27 GLU B C 1
ATOM 4521 O O . GLU B 1 27 ? 28.906 0.007 -12.078 1 92 27 GLU B O 1
ATOM 4526 N N . GLY B 1 28 ? 30.5 0.611 -10.68 1 93.12 28 GLY B N 1
ATOM 4527 C CA . GLY B 1 28 ? 31.281 1.318 -11.68 1 93.12 28 GLY B CA 1
ATOM 4528 C C . GLY B 1 28 ? 30.812 2.744 -11.906 1 93.12 28 GLY B C 1
ATOM 4529 O O . GLY B 1 28 ? 31.484 3.52 -12.586 1 93.12 28 GLY B O 1
ATOM 4530 N N . ASN B 1 29 ? 29.75 3.15 -11.383 1 95 29 ASN B N 1
ATOM 4531 C CA . ASN B 1 29 ? 29.25 4.52 -11.461 1 95 29 ASN B CA 1
ATOM 4532 C C . ASN B 1 29 ? 29.719 5.359 -10.281 1 95 29 ASN B C 1
ATOM 4534 O O . ASN B 1 29 ? 28.969 5.562 -9.32 1 95 29 ASN B O 1
ATOM 4538 N N . ASP B 1 30 ? 30.797 5.973 -10.453 1 96.31 30 ASP B N 1
ATOM 4539 C CA . ASP B 1 30 ? 31.469 6.645 -9.344 1 96.31 30 ASP B CA 1
ATOM 4540 C C . ASP B 1 30 ? 30.625 7.789 -8.797 1 96.31 30 ASP B C 1
ATOM 4542 O O . ASP B 1 30 ? 30.594 8.023 -7.59 1 96.31 30 ASP B O 1
ATOM 4546 N N . GLU B 1 31 ? 30.031 8.477 -9.641 1 95 31 GLU B N 1
ATOM 4547 C CA . GLU B 1 31 ? 29.203 9.609 -9.219 1 95 31 GLU B CA 1
ATOM 4548 C C . GLU B 1 31 ? 28.047 9.148 -8.336 1 95 31 GLU B C 1
ATOM 4550 O O . GLU B 1 31 ? 27.766 9.758 -7.305 1 95 31 GLU B O 1
ATOM 4555 N N . GLU B 1 32 ? 27.391 8.125 -8.758 1 95.25 32 GLU B N 1
ATOM 4556 C CA . GLU B 1 32 ? 26.281 7.566 -7.988 1 95.25 32 GLU B CA 1
ATOM 4557 C C . GLU B 1 32 ? 26.75 6.996 -6.656 1 95.25 32 GLU B C 1
ATOM 4559 O O . GLU B 1 32 ? 26.062 7.105 -5.645 1 95.25 32 GLU B O 1
ATOM 4564 N N . ILE B 1 33 ? 27.875 6.363 -6.703 1 97.38 33 ILE B N 1
ATOM 4565 C CA . ILE B 1 33 ? 28.453 5.781 -5.492 1 97.38 33 ILE B CA 1
ATOM 4566 C C . ILE B 1 33 ? 28.828 6.887 -4.512 1 97.38 33 ILE B C 1
ATOM 4568 O O . ILE B 1 33 ? 28.547 6.789 -3.314 1 97.38 33 ILE B O 1
ATOM 4572 N N . LYS B 1 34 ? 29.406 7.938 -4.969 1 96.31 34 LYS B N 1
ATOM 4573 C CA . LYS B 1 34 ? 29.781 9.07 -4.129 1 96.31 34 LYS B CA 1
ATOM 4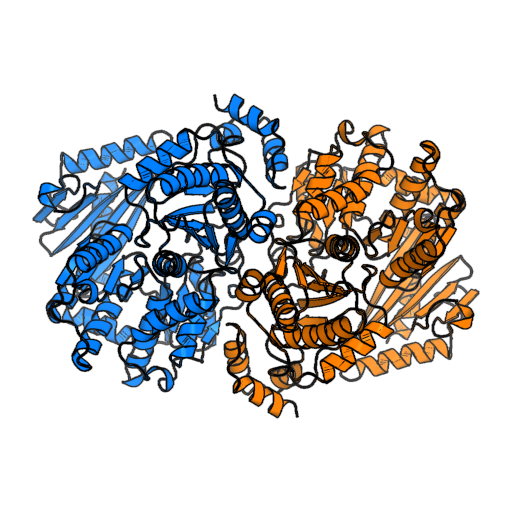574 C C . LYS B 1 34 ? 28.547 9.719 -3.498 1 96.31 34 LYS B C 1
ATOM 4576 O O . LYS B 1 34 ? 28.547 10.016 -2.303 1 96.31 34 LYS B O 1
ATOM 4581 N N . ASP B 1 35 ? 27.609 9.891 -4.238 1 95 35 ASP B N 1
ATOM 4582 C CA . ASP B 1 35 ? 26.375 10.516 -3.762 1 95 35 ASP B CA 1
ATOM 4583 C C . ASP B 1 35 ? 25.75 9.695 -2.637 1 95 35 ASP B C 1
ATOM 4585 O O . ASP B 1 35 ? 25.203 10.25 -1.683 1 95 35 ASP B O 1
ATOM 4589 N N . ARG B 1 36 ? 25.781 8.406 -2.725 1 96.88 36 ARG B N 1
ATOM 4590 C CA . ARG B 1 36 ? 25.078 7.508 -1.812 1 96.88 36 ARG B CA 1
ATOM 4591 C C . ARG B 1 36 ? 25.922 7.223 -0.574 1 96.88 36 ARG B C 1
ATOM 4593 O O . ARG B 1 36 ? 25.391 6.926 0.495 1 96.88 36 ARG B O 1
ATOM 4600 N N . PHE B 1 37 ? 27.297 7.391 -0.667 1 97.56 37 PHE B N 1
ATOM 4601 C CA . PHE B 1 37 ? 28.109 6.82 0.401 1 97.56 37 PHE B CA 1
ATOM 4602 C C . PHE B 1 37 ? 29.094 7.855 0.946 1 97.56 37 PHE B C 1
ATOM 4604 O O . PHE B 1 37 ? 29.734 7.625 1.969 1 97.56 37 PHE B O 1
ATOM 4611 N N . ALA B 1 38 ? 29.234 9.008 0.349 1 94.31 38 ALA B N 1
ATOM 4612 C CA . ALA B 1 38 ? 30.219 9.984 0.784 1 94.31 38 ALA B CA 1
ATOM 4613 C C . ALA B 1 38 ? 29.828 10.609 2.119 1 94.31 38 ALA B C 1
ATOM 4615 O O . ALA B 1 38 ? 30.688 11.023 2.898 1 94.31 38 ALA B O 1
ATOM 4616 N N . VAL B 1 39 ? 28.547 10.672 2.381 1 92.06 39 VAL B N 1
ATOM 4617 C CA . VAL B 1 39 ? 28.047 11.227 3.633 1 92.06 39 VAL B CA 1
ATOM 4618 C C . VAL B 1 39 ? 26.875 10.375 4.137 1 92.06 39 VAL B C 1
ATOM 4620 O O . VAL B 1 39 ? 26.344 9.531 3.408 1 92.06 39 VAL B O 1
ATOM 4623 N N . ALA B 1 40 ? 26.578 10.539 5.383 1 93.81 40 ALA B N 1
ATOM 4624 C CA . ALA B 1 40 ? 25.406 9.922 5.973 1 93.81 40 ALA B CA 1
ATOM 4625 C C . ALA B 1 40 ? 24.281 10.938 6.156 1 93.81 40 ALA B C 1
ATOM 4627 O O . ALA B 1 40 ? 24.547 12.133 6.344 1 93.81 40 ALA B O 1
ATOM 4628 N N . LEU B 1 41 ? 23.031 10.477 6.043 1 92.94 41 LEU B N 1
ATOM 4629 C CA . LEU B 1 41 ? 21.922 11.352 6.395 1 92.94 41 LEU B CA 1
ATOM 4630 C C . LEU B 1 41 ? 22.094 11.906 7.805 1 92.94 41 LEU B C 1
ATOM 4632 O O . LEU B 1 41 ? 22.516 11.188 8.711 1 92.94 41 LEU B O 1
ATOM 4636 N N . LYS B 1 42 ? 21.781 13.141 7.965 1 89.06 42 LYS B N 1
ATOM 4637 C CA . LYS B 1 42 ? 21.938 13.789 9.266 1 89.06 42 LYS B CA 1
ATOM 4638 C C . LYS B 1 42 ? 20.625 13.75 10.055 1 89.06 42 LYS B C 1
ATOM 4640 O O . LYS B 1 42 ? 19.562 14.031 9.516 1 89.06 42 LYS B O 1
ATOM 4645 N N . PHE B 1 43 ? 20.766 13.352 11.25 1 89.56 43 PHE B N 1
ATOM 4646 C CA . PHE B 1 43 ? 19.641 13.344 12.18 1 89.56 43 PHE B CA 1
ATOM 4647 C C . PHE B 1 43 ? 19.609 14.633 12.992 1 89.56 43 PHE B C 1
ATOM 4649 O O . PHE B 1 43 ? 20.406 14.812 13.914 1 89.56 43 PHE B O 1
ATOM 4656 N N . GLY B 1 44 ? 18.688 15.609 12.664 1 80.31 44 GLY B N 1
ATOM 4657 C CA . GLY B 1 44 ? 18.484 16.828 13.422 1 80.31 44 GLY B CA 1
ATOM 4658 C C . GLY B 1 44 ? 17.094 16.922 14.055 1 80.31 44 GLY B C 1
ATOM 4659 O O . GLY B 1 44 ? 16.469 15.891 14.32 1 80.31 44 GLY B O 1
ATOM 4660 N N . THR B 1 45 ? 16.672 18.062 14.398 1 73.25 45 THR B N 1
ATOM 4661 C CA . THR B 1 45 ? 15.391 18.25 15.062 1 73.25 45 THR B CA 1
ATOM 4662 C C . THR B 1 45 ? 14.242 17.844 14.133 1 73.25 45 THR B C 1
ATOM 4664 O O . THR B 1 45 ? 13.141 17.547 14.602 1 73.25 45 THR B O 1
ATOM 4667 N N . ALA B 1 46 ? 14.484 17.734 12.859 1 77 46 ALA B N 1
ATOM 4668 C CA . ALA B 1 46 ? 13.469 17.328 11.898 1 77 46 ALA B CA 1
ATOM 4669 C C . ALA B 1 46 ? 13.578 15.828 11.594 1 77 46 ALA B C 1
ATOM 4671 O O . ALA B 1 46 ? 12.844 15.305 10.758 1 77 46 ALA B O 1
ATOM 4672 N N . GLY B 1 47 ? 14.539 15.188 12.305 1 90.31 47 GLY B N 1
ATOM 4673 C CA . GLY B 1 47 ? 14.727 13.766 12.055 1 90.31 47 GLY B CA 1
ATOM 4674 C C . GLY B 1 47 ? 15.523 13.492 10.789 1 90.31 47 GLY B C 1
ATOM 4675 O O . GLY B 1 47 ? 16.406 14.258 10.422 1 90.31 47 GLY B O 1
ATOM 4676 N N . LEU B 1 48 ? 15.344 12.297 10.273 1 94.44 48 LEU B N 1
ATOM 4677 C CA . LEU B 1 48 ? 15.93 11.906 8.992 1 94.44 48 LEU B CA 1
ATOM 4678 C C . LEU B 1 48 ? 14.953 12.148 7.852 1 94.44 48 LEU B C 1
ATOM 4680 O O . LEU B 1 48 ? 13.742 11.961 8.008 1 94.44 48 LEU B O 1
ATOM 4684 N N . ARG B 1 49 ? 15.406 12.633 6.754 1 94.62 49 ARG B N 1
ATOM 4685 C CA . ARG B 1 49 ? 14.672 12.719 5.496 1 94.62 49 ARG B CA 1
ATOM 4686 C C . ARG B 1 49 ? 15.609 12.523 4.301 1 94.62 49 ARG B C 1
ATOM 4688 O O . ARG B 1 49 ? 16.688 13.109 4.25 1 94.62 49 ARG B O 1
ATOM 4695 N N . GLY B 1 50 ? 15.266 11.609 3.4 1 94.94 50 GLY B N 1
ATOM 4696 C CA . GLY B 1 50 ? 16.078 11.359 2.223 1 94.94 50 GLY B CA 1
ATOM 4697 C C . GLY B 1 50 ? 15.391 10.492 1.186 1 94.94 50 GLY B C 1
ATOM 4698 O O . GLY B 1 50 ? 14.266 10.039 1.402 1 94.94 50 GLY B O 1
ATOM 4699 N N . VAL B 1 51 ? 16.094 10.344 0.082 1 96.5 51 VAL B N 1
ATOM 4700 C CA . VAL B 1 51 ? 15.586 9.484 -0.983 1 96.5 51 VAL B CA 1
ATOM 4701 C C . VAL B 1 51 ? 15.766 8.023 -0.594 1 96.5 51 VAL B C 1
ATOM 4703 O O . VAL B 1 51 ? 16.75 7.66 0.049 1 96.5 51 VAL B O 1
ATOM 4706 N N . LEU B 1 52 ? 14.82 7.195 -0.956 1 97.62 52 LEU B N 1
ATOM 4707 C CA . LEU B 1 52 ? 14.93 5.754 -0.742 1 97.62 52 LEU B CA 1
ATOM 4708 C C . LEU B 1 52 ? 16.094 5.172 -1.533 1 97.62 52 LEU B C 1
ATOM 4710 O O . LEU B 1 52 ? 16.391 5.629 -2.641 1 97.62 52 LEU B O 1
ATOM 4714 N N . GLY B 1 53 ? 16.734 4.203 -0.957 1 97.38 53 GLY B N 1
ATOM 4715 C CA . GLY B 1 53 ? 17.75 3.488 -1.712 1 97.38 53 GLY B CA 1
ATOM 4716 C C . GLY B 1 53 ? 18.844 2.902 -0.836 1 97.38 53 GLY B C 1
ATOM 4717 O O . GLY B 1 53 ? 18.812 3.039 0.389 1 97.38 53 GLY B O 1
ATOM 4718 N N . ALA B 1 54 ? 19.781 2.262 -1.421 1 97.69 54 ALA B N 1
ATOM 4719 C CA . ALA B 1 54 ? 20.922 1.703 -0.718 1 97.69 54 ALA B CA 1
ATOM 4720 C C . ALA B 1 54 ? 21.984 2.773 -0.456 1 97.69 54 ALA B C 1
ATOM 4722 O O . ALA B 1 54 ? 22.234 3.625 -1.312 1 97.69 54 ALA B O 1
ATOM 4723 N N . GLY B 1 55 ? 22.531 2.766 0.741 1 97.88 55 GLY B N 1
ATOM 4724 C CA . GLY B 1 55 ? 23.594 3.691 1.073 1 97.88 55 GLY B CA 1
ATOM 4725 C C . GLY B 1 55 ? 23.375 4.426 2.381 1 97.88 55 GLY B C 1
ATOM 4726 O O . GLY B 1 55 ? 22.281 4.363 2.951 1 97.88 55 GLY B O 1
ATOM 4727 N N . THR B 1 56 ? 24.391 5.133 2.805 1 97.75 56 THR B N 1
ATOM 4728 C CA . THR B 1 56 ? 24.328 5.848 4.074 1 97.75 56 THR B CA 1
ATOM 4729 C C . THR B 1 56 ? 23.609 7.18 3.914 1 97.75 56 THR B C 1
ATOM 4731 O O . THR B 1 56 ? 23.094 7.734 4.887 1 97.75 56 THR B O 1
ATOM 4734 N N . ASN B 1 57 ? 23.594 7.695 2.684 1 96.88 57 ASN B N 1
ATOM 4735 C CA . ASN B 1 57 ? 22.875 8.922 2.361 1 96.88 57 ASN B CA 1
ATOM 4736 C C . ASN B 1 57 ? 21.516 8.625 1.718 1 96.88 57 ASN B C 1
ATOM 4738 O O . ASN B 1 57 ? 21.094 9.328 0.795 1 96.88 57 ASN B O 1
ATOM 4742 N N . ARG B 1 58 ? 20.891 7.531 2.057 1 97.75 58 ARG B N 1
ATOM 4743 C CA . ARG B 1 58 ? 19.578 7.059 1.589 1 97.75 58 ARG B CA 1
ATOM 4744 C C . ARG B 1 58 ? 18.75 6.539 2.75 1 97.75 58 ARG B C 1
ATOM 4746 O O . ARG B 1 58 ? 19.281 6.133 3.781 1 97.75 58 ARG B O 1
ATOM 4753 N N . MET B 1 59 ? 17.469 6.637 2.574 1 98.38 59 MET B N 1
ATOM 4754 C CA . MET B 1 59 ? 16.578 5.949 3.51 1 98.38 59 MET B CA 1
ATOM 4755 C C . MET B 1 59 ? 16.484 4.465 3.18 1 98.38 59 MET B C 1
ATOM 4757 O O . MET B 1 59 ? 16.141 4.094 2.055 1 98.38 59 MET B O 1
ATOM 4761 N N . ASN B 1 60 ? 16.766 3.619 4.039 1 98.5 60 ASN B N 1
ATOM 4762 C CA . ASN B 1 60 ? 16.656 2.164 3.975 1 98.5 60 ASN B CA 1
ATOM 4763 C C . ASN B 1 60 ? 16.594 1.547 5.371 1 98.5 60 ASN B C 1
ATOM 4765 O O . ASN B 1 60 ? 16.688 2.258 6.371 1 98.5 60 ASN B O 1
ATOM 4769 N N . ILE B 1 61 ? 16.453 0.257 5.508 1 98.5 61 ILE B N 1
ATOM 4770 C CA . ILE B 1 61 ? 16.188 -0.385 6.793 1 98.5 61 ILE B CA 1
ATOM 4771 C C . ILE B 1 61 ? 17.422 -0.269 7.688 1 98.5 61 ILE B C 1
ATOM 4773 O O . ILE B 1 61 ? 17.297 -0.198 8.914 1 98.5 61 ILE B O 1
ATOM 4777 N N . TYR B 1 62 ? 18.578 -0.205 7.148 1 98.69 62 TYR B N 1
ATOM 4778 C CA . TYR B 1 62 ? 19.781 -0.168 7.961 1 98.69 62 TYR B CA 1
ATOM 4779 C C . TYR B 1 62 ? 19.984 1.211 8.578 1 98.69 62 TYR B C 1
ATOM 4781 O O . TYR B 1 62 ? 20.391 1.325 9.742 1 98.69 62 TYR B O 1
ATOM 4789 N N . VAL B 1 63 ? 19.719 2.213 7.762 1 98.62 63 VAL B N 1
ATOM 4790 C CA . VAL B 1 63 ? 19.781 3.572 8.289 1 98.62 63 VAL B CA 1
ATOM 4791 C C . VAL B 1 63 ? 18.703 3.75 9.367 1 98.62 63 VAL B C 1
ATOM 4793 O O . VAL B 1 63 ? 18.953 4.371 10.398 1 98.62 63 VAL B O 1
ATOM 4796 N N . VAL B 1 64 ? 17.547 3.215 9.188 1 98.81 64 VAL B N 1
ATOM 4797 C CA . VAL B 1 64 ? 16.469 3.26 10.172 1 98.81 64 VAL B CA 1
ATOM 4798 C C . VAL B 1 64 ? 16.891 2.5 11.43 1 98.81 64 VAL B C 1
ATOM 4800 O O . VAL B 1 64 ? 16.641 2.951 12.547 1 98.81 64 VAL B O 1
ATOM 4803 N N . ARG B 1 65 ? 17.516 1.316 11.266 1 98.81 65 ARG B N 1
ATOM 4804 C CA . ARG B 1 65 ? 18 0.541 12.398 1 98.81 65 ARG B CA 1
ATOM 4805 C C . ARG B 1 65 ? 19.031 1.332 13.203 1 98.81 65 ARG B C 1
ATOM 4807 O O . ARG B 1 65 ? 18.953 1.373 14.438 1 98.81 65 ARG B O 1
ATOM 4814 N N . GLN B 1 66 ? 19.922 1.955 12.469 1 98.75 66 GLN B N 1
ATOM 4815 C CA . GLN B 1 66 ? 20.953 2.742 13.125 1 98.75 66 GLN B CA 1
ATOM 4816 C C . GLN B 1 66 ? 20.359 3.898 13.922 1 98.75 66 GLN B C 1
ATOM 4818 O O . GLN B 1 66 ? 20.719 4.117 15.078 1 98.75 66 GLN B O 1
ATOM 4823 N N . ALA B 1 67 ? 19.469 4.648 13.281 1 98.62 67 ALA B N 1
ATOM 4824 C CA . ALA B 1 67 ? 18.812 5.777 13.938 1 98.62 67 ALA B CA 1
ATOM 4825 C C . ALA B 1 67 ? 18.031 5.316 15.164 1 98.62 67 ALA B C 1
ATOM 4827 O O . ALA B 1 67 ? 18.078 5.953 16.219 1 98.62 67 ALA B O 1
ATOM 4828 N N . THR B 1 68 ? 17.312 4.211 15.023 1 98.81 68 THR B N 1
ATOM 4829 C CA . THR B 1 68 ? 16.484 3.703 16.109 1 98.81 68 THR B CA 1
ATOM 4830 C C . THR B 1 68 ? 17.344 3.207 17.266 1 98.81 68 THR B C 1
ATOM 4832 O O . THR B 1 68 ? 16.953 3.346 18.422 1 98.81 68 THR B O 1
ATOM 4835 N N . GLN B 1 69 ? 18.484 2.566 16.938 1 98.88 69 GLN B N 1
ATOM 4836 C CA . GLN B 1 69 ? 19.406 2.154 18 1 98.88 69 GLN B CA 1
ATOM 4837 C C . GLN B 1 69 ? 19.859 3.352 18.828 1 98.88 69 GLN B C 1
ATOM 4839 O O . GLN B 1 69 ? 19.953 3.271 20.047 1 98.88 69 GLN B O 1
ATOM 4844 N N . GLY B 1 70 ? 20.234 4.449 18.094 1 98.44 70 GLY B N 1
ATOM 4845 C CA . GLY B 1 70 ? 20.578 5.668 18.812 1 98.44 70 GLY B CA 1
ATOM 4846 C C . GLY B 1 70 ? 19.453 6.16 19.719 1 98.44 70 GLY B C 1
ATOM 4847 O O . GLY B 1 70 ? 19.703 6.547 20.859 1 98.44 70 GLY B O 1
ATOM 4848 N N . LEU B 1 71 ? 18.219 6.137 19.219 1 98.38 71 LEU B N 1
ATOM 4849 C CA . LEU B 1 71 ? 17.062 6.531 20.016 1 98.38 71 LEU B CA 1
ATOM 4850 C C . LEU B 1 71 ? 16.875 5.605 21.203 1 98.38 71 LEU B C 1
ATOM 4852 O O . LEU B 1 71 ? 16.562 6.062 22.312 1 98.38 71 LEU B O 1
ATOM 4856 N N . ALA B 1 72 ? 17 4.305 20.969 1 98.69 72 ALA B N 1
ATOM 4857 C CA . ALA B 1 72 ? 16.875 3.32 22.031 1 98.69 72 ALA B CA 1
ATOM 4858 C C . ALA B 1 72 ? 17.875 3.598 23.156 1 98.69 72 ALA B C 1
ATOM 4860 O O . ALA B 1 72 ? 17.531 3.512 24.344 1 98.69 72 ALA B O 1
ATOM 4861 N N . ASN B 1 73 ? 19.125 3.92 22.781 1 98.19 73 ASN B N 1
ATOM 4862 C CA . ASN B 1 73 ? 20.156 4.246 23.766 1 98.19 73 ASN B CA 1
ATOM 4863 C C . ASN B 1 73 ? 19.734 5.434 24.625 1 98.19 73 ASN B C 1
ATOM 4865 O O . ASN B 1 73 ? 19.953 5.43 25.844 1 98.19 73 ASN B O 1
ATOM 4869 N N . TRP B 1 74 ? 19.203 6.41 23.969 1 96.88 74 TRP B N 1
ATOM 4870 C CA . TRP B 1 74 ? 18.719 7.586 24.703 1 96.88 74 TRP B CA 1
ATOM 4871 C C . TRP B 1 74 ? 17.562 7.23 25.609 1 96.88 74 TRP B C 1
ATOM 4873 O O . TRP B 1 74 ? 17.547 7.621 26.781 1 96.88 74 TRP B O 1
ATOM 4883 N N . VAL B 1 75 ? 16.578 6.477 25.172 1 97.69 75 VAL B N 1
ATOM 4884 C CA . VAL B 1 75 ? 15.383 6.09 25.938 1 97.69 75 VAL B CA 1
ATOM 4885 C C . VAL B 1 75 ? 15.797 5.34 27.203 1 97.69 75 VAL B C 1
ATOM 4887 O O . VAL B 1 75 ? 15.227 5.566 28.266 1 97.69 75 VAL B O 1
ATOM 4890 N N . LYS B 1 76 ? 16.766 4.543 27.047 1 96.94 76 LYS B N 1
ATOM 4891 C CA . LYS B 1 76 ? 17.203 3.709 28.156 1 96.94 76 LYS B CA 1
ATOM 4892 C C . LYS B 1 76 ? 17.797 4.559 29.281 1 96.94 76 LYS B C 1
ATOM 4894 O O . LYS B 1 76 ? 17.859 4.117 30.438 1 96.94 76 LYS B O 1
ATOM 4899 N N . THR B 1 77 ? 18.188 5.812 28.938 1 95.19 77 THR B N 1
ATOM 4900 C CA . THR B 1 77 ? 18.766 6.688 29.953 1 95.19 77 THR B CA 1
ATOM 4901 C C . THR B 1 77 ? 17.672 7.488 30.656 1 95.19 77 THR B C 1
ATOM 4903 O O . THR B 1 77 ? 17.906 8.109 31.688 1 95.19 77 THR B O 1
ATOM 4906 N N . GLN B 1 78 ? 16.422 7.684 30.156 1 92.19 78 GLN B N 1
ATOM 4907 C CA . GLN B 1 78 ? 15.391 8.602 30.625 1 92.19 78 GLN B CA 1
ATOM 4908 C C . GLN B 1 78 ? 14.547 7.965 31.719 1 92.19 78 GLN B C 1
ATOM 4910 O O . GLN B 1 78 ? 13.828 8.664 32.438 1 92.19 78 GLN B O 1
ATOM 4915 N N . GLY B 1 79 ? 14.648 6.586 32.031 1 92.81 79 GLY B N 1
ATOM 4916 C CA . GLY B 1 79 ? 13.711 5.93 32.938 1 92.81 79 GLY B CA 1
ATOM 4917 C C . GLY B 1 79 ? 12.297 5.887 32.406 1 92.81 79 GLY B C 1
ATOM 4918 O O . GLY B 1 79 ? 12.094 5.816 31.188 1 92.81 79 GLY B O 1
ATOM 4919 N N . GLY B 1 80 ? 11.25 5.902 33.281 1 94.94 80 GLY B N 1
ATOM 4920 C CA . GLY B 1 80 ? 9.859 5.883 32.875 1 94.94 80 GLY B CA 1
ATOM 4921 C C . GLY B 1 80 ? 9.398 4.52 32.406 1 94.94 80 GLY B C 1
ATOM 4922 O O . GLY B 1 80 ? 9.891 3.492 32.875 1 94.94 80 GLY B O 1
ATOM 4923 N N . THR B 1 81 ? 8.484 4.473 31.453 1 96.88 81 THR B N 1
ATOM 4924 C CA . THR B 1 81 ? 7.805 3.25 31.031 1 96.88 81 THR B CA 1
ATOM 4925 C C . THR B 1 81 ? 8.648 2.471 30.031 1 96.88 81 THR B C 1
ATOM 4927 O O . THR B 1 81 ? 8.367 1.306 29.75 1 96.88 81 THR B O 1
ATOM 4930 N N . GLN B 1 82 ? 9.711 3.119 29.531 1 98.19 82 GLN B N 1
ATOM 4931 C CA . GLN B 1 82 ? 10.508 2.494 28.484 1 98.19 82 GLN B CA 1
ATOM 4932 C C . GLN B 1 82 ? 9.625 2.035 27.328 1 98.19 82 GLN B C 1
ATOM 4934 O O . GLN B 1 82 ? 9.695 0.875 26.906 1 98.19 82 GLN B O 1
ATOM 4939 N N . THR B 1 83 ? 8.773 2.949 26.906 1 98.81 83 THR B N 1
ATOM 4940 C CA . THR B 1 83 ? 7.828 2.709 25.828 1 98.81 83 THR B CA 1
ATOM 4941 C C . THR B 1 83 ? 7.988 3.75 24.719 1 98.81 83 THR B C 1
ATOM 4943 O O . THR B 1 83 ? 8.25 4.922 25 1 98.81 83 THR B O 1
ATOM 4946 N N . VAL B 1 84 ? 7.941 3.344 23.516 1 98.94 84 VAL B N 1
ATOM 4947 C CA . VAL B 1 84 ? 7.984 4.234 22.359 1 98.94 84 VAL B CA 1
ATOM 4948 C C . VAL B 1 84 ? 6.75 4.004 21.484 1 98.94 84 VAL B C 1
ATOM 4950 O O . VAL B 1 84 ? 6.41 2.863 21.172 1 98.94 84 VAL B O 1
ATOM 4953 N N . ALA B 1 85 ? 6.035 5.066 21.109 1 98.94 85 ALA B N 1
ATOM 4954 C CA . ALA B 1 85 ? 4.934 4.992 20.156 1 98.94 85 ALA B CA 1
ATOM 4955 C C . ALA B 1 85 ? 5.441 5.164 18.734 1 98.94 85 ALA B C 1
ATOM 4957 O O . ALA B 1 85 ? 6.367 5.934 18.484 1 98.94 85 ALA B O 1
ATOM 4958 N N . ILE B 1 86 ? 4.891 4.41 17.781 1 98.94 86 ILE B N 1
ATOM 4959 C CA . ILE B 1 86 ? 5.301 4.504 16.391 1 98.94 86 ILE B CA 1
ATOM 4960 C C . ILE B 1 86 ? 4.074 4.699 15.508 1 98.94 86 ILE B C 1
ATOM 4962 O O . ILE B 1 86 ? 3.072 3.994 15.656 1 98.94 86 ILE B O 1
ATOM 4966 N N . SER B 1 87 ? 4.074 5.648 14.633 1 98.88 87 SER B N 1
ATOM 4967 C CA . SER B 1 87 ? 3.111 5.852 13.555 1 98.88 87 SER B CA 1
ATOM 4968 C C . SER B 1 87 ? 3.809 5.98 12.203 1 98.88 87 SER B C 1
ATOM 4970 O O . SER B 1 87 ? 5.039 6.016 12.133 1 98.88 87 SER B O 1
ATOM 4972 N N . TYR B 1 88 ? 3.102 5.922 11.141 1 98.81 88 TYR B N 1
ATOM 4973 C CA . TYR B 1 88 ? 3.658 6.012 9.797 1 98.81 88 TYR B CA 1
ATOM 4974 C C . TYR B 1 88 ? 2.584 6.398 8.789 1 98.81 88 TYR B C 1
ATOM 4976 O O . TYR B 1 88 ? 1.39 6.234 9.047 1 98.81 88 TYR B O 1
ATOM 4984 N N . ASP B 1 89 ? 3.014 6.996 7.684 1 98.44 89 ASP B N 1
ATOM 4985 C CA . ASP B 1 89 ? 2.07 7.371 6.637 1 98.44 89 ASP B CA 1
ATOM 4986 C C . ASP B 1 89 ? 2.156 6.414 5.449 1 98.44 89 ASP B C 1
ATOM 4988 O O . ASP B 1 89 ? 2.529 5.25 5.613 1 98.44 89 ASP B O 1
ATOM 4992 N N . SER B 1 90 ? 1.641 6.832 4.27 1 98.12 90 SER B N 1
ATOM 4993 C CA . SER B 1 90 ? 1.369 5.914 3.168 1 98.12 90 SER B CA 1
ATOM 4994 C C . SER B 1 90 ? 2.574 5.789 2.24 1 98.12 90 SER B C 1
ATOM 4996 O O . SER B 1 90 ? 2.512 5.098 1.222 1 98.12 90 SER B O 1
ATOM 4998 N N . ARG B 1 91 ? 3.684 6.375 2.549 1 98.06 91 ARG B N 1
ATOM 4999 C CA . ARG B 1 91 ? 4.816 6.426 1.629 1 98.06 91 ARG B CA 1
ATOM 5000 C C . ARG B 1 91 ? 5.434 5.043 1.44 1 98.06 91 ARG B C 1
ATOM 5002 O O . ARG B 1 91 ? 5.238 4.152 2.27 1 98.06 91 ARG B O 1
ATOM 5009 N N . LEU B 1 92 ? 6.199 4.98 0.309 1 97.69 92 LEU B N 1
ATOM 5010 C CA . LEU B 1 92 ? 6.902 3.736 0.023 1 97.69 92 LEU B CA 1
ATOM 5011 C C . LEU B 1 92 ? 7.801 3.34 1.189 1 97.69 92 LEU B C 1
ATOM 5013 O O . LEU B 1 92 ? 8.602 4.148 1.666 1 97.69 92 LEU B O 1
ATOM 5017 N N . LYS B 1 93 ? 7.578 2.15 1.747 1 97.62 93 LYS B N 1
ATOM 5018 C CA . LYS B 1 93 ? 8.398 1.483 2.754 1 97.62 93 LYS B CA 1
ATOM 5019 C C . LYS B 1 93 ? 8.125 2.051 4.145 1 97.62 93 LYS B C 1
ATOM 5021 O O . LYS B 1 93 ? 8.773 1.658 5.117 1 97.62 93 LYS B O 1
ATOM 5026 N N . SER B 1 94 ? 7.141 2.908 4.254 1 98.62 94 SER B N 1
ATOM 5027 C CA . SER B 1 94 ? 6.848 3.443 5.578 1 98.62 94 SER B CA 1
ATOM 5028 C C . SER B 1 94 ? 6.488 2.332 6.559 1 98.62 94 SER B C 1
ATOM 5030 O O . SER B 1 94 ? 6.918 2.354 7.715 1 98.62 94 SER B O 1
ATOM 5032 N N . ASP B 1 95 ? 5.711 1.41 6.137 1 97.62 95 ASP B N 1
ATOM 5033 C CA . ASP B 1 95 ? 5.336 0.286 6.992 1 97.62 95 ASP B CA 1
ATOM 5034 C C . ASP B 1 95 ? 6.559 -0.554 7.359 1 97.62 95 ASP B C 1
ATOM 5036 O O . ASP B 1 95 ? 6.73 -0.935 8.516 1 97.62 95 ASP B O 1
ATOM 5040 N N . VAL B 1 96 ? 7.441 -0.774 6.391 1 98.06 96 VAL B N 1
ATOM 5041 C CA . VAL B 1 96 ? 8.656 -1.553 6.59 1 98.06 96 VAL B CA 1
ATOM 5042 C C . VAL B 1 96 ? 9.562 -0.852 7.602 1 98.06 96 VAL B C 1
ATOM 5044 O O . VAL B 1 96 ? 10.086 -1.487 8.516 1 98.06 96 VAL B O 1
ATOM 5047 N N . PHE B 1 97 ? 9.695 0.46 7.434 1 98.81 97 PHE B N 1
ATOM 5048 C CA . PHE B 1 97 ? 10.555 1.235 8.32 1 98.81 97 PHE B CA 1
ATOM 5049 C C . PHE B 1 97 ? 9.977 1.277 9.734 1 98.81 97 PHE B C 1
ATOM 5051 O O . PHE B 1 97 ? 10.719 1.19 10.711 1 98.81 97 PHE B O 1
ATOM 5058 N N . ALA B 1 98 ? 8.672 1.422 9.852 1 98.88 98 ALA B N 1
ATOM 5059 C CA . ALA B 1 98 ? 8.023 1.448 11.156 1 98.88 98 ALA B CA 1
ATOM 5060 C C . ALA B 1 98 ? 8.234 0.132 11.898 1 98.88 98 ALA B C 1
ATOM 5062 O O . ALA B 1 98 ? 8.594 0.128 13.078 1 98.88 98 ALA B O 1
ATOM 5063 N N . LYS B 1 99 ? 8.023 -0.983 11.242 1 98.81 99 LYS B N 1
ATOM 5064 C CA . LYS B 1 99 ? 8.195 -2.299 11.852 1 98.81 99 LYS B CA 1
ATOM 5065 C C . LYS B 1 99 ? 9.664 -2.566 12.172 1 98.81 99 LYS B C 1
ATOM 5067 O O . LYS B 1 99 ? 9.977 -3.223 13.164 1 98.81 99 LYS B O 1
ATOM 5072 N N . THR B 1 100 ? 10.547 -2.061 11.281 1 98.75 100 THR B N 1
ATOM 5073 C CA . THR B 1 100 ? 11.984 -2.172 11.531 1 98.75 100 THR B CA 1
ATOM 5074 C C . THR B 1 100 ? 12.367 -1.435 12.812 1 98.75 100 THR B C 1
ATOM 5076 O O . THR B 1 100 ? 13.094 -1.97 13.648 1 98.75 100 THR B O 1
ATOM 5079 N N . ALA B 1 101 ? 11.859 -0.212 12.945 1 98.94 101 ALA B N 1
ATOM 5080 C CA . ALA B 1 101 ? 12.109 0.552 14.164 1 98.94 101 ALA B CA 1
ATOM 5081 C C . ALA B 1 101 ? 11.586 -0.188 15.391 1 98.94 101 ALA B C 1
ATOM 5083 O O . ALA B 1 101 ? 12.266 -0.259 16.422 1 98.94 101 ALA B O 1
ATOM 5084 N N . ALA B 1 102 ? 10.398 -0.757 15.289 1 98.94 102 ALA B N 1
ATOM 5085 C CA . ALA B 1 102 ? 9.805 -1.516 16.391 1 98.94 102 ALA B CA 1
ATOM 5086 C C . ALA B 1 102 ? 10.695 -2.693 16.781 1 98.94 102 ALA B C 1
ATOM 5088 O O . ALA B 1 102 ? 10.867 -2.98 17.969 1 98.94 102 ALA B O 1
ATOM 5089 N N . GLY B 1 103 ? 11.258 -3.395 15.805 1 98.88 103 GLY B N 1
ATOM 5090 C CA . GLY B 1 103 ? 12.133 -4.531 16.062 1 98.88 103 GLY B CA 1
ATOM 5091 C C . GLY B 1 103 ? 13.398 -4.156 16.812 1 98.88 103 GLY B C 1
ATOM 5092 O O . GLY B 1 103 ? 13.836 -4.891 17.688 1 98.88 103 GLY B O 1
ATOM 5093 N N . VAL B 1 104 ? 13.977 -3.01 16.406 1 98.94 104 VAL B N 1
ATOM 5094 C CA . VAL B 1 104 ? 15.18 -2.535 17.094 1 98.94 104 VAL B CA 1
ATOM 5095 C C . VAL B 1 104 ? 14.844 -2.188 18.547 1 98.94 104 VAL B C 1
ATOM 5097 O O . VAL B 1 104 ? 15.586 -2.553 19.469 1 98.94 104 VAL B O 1
ATOM 5100 N N . LEU B 1 105 ? 13.758 -1.438 18.75 1 98.94 105 LEU B N 1
ATOM 5101 C CA . LEU B 1 105 ? 13.352 -1.063 20.094 1 98.94 105 LEU B CA 1
ATOM 5102 C C . LEU B 1 105 ? 13.102 -2.301 20.953 1 98.94 105 LEU B C 1
ATOM 5104 O O . LEU B 1 105 ? 13.602 -2.395 22.078 1 98.94 105 LEU B O 1
ATOM 5108 N N . ALA B 1 106 ? 12.359 -3.271 20.406 1 98.94 106 ALA B N 1
ATOM 5109 C CA . ALA B 1 106 ? 12.07 -4.508 21.125 1 98.94 106 ALA B CA 1
ATOM 5110 C C . ALA B 1 106 ? 13.359 -5.254 21.469 1 98.94 106 ALA B C 1
ATOM 5112 O O . ALA B 1 106 ? 13.492 -5.793 22.578 1 98.94 106 ALA B O 1
ATOM 5113 N N . ALA B 1 107 ? 14.281 -5.305 20.547 1 98.88 107 ALA B N 1
ATOM 5114 C CA . ALA B 1 107 ? 15.555 -5.984 20.766 1 98.88 107 ALA B CA 1
ATOM 5115 C C . ALA B 1 107 ? 16.328 -5.34 21.906 1 98.88 107 ALA B C 1
ATOM 5117 O O . ALA B 1 107 ? 17.188 -5.977 22.516 1 98.88 107 ALA B O 1
ATOM 5118 N N . ASN B 1 108 ? 16.094 -4.102 22.188 1 98.81 108 ASN B N 1
ATOM 5119 C CA . ASN B 1 108 ? 16.734 -3.377 23.281 1 98.81 108 ASN B CA 1
ATOM 5120 C C . ASN B 1 108 ? 15.891 -3.41 24.547 1 98.81 108 ASN B C 1
ATOM 5122 O O . ASN B 1 108 ? 16.172 -2.684 25.5 1 98.81 108 ASN B O 1
ATOM 5126 N N . GLY B 1 109 ? 14.859 -4.168 24.578 1 98.62 109 GLY B N 1
ATOM 5127 C CA . GLY B 1 109 ? 14.016 -4.312 25.766 1 98.62 109 GLY B CA 1
ATOM 5128 C C . GLY B 1 109 ? 13.062 -3.156 25.969 1 98.62 109 GLY B C 1
ATOM 5129 O O . GLY B 1 109 ? 12.586 -2.918 27.078 1 98.62 109 GLY B O 1
ATOM 5130 N N . ILE B 1 110 ? 12.836 -2.375 24.969 1 98.88 110 ILE B N 1
ATOM 5131 C CA . ILE B 1 110 ? 11.93 -1.235 25.016 1 98.88 110 ILE B CA 1
ATOM 5132 C C . ILE B 1 110 ? 10.555 -1.644 24.5 1 98.88 110 ILE B C 1
ATOM 5134 O O . ILE B 1 110 ? 10.453 -2.312 23.469 1 98.88 110 ILE B O 1
ATOM 5138 N N . ASN B 1 111 ? 9.492 -1.265 25.188 1 98.88 111 ASN B N 1
ATOM 5139 C CA . ASN B 1 111 ? 8.133 -1.544 24.75 1 98.88 111 ASN B CA 1
ATOM 5140 C C . ASN B 1 111 ? 7.719 -0.643 23.594 1 98.88 111 ASN B C 1
ATOM 5142 O O . ASN B 1 111 ? 8.156 0.505 23.5 1 98.88 111 ASN B O 1
ATOM 5146 N N . VAL B 1 112 ? 6.879 -1.198 22.719 1 98.94 112 VAL B N 1
ATOM 5147 C CA . VAL B 1 112 ? 6.434 -0.442 21.562 1 98.94 112 VAL B CA 1
ATOM 5148 C C . VAL B 1 112 ? 4.91 -0.444 21.484 1 98.94 112 VAL B C 1
ATOM 5150 O O . VAL B 1 112 ? 4.273 -1.472 21.734 1 98.94 112 VAL B O 1
ATOM 5153 N N . ARG B 1 113 ? 4.297 0.672 21.266 1 98.94 113 ARG B N 1
ATOM 5154 C CA . ARG B 1 113 ? 2.92 0.84 20.812 1 98.94 113 ARG B CA 1
ATOM 5155 C C . ARG B 1 113 ? 2.871 1.379 19.391 1 98.94 113 ARG B C 1
ATOM 5157 O O . ARG B 1 113 ? 3.041 2.58 19.172 1 98.94 113 ARG B O 1
ATOM 5164 N N . ILE B 1 114 ? 2.625 0.505 18.453 1 98.94 114 ILE B N 1
ATOM 5165 C CA . ILE B 1 114 ? 2.639 0.89 17.047 1 98.94 114 ILE B CA 1
ATOM 5166 C C . ILE B 1 114 ? 1.215 0.881 16.5 1 98.94 114 ILE B C 1
ATOM 5168 O O . ILE B 1 114 ? 0.409 0.018 16.859 1 98.94 114 ILE B O 1
ATOM 5172 N N . TYR B 1 115 ? 0.853 1.877 15.703 1 98.81 115 TYR B N 1
ATOM 5173 C CA . TYR B 1 115 ? -0.455 1.853 15.055 1 98.81 115 TYR B CA 1
ATOM 5174 C C . TYR B 1 115 ? -0.55 0.703 14.062 1 98.81 115 TYR B C 1
ATOM 5176 O O . TYR B 1 115 ? 0.415 0.405 13.352 1 98.81 115 TYR B O 1
ATOM 5184 N N . ASP B 1 116 ? -1.714 0.072 13.914 1 97.75 116 ASP B N 1
ATOM 5185 C CA . ASP B 1 116 ? -1.904 -1.107 13.078 1 97.75 116 ASP B CA 1
ATOM 5186 C C . ASP B 1 116 ? -2.32 -0.713 11.664 1 97.75 116 ASP B C 1
ATOM 5188 O O . ASP B 1 116 ? -2.592 -1.578 10.828 1 97.75 116 ASP B O 1
ATOM 5192 N N . ALA B 1 117 ? -2.445 0.556 11.398 1 96.38 117 ALA B N 1
ATOM 5193 C CA . ALA B 1 117 ? -2.742 1.162 10.102 1 96.38 117 ALA B CA 1
ATOM 5194 C C . ALA B 1 117 ? -2.148 2.564 10.008 1 96.38 117 ALA B C 1
ATOM 5196 O O . ALA B 1 117 ? -1.602 3.084 10.984 1 96.38 117 ALA B O 1
ATOM 5197 N N . LEU B 1 118 ? -2.238 3.148 8.836 1 97.44 118 LEU B N 1
ATOM 5198 C CA . LEU B 1 118 ? -1.779 4.52 8.648 1 97.44 118 LEU B CA 1
ATOM 5199 C C . LEU B 1 118 ? -2.49 5.469 9.602 1 97.44 118 LEU B C 1
ATOM 5201 O O . LEU B 1 118 ? -3.719 5.445 9.711 1 97.44 118 LEU B O 1
ATOM 5205 N N . MET B 1 119 ? -1.695 6.203 10.297 1 98.56 119 MET B N 1
ATOM 5206 C CA . MET B 1 119 ? -2.252 7.242 11.156 1 98.56 119 MET B CA 1
ATOM 5207 C C . MET B 1 119 ? -1.431 8.523 11.062 1 98.56 119 MET B C 1
ATOM 5209 O O . MET B 1 119 ? -0.214 8.477 10.867 1 98.56 119 MET B O 1
ATOM 5213 N N . PRO B 1 120 ? -2.062 9.656 11.242 1 98.5 120 PRO B N 1
ATOM 5214 C CA . PRO B 1 120 ? -1.445 10.969 11.039 1 98.5 120 PRO B CA 1
ATOM 5215 C C . PRO B 1 120 ? -0.42 11.312 12.117 1 98.5 120 PRO B C 1
ATOM 5217 O O . PRO B 1 120 ? -0.354 10.641 13.148 1 98.5 120 PRO B O 1
ATOM 5220 N N . VAL B 1 121 ? 0.281 12.352 11.891 1 98.44 121 VAL B N 1
ATOM 5221 C CA . VAL B 1 121 ? 1.273 12.938 12.789 1 98.44 121 VAL B CA 1
ATOM 5222 C C . VAL B 1 121 ? 0.629 13.258 14.133 1 98.44 121 VAL B C 1
ATOM 5224 O O . VAL B 1 121 ? 1.157 12.898 15.188 1 98.44 121 VAL B O 1
ATOM 5227 N N . PRO B 1 122 ? -0.532 13.867 14.211 1 98.69 122 PRO B N 1
ATOM 5228 C CA . PRO B 1 122 ? -1.12 14.188 15.516 1 98.69 122 PRO B CA 1
ATOM 5229 C C . PRO B 1 122 ? -1.477 12.938 16.312 1 98.69 122 PRO B C 1
ATOM 5231 O O . PRO B 1 122 ? -1.462 12.961 17.547 1 98.69 122 PRO B O 1
ATOM 5234 N N . ALA B 1 123 ? -1.813 11.844 15.594 1 98.88 123 ALA B N 1
ATOM 5235 C CA . ALA B 1 123 ? -2.104 10.594 16.297 1 98.88 123 ALA B CA 1
ATOM 5236 C C . ALA B 1 123 ? -0.874 10.086 17.047 1 98.88 123 ALA B C 1
ATOM 5238 O O . ALA B 1 123 ? -0.99 9.562 18.156 1 98.88 123 ALA B O 1
ATOM 5239 N N . LEU B 1 124 ? 0.295 10.211 16.453 1 98.88 124 LEU B N 1
ATOM 5240 C CA . LEU B 1 124 ? 1.527 9.844 17.141 1 98.88 124 LEU B CA 1
ATOM 5241 C C . LEU B 1 124 ? 1.733 10.703 18.391 1 98.88 124 LEU B C 1
ATOM 5243 O O . LEU B 1 124 ? 2.07 10.188 19.453 1 98.88 124 LEU B O 1
ATOM 5247 N N . SER B 1 125 ? 1.62 12.023 18.188 1 98.75 125 SER B N 1
ATOM 5248 C CA . SER B 1 125 ? 1.76 12.945 19.312 1 98.75 125 SER B CA 1
ATOM 5249 C C . SER B 1 125 ? 0.838 12.555 20.453 1 98.75 125 SER B C 1
ATOM 5251 O O . SER B 1 125 ? 1.261 12.523 21.625 1 98.75 125 SER B O 1
ATOM 5253 N N . PHE B 1 126 ? -0.394 12.211 20.172 1 98.88 126 PHE B N 1
ATOM 5254 C CA . PHE B 1 126 ? -1.393 11.859 21.172 1 98.88 126 PHE B CA 1
ATOM 5255 C C . PHE B 1 126 ? -1.031 10.547 21.859 1 98.88 126 PHE B C 1
ATOM 5257 O O . PHE B 1 126 ? -1.067 10.461 23.094 1 98.88 126 PHE B O 1
ATOM 5264 N N . ALA B 1 127 ? -0.702 9.523 21.078 1 98.88 127 ALA B N 1
ATOM 5265 C CA . ALA B 1 127 ? -0.38 8.211 21.625 1 98.88 127 ALA B CA 1
ATOM 5266 C C . ALA B 1 127 ? 0.836 8.289 22.547 1 98.88 127 ALA B C 1
ATOM 5268 O O . ALA B 1 127 ? 0.902 7.59 23.562 1 98.88 127 ALA B O 1
ATOM 5269 N N . THR B 1 128 ? 1.809 9.102 22.172 1 98.75 128 THR B N 1
ATOM 5270 C CA . THR B 1 128 ? 3.012 9.266 22.984 1 98.75 128 THR B CA 1
ATOM 5271 C C . THR B 1 128 ? 2.66 9.727 24.391 1 98.75 128 THR B C 1
ATOM 5273 O O . THR B 1 128 ? 3.189 9.203 25.375 1 98.75 128 THR B O 1
ATOM 5276 N N . ARG B 1 129 ? 1.782 10.656 24.469 1 98.38 129 ARG B N 1
ATOM 5277 C CA . ARG B 1 129 ? 1.378 11.195 25.766 1 98.38 129 ARG B CA 1
ATOM 5278 C C . ARG B 1 129 ? 0.391 10.266 26.453 1 98.38 129 ARG B C 1
ATOM 5280 O O . ARG B 1 129 ? 0.454 10.078 27.672 1 98.38 129 ARG B O 1
ATOM 5287 N N . TYR B 1 130 ? -0.539 9.664 25.688 1 98.69 130 TYR B N 1
ATOM 5288 C CA . TYR B 1 130 ? -1.578 8.789 26.219 1 98.69 130 TYR B CA 1
ATOM 5289 C C . TYR B 1 130 ? -0.967 7.598 26.953 1 98.69 130 TYR B C 1
ATOM 5291 O O . TYR B 1 130 ? -1.442 7.211 28.016 1 98.69 130 TYR B O 1
ATOM 5299 N N . TYR B 1 131 ? 0.109 7.035 26.391 1 98.62 131 TYR B N 1
ATOM 5300 C CA . TYR B 1 131 ? 0.743 5.848 26.953 1 98.62 131 TYR B CA 1
ATOM 5301 C C . TYR B 1 131 ? 1.944 6.223 27.812 1 98.62 131 TYR B C 1
ATOM 5303 O O . TYR B 1 131 ? 2.705 5.355 28.234 1 98.62 131 TYR B O 1
ATOM 5311 N N . ASN B 1 132 ? 2.17 7.527 28.078 1 98.31 132 ASN B N 1
ATOM 5312 C CA . ASN B 1 132 ? 3.322 8.008 28.828 1 98.31 132 ASN B CA 1
ATOM 5313 C C . ASN B 1 132 ? 4.629 7.469 28.266 1 98.31 132 ASN B C 1
ATOM 5315 O O . ASN B 1 132 ? 5.461 6.941 29 1 98.31 132 ASN B O 1
ATOM 5319 N N . CYS B 1 133 ? 4.75 7.547 26.984 1 98.56 133 CYS B N 1
ATOM 5320 C CA . CYS B 1 133 ? 5.938 7.035 26.312 1 98.56 133 CYS B CA 1
ATOM 5321 C C . CYS B 1 133 ? 7.145 7.926 26.578 1 98.56 133 CYS B C 1
ATOM 5323 O O . CYS B 1 133 ? 6.992 9.109 26.906 1 98.56 133 CYS B O 1
ATOM 5325 N N . ASN B 1 134 ? 8.328 7.32 26.484 1 98 134 ASN B N 1
ATOM 5326 C CA . ASN B 1 134 ? 9.562 8.086 26.562 1 98 134 ASN B CA 1
ATOM 5327 C C . ASN B 1 134 ? 9.859 8.828 25.266 1 98 134 ASN B C 1
ATOM 5329 O O . ASN B 1 134 ? 10.523 9.867 25.281 1 98 134 ASN B O 1
ATOM 5333 N N . ALA B 1 135 ? 9.352 8.281 24.141 1 98.12 135 ALA B N 1
ATOM 5334 C CA . ALA B 1 135 ? 9.57 8.875 22.828 1 98.12 135 ALA B CA 1
ATOM 5335 C C . ALA B 1 135 ? 8.492 8.422 21.844 1 98.12 135 ALA B C 1
ATOM 5337 O O . ALA B 1 135 ? 7.66 7.574 22.172 1 98.12 135 ALA B O 1
ATOM 5338 N N . GLY B 1 136 ? 8.43 9.07 20.75 1 98.56 136 GLY B N 1
ATOM 5339 C CA . GLY B 1 136 ? 7.625 8.68 19.594 1 98.56 136 GLY B CA 1
ATOM 5340 C C . GLY B 1 136 ? 8.398 8.688 18.297 1 98.56 136 GLY B C 1
ATOM 5341 O O . GLY B 1 136 ? 9.414 9.383 18.172 1 98.56 136 GLY B O 1
ATOM 5342 N N . VAL B 1 137 ? 7.996 7.891 17.375 1 98.81 137 VAL B N 1
ATOM 5343 C CA . VAL B 1 137 ? 8.609 7.859 16.047 1 98.81 137 VAL B CA 1
ATOM 5344 C C . VAL B 1 137 ? 7.531 7.996 14.977 1 98.81 137 VAL B C 1
ATOM 5346 O O . VAL B 1 137 ? 6.551 7.246 14.969 1 98.81 137 VAL B O 1
ATOM 5349 N N . MET B 1 138 ? 7.66 8.945 14.07 1 98.75 138 MET B N 1
ATOM 5350 C CA . MET B 1 138 ? 6.816 9.102 12.891 1 98.75 138 MET B CA 1
ATOM 5351 C C . MET B 1 138 ? 7.605 8.828 11.617 1 98.75 138 MET B C 1
ATOM 5353 O O . MET B 1 138 ? 8.539 9.57 11.289 1 98.75 138 MET B O 1
ATOM 5357 N N . VAL B 1 139 ? 7.258 7.781 10.883 1 98.81 139 VAL B N 1
ATOM 5358 C CA . VAL B 1 139 ? 7.898 7.5 9.602 1 98.81 139 VAL B CA 1
ATOM 5359 C C . VAL B 1 139 ? 7.164 8.234 8.484 1 98.81 139 VAL B C 1
ATOM 5361 O O . VAL B 1 139 ? 6.098 7.805 8.039 1 98.81 139 VAL B O 1
ATOM 5364 N N . THR B 1 140 ? 7.766 9.32 8.008 1 97.94 140 THR B N 1
ATOM 5365 C CA . THR B 1 140 ? 7.148 10.133 6.969 1 97.94 140 THR B CA 1
ATOM 5366 C C . THR B 1 140 ? 8.133 11.156 6.422 1 97.94 140 THR B C 1
ATOM 5368 O O . THR B 1 140 ? 9.094 11.531 7.105 1 97.94 140 THR B O 1
ATOM 5371 N N . ALA B 1 141 ? 7.961 11.516 5.184 1 96.31 141 ALA B N 1
ATOM 5372 C CA . ALA B 1 141 ? 8.617 12.68 4.598 1 96.31 141 ALA B CA 1
ATOM 5373 C C . ALA B 1 141 ? 7.598 13.766 4.254 1 96.31 141 ALA B C 1
ATOM 5375 O O . ALA B 1 141 ? 7.797 14.539 3.312 1 96.31 141 ALA B O 1
ATOM 5376 N N . SER B 1 142 ? 6.477 13.578 4.953 1 94.25 142 SER B N 1
ATOM 5377 C CA . SER B 1 142 ? 5.434 14.594 4.809 1 94.25 142 SER B CA 1
ATOM 5378 C C . SER B 1 142 ? 4.973 14.703 3.361 1 94.25 142 SER B C 1
ATOM 5380 O O . SER B 1 142 ? 4.504 13.727 2.775 1 94.25 142 SER B O 1
ATOM 5382 N N . HIS B 1 143 ? 5.129 15.961 2.781 1 94.5 143 HIS B N 1
ATOM 5383 C CA . HIS B 1 143 ? 4.566 16.266 1.47 1 94.5 143 HIS B CA 1
ATOM 5384 C C . HIS B 1 143 ? 5.617 16.109 0.373 1 94.5 143 HIS B C 1
ATOM 5386 O O . HIS B 1 143 ? 5.387 16.5 -0.771 1 94.5 143 HIS B O 1
ATOM 5392 N N . ASN B 1 144 ? 6.805 15.547 0.647 1 94 144 ASN B N 1
ATOM 5393 C CA . ASN B 1 144 ? 7.859 15.352 -0.344 1 94 144 ASN B CA 1
ATOM 5394 C C . ASN B 1 144 ? 7.414 14.398 -1.453 1 94 144 ASN B C 1
ATOM 5396 O O . ASN B 1 144 ? 6.449 13.656 -1.288 1 94 144 ASN B O 1
ATOM 5400 N N . PRO B 1 145 ? 8.125 14.422 -2.57 1 95.06 145 PRO B N 1
ATOM 5401 C CA . PRO B 1 145 ? 7.816 13.484 -3.65 1 95.06 145 PRO B CA 1
ATOM 5402 C C . PRO B 1 145 ? 7.949 12.023 -3.219 1 95.06 145 PRO B C 1
ATOM 5404 O O . PRO B 1 145 ? 8.594 11.734 -2.209 1 95.06 145 PRO B O 1
ATOM 5407 N N . ALA B 1 146 ? 7.457 11.18 -4.004 1 96.38 146 ALA B N 1
ATOM 5408 C CA . ALA B 1 146 ? 7.293 9.766 -3.689 1 96.38 146 ALA B CA 1
ATOM 5409 C C . ALA B 1 146 ? 8.633 9.117 -3.35 1 96.38 146 ALA B C 1
ATOM 5411 O O . ALA B 1 146 ? 8.695 8.211 -2.514 1 96.38 146 ALA B O 1
ATOM 5412 N N . LYS B 1 147 ? 9.727 9.602 -3.932 1 96.81 147 LYS B N 1
ATOM 5413 C CA . LYS B 1 147 ? 11.023 8.953 -3.781 1 96.81 147 LYS B CA 1
ATOM 5414 C C . LYS B 1 147 ? 11.602 9.188 -2.387 1 96.81 147 LYS B C 1
ATOM 5416 O O . LYS B 1 147 ? 12.57 8.539 -1.992 1 96.81 147 LYS B O 1
ATOM 5421 N N . TYR B 1 148 ? 10.953 10.086 -1.631 1 96.38 148 TYR B N 1
ATOM 5422 C CA . TYR B 1 148 ? 11.453 10.422 -0.302 1 96.38 148 TYR B CA 1
ATOM 5423 C C . TYR B 1 148 ? 10.711 9.633 0.773 1 96.38 148 TYR B C 1
ATOM 5425 O O . TYR B 1 148 ? 9.539 9.297 0.603 1 96.38 148 TYR B O 1
ATOM 5433 N N . ASN B 1 149 ? 11.352 9.352 1.813 1 98 149 ASN B N 1
ATOM 5434 C CA . ASN B 1 149 ? 10.789 8.93 3.094 1 98 149 ASN B CA 1
ATOM 5435 C C . ASN B 1 149 ? 11.562 9.531 4.266 1 98 149 ASN B C 1
ATOM 5437 O O . ASN B 1 149 ? 12.469 10.344 4.066 1 98 149 ASN B O 1
ATOM 5441 N N . GLY B 1 150 ? 11.133 9.352 5.504 1 97.62 150 GLY B N 1
ATOM 5442 C CA . GLY B 1 150 ? 11.781 9.977 6.648 1 97.62 150 GLY B CA 1
ATOM 5443 C C . GLY B 1 150 ? 11.477 9.273 7.957 1 97.62 150 GLY B C 1
ATOM 5444 O O . GLY B 1 150 ? 10.758 8.273 7.98 1 97.62 150 GLY B O 1
ATOM 5445 N N . TYR B 1 151 ? 12.102 9.727 8.961 1 98.06 151 TYR B N 1
ATOM 5446 C CA . TYR B 1 151 ? 12.07 9.258 10.344 1 98.06 151 TYR B CA 1
ATOM 5447 C C . TYR B 1 151 ? 12.195 10.422 11.312 1 98.06 151 TYR B C 1
ATOM 5449 O O . TYR B 1 151 ? 13.273 11 11.469 1 98.06 151 TYR B O 1
ATOM 5457 N N . LYS B 1 152 ? 11.023 10.797 11.953 1 96.38 152 LYS B N 1
ATOM 5458 C CA . LYS B 1 152 ? 11 11.875 12.93 1 96.38 152 LYS B CA 1
ATOM 5459 C C . LYS B 1 152 ? 10.891 11.328 14.352 1 96.38 152 LYS B C 1
ATOM 5461 O O . LYS B 1 152 ? 10.133 10.391 14.602 1 96.38 152 LYS B O 1
ATOM 5466 N N . ALA B 1 153 ? 11.625 11.914 15.227 1 97.38 153 ALA B N 1
ATOM 5467 C CA . ALA B 1 153 ? 11.578 11.492 16.625 1 97.38 153 ALA B CA 1
ATOM 5468 C C . ALA B 1 153 ? 10.891 12.547 17.484 1 97.38 153 ALA B C 1
ATOM 5470 O O . ALA B 1 153 ? 11.062 13.75 17.266 1 97.38 153 ALA B O 1
ATOM 5471 N N . TYR B 1 154 ? 10.094 12.094 18.375 1 97.38 154 TYR B N 1
ATOM 5472 C CA . TYR B 1 154 ? 9.336 12.914 19.328 1 97.38 154 TYR B CA 1
ATOM 5473 C C . TYR B 1 154 ? 9.773 12.641 20.75 1 97.38 154 TYR B C 1
ATOM 5475 O O . TYR B 1 154 ? 10.219 11.531 21.078 1 97.38 154 TYR B O 1
ATOM 5483 N N . GLY B 1 155 ? 9.672 13.609 21.625 1 95.69 155 GLY B N 1
ATOM 5484 C CA . GLY B 1 155 ? 9.922 13.43 23.047 1 95.69 155 GLY B CA 1
ATOM 5485 C C . GLY B 1 155 ? 8.695 13 23.812 1 95.69 155 GLY B C 1
ATOM 5486 O O . GLY B 1 155 ? 7.625 12.797 23.234 1 95.69 155 GLY B O 1
ATOM 5487 N N . PRO B 1 156 ? 8.883 12.836 25.125 1 95.88 156 PRO B N 1
ATOM 5488 C CA . PRO B 1 156 ? 7.777 12.344 25.953 1 95.88 156 PRO B CA 1
ATOM 5489 C C . PRO B 1 156 ? 6.602 13.32 26 1 95.88 156 PRO B C 1
ATOM 5491 O O . PRO B 1 156 ? 5.484 12.922 26.328 1 95.88 156 PRO B O 1
ATOM 5494 N N . ASP B 1 157 ? 6.801 14.555 25.656 1 95.5 157 ASP B N 1
ATOM 5495 C CA . ASP B 1 157 ? 5.734 15.547 25.641 1 95.5 157 ASP B CA 1
ATOM 5496 C C . ASP B 1 157 ? 4.867 15.414 24.391 1 95.5 157 ASP B C 1
ATOM 5498 O O . ASP B 1 157 ? 3.852 16.094 24.266 1 95.5 157 ASP B O 1
ATOM 5502 N N . GLY B 1 158 ? 5.246 14.531 23.469 1 96.94 158 GLY B N 1
ATOM 5503 C CA . GLY B 1 158 ? 4.504 14.359 22.234 1 96.94 158 GLY B CA 1
ATOM 5504 C C . GLY B 1 158 ? 4.832 15.406 21.188 1 96.94 158 GLY B C 1
ATOM 5505 O O . GLY B 1 158 ? 4.109 15.555 20.203 1 96.94 158 GLY B O 1
ATOM 5506 N N . CYS B 1 159 ? 5.895 16.125 21.375 1 96.69 159 CYS B N 1
ATOM 5507 C CA . CYS B 1 159 ? 6.395 17.125 20.438 1 96.69 159 CYS B CA 1
ATOM 5508 C C . CYS B 1 159 ? 7.684 16.656 19.766 1 96.69 159 CYS B C 1
ATOM 5510 O O . CYS B 1 159 ? 8.383 15.789 20.312 1 96.69 159 CYS B O 1
ATOM 5512 N N . GLN B 1 160 ? 7.945 17.172 18.562 1 94.94 160 GLN B N 1
ATOM 5513 C CA . GLN B 1 160 ? 9.227 16.844 17.938 1 94.94 160 GLN B CA 1
ATOM 5514 C C . GLN B 1 160 ? 10.383 17.188 18.875 1 94.94 160 GLN B C 1
ATOM 5516 O O . GLN B 1 160 ? 10.359 18.219 19.562 1 94.94 160 GLN B O 1
ATOM 5521 N N . MET B 1 161 ? 11.359 16.359 18.859 1 91.5 161 MET B N 1
ATOM 5522 C CA . MET B 1 161 ? 12.484 16.516 19.781 1 91.5 161 MET B CA 1
ATOM 5523 C C . MET B 1 161 ? 13.125 17.891 19.641 1 91.5 161 MET B C 1
ATOM 5525 O O . MET B 1 161 ? 13.242 18.422 18.531 1 91.5 161 MET B O 1
ATOM 5529 N N . THR B 1 162 ? 13.516 18.422 20.766 1 82.06 162 THR B N 1
ATOM 5530 C CA . THR B 1 162 ? 14.258 19.688 20.781 1 82.06 162 THR B CA 1
ATOM 5531 C C . THR B 1 162 ? 15.703 19.469 20.328 1 82.06 162 THR B C 1
ATOM 5533 O O . THR B 1 162 ? 16.141 18.328 20.188 1 82.06 162 THR B O 1
ATOM 5536 N N . ASP B 1 163 ? 16.438 20.516 20.203 1 82.44 163 ASP B N 1
ATOM 5537 C CA . ASP B 1 163 ? 17.812 20.469 19.719 1 82.44 163 ASP B CA 1
ATOM 5538 C C . ASP B 1 163 ? 18.688 19.656 20.672 1 82.44 163 ASP B C 1
ATOM 5540 O O . ASP B 1 163 ? 19.531 18.875 20.219 1 82.44 163 ASP B O 1
ATOM 5544 N N . ASP B 1 164 ? 18.469 19.781 21.953 1 84.81 164 ASP B N 1
ATOM 5545 C CA . ASP B 1 164 ? 19.297 19.078 22.922 1 84.81 164 ASP B CA 1
ATOM 5546 C C . ASP B 1 164 ? 19.094 17.578 22.859 1 84.81 164 ASP B C 1
ATOM 5548 O O . ASP B 1 164 ? 20.062 16.812 22.781 1 84.81 164 ASP B O 1
ATOM 5552 N N . ALA B 1 165 ? 17.844 17.125 22.922 1 87.25 165 ALA B N 1
ATOM 5553 C CA . ALA B 1 165 ? 17.547 15.703 22.844 1 87.25 165 ALA B CA 1
ATOM 5554 C C . ALA B 1 165 ? 18 15.117 21.516 1 87.25 165 ALA B C 1
ATOM 5556 O O . ALA B 1 165 ? 18.562 14.016 21.469 1 87.25 165 ALA B O 1
ATOM 5557 N N . ALA B 1 166 ? 17.812 15.852 20.5 1 90.94 166 ALA B N 1
ATOM 5558 C CA . ALA B 1 166 ? 18.203 15.414 19.156 1 90.94 166 ALA B CA 1
ATOM 5559 C C . ALA B 1 166 ? 19.719 15.258 19.062 1 90.94 166 ALA B C 1
ATOM 5561 O O . ALA B 1 166 ? 20.219 14.336 18.406 1 90.94 166 ALA B O 1
ATOM 5562 N N . ALA B 1 167 ? 20.422 16.156 19.672 1 91.81 167 ALA B N 1
ATOM 5563 C CA . ALA B 1 167 ? 21.875 16.094 19.641 1 91.81 167 ALA B CA 1
ATOM 5564 C C . ALA B 1 167 ? 22.391 14.852 20.344 1 91.81 167 ALA B C 1
ATOM 5566 O O . ALA B 1 167 ? 23.359 14.227 19.906 1 91.81 167 ALA B O 1
ATOM 5567 N N . ILE B 1 168 ? 21.781 14.469 21.438 1 93.56 168 ILE B N 1
ATOM 5568 C CA . ILE B 1 168 ? 22.172 13.281 22.188 1 93.56 168 ILE B CA 1
ATOM 5569 C C . ILE B 1 168 ? 21.891 12.031 21.359 1 93.56 168 ILE B C 1
ATOM 5571 O O . ILE B 1 168 ? 22.75 11.141 21.25 1 93.56 168 ILE B O 1
ATOM 5575 N N . VAL B 1 169 ? 20.703 11.969 20.797 1 95.81 169 VAL B N 1
ATOM 5576 C CA . VAL B 1 169 ? 20.328 10.828 19.969 1 95.81 169 VAL B CA 1
ATOM 5577 C C . VAL B 1 169 ? 21.281 10.719 18.781 1 95.81 169 VAL B C 1
ATOM 5579 O O . VAL B 1 169 ? 21.734 9.617 18.438 1 95.81 169 VAL B O 1
ATOM 5582 N N . TYR B 1 170 ? 21.594 11.859 18.172 1 95.94 170 TYR B N 1
ATOM 5583 C CA . TYR B 1 170 ? 22.484 11.859 17.016 1 95.94 170 TYR B CA 1
ATOM 5584 C C . TYR B 1 170 ? 23.875 11.344 17.391 1 95.94 170 TYR B C 1
ATOM 5586 O O . TYR B 1 170 ? 24.484 10.594 16.625 1 95.94 170 TYR B O 1
ATOM 5594 N N . ALA B 1 171 ? 24.344 11.766 18.531 1 96.56 171 ALA B N 1
ATOM 5595 C CA . ALA B 1 171 ? 25.641 11.281 19.016 1 96.56 171 ALA B CA 1
ATOM 5596 C C . ALA B 1 171 ? 25.625 9.766 19.188 1 96.56 171 ALA B C 1
ATOM 5598 O O . ALA B 1 171 ? 26.625 9.102 18.875 1 96.56 171 ALA B O 1
ATOM 5599 N N . GLU B 1 172 ? 24.547 9.25 19.719 1 97.06 172 GLU B N 1
ATOM 5600 C CA . GLU B 1 172 ? 24.422 7.809 19.891 1 97.06 172 GLU B CA 1
ATOM 5601 C C . GLU B 1 172 ? 24.344 7.098 18.531 1 97.06 172 GLU B C 1
ATOM 5603 O O . GLU B 1 172 ? 24.875 5.996 18.375 1 97.06 172 GLU B O 1
ATOM 5608 N N . ILE B 1 173 ? 23.672 7.656 17.547 1 97.5 173 ILE B N 1
ATOM 5609 C CA . ILE B 1 173 ? 23.578 7.121 16.188 1 97.5 173 ILE B CA 1
ATOM 5610 C C . ILE B 1 173 ? 24.984 7.008 15.586 1 97.5 173 ILE B C 1
ATOM 5612 O O . ILE B 1 173 ? 25.312 5.996 14.969 1 97.5 173 ILE B O 1
ATOM 5616 N N . GLN B 1 174 ? 25.781 8.055 15.836 1 96.12 174 GLN B N 1
ATOM 5617 C CA . GLN B 1 174 ? 27.125 8.109 15.258 1 96.12 174 GLN B CA 1
ATOM 5618 C C . GLN B 1 174 ? 28.016 7.023 15.844 1 96.12 174 GLN B C 1
ATOM 5620 O O . GLN B 1 174 ? 28.984 6.594 15.203 1 96.12 174 GLN B O 1
ATOM 5625 N N . LYS B 1 175 ? 27.672 6.535 16.984 1 97 175 LYS B N 1
ATOM 5626 C CA . LYS B 1 175 ? 28.438 5.477 17.625 1 97 175 LYS B CA 1
ATOM 5627 C C . LYS B 1 175 ? 28 4.098 17.141 1 97 175 LYS B C 1
ATOM 5629 O O . LYS B 1 175 ? 28.641 3.092 17.453 1 97 175 LYS B O 1
ATOM 5634 N N . THR B 1 176 ? 26.984 4.047 16.391 1 97.81 176 THR B N 1
ATOM 5635 C CA . THR B 1 176 ? 26.375 2.797 15.945 1 97.81 176 THR B CA 1
ATOM 5636 C C . THR B 1 176 ? 26.719 2.508 14.484 1 97.81 176 THR B C 1
ATOM 5638 O O . THR B 1 176 ? 26.391 3.287 13.594 1 97.81 176 THR B O 1
ATOM 5641 N N . ASP B 1 177 ? 27.391 1.405 14.281 1 98.06 177 ASP B N 1
ATOM 5642 C CA . ASP B 1 177 ? 27.688 1.027 12.906 1 98.06 177 ASP B CA 1
ATOM 5643 C C . ASP B 1 177 ? 26.391 0.799 12.117 1 98.06 177 ASP B C 1
ATOM 5645 O O . ASP B 1 177 ? 25.484 0.127 12.602 1 98.06 177 ASP B O 1
ATOM 5649 N N . VAL B 1 178 ? 26.328 1.295 10.938 1 98.06 178 VAL B N 1
ATOM 5650 C CA . VAL B 1 178 ? 25.078 1.336 10.18 1 98.06 178 VAL B CA 1
ATOM 5651 C C . VAL B 1 178 ? 24.656 -0.082 9.805 1 98.06 178 VAL B C 1
ATOM 5653 O O . VAL B 1 178 ? 23.453 -0.386 9.75 1 98.06 178 VAL B O 1
ATOM 5656 N N . LEU B 1 179 ? 25.547 -0.983 9.539 1 97.94 179 LEU B N 1
ATOM 5657 C CA . LEU B 1 179 ? 25.203 -2.314 9.055 1 97.94 179 LEU B CA 1
ATOM 5658 C C . LEU B 1 179 ? 25.125 -3.307 10.211 1 97.94 179 LEU B C 1
ATOM 5660 O O . LEU B 1 179 ? 24.312 -4.242 10.172 1 97.94 179 LEU B O 1
ATOM 5664 N N . THR B 1 180 ? 25.938 -3.064 11.32 1 97.81 180 THR B N 1
ATOM 5665 C CA . THR B 1 180 ? 26.109 -4.152 12.273 1 97.81 180 THR B CA 1
ATOM 5666 C C . THR B 1 180 ? 25.828 -3.676 13.695 1 97.81 180 THR B C 1
ATOM 5668 O O . THR B 1 180 ? 25.781 -4.48 14.633 1 97.81 180 THR B O 1
ATOM 5671 N N . GLY B 1 181 ? 25.641 -2.459 13.875 1 98.25 181 GLY B N 1
ATOM 5672 C CA . GLY B 1 181 ? 25.672 -1.899 15.219 1 98.25 181 GLY B CA 1
ATOM 5673 C C . GLY B 1 181 ? 24.328 -2.006 15.93 1 98.25 181 GLY B C 1
ATOM 5674 O O . GLY B 1 181 ? 24.266 -1.956 17.156 1 98.25 181 GLY B O 1
ATOM 5675 N N . ALA B 1 182 ? 23.25 -2.117 15.242 1 98.69 182 ALA B N 1
ATOM 5676 C CA . ALA B 1 182 ? 21.922 -2.117 15.867 1 98.69 182 ALA B CA 1
ATOM 5677 C C . ALA B 1 182 ? 21.516 -3.523 16.297 1 98.69 182 ALA B C 1
ATOM 5679 O O . ALA B 1 182 ? 21.766 -4.492 15.57 1 98.69 182 ALA B O 1
ATOM 5680 N N . LYS B 1 183 ? 20.984 -3.664 17.516 1 98.69 183 LYS B N 1
ATOM 5681 C CA . LYS B 1 183 ? 20.281 -4.887 17.875 1 98.69 183 LYS B CA 1
ATOM 5682 C C . LYS B 1 183 ? 18.938 -4.973 17.156 1 98.69 183 LYS B C 1
ATOM 5684 O O . LYS B 1 183 ? 18.25 -3.961 16.969 1 98.69 183 LYS B O 1
ATOM 5689 N N . TYR B 1 184 ? 18.594 -6.145 16.781 1 98.56 184 TYR B N 1
ATOM 5690 C CA . TYR B 1 184 ? 17.359 -6.266 16 1 98.56 184 TYR B CA 1
ATOM 5691 C C . TYR B 1 184 ? 16.703 -7.621 16.234 1 98.56 184 TYR B C 1
ATOM 5693 O O . TYR B 1 184 ? 17.391 -8.641 16.328 1 98.56 184 TYR B O 1
ATOM 5701 N N . ILE B 1 185 ? 15.422 -7.684 16.453 1 98.56 185 ILE B N 1
ATOM 5702 C CA . ILE B 1 185 ? 14.578 -8.867 16.344 1 98.56 185 ILE B CA 1
ATOM 5703 C C . ILE B 1 185 ? 13.453 -8.602 15.352 1 98.56 185 ILE B C 1
ATOM 5705 O O . ILE B 1 185 ? 13.102 -7.449 15.094 1 98.56 185 ILE B O 1
ATOM 5709 N N . SER B 1 186 ? 12.906 -9.664 14.758 1 98.31 186 SER B N 1
ATOM 5710 C CA . SER B 1 186 ? 11.836 -9.477 13.789 1 98.31 186 SER B CA 1
ATOM 5711 C C . SER B 1 186 ? 10.57 -8.938 14.453 1 98.31 186 SER B C 1
ATOM 5713 O O . SER B 1 186 ? 10.383 -9.102 15.664 1 98.31 186 SER B O 1
ATOM 5715 N N . PHE B 1 187 ? 9.812 -8.234 13.711 1 98.56 187 PHE B N 1
ATOM 5716 C CA . PHE B 1 187 ? 8.539 -7.711 14.188 1 98.56 187 PHE B CA 1
ATOM 5717 C C . PHE B 1 187 ? 7.684 -8.82 14.789 1 98.56 187 PHE B C 1
ATOM 5719 O O . PHE B 1 187 ? 7.094 -8.641 15.859 1 98.56 187 PHE B O 1
ATOM 5726 N N . ALA B 1 188 ? 7.59 -9.969 14.141 1 98.62 188 ALA B N 1
ATOM 5727 C CA . ALA B 1 188 ? 6.836 -11.133 14.602 1 98.62 188 ALA B CA 1
ATOM 5728 C C . ALA B 1 188 ? 7.328 -11.586 15.969 1 98.62 188 ALA B C 1
ATOM 5730 O O 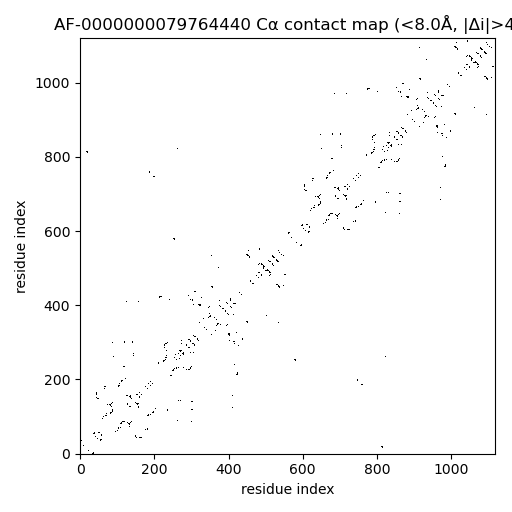. ALA B 1 188 ? 6.527 -11.883 16.859 1 98.62 188 ALA B O 1
ATOM 5731 N N . GLU B 1 189 ? 8.648 -11.664 16.125 1 98.62 189 GLU B N 1
ATOM 5732 C CA . GLU B 1 189 ? 9.227 -12.078 17.406 1 98.62 189 GLU B CA 1
ATOM 5733 C C . GLU B 1 189 ? 8.906 -11.078 18.5 1 98.62 189 GLU B C 1
ATOM 5735 O O . GLU B 1 189 ? 8.641 -11.469 19.641 1 98.62 189 GLU B O 1
ATOM 5740 N N . GLY B 1 190 ? 8.953 -9.766 18.141 1 98.81 190 GLY B N 1
ATOM 5741 C CA . GLY B 1 190 ? 8.625 -8.734 19.109 1 98.81 190 GLY B CA 1
ATOM 5742 C C . GLY B 1 190 ? 7.199 -8.844 19.625 1 98.81 190 GLY B C 1
ATOM 5743 O O . GLY B 1 190 ? 6.949 -8.641 20.812 1 98.81 190 GLY B O 1
ATOM 5744 N N . VAL B 1 191 ? 6.273 -9.156 18.719 1 98.81 191 VAL B N 1
ATOM 5745 C CA . VAL B 1 191 ? 4.883 -9.344 19.125 1 98.81 191 VAL B CA 1
ATOM 5746 C C . VAL B 1 191 ? 4.75 -10.609 19.969 1 98.81 191 VAL B C 1
ATOM 5748 O O . VAL B 1 191 ? 4.039 -10.617 20.969 1 98.81 191 VAL B O 1
ATOM 5751 N N . GLU B 1 192 ? 5.449 -11.672 19.531 1 98.12 192 GLU B N 1
ATOM 5752 C CA . GLU B 1 192 ? 5.422 -12.93 20.266 1 98.12 192 GLU B CA 1
ATOM 5753 C C . GLU B 1 192 ? 5.906 -12.75 21.703 1 98.12 192 GLU B C 1
ATOM 5755 O O . GLU B 1 192 ? 5.355 -13.344 22.625 1 98.12 192 GLU B O 1
ATOM 5760 N N . LYS B 1 193 ? 6.875 -11.891 21.938 1 98.19 193 LYS B N 1
ATOM 5761 C CA . LYS B 1 193 ? 7.488 -11.656 23.234 1 98.19 193 LYS B CA 1
ATOM 5762 C C . LYS B 1 193 ? 6.672 -10.664 24.062 1 98.19 193 LYS B C 1
ATOM 5764 O O . LYS B 1 193 ? 6.945 -10.461 25.234 1 98.19 193 LYS B O 1
ATOM 5769 N N . GLY B 1 194 ? 5.691 -10.047 23.484 1 98.31 194 GLY B N 1
ATOM 5770 C CA . GLY B 1 194 ? 4.84 -9.094 24.172 1 98.31 194 GLY B CA 1
ATOM 5771 C C . GLY B 1 194 ? 5.438 -7.695 24.234 1 98.31 194 GLY B C 1
ATOM 5772 O O . GLY B 1 194 ? 4.867 -6.801 24.859 1 98.31 194 GLY B O 1
ATOM 5773 N N . LEU B 1 195 ? 6.59 -7.453 23.547 1 98.75 195 LEU B N 1
ATOM 5774 C CA . LEU B 1 195 ? 7.273 -6.164 23.578 1 98.75 195 LEU B CA 1
ATOM 5775 C C . LEU B 1 195 ? 6.66 -5.207 22.547 1 98.75 195 LEU B C 1
ATOM 5777 O O . LEU B 1 195 ? 6.762 -3.988 22.703 1 98.75 195 LEU B O 1
ATOM 5781 N N . ILE B 1 196 ? 6.133 -5.715 21.484 1 98.88 196 ILE B N 1
ATOM 5782 C CA . ILE B 1 196 ? 5.445 -4.91 20.484 1 98.88 196 ILE B CA 1
ATOM 5783 C C . ILE B 1 196 ? 3.939 -5.156 20.578 1 98.88 196 ILE B C 1
ATOM 5785 O O . ILE B 1 196 ? 3.482 -6.297 20.484 1 98.88 196 ILE B O 1
ATOM 5789 N N . ARG B 1 197 ? 3.186 -4.145 20.859 1 98.81 197 ARG B N 1
ATOM 5790 C CA . ARG B 1 197 ? 1.728 -4.113 20.859 1 98.81 197 ARG B CA 1
ATOM 5791 C C . ARG B 1 197 ? 1.207 -2.971 19.984 1 98.81 197 ARG B C 1
ATOM 5793 O O . ARG B 1 197 ? 1.973 -2.094 19.578 1 98.81 197 ARG B O 1
ATOM 5800 N N . PHE B 1 198 ? -0.044 -3.059 19.641 1 98.88 198 PHE B N 1
ATOM 5801 C CA . PHE B 1 198 ? -0.633 -2.023 18.797 1 98.88 198 PHE B CA 1
ATOM 5802 C C . PHE B 1 198 ? -1.337 -0.971 19.641 1 98.88 198 PHE B C 1
ATOM 5804 O O . PHE B 1 198 ? -1.746 -1.249 20.781 1 98.88 198 PHE B O 1
ATOM 5811 N N . VAL B 1 199 ? -1.385 0.24 19.172 1 98.81 199 VAL B N 1
ATOM 5812 C CA . VAL B 1 199 ? -2.223 1.272 19.766 1 98.81 199 VAL B CA 1
ATOM 5813 C C . VAL B 1 199 ? -3.67 0.79 19.844 1 98.81 199 VAL B C 1
ATOM 5815 O O . VAL B 1 199 ? -4.223 0.322 18.844 1 98.81 199 VAL B O 1
ATOM 5818 N N . GLY B 1 200 ? -4.297 0.872 20.969 1 98.12 200 GLY B N 1
ATOM 5819 C CA . GLY B 1 200 ? -5.625 0.332 21.219 1 98.12 200 GLY B CA 1
ATOM 5820 C C . GLY B 1 200 ? -6.738 1.241 20.719 1 98.12 200 GLY B C 1
ATOM 5821 O O . GLY B 1 200 ? -6.504 2.42 20.453 1 98.12 200 GLY B O 1
ATOM 5822 N N . ASP B 1 201 ? -7.934 0.69 20.625 1 97.44 201 ASP B N 1
ATOM 5823 C CA . ASP B 1 201 ? -9.109 1.454 20.219 1 97.44 201 ASP B CA 1
ATOM 5824 C C . ASP B 1 201 ? -9.43 2.547 21.234 1 97.44 201 ASP B C 1
ATOM 5826 O O . ASP B 1 201 ? -9.961 3.6 20.891 1 97.44 201 ASP B O 1
ATOM 5830 N N . ASP B 1 202 ? -9.102 2.287 22.422 1 98.31 202 ASP B N 1
ATOM 5831 C CA . ASP B 1 202 ? -9.328 3.285 23.453 1 98.31 202 ASP B CA 1
ATOM 5832 C C . ASP B 1 202 ? -8.539 4.559 23.172 1 98.31 202 ASP B C 1
ATOM 5834 O O . ASP B 1 202 ? -9.062 5.668 23.312 1 98.31 202 ASP B O 1
ATOM 5838 N N . CYS B 1 203 ? -7.281 4.398 22.812 1 98.69 203 CYS B N 1
ATOM 5839 C CA . CYS B 1 203 ? -6.445 5.543 22.469 1 98.69 203 CYS B CA 1
ATOM 5840 C C . CYS B 1 203 ? -6.98 6.262 21.234 1 98.69 203 CYS B C 1
ATOM 5842 O O . CYS B 1 203 ? -7.039 7.492 21.203 1 98.69 203 CYS B O 1
ATOM 5844 N N . LYS B 1 204 ? -7.383 5.555 20.234 1 97.94 204 LYS B N 1
ATOM 5845 C CA . LYS B 1 204 ? -7.934 6.148 19.016 1 97.94 204 LYS B CA 1
ATOM 5846 C C . LYS B 1 204 ? -9.219 6.918 19.312 1 97.94 204 LYS B C 1
ATOM 5848 O O . LYS B 1 204 ? -9.391 8.047 18.844 1 97.94 204 LYS B O 1
ATOM 5853 N N . LYS B 1 205 ? -10.062 6.301 20.062 1 98.19 205 LYS B N 1
ATOM 5854 C CA . LYS B 1 205 ? -11.312 6.941 20.453 1 98.19 205 LYS B CA 1
ATOM 5855 C C . LYS B 1 205 ? -11.055 8.195 21.281 1 98.19 205 LYS B C 1
ATOM 5857 O O . LYS B 1 205 ? -11.727 9.219 21.094 1 98.19 205 LYS B O 1
ATOM 5862 N N . ALA B 1 206 ? -10.109 8.094 22.172 1 98.81 206 ALA B N 1
ATOM 5863 C CA . ALA B 1 206 ? -9.758 9.25 23 1 98.81 206 ALA B CA 1
ATOM 5864 C C . ALA B 1 206 ? -9.273 10.414 22.141 1 98.81 206 ALA B C 1
ATOM 5866 O O . ALA B 1 206 ? -9.562 11.578 22.422 1 98.81 206 ALA B O 1
ATOM 5867 N N . LEU B 1 207 ? -8.531 10.102 21.125 1 98.81 207 LEU B N 1
ATOM 5868 C CA . LEU B 1 207 ? -8.07 11.133 20.203 1 98.81 207 LEU B CA 1
ATOM 5869 C C . LEU B 1 207 ? -9.25 11.82 19.531 1 98.81 207 LEU B C 1
ATOM 5871 O O . LEU B 1 207 ? -9.312 13.055 19.484 1 98.81 207 LEU B O 1
ATOM 5875 N N . TYR B 1 208 ? -10.164 11.016 18.953 1 98.62 208 TYR B N 1
ATOM 5876 C CA . TYR B 1 208 ? -11.312 11.586 18.266 1 98.62 208 TYR B CA 1
ATOM 5877 C C . TYR B 1 208 ? -12.172 12.406 19.219 1 98.62 208 TYR B C 1
ATOM 5879 O O . TYR B 1 208 ? -12.648 13.484 18.859 1 98.62 208 TYR B O 1
ATOM 5887 N N . GLU B 1 209 ? -12.312 11.914 20.438 1 98.69 209 GLU B N 1
ATOM 5888 C CA . GLU B 1 209 ? -13.078 12.648 21.438 1 98.69 209 GLU B CA 1
ATOM 5889 C C . GLU B 1 209 ? -12.414 13.984 21.766 1 98.69 209 GLU B C 1
ATOM 5891 O O . GLU B 1 209 ? -13.094 15 21.922 1 98.69 209 GLU B O 1
ATOM 5896 N N . ALA B 1 210 ? -11.117 13.945 21.891 1 98.69 210 ALA B N 1
ATOM 5897 C CA . ALA B 1 210 ? -10.375 15.172 22.172 1 98.69 210 ALA B CA 1
ATOM 5898 C C . ALA B 1 210 ? -10.57 16.203 21.047 1 98.69 210 ALA B C 1
ATOM 5900 O O . ALA B 1 210 ? -10.742 17.391 21.328 1 98.69 210 ALA B O 1
ATOM 5901 N N . ILE B 1 211 ? -10.562 15.75 19.844 1 98.81 211 ILE B N 1
ATOM 5902 C CA . ILE B 1 211 ? -10.734 16.609 18.672 1 98.81 211 ILE B CA 1
ATOM 5903 C C . ILE B 1 211 ? -12.164 17.141 18.625 1 98.81 211 ILE B C 1
ATOM 5905 O O . ILE B 1 211 ? -12.391 18.344 18.516 1 98.81 211 ILE B O 1
ATOM 5909 N N . GLU B 1 212 ? -13.141 16.281 18.766 1 98.56 212 GLU B N 1
ATOM 5910 C CA . GLU B 1 212 ? -14.555 16.609 18.625 1 98.56 212 GLU B CA 1
ATOM 5911 C C . GLU B 1 212 ? -15.016 17.547 19.734 1 98.56 212 GLU B C 1
ATOM 5913 O O . GLU B 1 212 ? -15.914 18.359 19.531 1 98.56 212 GLU B O 1
ATOM 5918 N N . SER B 1 213 ? -14.383 17.469 20.891 1 98 213 SER B N 1
ATOM 5919 C CA . SER B 1 213 ? -14.742 18.328 22.016 1 98 213 SER B CA 1
ATOM 5920 C C . SER B 1 213 ? -14.336 19.766 21.766 1 98 213 SER B C 1
ATOM 5922 O O . SER B 1 213 ? -14.766 20.672 22.484 1 98 213 SER B O 1
ATOM 5924 N N . ARG B 1 214 ? -13.68 20.031 20.703 1 97.75 214 ARG B N 1
ATOM 5925 C CA . ARG B 1 214 ? -13.188 21.375 20.406 1 97.75 214 ARG B CA 1
ATOM 5926 C C . ARG B 1 214 ? -14.078 22.062 19.375 1 97.75 214 ARG B C 1
ATOM 5928 O O . ARG B 1 214 ? -13.727 23.125 18.859 1 97.75 214 ARG B O 1
ATOM 5935 N N . GLN B 1 215 ? -15.164 21.422 19 1 98.19 215 GLN B N 1
ATOM 5936 C CA . GLN B 1 215 ? -16.172 22.109 18.203 1 98.19 215 GLN B CA 1
ATOM 5937 C C . GLN B 1 215 ? -16.516 23.469 18.812 1 98.19 215 GLN B C 1
ATOM 5939 O O . GLN B 1 215 ? -16.625 23.594 20.031 1 98.19 215 GLN B O 1
ATOM 5944 N N . VAL B 1 216 ? -16.688 24.438 17.953 1 98.44 216 VAL B N 1
ATOM 5945 C CA . VAL B 1 216 ? -17.062 25.781 18.391 1 98.44 216 VAL B CA 1
ATOM 5946 C C . VAL B 1 216 ? -18.578 25.891 18.531 1 98.44 216 VAL B C 1
ATOM 5948 O O . VAL B 1 216 ? -19.078 26.531 19.453 1 98.44 216 VAL B O 1
ATOM 5951 N N . ARG B 1 217 ? -19.328 25.297 17.641 1 97.81 217 ARG B N 1
ATOM 5952 C CA . ARG B 1 217 ? -20.781 25.281 17.625 1 97.81 217 ARG B CA 1
ATOM 5953 C C . ARG B 1 217 ? -21.312 23.859 17.484 1 97.81 217 ARG B C 1
ATOM 5955 O O . ARG B 1 217 ? -21.875 23.5 16.438 1 97.81 217 ARG B O 1
ATOM 5962 N N . PRO B 1 218 ? -21.25 23.062 18.594 1 97.5 218 PRO B N 1
ATOM 5963 C CA . PRO B 1 218 ? -21.656 21.656 18.531 1 97.5 218 PRO B CA 1
ATOM 5964 C C . PRO B 1 218 ? -23.094 21.484 18.016 1 97.5 218 PRO B C 1
ATOM 5966 O O . PRO B 1 218 ? -23.984 22.234 18.422 1 97.5 218 PRO B O 1
ATOM 5969 N N . GLY B 1 219 ? -23.25 20.547 17.125 1 96.81 219 GLY B N 1
ATOM 5970 C CA . GLY B 1 219 ? -24.562 20.203 16.625 1 96.81 219 GLY B CA 1
ATOM 5971 C C . GLY B 1 219 ? -24.906 20.922 15.32 1 96.81 219 GLY B C 1
ATOM 5972 O O . GLY B 1 219 ? -25.797 20.5 14.594 1 96.81 219 GLY B O 1
ATOM 5973 N N . LEU B 1 220 ? -24.219 21.969 14.984 1 97 220 LEU B N 1
ATOM 5974 C CA . LEU B 1 220 ? -24.5 22.812 13.836 1 97 220 LEU B CA 1
ATOM 5975 C C . LEU B 1 220 ? -24.391 22.031 12.539 1 97 220 LEU B C 1
ATOM 5977 O O . LEU B 1 220 ? -25.219 22.172 11.641 1 97 220 LEU B O 1
ATOM 5981 N N . CYS B 1 221 ? -23.391 21.172 12.414 1 96.44 221 CYS B N 1
ATOM 5982 C CA . CYS B 1 221 ? -23.047 20.484 11.164 1 96.44 221 CYS B CA 1
ATOM 5983 C C . CYS B 1 221 ? -24.109 19.469 10.797 1 96.44 221 CYS B C 1
ATOM 5985 O O . CYS B 1 221 ? -24.281 19.125 9.625 1 96.44 221 CYS B O 1
ATOM 5987 N N . LYS B 1 222 ? -24.906 19.016 11.727 1 94.69 222 LYS B N 1
ATOM 5988 C CA . LYS B 1 222 ? -25.922 18 11.492 1 94.69 222 LYS B CA 1
ATOM 5989 C C . LYS B 1 222 ? -27.031 18.516 10.586 1 94.69 222 LYS B C 1
ATOM 5991 O O . LYS B 1 222 ? -27.672 17.75 9.867 1 94.69 222 LYS B O 1
ATOM 5996 N N . THR B 1 223 ? -27.219 19.812 10.594 1 93.44 223 THR B N 1
ATOM 5997 C CA . THR B 1 223 ? -28.359 20.359 9.891 1 93.44 223 THR B CA 1
ATOM 5998 C C . THR B 1 223 ? -27.906 21.344 8.812 1 93.44 223 THR B C 1
ATOM 6000 O O . THR B 1 223 ? -28.734 21.844 8.039 1 93.44 223 THR B O 1
ATOM 6003 N N . ALA B 1 224 ? -26.641 21.578 8.695 1 90.75 224 ALA B N 1
ATOM 6004 C CA . ALA B 1 224 ? -26.156 22.641 7.812 1 90.75 224 ALA B CA 1
ATOM 6005 C C . ALA B 1 224 ? -26.141 22.172 6.359 1 90.75 224 ALA B C 1
ATOM 6007 O O . ALA B 1 224 ? -26.109 22.984 5.438 1 90.75 224 ALA B O 1
ATOM 6008 N N . GLY B 1 225 ? -26.078 20.844 6.09 1 90.75 225 GLY B N 1
ATOM 6009 C CA . GLY B 1 225 ? -26.141 20.297 4.742 1 90.75 225 GLY B CA 1
ATOM 6010 C C . GLY B 1 225 ? -24.891 20.578 3.928 1 90.75 225 GLY B C 1
ATOM 6011 O O . GLY B 1 225 ? -24.953 20.719 2.703 1 90.75 225 GLY B O 1
ATOM 6012 N N . LEU B 1 226 ? -23.766 20.734 4.543 1 96 226 LEU B N 1
ATOM 6013 C CA . LEU B 1 226 ? -22.516 21.016 3.854 1 96 226 LEU B CA 1
ATOM 6014 C C . LEU B 1 226 ? -22.156 19.891 2.881 1 96 226 LEU B C 1
ATOM 6016 O O . LEU B 1 226 ? -22.141 18.719 3.258 1 96 226 LEU B O 1
ATOM 6020 N N . LYS B 1 227 ? -21.906 20.219 1.587 1 95.12 227 LYS B N 1
ATOM 6021 C CA . LYS B 1 227 ? -21.406 19.297 0.572 1 95.12 227 LYS B CA 1
ATOM 6022 C C . LYS B 1 227 ? -19.891 19.422 0.426 1 95.12 227 LYS B C 1
ATOM 6024 O O . LYS B 1 227 ? -19.375 20.469 0.014 1 95.12 227 LYS B O 1
ATOM 6029 N N . LEU B 1 228 ? -19.188 18.344 0.697 1 97.62 228 LEU B N 1
ATOM 6030 C CA . LEU B 1 228 ? -17.719 18.375 0.769 1 97.62 228 LEU B CA 1
ATOM 6031 C C . LEU B 1 228 ? -17.109 17.406 -0.231 1 97.62 228 LEU B C 1
ATOM 6033 O O . LEU B 1 228 ? -17.562 16.281 -0.374 1 97.62 228 LEU B O 1
ATOM 6037 N N . VAL B 1 229 ? -16.141 17.875 -1.019 1 98.06 229 VAL B N 1
ATOM 6038 C CA . VAL B 1 229 ? -15.203 16.984 -1.706 1 98.06 229 VAL B CA 1
ATOM 6039 C C . VAL B 1 229 ? -13.898 16.906 -0.911 1 98.06 229 VAL B C 1
ATOM 6041 O O . VAL B 1 229 ? -13.336 17.922 -0.519 1 98.06 229 VAL B O 1
ATOM 6044 N N . TYR B 1 230 ? -13.445 15.695 -0.624 1 98.25 230 TYR B N 1
ATOM 6045 C CA . TYR B 1 230 ? -12.258 15.5 0.2 1 98.25 230 TYR B CA 1
ATOM 6046 C C . TYR B 1 230 ? -11.242 14.609 -0.507 1 98.25 230 TYR B C 1
ATOM 6048 O O . TYR B 1 230 ? -11.602 13.57 -1.069 1 98.25 230 TYR B O 1
ATOM 6056 N N . SER B 1 231 ? -10.016 15.047 -0.482 1 98.56 231 SER B N 1
ATOM 6057 C CA . SER B 1 231 ? -8.906 14.211 -0.929 1 98.56 231 SER B CA 1
ATOM 6058 C C . SER B 1 231 ? -7.875 14.023 0.178 1 98.56 231 SER B C 1
ATOM 6060 O O . SER B 1 231 ? -7.27 15 0.636 1 98.56 231 SER B O 1
ATOM 6062 N N . PRO B 1 232 ? -7.641 12.859 0.588 1 98.44 232 PRO B N 1
ATOM 6063 C CA . PRO B 1 232 ? -6.539 12.617 1.526 1 98.44 232 PRO B CA 1
ATOM 6064 C C . PRO B 1 232 ? -5.184 12.516 0.833 1 98.44 232 PRO B C 1
ATOM 6066 O O . PRO B 1 232 ? -4.176 12.227 1.479 1 98.44 232 PRO B O 1
ATOM 6069 N N . LEU B 1 233 ? -5.16 12.727 -0.571 1 98.44 233 LEU B N 1
ATOM 6070 C CA . LEU B 1 233 ? -3.963 12.602 -1.392 1 98.44 233 LEU B CA 1
ATOM 6071 C C . LEU B 1 233 ? -3.244 11.289 -1.109 1 98.44 233 LEU B C 1
ATOM 6073 O O . LEU B 1 233 ? -2.039 11.273 -0.852 1 98.44 233 LEU B O 1
ATOM 6077 N N . ASN B 1 234 ? -4.004 10.211 -1.028 1 98.12 234 ASN B N 1
ATOM 6078 C CA . ASN B 1 234 ? -3.561 8.844 -0.798 1 98.12 234 ASN B CA 1
ATOM 6079 C C . ASN B 1 234 ? -2.859 8.695 0.55 1 98.12 234 ASN B C 1
ATOM 6081 O O . ASN B 1 234 ? -1.929 7.902 0.688 1 98.12 234 ASN B O 1
ATOM 6085 N N . GLY B 1 235 ? -3.299 9.539 1.54 1 98.12 235 GLY B N 1
ATOM 6086 C CA . GLY B 1 235 ? -2.549 9.562 2.785 1 98.12 235 GLY B CA 1
ATOM 6087 C C . GLY B 1 235 ? -3.363 9.109 3.98 1 98.12 235 GLY B C 1
ATOM 6088 O O . GLY B 1 235 ? -4.391 8.438 3.824 1 98.12 235 GLY B O 1
ATOM 6089 N N . SER B 1 236 ? -2.857 9.438 5.172 1 98.5 236 SER B N 1
ATOM 6090 C CA . SER B 1 236 ? -3.336 8.914 6.449 1 98.5 236 SER B CA 1
ATOM 6091 C C . SER B 1 236 ? -4.543 9.703 6.949 1 98.5 236 SER B C 1
ATOM 6093 O O . SER B 1 236 ? -5.152 9.344 7.957 1 98.5 236 SER B O 1
ATOM 6095 N N . GLY B 1 237 ? -4.941 10.719 6.238 1 98.5 237 GLY B N 1
ATOM 6096 C CA . GLY B 1 237 ? -6.043 11.562 6.691 1 98.5 237 GLY B CA 1
ATOM 6097 C C . GLY B 1 237 ? -7.406 10.938 6.449 1 98.5 237 GLY B C 1
ATOM 6098 O O . GLY B 1 237 ? -8.383 11.312 7.094 1 98.5 237 GLY B O 1
ATOM 6099 N N . LEU B 1 238 ? -7.508 9.906 5.531 1 97.62 238 LEU B N 1
ATOM 6100 C CA . LEU B 1 238 ? -8.797 9.367 5.098 1 97.62 238 LEU B CA 1
ATOM 6101 C C . LEU B 1 238 ? -9.641 8.945 6.297 1 97.62 238 LEU B C 1
ATOM 6103 O O . LEU B 1 238 ? -10.766 9.43 6.465 1 97.62 238 LEU B O 1
ATOM 6107 N N . VAL B 1 239 ? -9.086 8.164 7.203 1 97.12 239 VAL B N 1
ATOM 6108 C CA . VAL B 1 239 ? -9.867 7.535 8.266 1 97.12 239 VAL B CA 1
ATOM 6109 C C . VAL B 1 239 ? -10.156 8.547 9.367 1 97.12 239 VAL B C 1
ATOM 6111 O O . VAL B 1 239 ? -11.312 8.797 9.703 1 97.12 239 VAL B O 1
ATOM 6114 N N . PRO B 1 240 ? -9.156 9.234 9.891 1 98.44 240 PRO B N 1
ATOM 6115 C CA . PRO B 1 240 ? -9.469 10.125 11.008 1 98.44 240 PRO B CA 1
ATOM 6116 C C . PRO B 1 240 ? -10.328 11.32 10.594 1 98.44 240 PRO B C 1
ATOM 6118 O O . PRO B 1 240 ? -11.227 11.727 11.344 1 98.44 240 PRO B O 1
ATOM 6121 N N . VAL B 1 241 ? -10.102 11.891 9.406 1 98.5 241 VAL B N 1
ATOM 6122 C CA . VAL B 1 241 ? -10.867 13.055 8.977 1 98.5 241 VAL B CA 1
ATOM 6123 C C . VAL B 1 241 ? -12.32 12.656 8.727 1 98.5 241 VAL B C 1
ATOM 6125 O O . VAL B 1 241 ? -13.242 13.32 9.211 1 98.5 241 VAL B O 1
ATOM 6128 N N . THR B 1 242 ? -12.547 11.547 8.016 1 96.81 242 THR B N 1
ATOM 6129 C CA . THR B 1 242 ? -13.914 11.125 7.703 1 96.81 242 THR B CA 1
ATOM 6130 C C . THR B 1 242 ? -14.648 10.703 8.969 1 96.81 242 THR B C 1
ATOM 6132 O O . THR B 1 242 ? -15.852 10.938 9.102 1 96.81 242 THR B O 1
ATOM 6135 N N . GLN B 1 243 ? -13.922 10.062 9.93 1 96.44 243 GLN B N 1
ATOM 6136 C CA . GLN B 1 243 ? -14.539 9.656 11.188 1 96.44 243 GLN B CA 1
ATOM 6137 C C . GLN B 1 243 ? -15.031 10.867 11.977 1 96.44 243 GLN B C 1
ATOM 6139 O O . GLN B 1 243 ? -16.188 10.914 12.398 1 96.44 243 GLN B O 1
ATOM 6144 N N . VAL B 1 244 ? -14.156 11.836 12.117 1 98 244 VAL B N 1
ATOM 6145 C CA . VAL B 1 244 ? -14.492 13.008 12.922 1 98 244 VAL B CA 1
ATOM 6146 C C . VAL B 1 244 ? -15.602 13.805 12.234 1 98 244 VAL B C 1
ATOM 6148 O O . VAL B 1 244 ? -16.531 14.289 12.898 1 98 244 VAL B O 1
ATOM 6151 N N . LEU B 1 245 ? -15.531 13.945 10.898 1 97.56 245 LEU B N 1
ATOM 6152 C CA . LEU B 1 245 ? -16.562 14.68 10.18 1 97.56 245 LEU B CA 1
ATOM 6153 C C . LEU B 1 245 ? -17.922 13.969 10.297 1 97.56 245 LEU B C 1
ATOM 6155 O O . LEU B 1 245 ? -18.953 14.617 10.484 1 97.56 245 LEU B O 1
ATOM 6159 N N . LYS B 1 246 ? -17.922 12.648 10.18 1 94.69 246 LYS B N 1
ATOM 6160 C CA . LYS B 1 246 ? -19.125 11.859 10.375 1 94.69 246 LYS B CA 1
ATOM 6161 C C . LYS B 1 246 ? -19.703 12.062 11.773 1 94.69 246 LYS B C 1
ATOM 6163 O O . LYS B 1 246 ? -20.906 12.258 11.93 1 94.69 246 LYS B O 1
ATOM 6168 N N . ASP B 1 247 ? -18.859 12.039 12.742 1 96.19 247 ASP B N 1
ATOM 6169 C CA . ASP B 1 247 ? -19.281 12.148 14.133 1 96.19 247 ASP B CA 1
ATOM 6170 C C . ASP B 1 247 ? -19.969 13.484 14.398 1 96.19 247 ASP B C 1
ATOM 6172 O O . ASP B 1 247 ? -20.906 13.555 15.195 1 96.19 247 ASP B O 1
ATOM 6176 N N . ILE B 1 248 ? -19.531 14.516 13.703 1 97.12 248 ILE B N 1
ATOM 6177 C CA . ILE B 1 248 ? -20.094 15.82 14.008 1 97.12 248 ILE B CA 1
ATOM 6178 C C . ILE B 1 248 ? -21.266 16.109 13.078 1 97.12 248 ILE B C 1
ATOM 6180 O O . ILE B 1 248 ? -21.875 17.188 13.141 1 97.12 248 ILE B O 1
ATOM 6184 N N . GLY B 1 249 ? -21.531 15.227 12.141 1 94.75 249 GLY B N 1
ATOM 6185 C CA . GLY B 1 249 ? -22.781 15.305 11.398 1 94.75 249 GLY B CA 1
ATOM 6186 C C . GLY B 1 249 ? -22.578 15.68 9.938 1 94.75 249 GLY B C 1
ATOM 6187 O O . GLY B 1 249 ? -23.547 15.906 9.219 1 94.75 249 GLY B O 1
ATOM 6188 N N . ILE B 1 250 ? -21.422 15.734 9.445 1 95.06 250 ILE B N 1
ATOM 6189 C CA . ILE B 1 250 ? -21.172 15.977 8.031 1 95.06 250 ILE B CA 1
ATOM 6190 C C . ILE B 1 250 ? -21.109 14.641 7.285 1 95.06 250 ILE B C 1
ATOM 6192 O O . ILE B 1 250 ? -20.141 13.891 7.418 1 95.06 250 ILE B O 1
ATOM 6196 N N . THR B 1 251 ? -22.094 14.391 6.418 1 88.5 251 THR B N 1
ATOM 6197 C CA . THR B 1 251 ? -22.188 13.062 5.84 1 88.5 251 THR B CA 1
ATOM 6198 C C . THR B 1 251 ? -22.125 13.125 4.316 1 88.5 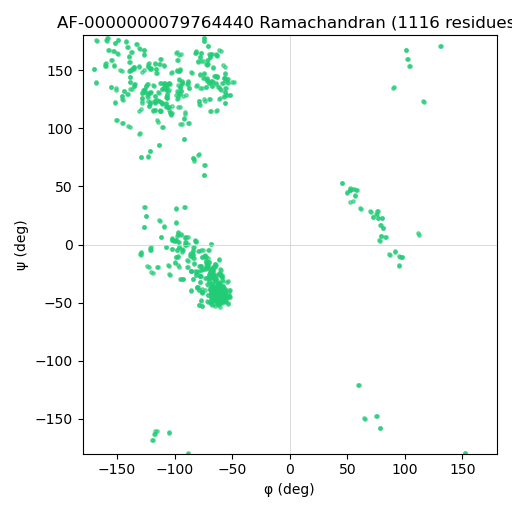251 THR B C 1
ATOM 6200 O O . THR B 1 251 ? -21.922 12.109 3.652 1 88.5 251 THR B O 1
ATOM 6203 N N . ASP B 1 252 ? -22.391 14.305 3.764 1 93.5 252 ASP B N 1
ATOM 6204 C CA . ASP B 1 252 ? -22.312 14.453 2.314 1 93.5 252 ASP B CA 1
ATOM 6205 C C . ASP B 1 252 ? -20.875 14.719 1.869 1 93.5 252 ASP B C 1
ATOM 6207 O O . ASP B 1 252 ? -20.516 15.859 1.574 1 93.5 252 ASP B O 1
ATOM 6211 N N . ILE B 1 253 ? -20.094 13.734 1.9 1 96.25 253 ILE B N 1
ATOM 6212 C CA . ILE B 1 253 ? -18.672 13.797 1.561 1 96.25 253 ILE B CA 1
ATOM 6213 C C . ILE B 1 253 ? -18.406 12.945 0.324 1 96.25 253 ILE B C 1
ATOM 6215 O O . ILE B 1 253 ? -18.75 11.758 0.285 1 96.25 253 ILE B O 1
ATOM 6219 N N . THR B 1 254 ? -17.828 13.516 -0.703 1 96.31 254 THR B N 1
ATOM 6220 C CA . THR B 1 254 ? -17.344 12.789 -1.864 1 96.31 254 THR B CA 1
ATOM 6221 C C . THR B 1 254 ? -15.812 12.711 -1.848 1 96.31 254 THR B C 1
ATOM 6223 O O . THR B 1 254 ? -15.141 13.742 -1.862 1 96.31 254 THR B O 1
ATOM 6226 N N . ILE B 1 255 ? -15.32 11.523 -1.781 1 97.12 255 ILE B N 1
ATOM 6227 C CA . ILE B 1 255 ? -13.875 11.328 -1.754 1 97.12 255 ILE B CA 1
ATOM 6228 C C . ILE B 1 255 ? -13.344 11.227 -3.182 1 97.12 255 ILE B C 1
ATOM 6230 O O . ILE B 1 255 ? -13.953 10.586 -4.035 1 97.12 255 ILE B O 1
ATOM 6234 N N . VAL B 1 256 ? -12.219 11.867 -3.463 1 97.44 256 VAL B N 1
ATOM 6235 C CA . VAL B 1 256 ? -11.586 11.781 -4.773 1 97.44 256 VAL B CA 1
ATOM 6236 C C . VAL B 1 256 ? -11.148 10.344 -5.043 1 97.44 256 VAL B C 1
ATOM 6238 O O . VAL B 1 256 ? -10.219 9.852 -4.41 1 97.44 256 VAL B O 1
ATOM 6241 N N . PRO B 1 257 ? -11.711 9.734 -5.992 1 95.31 257 PRO B N 1
ATOM 6242 C CA . PRO B 1 257 ? -11.531 8.289 -6.137 1 95.31 257 PRO B CA 1
ATOM 6243 C C . PRO B 1 257 ? -10.086 7.895 -6.41 1 95.31 257 PRO B C 1
ATOM 6245 O O . PRO B 1 257 ? -9.594 6.91 -5.855 1 95.31 257 PRO B O 1
ATOM 6248 N N . GLU B 1 258 ? -9.344 8.648 -7.16 1 96.69 258 GLU B N 1
ATOM 6249 C CA . GLU B 1 258 ? -7.984 8.32 -7.57 1 96.69 258 GLU B CA 1
ATOM 6250 C C . GLU B 1 258 ? -6.996 8.539 -6.43 1 96.69 258 GLU B C 1
ATOM 6252 O O . GLU B 1 258 ? -5.848 8.094 -6.5 1 96.69 258 GLU B O 1
ATOM 6257 N N . GLN B 1 259 ? -7.465 9.195 -5.352 1 97.62 259 GLN B N 1
ATOM 6258 C CA . GLN B 1 259 ? -6.578 9.578 -4.258 1 97.62 259 GLN B CA 1
ATOM 6259 C C . GLN B 1 259 ? -7.113 9.07 -2.918 1 97.62 259 GLN B C 1
ATOM 6261 O O . GLN B 1 259 ? -6.668 9.516 -1.858 1 97.62 259 GLN B O 1
ATOM 6266 N N . GLU B 1 260 ? -8.047 8.148 -2.979 1 96.94 260 GLU B N 1
ATOM 6267 C CA . GLU B 1 260 ? -8.797 7.707 -1.806 1 96.94 260 GLU B CA 1
ATOM 6268 C C . GLU B 1 260 ? -7.961 6.777 -0.932 1 96.94 260 GLU B C 1
ATOM 6270 O O . GLU B 1 260 ? -7.777 7.035 0.26 1 96.94 260 GLU B O 1
ATOM 6275 N N . TYR B 1 261 ? -7.383 5.703 -1.5 1 97.06 261 TYR B N 1
ATOM 6276 C CA . TYR B 1 261 ? -6.672 4.68 -0.738 1 97.06 261 TYR B CA 1
ATOM 6277 C C . TYR B 1 261 ? -5.172 4.93 -0.76 1 97.06 261 TYR B C 1
ATOM 6279 O O . TYR B 1 261 ? -4.66 5.617 -1.648 1 97.06 261 TYR B O 1
ATOM 6287 N N . PRO B 1 262 ? -4.465 4.352 0.22 1 97.06 262 PRO B N 1
ATOM 6288 C CA . PRO B 1 262 ? -3.016 4.559 0.308 1 97.06 262 PRO B CA 1
ATOM 6289 C C . PRO B 1 262 ? -2.283 4.152 -0.967 1 97.06 262 PRO B C 1
ATOM 6291 O O . PRO B 1 262 ? -2.57 3.096 -1.538 1 97.06 262 PRO B O 1
ATOM 6294 N N . ASN B 1 263 ? -1.444 5.012 -1.444 1 96.62 263 ASN B N 1
ATOM 6295 C CA . ASN B 1 263 ? -0.574 4.816 -2.598 1 96.62 263 ASN B CA 1
ATOM 6296 C C . ASN B 1 263 ? 0.714 5.625 -2.473 1 96.62 263 ASN B C 1
ATOM 6298 O O . ASN B 1 263 ? 0.715 6.836 -2.691 1 96.62 263 ASN B O 1
ATOM 6302 N N . GLY B 1 264 ? 1.839 4.922 -2.195 1 97.06 264 GLY B N 1
ATOM 6303 C CA . GLY B 1 264 ? 3.096 5.602 -1.922 1 97.06 264 GLY B CA 1
ATOM 6304 C C . GLY B 1 264 ? 3.746 6.176 -3.166 1 97.06 264 GLY B C 1
ATOM 6305 O O . GLY B 1 264 ? 4.668 6.992 -3.07 1 97.06 264 GLY B O 1
ATOM 6306 N N . TYR B 1 265 ? 3.238 5.852 -4.391 1 97 265 TYR B N 1
ATOM 6307 C CA . TYR B 1 265 ? 3.775 6.383 -5.637 1 97 265 TYR B CA 1
ATOM 6308 C C . TYR B 1 265 ? 3.201 7.762 -5.934 1 97 265 TYR B C 1
ATOM 6310 O O . TYR B 1 265 ? 3.719 8.484 -6.789 1 97 265 TYR B O 1
ATOM 6318 N N . PHE B 1 266 ? 2.121 8.133 -5.281 1 97.19 266 PHE B N 1
ATOM 6319 C CA . PHE B 1 266 ? 1.435 9.406 -5.508 1 97.19 266 PHE B CA 1
ATOM 6320 C C . PHE B 1 266 ? 1.278 9.672 -6.996 1 97.19 266 PHE B C 1
ATOM 6322 O O . PHE B 1 266 ? 1.624 10.758 -7.477 1 97.19 266 PHE B O 1
ATOM 6329 N N . THR B 1 267 ? 0.75 8.781 -7.684 1 94.94 267 THR B N 1
ATOM 6330 C CA . THR B 1 267 ? 0.793 8.758 -9.141 1 94.94 267 THR B CA 1
ATOM 6331 C C . THR B 1 267 ? -0.012 9.922 -9.719 1 94.94 267 THR B C 1
ATOM 6333 O O . THR B 1 267 ? 0.199 10.312 -10.867 1 94.94 267 THR B O 1
ATOM 6336 N N . THR B 1 268 ? -0.935 10.516 -8.938 1 95.25 268 THR B N 1
ATOM 6337 C CA . THR B 1 268 ? -1.799 11.562 -9.477 1 95.25 268 THR B CA 1
ATOM 6338 C C . THR B 1 268 ? -1.241 12.945 -9.148 1 95.25 268 THR B C 1
ATOM 6340 O O . THR B 1 268 ? -1.752 13.953 -9.625 1 95.25 268 THR B O 1
ATOM 6343 N N . CYS B 1 269 ? -0.259 12.961 -8.297 1 92.94 269 CYS B N 1
ATOM 6344 C CA . CYS B 1 269 ? 0.35 14.242 -7.949 1 92.94 269 CYS B CA 1
ATOM 6345 C C . CYS B 1 269 ? 1.813 14.062 -7.559 1 92.94 269 CYS B C 1
ATOM 6347 O O . CYS B 1 269 ? 2.117 13.445 -6.535 1 92.94 269 CYS B O 1
ATOM 6349 N N . SER B 1 270 ? 2.674 14.734 -8.258 1 90.5 270 SER B N 1
ATOM 6350 C CA . SER B 1 270 ? 4.113 14.57 -8.078 1 90.5 270 SER B CA 1
ATOM 6351 C C . SER B 1 270 ? 4.57 15.141 -6.738 1 90.5 270 SER B C 1
ATOM 6353 O O . SER B 1 270 ? 5.605 14.727 -6.203 1 90.5 270 SER B O 1
ATOM 6355 N N . TYR B 1 271 ? 3.842 16.094 -6.199 1 94 271 TYR B N 1
ATOM 6356 C CA . TYR B 1 271 ? 4.059 16.703 -4.891 1 94 271 TYR B CA 1
ATOM 6357 C C . TYR B 1 271 ? 2.766 16.734 -4.082 1 94 271 TYR B C 1
ATOM 6359 O O . TYR B 1 271 ? 1.993 17.688 -4.172 1 94 271 TYR B O 1
ATOM 6367 N N . PRO B 1 272 ? 2.58 15.719 -3.227 1 96.69 272 PRO B N 1
ATOM 6368 C CA . PRO B 1 272 ? 1.313 15.625 -2.498 1 96.69 272 PRO B CA 1
ATOM 6369 C C . PRO B 1 272 ? 1.202 16.656 -1.379 1 96.69 272 PRO B C 1
ATOM 6371 O O . PRO B 1 272 ? 1.1 16.297 -0.205 1 96.69 272 PRO B O 1
ATOM 6374 N N . ASN B 1 273 ? 1.267 17.922 -1.745 1 96.06 273 ASN B N 1
ATOM 6375 C CA . ASN B 1 273 ? 1.175 19.094 -0.896 1 96.06 273 ASN B CA 1
ATOM 6376 C C . ASN B 1 273 ? -0.096 19.891 -1.181 1 96.06 273 ASN B C 1
ATOM 6378 O O . ASN B 1 273 ? -0.26 20.438 -2.273 1 96.06 273 ASN B O 1
ATOM 6382 N N . PRO B 1 274 ? -0.962 19.984 -0.273 1 96.25 274 PRO B N 1
ATOM 6383 C CA . PRO B 1 274 ? -2.24 20.656 -0.528 1 96.25 274 PRO B CA 1
ATOM 6384 C C . PRO B 1 274 ? -2.086 22.172 -0.729 1 96.25 274 PRO B C 1
ATOM 6386 O O . PRO B 1 274 ? -3.066 22.859 -1.02 1 96.25 274 PRO B O 1
ATOM 6389 N N . GLU B 1 275 ? -0.861 22.672 -0.652 1 92.12 275 GLU B N 1
ATOM 6390 C CA . GLU B 1 275 ? -0.57 24.078 -0.931 1 92.12 275 GLU B CA 1
ATOM 6391 C C . GLU B 1 275 ? -0.552 24.359 -2.432 1 92.12 275 GLU B C 1
ATOM 6393 O O . GLU B 1 275 ? -0.705 25.5 -2.863 1 92.12 275 GLU B O 1
ATOM 6398 N N . ILE B 1 276 ? -0.343 23.25 -3.137 1 90.62 276 ILE B N 1
ATOM 6399 C CA . ILE B 1 276 ? -0.095 23.438 -4.562 1 90.62 276 ILE B CA 1
ATOM 6400 C C . ILE B 1 276 ? -1.342 23.047 -5.355 1 90.62 276 ILE B C 1
ATOM 6402 O O . ILE B 1 276 ? -1.969 22.031 -5.082 1 90.62 276 ILE B O 1
ATOM 6406 N N . PHE B 1 277 ? -1.626 23.844 -6.352 1 90.06 277 PHE B N 1
ATOM 6407 C CA . PHE B 1 277 ? -2.816 23.672 -7.18 1 90.06 277 PHE B CA 1
ATOM 6408 C C . PHE B 1 277 ? -2.816 22.297 -7.848 1 90.06 277 PHE B C 1
ATOM 6410 O O . PHE B 1 277 ? -3.855 21.641 -7.922 1 90.06 277 PHE B O 1
ATOM 6417 N N . ALA B 1 278 ? -1.681 21.875 -8.312 1 92.88 278 ALA B N 1
ATOM 6418 C CA . ALA B 1 278 ? -1.573 20.625 -9.055 1 92.88 278 ALA B CA 1
ATOM 6419 C C . ALA B 1 278 ? -2.021 19.438 -8.203 1 92.88 278 ALA B C 1
ATOM 6421 O O . ALA B 1 278 ? -2.588 18.469 -8.719 1 92.88 278 ALA B O 1
ATOM 6422 N N . ALA B 1 279 ? -1.775 19.484 -6.965 1 94.69 279 ALA B N 1
ATOM 6423 C CA . ALA B 1 279 ? -2.158 18.406 -6.059 1 94.69 279 ALA B CA 1
ATOM 6424 C C . ALA B 1 279 ? -3.668 18.375 -5.836 1 94.69 279 ALA B C 1
ATOM 6426 O O . ALA B 1 279 ? -4.238 17.344 -5.484 1 94.69 279 ALA B O 1
ATOM 6427 N N . LEU B 1 280 ? -4.348 19.484 -6.141 1 96.5 280 LEU B N 1
ATOM 6428 C CA . LEU B 1 280 ? -5.762 19.625 -5.824 1 96.5 280 LEU B CA 1
ATOM 6429 C C . LEU B 1 280 ? -6.613 19.531 -7.086 1 96.5 280 LEU B C 1
ATOM 6431 O O . LEU B 1 280 ? -7.844 19.516 -7.008 1 96.5 280 LEU B O 1
ATOM 6435 N N . GLU B 1 281 ? -6.008 19.391 -8.203 1 96.75 281 GLU B N 1
ATOM 6436 C CA . GLU B 1 281 ? -6.688 19.484 -9.492 1 96.75 281 GLU B CA 1
ATOM 6437 C C . GLU B 1 281 ? -7.836 18.484 -9.578 1 96.75 281 GLU B C 1
ATOM 6439 O O . GLU B 1 281 ? -8.945 18.828 -9.992 1 96.75 281 GLU B O 1
ATOM 6444 N N . LEU B 1 282 ? -7.594 17.219 -9.234 1 97.75 282 LEU B N 1
ATOM 6445 C CA . LEU B 1 282 ? -8.633 16.188 -9.297 1 97.75 282 LEU B CA 1
ATOM 6446 C C . LEU B 1 282 ? -9.797 16.531 -8.367 1 97.75 282 LEU B C 1
ATOM 6448 O O . LEU B 1 282 ? -10.961 16.359 -8.727 1 97.75 282 LEU B O 1
ATOM 6452 N N . GLY B 1 283 ? -9.461 17 -7.188 1 98.06 283 GLY B N 1
ATOM 6453 C CA . GLY B 1 283 ? -10.492 17.406 -6.238 1 98.06 283 GLY B CA 1
ATOM 6454 C C . GLY B 1 283 ? -11.297 18.609 -6.707 1 98.06 283 GLY B C 1
ATOM 6455 O O . GLY B 1 283 ? -12.508 18.672 -6.504 1 98.06 283 GLY B O 1
ATOM 6456 N N . LEU B 1 284 ? -10.656 19.531 -7.324 1 97.69 284 LEU B N 1
ATOM 6457 C CA . LEU B 1 284 ? -11.32 20.734 -7.84 1 97.69 284 LEU B CA 1
ATOM 6458 C C . LEU B 1 284 ? -12.289 20.375 -8.961 1 97.69 284 LEU B C 1
ATOM 6460 O O . LEU B 1 284 ? -13.398 20.891 -9.016 1 97.69 284 LEU B O 1
ATOM 6464 N N . ASN B 1 285 ? -11.805 19.531 -9.867 1 97.81 285 ASN B N 1
ATOM 6465 C CA . ASN B 1 285 ? -12.688 19.062 -10.938 1 97.81 285 ASN B CA 1
ATOM 6466 C C . ASN B 1 285 ? -13.914 18.359 -10.383 1 97.81 285 ASN B C 1
ATOM 6468 O O . ASN B 1 285 ? -15.031 18.594 -10.844 1 97.81 285 ASN B O 1
ATOM 6472 N N . LEU B 1 286 ? -13.68 17.547 -9.391 1 97.5 286 LEU B N 1
ATOM 6473 C CA . LEU B 1 286 ? -14.773 16.828 -8.766 1 97.5 286 LEU B CA 1
ATOM 6474 C C . LEU B 1 286 ? -15.711 17.781 -8.039 1 97.5 286 LEU B C 1
ATOM 6476 O O . LEU B 1 286 ? -16.938 17.594 -8.039 1 97.5 286 LEU B O 1
ATOM 6480 N N . ALA B 1 287 ? -15.164 18.766 -7.379 1 97.88 287 ALA B N 1
ATOM 6481 C CA . ALA B 1 287 ? -15.969 19.766 -6.688 1 97.88 287 ALA B CA 1
ATOM 6482 C C . ALA B 1 287 ? -16.875 20.5 -7.668 1 97.88 287 ALA B C 1
ATOM 6484 O O . ALA B 1 287 ? -18.047 20.766 -7.359 1 97.88 287 ALA B O 1
ATOM 6485 N N . LYS B 1 288 ? -16.359 20.844 -8.797 1 97.31 288 LYS B N 1
ATOM 6486 C CA . LYS B 1 288 ? -17.156 21.484 -9.836 1 97.31 288 LYS B CA 1
ATOM 6487 C C . LYS B 1 288 ? -18.266 20.547 -10.328 1 97.31 288 LYS B C 1
ATOM 6489 O O . LYS B 1 288 ? -19.422 20.969 -10.461 1 97.31 288 LYS B O 1
ATOM 6494 N N . GLU B 1 289 ? -17.891 19.328 -10.578 1 96.12 289 GLU B N 1
ATOM 6495 C CA . GLU B 1 289 ? -18.828 18.328 -11.094 1 96.12 289 GLU B CA 1
ATOM 6496 C C . GLU B 1 289 ? -19.969 18.094 -10.117 1 96.12 289 GLU B C 1
ATOM 6498 O O . GLU B 1 289 ? -21.125 17.875 -10.523 1 96.12 289 GLU B O 1
ATOM 6503 N N . THR B 1 290 ? -19.672 18.156 -8.836 1 94.5 290 THR B N 1
ATOM 6504 C CA . THR B 1 290 ? -20.672 17.781 -7.828 1 94.5 290 THR B CA 1
ATOM 6505 C C . THR B 1 290 ? -21.297 19.031 -7.207 1 94.5 290 THR B C 1
ATOM 6507 O O . THR B 1 290 ? -22.172 18.922 -6.348 1 94.5 290 THR B O 1
ATOM 6510 N N . ASP B 1 291 ? -20.812 20.188 -7.59 1 95.31 291 ASP B N 1
ATOM 6511 C CA . ASP B 1 291 ? -21.281 21.469 -7.047 1 95.31 291 ASP B CA 1
ATOM 6512 C C . ASP B 1 291 ? -21.094 21.516 -5.531 1 95.31 291 ASP B C 1
ATOM 6514 O O . ASP B 1 291 ? -22.031 21.844 -4.797 1 95.31 291 ASP B O 1
ATOM 6518 N N . ALA B 1 292 ? -19.922 21.125 -5.059 1 96.62 292 ALA B N 1
ATOM 6519 C CA . ALA B 1 292 ? -19.625 21.078 -3.631 1 96.62 292 ALA B CA 1
ATOM 6520 C C . ALA B 1 292 ? -19.453 22.484 -3.064 1 96.62 292 ALA B C 1
ATOM 6522 O O . ALA B 1 292 ? -19.125 23.422 -3.799 1 96.62 292 ALA B O 1
ATOM 6523 N N . ASP B 1 293 ? -19.688 22.625 -1.744 1 96.75 293 ASP B N 1
ATOM 6524 C CA . ASP B 1 293 ? -19.484 23.906 -1.057 1 96.75 293 ASP B CA 1
ATOM 6525 C C . ASP B 1 293 ? -18 24.141 -0.789 1 96.75 293 ASP B C 1
ATOM 6527 O O . ASP B 1 293 ? -17.547 25.281 -0.697 1 96.75 293 ASP B O 1
ATOM 6531 N N . LEU B 1 294 ? -17.281 23.047 -0.678 1 98.06 294 LEU B N 1
ATOM 6532 C CA . LEU B 1 294 ? -15.891 23.109 -0.216 1 98.06 294 LEU B CA 1
ATOM 6533 C C . LEU B 1 294 ? -15.094 21.906 -0.727 1 98.06 294 LEU B C 1
ATOM 6535 O O . LEU B 1 294 ? -15.617 20.797 -0.792 1 98.06 294 LEU B O 1
ATOM 6539 N N . MET B 1 295 ? -13.922 22.203 -1.187 1 98.44 295 MET B N 1
ATOM 6540 C CA . MET B 1 295 ? -12.938 21.156 -1.463 1 98.44 295 MET B CA 1
ATOM 6541 C C . MET B 1 295 ? -11.828 21.156 -0.418 1 98.44 295 MET B C 1
ATOM 6543 O O . MET B 1 295 ? -11.258 22.219 -0.12 1 98.44 295 MET B O 1
ATOM 6547 N N . LEU B 1 296 ? -11.547 20.047 0.198 1 98.56 296 LEU B N 1
ATOM 6548 C CA . LEU B 1 296 ? -10.57 19.891 1.271 1 98.56 296 LEU B CA 1
ATOM 6549 C C . LEU B 1 296 ? -9.555 18.797 0.918 1 98.56 296 LEU B C 1
ATOM 6551 O O . LEU B 1 296 ? -9.922 17.75 0.378 1 98.56 296 LEU B O 1
ATOM 6555 N N . ALA B 1 297 ? -8.258 19.016 1.166 1 98.75 297 ALA B N 1
ATOM 6556 C CA . ALA B 1 297 ? -7.227 18.016 0.943 1 98.75 297 ALA B CA 1
ATOM 6557 C C . ALA B 1 297 ? -6.211 18.016 2.082 1 98.75 297 ALA B C 1
ATOM 6559 O O . ALA B 1 297 ? -5.84 19.062 2.596 1 98.75 297 ALA B O 1
ATOM 6560 N N . THR B 1 298 ? -5.773 16.859 2.49 1 98.69 298 THR B N 1
ATOM 6561 C CA . THR B 1 298 ? -4.695 16.703 3.459 1 98.69 298 THR B CA 1
ATOM 6562 C C . THR B 1 298 ? -3.492 16.016 2.824 1 98.69 298 THR B C 1
ATOM 6564 O O . THR B 1 298 ? -3.645 15.234 1.882 1 98.69 298 THR B O 1
ATOM 6567 N N . ASP B 1 299 ? -2.297 16.391 3.297 1 98.38 299 ASP B N 1
ATOM 6568 C CA . ASP B 1 299 ? -1.109 15.727 2.775 1 98.38 299 ASP B CA 1
ATOM 6569 C C . ASP B 1 299 ? -0.975 14.32 3.35 1 98.38 299 ASP B C 1
ATOM 6571 O O . ASP B 1 299 ? -1.795 13.891 4.164 1 98.38 299 ASP B O 1
ATOM 6575 N N . PRO B 1 300 ? 0.009 13.516 2.975 1 98.06 300 PRO B N 1
ATOM 6576 C CA . PRO B 1 300 ? 0.031 12.078 3.271 1 98.06 300 PRO B CA 1
ATOM 6577 C C . PRO B 1 300 ? 0.082 11.789 4.77 1 98.06 300 PRO B C 1
ATOM 6579 O O . PRO B 1 300 ? -0.547 10.836 5.238 1 98.06 300 PRO B O 1
ATOM 6582 N N . ASP B 1 301 ? 0.787 12.617 5.543 1 98.38 301 ASP B N 1
ATOM 6583 C CA . ASP B 1 301 ? 0.865 12.344 6.977 1 98.38 301 ASP B CA 1
ATOM 6584 C C . ASP B 1 301 ? -0.133 13.195 7.754 1 98.38 301 ASP B C 1
ATOM 6586 O O . ASP B 1 301 ? -0.09 13.242 8.984 1 98.38 301 ASP B O 1
ATOM 6590 N N . ALA B 1 302 ? -0.976 13.984 7.09 1 98.62 302 ALA B N 1
ATOM 6591 C CA . ALA B 1 302 ? -2.125 14.734 7.59 1 98.62 302 ALA B CA 1
ATOM 6592 C C . ALA B 1 302 ? -1.716 15.68 8.711 1 98.62 302 ALA B C 1
ATOM 6594 O O . ALA B 1 302 ? -2.381 15.75 9.75 1 98.62 302 ALA B O 1
ATOM 6595 N N . ASP B 1 303 ? -0.6 16.312 8.508 1 98.12 303 ASP B N 1
ATOM 6596 C CA . ASP B 1 303 ? -0.277 17.422 9.391 1 98.12 303 ASP B CA 1
ATOM 6597 C C . ASP B 1 303 ? -0.631 18.766 8.742 1 98.12 303 ASP B C 1
ATOM 6599 O O . ASP B 1 303 ? -0.648 19.797 9.414 1 98.12 303 ASP B O 1
ATOM 6603 N N . ARG B 1 304 ? -0.958 18.766 7.426 1 98.44 304 ARG B N 1
ATOM 6604 C CA . ARG B 1 304 ? -1.393 19.953 6.707 1 98.44 304 ARG B CA 1
ATOM 6605 C C . ARG B 1 304 ? -2.775 19.75 6.094 1 98.44 304 ARG B C 1
ATOM 6607 O O . ARG B 1 304 ? -3.133 18.641 5.707 1 98.44 304 ARG B O 1
ATOM 6614 N N . VAL B 1 305 ? -3.525 20.812 5.941 1 98.69 305 VAL B N 1
ATOM 6615 C CA . VAL B 1 305 ? -4.812 20.766 5.254 1 98.69 305 VAL B CA 1
ATOM 6616 C C . VAL B 1 305 ? -4.977 22.031 4.398 1 98.69 305 VAL B C 1
ATOM 6618 O O . VAL B 1 305 ? -4.637 23.125 4.836 1 98.69 305 VAL B O 1
ATOM 6621 N N . GLY B 1 306 ? -5.32 21.828 3.135 1 98.25 306 GLY B N 1
ATOM 6622 C CA . GLY B 1 306 ? -5.648 22.906 2.205 1 98.25 306 GLY B CA 1
ATOM 6623 C C . GLY B 1 306 ? -7.078 22.844 1.706 1 98.25 306 GLY B C 1
ATOM 6624 O O . GLY B 1 306 ? -7.711 21.781 1.75 1 98.25 306 GLY B O 1
ATOM 6625 N N . ILE B 1 307 ? -7.605 24.016 1.277 1 98.44 307 ILE B N 1
ATOM 6626 C CA . ILE B 1 307 ? -8.992 24.031 0.816 1 98.44 307 ILE B CA 1
ATOM 6627 C C . ILE B 1 307 ? -9.109 24.922 -0.426 1 98.44 307 ILE B C 1
ATOM 6629 O O . ILE B 1 307 ? -8.242 25.75 -0.687 1 98.44 307 ILE B O 1
ATOM 6633 N N . ALA B 1 308 ? -10.141 24.625 -1.146 1 97.94 308 ALA B N 1
ATOM 6634 C CA . ALA B 1 308 ? -10.688 25.531 -2.15 1 97.94 308 ALA B CA 1
ATOM 6635 C C . ALA B 1 308 ? -12.141 25.875 -1.849 1 97.94 308 ALA B C 1
ATOM 6637 O O . ALA B 1 308 ? -12.969 24.984 -1.653 1 97.94 308 ALA B O 1
ATOM 6638 N N . MET B 1 309 ? -12.367 27.125 -1.695 1 97.19 309 MET B N 1
ATOM 6639 C CA . MET B 1 309 ? -13.719 27.562 -1.36 1 97.19 309 MET B CA 1
ATOM 6640 C C . MET B 1 309 ? -14.484 27.984 -2.613 1 97.19 309 MET B C 1
ATOM 6642 O O . MET B 1 309 ? -13.883 28.469 -3.576 1 97.19 309 MET B O 1
ATOM 6646 N N . LYS B 1 310 ? -15.789 27.812 -2.623 1 94.81 310 LYS B N 1
ATOM 6647 C CA . LYS B 1 310 ? -16.672 28.188 -3.725 1 94.81 310 LYS B CA 1
ATOM 6648 C C . LYS B 1 310 ? -16.906 29.703 -3.748 1 94.81 310 LYS B C 1
ATOM 6650 O O . LYS B 1 310 ? -17.156 30.312 -2.705 1 94.81 310 LYS B O 1
ATOM 6655 N N . CYS B 1 311 ? -16.828 30.266 -4.871 1 95.38 311 CYS B N 1
ATOM 6656 C CA . CYS B 1 311 ? -17.062 31.688 -5.066 1 95.38 311 CYS B CA 1
ATOM 6657 C C . CYS B 1 311 ? -18.484 31.922 -5.578 1 95.38 311 CYS B C 1
ATOM 6659 O O . CYS B 1 311 ? -19.156 31 -6.031 1 95.38 311 CYS B O 1
ATOM 6661 N N . PRO B 1 312 ? -18.859 33.188 -5.469 1 92.25 312 PRO B N 1
ATOM 6662 C CA . PRO B 1 312 ? -20.219 33.5 -5.898 1 92.25 312 PRO B CA 1
ATOM 6663 C C . PRO B 1 312 ? -20.469 33.188 -7.371 1 92.25 312 PRO B C 1
ATOM 6665 O O . PRO B 1 312 ? -21.594 32.844 -7.758 1 92.25 312 PRO B O 1
ATOM 6668 N N . ASP B 1 313 ? -19.438 33.156 -8.219 1 93.94 313 ASP B N 1
ATOM 6669 C CA . ASP B 1 313 ? -19.594 32.906 -9.648 1 93.94 313 ASP B CA 1
ATOM 6670 C C . ASP B 1 313 ? -19.516 31.422 -9.961 1 93.94 313 ASP B C 1
ATOM 6672 O O . ASP B 1 313 ? -19.531 31.031 -11.125 1 93.94 313 ASP B O 1
ATOM 6676 N N . GLY B 1 314 ? -19.328 30.672 -8.922 1 92.75 314 GLY B N 1
ATOM 6677 C CA . GLY B 1 314 ? -19.312 29.234 -9.094 1 92.75 314 GLY B CA 1
ATOM 6678 C C . GLY B 1 314 ? -17.922 28.672 -9.211 1 92.75 314 GLY B C 1
ATOM 6679 O O . GLY B 1 314 ? -17.719 27.453 -9.141 1 92.75 314 GLY B O 1
ATOM 6680 N N . SER B 1 315 ? -16.938 29.547 -9.359 1 95.69 315 SER B N 1
ATOM 6681 C CA . SER B 1 315 ? -15.562 29.078 -9.414 1 95.69 315 SER B CA 1
ATOM 6682 C C . SER B 1 315 ? -15.039 28.719 -8.023 1 95.69 315 SER B C 1
ATOM 6684 O O . SER B 1 315 ? -15.711 28.969 -7.02 1 95.69 315 SER B O 1
ATOM 6686 N N . TYR B 1 316 ? -13.93 28 -8.016 1 96.56 316 TYR B N 1
ATOM 6687 C CA . TYR B 1 316 ? -13.273 27.672 -6.758 1 96.56 316 TYR B CA 1
ATOM 6688 C C . TYR B 1 316 ? -11.93 28.391 -6.637 1 96.56 316 TYR B C 1
ATOM 6690 O O . TYR B 1 316 ? -11.211 28.531 -7.625 1 96.56 316 TYR B O 1
ATOM 6698 N N . GLU B 1 317 ? -11.68 28.875 -5.453 1 95.31 317 GLU B N 1
ATOM 6699 C CA . GLU B 1 317 ? -10.43 29.578 -5.18 1 95.31 317 GLU B CA 1
ATOM 6700 C C . GLU B 1 317 ? -9.641 28.875 -4.07 1 95.31 317 GLU B C 1
ATOM 6702 O O . GLU B 1 317 ? -10.195 28.531 -3.025 1 95.31 317 GLU B O 1
ATOM 6707 N N . LEU B 1 318 ? -8.352 28.672 -4.395 1 95.69 318 LEU B N 1
ATOM 6708 C CA . LEU B 1 318 ? -7.465 28.156 -3.355 1 95.69 318 LEU B CA 1
ATOM 6709 C C . LEU B 1 318 ? -7.262 29.172 -2.25 1 95.69 318 LEU B C 1
ATOM 6711 O O . LEU B 1 318 ? -7.098 30.375 -2.525 1 95.69 318 LEU B O 1
ATOM 6715 N N . VAL B 1 319 ? -7.309 28.766 -1.039 1 97.12 319 VAL B N 1
ATOM 6716 C CA . VAL B 1 319 ? -7.113 29.625 0.118 1 97.12 319 VAL B CA 1
ATOM 6717 C C . VAL B 1 319 ? -5.75 29.344 0.75 1 97.12 319 VAL B C 1
ATOM 6719 O O . VAL B 1 319 ? -5.41 28.203 1.022 1 97.12 319 VAL B O 1
ATOM 6722 N N . SER B 1 320 ? -4.934 30.375 0.926 1 96.38 320 SER B N 1
ATOM 6723 C CA . SER B 1 320 ? -3.588 30.172 1.456 1 96.38 320 SER B CA 1
ATOM 6724 C C . SER B 1 320 ? -3.625 29.734 2.914 1 96.38 320 SER B C 1
ATOM 6726 O O . SER B 1 320 ? -4.656 29.844 3.578 1 96.38 320 SER B O 1
ATOM 6728 N N . GLY B 1 321 ? -2.484 29.203 3.381 1 97.62 321 GLY B N 1
ATOM 6729 C CA . GLY B 1 321 ? -2.383 28.812 4.777 1 97.62 321 GLY B CA 1
ATOM 6730 C C . GLY B 1 321 ? -2.617 29.969 5.734 1 97.62 321 GLY B C 1
ATOM 6731 O O . GLY B 1 321 ? -3.215 29.781 6.797 1 97.62 321 GLY B O 1
ATOM 6732 N N . ASN B 1 322 ? -2.156 31.156 5.363 1 97.62 322 ASN B N 1
ATOM 6733 C CA . ASN B 1 322 ? -2.381 32.344 6.156 1 97.62 322 ASN B CA 1
ATOM 6734 C C . ASN B 1 322 ? -3.861 32.719 6.219 1 97.62 322 ASN B C 1
ATOM 6736 O O . ASN B 1 322 ? -4.383 33.031 7.285 1 97.62 322 ASN B O 1
ATOM 6740 N N . GLU B 1 323 ? -4.52 32.688 5.082 1 97.81 323 GLU B N 1
ATOM 6741 C CA . GLU B 1 323 ? -5.93 33.031 5.02 1 97.81 323 GLU B CA 1
ATOM 6742 C C . GLU B 1 323 ? -6.789 32.062 5.84 1 97.81 323 GLU B C 1
ATOM 6744 O O . GLU B 1 323 ? -7.676 32.5 6.574 1 97.81 323 GLU B O 1
ATOM 6749 N N . VAL B 1 324 ? -6.492 30.781 5.742 1 98.69 324 VAL B N 1
ATOM 6750 C CA . VAL B 1 324 ? -7.227 29.797 6.531 1 98.69 324 VAL B CA 1
ATOM 6751 C C . VAL B 1 324 ? -6.945 30.016 8.016 1 98.69 324 VAL B C 1
ATOM 6753 O O . VAL B 1 324 ? -7.855 29.922 8.844 1 98.69 324 VAL B O 1
ATOM 6756 N N . GLY B 1 325 ? -5.668 30.266 8.352 1 98.81 325 GLY B N 1
ATOM 6757 C CA . GLY B 1 325 ? -5.32 30.531 9.734 1 98.81 325 GLY B CA 1
ATOM 6758 C C . GLY B 1 325 ? -6.094 31.688 10.328 1 98.81 325 GLY B C 1
ATOM 6759 O O . GLY B 1 325 ? -6.598 31.609 11.453 1 98.81 325 GLY B O 1
ATOM 6760 N N . VAL B 1 326 ? -6.25 32.75 9.547 1 98.69 326 VAL B N 1
ATOM 6761 C CA . VAL B 1 326 ? -6.949 33.938 10 1 98.69 326 VAL B CA 1
ATOM 6762 C C . VAL B 1 326 ? -8.445 33.656 10.117 1 98.69 326 VAL B C 1
ATOM 6764 O O . VAL B 1 326 ? -9.094 34.062 11.086 1 98.69 326 VAL B O 1
ATOM 6767 N N . LEU B 1 327 ? -8.969 32.969 9.094 1 98.81 327 LEU B N 1
ATOM 6768 C CA . LEU B 1 327 ? -10.375 32.594 9.117 1 98.81 327 LEU B CA 1
ATOM 6769 C C . LEU B 1 327 ? -10.695 31.75 10.344 1 98.81 327 LEU B C 1
ATOM 6771 O O . LEU B 1 327 ? -11.703 31.984 11.023 1 98.81 327 LEU B O 1
ATOM 6775 N N . LEU B 1 328 ? -9.852 30.781 10.648 1 98.94 328 LEU B N 1
ATOM 6776 C CA . LEU B 1 328 ? -10.062 29.906 11.797 1 98.94 328 LEU B CA 1
ATOM 6777 C C . LEU B 1 328 ? -9.945 30.672 13.102 1 98.94 328 LEU B C 1
ATOM 6779 O O . LEU B 1 328 ? -10.75 30.484 14.023 1 98.94 328 LEU B O 1
ATOM 6783 N N . LEU B 1 329 ? -8.914 31.531 13.203 1 98.88 329 LEU B N 1
ATOM 6784 C CA . LEU B 1 329 ? -8.758 32.344 14.398 1 98.88 329 LEU B CA 1
ATOM 6785 C C . LEU B 1 329 ? -10.008 33.188 14.656 1 98.88 329 LEU B C 1
ATOM 6787 O O . LEU B 1 329 ? -10.516 33.219 15.773 1 98.88 329 LEU B O 1
ATOM 6791 N N . ASP B 1 330 ? -10.484 33.844 13.609 1 98.81 330 ASP B N 1
ATOM 6792 C CA . ASP B 1 330 ? -11.688 34.656 13.68 1 98.81 330 ASP B CA 1
ATOM 6793 C C . ASP B 1 330 ? -12.898 33.844 14.102 1 98.81 330 ASP B C 1
ATOM 6795 O O . ASP B 1 330 ? -13.641 34.219 15 1 98.81 330 ASP B O 1
ATOM 6799 N N . TYR B 1 331 ? -13.141 32.75 13.508 1 98.81 331 TYR B N 1
ATOM 6800 C CA . TYR B 1 331 ? -14.281 31.875 13.773 1 98.81 331 TYR B CA 1
ATOM 6801 C C . TYR B 1 331 ? -14.258 31.359 15.203 1 98.81 331 TYR B C 1
ATOM 6803 O O . TYR B 1 331 ? -15.273 31.391 15.898 1 98.81 331 TYR B O 1
ATOM 6811 N N . ILE B 1 332 ? -13.062 30.828 15.641 1 98.88 332 ILE B N 1
ATOM 6812 C CA . ILE B 1 332 ? -12.906 30.266 16.984 1 98.88 332 ILE B CA 1
ATOM 6813 C C . ILE B 1 332 ? -13.18 31.359 18.031 1 98.88 332 ILE B C 1
ATOM 6815 O O . ILE B 1 332 ? -13.938 31.141 18.969 1 98.88 332 ILE B O 1
ATOM 6819 N N . CYS B 1 333 ? -12.594 32.562 17.828 1 98.69 333 CYS B N 1
ATOM 6820 C CA . CYS B 1 333 ? -12.75 33.656 18.781 1 98.69 333 CYS B CA 1
ATOM 6821 C C . CYS B 1 333 ? -14.203 34.125 18.844 1 98.69 333 CYS B C 1
ATOM 6823 O O . CYS B 1 333 ? -14.797 34.188 19.922 1 98.69 333 CYS B O 1
ATOM 6825 N N . ALA B 1 334 ? -14.773 34.438 17.672 1 98.44 334 ALA B N 1
ATOM 6826 C CA . ALA B 1 334 ? -16.156 34.906 17.625 1 98.44 334 ALA B CA 1
ATOM 6827 C C . ALA B 1 334 ? -17.109 33.906 18.219 1 98.44 334 ALA B C 1
ATOM 6829 O O . ALA B 1 334 ? -18 34.25 19.016 1 98.44 334 ALA B O 1
ATOM 6830 N N . GLY B 1 335 ? -16.953 32.688 17.828 1 98.25 335 GLY B N 1
ATOM 6831 C CA . GLY B 1 335 ? -17.859 31.625 18.281 1 98.25 335 GLY B CA 1
ATOM 6832 C C . GLY B 1 335 ? -17.734 31.344 19.766 1 98.25 335 GLY B C 1
ATOM 6833 O O . GLY B 1 335 ? -18.75 31.156 20.453 1 98.25 335 GLY B O 1
ATOM 6834 N N . ARG B 1 336 ? -16.5 31.234 20.281 1 98.06 336 ARG B N 1
ATOM 6835 C CA . ARG B 1 336 ? -16.297 30.922 21.703 1 98.06 336 ARG B CA 1
ATOM 6836 C C . ARG B 1 336 ? -16.797 32.062 22.594 1 98.06 336 ARG B C 1
ATOM 6838 O O . ARG B 1 336 ? -17.297 31.828 23.688 1 98.06 336 ARG B O 1
ATOM 6845 N N . ILE B 1 337 ? -16.609 33.312 22.141 1 98.12 337 ILE B N 1
ATOM 6846 C CA . ILE B 1 337 ? -17.141 34.438 22.875 1 98.12 337 ILE B CA 1
ATOM 6847 C C . ILE B 1 337 ? -18.672 34.375 22.875 1 98.12 337 ILE B C 1
ATOM 6849 O O . ILE B 1 337 ? -19.312 34.531 23.922 1 98.12 337 ILE B O 1
ATOM 6853 N N . GLU B 1 338 ? -19.234 34.156 21.688 1 97.81 338 GLU B N 1
ATOM 6854 C CA . GLU B 1 338 ? -20.688 34.062 21.547 1 97.81 338 GLU B CA 1
ATOM 6855 C C . GLU B 1 338 ? -21.266 32.938 22.438 1 97.81 338 GLU B C 1
ATOM 6857 O O . GLU B 1 338 ? -22.312 33.125 23.047 1 97.81 338 GLU B O 1
ATOM 6862 N N . LYS B 1 339 ? -20.547 31.844 22.547 1 97.06 339 LYS B N 1
ATOM 6863 C CA . LYS B 1 339 ? -21.062 30.672 23.25 1 97.06 339 LYS B CA 1
ATOM 6864 C C . LYS B 1 339 ? -20.625 30.688 24.719 1 97.06 339 LYS B C 1
ATOM 6866 O O . LYS B 1 339 ? -21.016 29.812 25.484 1 97.06 339 LYS B O 1
ATOM 6871 N N . GLY B 1 340 ? -19.797 31.609 25.125 1 97.31 340 GLY B N 1
ATOM 6872 C CA . GLY B 1 340 ? -19.328 31.734 26.5 1 97.31 340 GLY B CA 1
ATOM 6873 C C . GLY B 1 340 ? -18.281 30.688 26.875 1 97.31 340 GLY B C 1
ATOM 6874 O O . GLY B 1 340 ? -18.172 30.297 28.047 1 97.31 340 GLY B O 1
ATOM 6875 N N . THR B 1 341 ? -17.531 30.188 25.859 1 97.19 341 THR B N 1
ATOM 6876 C CA . THR B 1 341 ? -16.578 29.109 26.125 1 97.19 341 THR B CA 1
ATOM 6877 C C . THR B 1 341 ? -15.141 29.609 25.969 1 97.19 341 THR B C 1
ATOM 6879 O O . THR B 1 341 ? -14.195 28.828 26.078 1 97.19 341 THR B O 1
ATOM 6882 N N . MET B 1 342 ? -14.906 30.922 25.75 1 97.75 342 MET B N 1
ATOM 6883 C CA . MET B 1 342 ? -13.57 31.484 25.641 1 97.75 342 MET B CA 1
ATOM 6884 C C . MET B 1 342 ? -12.852 31.469 26.984 1 97.75 342 MET B C 1
ATOM 6886 O O . MET B 1 342 ? -13.375 31.953 27.984 1 97.75 342 MET B O 1
ATOM 6890 N N . PRO B 1 343 ? -11.711 30.891 27.047 1 97.5 343 PRO B N 1
ATOM 6891 C CA . PRO B 1 343 ? -10.992 30.938 28.312 1 97.5 343 PRO B CA 1
ATOM 6892 C C . PRO B 1 343 ? -10.445 32.312 28.656 1 97.5 343 PRO B C 1
ATOM 6894 O O . PRO B 1 343 ? -10.297 33.156 27.766 1 97.5 343 PRO B O 1
ATOM 6897 N N . GLU B 1 344 ? -10.195 32.469 29.953 1 96.5 344 GLU B N 1
ATOM 6898 C CA . GLU B 1 344 ? -9.547 33.719 30.375 1 96.5 344 GLU B CA 1
ATOM 6899 C C . GLU B 1 344 ? -8.109 33.781 29.859 1 96.5 344 GLU B C 1
ATOM 6901 O O . GLU B 1 344 ? -7.395 32.781 29.844 1 96.5 344 GLU B O 1
ATOM 6906 N N . LYS B 1 345 ? -7.707 34.906 29.438 1 97.69 345 LYS B N 1
ATOM 6907 C CA . LYS B 1 345 ? -6.352 35.156 28.953 1 97.69 345 LYS B CA 1
ATOM 6908 C C . LYS B 1 345 ? -5.965 34.188 27.859 1 97.69 345 LYS B C 1
ATOM 6910 O O . LYS B 1 345 ? -4.906 33.562 27.906 1 97.69 345 LYS B O 1
ATOM 6915 N N . ALA B 1 346 ? -6.902 34.062 26.891 1 98.5 346 ALA B N 1
ATOM 6916 C CA . ALA B 1 346 ? -6.695 33.125 25.781 1 98.5 346 ALA B CA 1
ATOM 6917 C C . ALA B 1 346 ? -5.406 33.438 25.031 1 98.5 346 ALA B C 1
ATOM 6919 O O . ALA B 1 346 ? -5.055 34.625 24.859 1 98.5 346 ALA B O 1
ATOM 6920 N N . VAL B 1 347 ? -4.723 32.344 24.594 1 98.75 347 VAL B N 1
ATOM 6921 C CA . VAL B 1 347 ? -3.455 32.469 23.875 1 98.75 347 VAL B CA 1
ATOM 6922 C C . VAL B 1 347 ? -3.547 31.781 22.531 1 98.75 347 VAL B C 1
ATOM 6924 O O . VAL B 1 347 ? -4.039 30.656 22.438 1 98.75 347 VAL B O 1
ATOM 6927 N N . ALA B 1 348 ? -3.227 32.438 21.484 1 98.81 348 ALA B N 1
ATOM 6928 C CA . ALA B 1 348 ? -2.955 31.844 20.172 1 98.81 348 ALA B CA 1
ATOM 6929 C C . ALA B 1 348 ? -1.489 32.031 19.781 1 98.81 348 ALA B C 1
ATOM 6931 O O . ALA B 1 348 ? -0.788 32.844 20.359 1 98.81 348 ALA B O 1
ATOM 6932 N N . VAL B 1 349 ? -0.968 31.156 18.922 1 98.75 349 VAL B N 1
ATOM 6933 C CA . VAL B 1 349 ? 0.444 31.188 18.562 1 98.75 349 VAL B CA 1
ATOM 6934 C C . VAL B 1 349 ? 0.586 31.047 17.047 1 98.75 349 VAL B C 1
ATOM 6936 O O . VAL B 1 349 ? -0.134 30.281 16.406 1 98.75 349 VAL B O 1
ATOM 6939 N N . LYS B 1 350 ? 1.454 31.797 16.406 1 98.31 350 LYS B N 1
ATOM 6940 C CA . LYS B 1 350 ? 1.767 31.672 14.992 1 98.31 350 LYS B CA 1
ATOM 6941 C C . LYS B 1 350 ? 3.27 31.781 14.75 1 98.31 350 LYS B C 1
ATOM 6943 O O . LYS B 1 350 ? 4.02 32.188 15.633 1 98.31 350 LYS B O 1
ATOM 6948 N N . SER B 1 351 ? 3.746 31.422 13.602 1 96.31 351 SER B N 1
ATOM 6949 C CA . SER B 1 351 ? 5.145 31.625 13.242 1 96.31 351 SER B CA 1
ATOM 6950 C C . SER B 1 351 ? 5.418 33.062 12.852 1 96.31 351 SER B C 1
ATOM 6952 O O . SER B 1 351 ? 4.504 33.781 12.43 1 96.31 351 SER B O 1
ATOM 6954 N N . ILE B 1 352 ? 6.648 33.438 12.875 1 95.12 352 ILE B N 1
ATOM 6955 C CA . ILE B 1 352 ? 7.051 34.812 12.602 1 95.12 352 ILE B CA 1
ATOM 6956 C C . ILE B 1 352 ? 6.871 35.125 11.109 1 95.12 352 ILE B C 1
ATOM 6958 O O . ILE B 1 352 ? 6.793 36.281 10.711 1 95.12 352 ILE B O 1
ATOM 6962 N N . VAL B 1 353 ? 6.762 34.062 10.297 1 94.75 353 VAL B N 1
ATOM 6963 C CA . VAL B 1 353 ? 6.633 34.281 8.859 1 94.75 353 VAL B CA 1
ATOM 6964 C C . VAL B 1 353 ? 5.164 34.25 8.461 1 94.75 353 VAL B C 1
ATOM 6966 O O . VAL B 1 353 ? 4.828 34.438 7.285 1 94.75 353 VAL B O 1
ATOM 6969 N N . SER B 1 354 ? 4.219 34 9.398 1 96.62 354 SER B N 1
ATOM 6970 C CA . SER B 1 354 ? 2.785 34 9.117 1 96.62 354 SER B CA 1
ATOM 6971 C C . SER B 1 354 ? 2.227 35.438 9.125 1 96.62 354 SER B C 1
ATOM 6973 O O . SER B 1 354 ? 2.846 36.344 9.672 1 96.62 354 SER B O 1
ATOM 6975 N N . THR B 1 355 ? 1.118 35.656 8.656 1 96.38 355 THR B N 1
ATOM 6976 C CA . THR B 1 355 ? 0.534 36.969 8.281 1 96.38 355 THR B CA 1
ATOM 6977 C C . THR B 1 355 ? 0.292 37.812 9.516 1 96.38 355 THR B C 1
ATOM 6979 O O . THR B 1 355 ? -0.15 37.312 10.547 1 96.38 355 THR B O 1
ATOM 6982 N N . PRO B 1 356 ? 0.546 39.125 9.43 1 94.75 356 PRO B N 1
ATOM 6983 C CA . PRO B 1 356 ? 0.197 40.062 10.508 1 94.75 356 PRO B CA 1
ATOM 6984 C C . PRO B 1 356 ? -1.308 40.312 10.609 1 94.75 356 PRO B C 1
ATOM 6986 O O . PRO B 1 356 ? -1.777 40.875 11.602 1 94.75 356 PRO B O 1
ATOM 6989 N N . LEU B 1 357 ? -2.031 39.906 9.555 1 96.06 357 LEU B N 1
ATOM 6990 C CA . LEU B 1 357 ? -3.484 40 9.641 1 96.06 357 LEU B CA 1
ATOM 6991 C C . LEU B 1 357 ? -4.008 39.281 10.883 1 96.06 357 LEU B C 1
ATOM 6993 O O . LEU B 1 357 ? -4.992 39.719 11.484 1 96.06 357 LEU B O 1
ATOM 6997 N N . ALA B 1 358 ? -3.373 38.25 11.305 1 98 358 ALA B N 1
ATOM 6998 C CA . ALA B 1 358 ? -3.762 37.5 12.5 1 98 358 ALA B CA 1
ATOM 6999 C C . ALA B 1 358 ? -3.59 38.344 13.758 1 98 358 ALA B C 1
ATOM 7001 O O . ALA B 1 358 ? -4.355 38.219 14.719 1 98 358 ALA B O 1
ATOM 7002 N N . ASP B 1 359 ? -2.586 39.25 13.781 1 96.62 359 ASP B N 1
ATOM 7003 C CA . ASP B 1 359 ? -2.395 40.156 14.914 1 96.62 359 ASP B CA 1
ATOM 7004 C C . ASP B 1 359 ? -3.607 41.062 15.102 1 96.62 359 ASP B C 1
ATOM 7006 O O . ASP B 1 359 ? -4.086 41.25 16.219 1 96.62 359 ASP B O 1
ATOM 7010 N N . ALA B 1 360 ? -4.055 41.594 13.961 1 96 360 ALA B N 1
ATOM 7011 C CA . ALA B 1 360 ? -5.199 42.5 14 1 96 360 ALA B CA 1
ATOM 7012 C C . ALA B 1 360 ? -6.449 41.781 14.508 1 96 360 ALA B C 1
ATOM 7014 O O . ALA B 1 360 ? -7.203 42.312 15.32 1 96 360 ALA B O 1
ATOM 7015 N N . VAL B 1 361 ? -6.648 40.594 14.023 1 98.06 361 VAL B N 1
ATOM 7016 C CA . VAL B 1 361 ? -7.812 39.812 14.414 1 98.06 361 VAL B CA 1
ATOM 7017 C C . VAL B 1 361 ? -7.719 39.438 15.898 1 98.06 361 VAL B C 1
ATOM 7019 O O . VAL B 1 361 ? -8.703 39.562 16.641 1 98.06 361 VAL B O 1
ATOM 7022 N N . ALA B 1 362 ? -6.578 39 16.359 1 98.62 362 ALA B N 1
ATOM 7023 C CA . ALA B 1 362 ? -6.383 38.625 17.766 1 98.62 362 ALA B CA 1
ATOM 7024 C C . ALA B 1 362 ? -6.621 39.844 18.672 1 98.62 362 ALA B C 1
ATOM 7026 O O . ALA B 1 362 ? -7.254 39.719 19.719 1 98.62 362 ALA B O 1
ATOM 702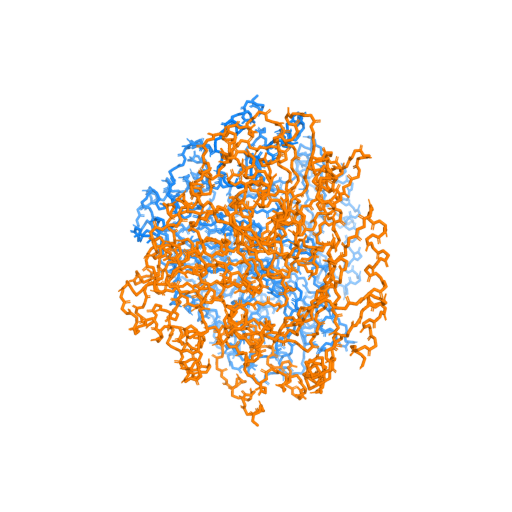7 N N . GLU B 1 363 ? -6.098 40.969 18.234 1 97.94 363 GLU B N 1
ATOM 7028 C CA . GLU B 1 363 ? -6.273 42.219 19 1 97.94 363 GLU B CA 1
ATOM 7029 C C . GLU B 1 363 ? -7.75 42.562 19.141 1 97.94 363 GLU B C 1
ATOM 7031 O O . GLU B 1 363 ? -8.195 42.969 20.219 1 97.94 363 GLU B O 1
ATOM 7036 N N . HIS B 1 364 ? -8.445 42.469 18.062 1 97.94 364 HIS B N 1
ATOM 7037 C CA . HIS B 1 364 ? -9.875 42.75 18.062 1 97.94 364 HIS B CA 1
ATOM 7038 C C . HIS B 1 364 ? -10.602 41.969 19.125 1 97.94 364 HIS B C 1
ATOM 7040 O O . HIS B 1 364 ? -11.508 42.469 19.797 1 97.94 364 HIS B O 1
ATOM 7046 N N . TYR B 1 365 ? -10.234 40.719 19.359 1 98.31 365 TYR B N 1
ATOM 7047 C CA . TYR B 1 365 ? -10.961 39.812 20.25 1 98.31 365 TYR B CA 1
ATOM 7048 C C . TYR B 1 365 ? -10.312 39.781 21.625 1 98.31 365 TYR B C 1
ATOM 7050 O O . TYR B 1 365 ? -10.797 39.094 22.531 1 98.31 365 TYR B O 1
ATOM 7058 N N . GLY B 1 366 ? -9.156 40.469 21.812 1 98 366 GLY B N 1
ATOM 7059 C CA . GLY B 1 366 ? -8.453 40.5 23.094 1 98 366 GLY B CA 1
ATOM 7060 C C . GLY B 1 366 ? -7.699 39.188 23.359 1 98 366 GLY B C 1
ATOM 7061 O O . GLY B 1 366 ? -7.566 38.781 24.5 1 98 366 GLY B O 1
ATOM 7062 N N . VAL B 1 367 ? -7.273 38.5 22.375 1 98.56 367 VAL B N 1
ATOM 7063 C CA . VAL B 1 367 ? -6.523 37.281 22.484 1 98.56 367 VAL B CA 1
ATOM 7064 C C . VAL B 1 367 ? -5.023 37.562 22.406 1 98.56 367 VAL B C 1
ATOM 7066 O O . VAL B 1 367 ? -4.574 38.344 21.562 1 98.56 367 VAL B O 1
ATOM 7069 N N . GLU B 1 368 ? -4.25 37.031 23.359 1 98.62 368 GLU B N 1
ATOM 7070 C CA . GLU B 1 368 ? -2.795 37.125 23.281 1 98.62 368 GLU B CA 1
ATOM 7071 C C . GLU B 1 368 ? -2.25 36.281 22.125 1 98.62 368 GLU B C 1
ATOM 7073 O O . GLU B 1 368 ? -2.428 35.062 22.094 1 98.62 368 GLU B O 1
ATOM 7078 N N . LEU B 1 369 ? -1.676 36.938 21.172 1 98.5 369 LEU B N 1
ATOM 7079 C CA . LEU B 1 369 ? -1.071 36.219 20.047 1 98.5 369 LEU B CA 1
ATOM 7080 C C . LEU B 1 369 ? 0.449 36.219 20.172 1 98.5 369 LEU B C 1
ATOM 7082 O O . LEU B 1 369 ? 1.09 37.25 20.125 1 98.5 369 LEU B O 1
ATOM 7086 N N . ARG B 1 370 ? 0.986 35.031 20.344 1 97.94 370 ARG B N 1
ATOM 7087 C CA . ARG B 1 370 ? 2.432 34.875 20.453 1 97.94 370 ARG B CA 1
ATOM 7088 C C . ARG B 1 370 ? 3.031 34.5 19.094 1 97.94 370 ARG B C 1
ATOM 7090 O O . ARG B 1 370 ? 2.408 33.781 18.312 1 97.94 370 ARG B O 1
ATOM 7097 N N . SER B 1 371 ? 4.203 35.031 18.781 1 96.56 371 SER B N 1
ATOM 7098 C CA . SER B 1 371 ? 4.949 34.688 17.578 1 96.56 371 SER B CA 1
ATOM 7099 C C . SER B 1 371 ? 6.176 33.844 17.906 1 96.56 371 SER B C 1
ATOM 7101 O O . SER B 1 371 ? 6.91 34.125 18.844 1 96.56 371 SER B O 1
ATOM 7103 N N . VAL B 1 372 ? 6.348 32.812 17.156 1 95.88 372 VAL B N 1
ATOM 7104 C CA . VAL B 1 372 ? 7.48 31.906 17.375 1 95.88 372 VAL B CA 1
ATOM 7105 C C . VAL B 1 372 ? 8.211 31.656 16.062 1 95.88 372 VAL B C 1
ATOM 7107 O O . VAL B 1 372 ? 7.734 32.062 15 1 95.88 372 VAL B O 1
ATOM 7110 N N . LEU B 1 373 ? 9.422 31.031 16.125 1 92.06 373 LEU B N 1
ATOM 7111 C CA . LEU B 1 373 ? 10.195 30.703 14.93 1 92.06 373 LEU B CA 1
ATOM 7112 C C . LEU B 1 373 ? 9.453 29.688 14.07 1 92.06 373 LEU B C 1
ATOM 7114 O O . LEU B 1 373 ? 8.516 29.047 14.539 1 92.06 373 LEU B O 1
ATOM 7118 N N . THR B 1 374 ? 9.906 29.594 12.844 1 90.75 374 THR B N 1
ATOM 7119 C CA . THR B 1 374 ? 9.336 28.594 11.953 1 90.75 374 THR B CA 1
ATOM 7120 C C . THR B 1 374 ? 9.633 27.188 12.477 1 90.75 374 THR B C 1
ATOM 7122 O O . THR B 1 374 ? 10.742 26.906 12.914 1 90.75 374 THR B O 1
ATOM 7125 N N . GLY B 1 375 ? 8.617 26.328 12.398 1 89.62 375 GLY B N 1
ATOM 7126 C CA . GLY B 1 375 ? 8.648 25 12.977 1 89.62 375 GLY B CA 1
ATOM 7127 C C . GLY B 1 375 ? 7.617 24.797 14.078 1 89.62 375 GLY B C 1
ATOM 7128 O O . GLY B 1 375 ? 7.668 25.469 15.109 1 89.62 375 GLY B O 1
ATOM 7129 N N . PHE B 1 376 ? 6.77 23.828 13.93 1 93.5 376 PHE B N 1
ATOM 7130 C CA . PHE B 1 376 ? 5.637 23.688 14.836 1 93.5 376 PHE B CA 1
ATOM 7131 C C . PHE B 1 376 ? 6.102 23.25 16.219 1 93.5 376 PHE B C 1
ATOM 7133 O O . PHE B 1 376 ? 5.352 23.359 17.188 1 93.5 376 PHE B O 1
ATOM 7140 N N . LYS B 1 377 ? 7.367 22.766 16.344 1 91.88 377 LYS B N 1
ATOM 7141 C CA . LYS B 1 377 ? 7.938 22.422 17.656 1 91.88 377 LYS B CA 1
ATOM 7142 C C . LYS B 1 377 ? 7.941 23.625 18.578 1 91.88 377 LYS B C 1
ATOM 7144 O O . LYS B 1 377 ? 7.805 23.484 19.797 1 91.88 377 LYS B O 1
ATOM 7149 N N . TRP B 1 378 ? 8.008 24.828 18.016 1 92.25 378 TRP B N 1
ATOM 7150 C CA . TRP B 1 378 ? 8.039 26.047 18.844 1 92.25 378 TRP B CA 1
ATOM 7151 C C . TRP B 1 378 ? 6.648 26.391 19.359 1 92.25 378 TRP B C 1
ATOM 7153 O O . TRP B 1 378 ? 6.508 26.969 20.438 1 92.25 378 TRP B O 1
ATOM 7163 N N . ILE B 1 379 ? 5.633 26.078 18.562 1 96.31 379 ILE B N 1
ATOM 7164 C CA . ILE B 1 379 ? 4.27 26.203 19.062 1 96.31 379 ILE B CA 1
ATOM 7165 C C . ILE B 1 379 ? 4.02 25.172 20.156 1 96.31 379 ILE B C 1
ATOM 7167 O O . ILE B 1 379 ? 3.438 25.5 21.203 1 96.31 379 ILE B O 1
ATOM 7171 N N . GLY B 1 380 ? 4.504 23.969 19.922 1 95.38 380 GLY B N 1
ATOM 7172 C CA . GLY B 1 380 ? 4.461 22.953 20.969 1 95.38 380 GLY B CA 1
ATOM 7173 C C . GLY B 1 380 ? 5.152 23.391 22.25 1 95.38 380 GLY B C 1
ATOM 7174 O O . GLY B 1 380 ? 4.68 23.094 23.344 1 95.38 380 GLY B O 1
ATOM 7175 N N . ASP B 1 381 ? 6.227 24.078 22.094 1 93.19 381 ASP B N 1
ATOM 7176 C CA . ASP B 1 381 ? 6.98 24.578 23.234 1 93.19 381 ASP B CA 1
ATOM 7177 C C . ASP B 1 381 ? 6.16 25.578 24.031 1 93.19 381 ASP B C 1
ATOM 7179 O O . ASP B 1 381 ? 6.211 25.609 25.266 1 93.19 381 ASP B O 1
ATOM 7183 N N . GLN B 1 382 ? 5.426 26.469 23.328 1 95.94 382 GLN B N 1
ATOM 7184 C CA . GLN B 1 382 ? 4.551 27.422 24 1 95.94 382 GLN B CA 1
ATOM 7185 C C . GLN B 1 382 ? 3.484 26.703 24.812 1 95.94 382 GLN B C 1
ATOM 7187 O O . GLN B 1 382 ? 3.182 27.094 25.953 1 95.94 382 GLN B O 1
ATOM 7192 N N . ILE B 1 383 ? 2.922 25.656 24.266 1 97.75 383 ILE B N 1
ATOM 7193 C CA . ILE B 1 383 ? 1.912 24.859 24.969 1 97.75 383 ILE B CA 1
ATOM 7194 C C . ILE B 1 383 ? 2.529 24.203 26.203 1 97.75 383 ILE B C 1
ATOM 7196 O O . ILE B 1 383 ? 1.922 24.203 27.266 1 97.75 383 ILE B O 1
ATOM 7200 N N . ALA B 1 384 ? 3.705 23.672 26.016 1 95.06 384 ALA B N 1
ATOM 7201 C CA . ALA B 1 384 ? 4.406 23.047 27.141 1 95.06 384 ALA B CA 1
ATOM 7202 C C . ALA B 1 384 ? 4.633 24.031 28.281 1 95.06 384 ALA B C 1
ATOM 7204 O O . ALA B 1 384 ? 4.504 23.688 29.453 1 95.06 384 ALA B O 1
ATOM 7205 N N . GLN B 1 385 ? 5.016 25.266 27.922 1 95.25 385 GLN B N 1
ATOM 7206 C CA . GLN B 1 385 ? 5.242 26.312 28.922 1 95.25 385 GLN B CA 1
ATOM 7207 C C . GLN B 1 385 ? 3.949 26.641 29.672 1 95.25 385 GLN B C 1
ATOM 7209 O O . GLN B 1 385 ? 3.951 26.812 30.891 1 95.25 385 GLN B O 1
ATOM 7214 N N . LEU B 1 386 ? 2.902 26.75 28.922 1 97.88 386 LEU B N 1
ATOM 7215 C CA . LEU B 1 386 ? 1.605 27 29.531 1 97.88 386 LEU B CA 1
ATOM 7216 C C . LEU B 1 386 ? 1.203 25.859 30.453 1 97.88 386 LEU B C 1
ATOM 7218 O O . LEU B 1 386 ? 0.635 26.078 31.516 1 97.88 386 LEU B O 1
ATOM 7222 N N . GLU B 1 387 ? 1.436 24.641 29.969 1 97.25 387 GLU B N 1
ATOM 7223 C CA . GLU B 1 387 ? 1.128 23.469 30.766 1 97.25 387 GLU B CA 1
ATOM 7224 C C . GLU B 1 387 ? 1.916 23.484 32.094 1 97.25 387 GLU B C 1
ATOM 7226 O O . GLU B 1 387 ? 1.365 23.188 33.156 1 97.25 387 GLU B O 1
ATOM 7231 N N . GLU B 1 388 ? 3.178 23.797 32.031 1 96.81 388 GLU B N 1
ATOM 7232 C CA . GLU B 1 388 ? 4.031 23.875 33.219 1 96.81 388 GLU B CA 1
ATOM 7233 C C . GLU B 1 388 ? 3.518 24.938 34.188 1 96.81 388 GLU B C 1
ATOM 7235 O O . GLU B 1 388 ? 3.633 24.766 35.406 1 96.81 388 GLU B O 1
ATOM 7240 N N . ALA B 1 389 ? 2.957 25.922 33.656 1 97.5 389 ALA B N 1
ATOM 7241 C CA . ALA B 1 389 ? 2.449 27.031 34.469 1 97.5 389 ALA B CA 1
ATOM 7242 C C . ALA B 1 389 ? 1.048 26.719 35 1 97.5 389 ALA B C 1
ATOM 7244 O O . ALA B 1 389 ? 0.486 27.5 35.781 1 97.5 389 ALA B O 1
ATOM 7245 N N . GLY B 1 390 ? 0.446 25.594 34.594 1 97.69 390 GLY B N 1
ATOM 7246 C CA . GLY B 1 390 ? -0.909 25.25 35 1 97.69 390 GLY B CA 1
ATOM 7247 C C . GLY B 1 390 ? -1.972 26.031 34.25 1 97.69 390 GLY B C 1
ATOM 7248 O O . GLY B 1 390 ? -3.094 26.188 34.719 1 97.69 390 GLY B O 1
ATOM 7249 N N . GLU B 1 391 ? -1.553 26.531 33.031 1 98.06 391 GLU B N 1
ATOM 7250 C CA . GLU B 1 391 ? -2.439 27.406 32.25 1 98.06 391 GLU B CA 1
ATOM 7251 C C . GLU B 1 391 ? -2.633 26.875 30.844 1 98.06 391 GLU B C 1
ATOM 7253 O O . GLU B 1 391 ? -2.74 27.641 29.891 1 98.06 391 GLU B O 1
ATOM 7258 N N . VAL B 1 392 ? -2.615 25.578 30.688 1 97.62 392 VAL B N 1
ATOM 7259 C CA . VAL B 1 392 ? -2.578 25 29.359 1 97.62 392 VAL B CA 1
ATOM 7260 C C . VAL B 1 392 ? -3.881 25.297 28.625 1 97.62 392 VAL B C 1
ATOM 7262 O O . VAL B 1 392 ? -3.891 25.422 27.391 1 97.62 392 VAL B O 1
ATOM 7265 N N . ASP B 1 393 ? -4.965 25.5 29.328 1 96.5 393 ASP B N 1
ATOM 7266 C CA . ASP B 1 393 ? -6.281 25.719 28.734 1 96.5 393 ASP B CA 1
ATOM 7267 C C . ASP B 1 393 ? -6.359 27.109 28.094 1 96.5 393 ASP B C 1
ATOM 7269 O O . ASP B 1 393 ? -7.285 27.391 27.328 1 96.5 393 ASP B O 1
ATOM 7273 N N . ARG B 1 394 ? -5.332 27.953 28.375 1 98.19 394 ARG B N 1
ATOM 7274 C CA . ARG B 1 394 ? -5.285 29.266 27.734 1 98.19 394 ARG B CA 1
ATOM 7275 C C . ARG B 1 394 ? -5.004 29.141 26.25 1 98.19 394 ARG B C 1
ATOM 7277 O O . ARG B 1 394 ? -5.352 30.031 25.469 1 98.19 394 ARG B O 1
ATOM 7284 N N . PHE B 1 395 ? -4.383 28.031 25.859 1 98.62 395 PHE B N 1
ATOM 7285 C CA . PHE B 1 395 ? -4.074 27.828 24.438 1 98.62 395 PHE B CA 1
ATOM 7286 C C . PHE B 1 395 ? -5.332 27.5 23.656 1 98.62 395 PHE B C 1
ATOM 7288 O O . PHE B 1 395 ? -5.977 26.469 23.906 1 98.62 395 PHE B O 1
ATOM 7295 N N . ILE B 1 396 ? -5.629 28.312 22.594 1 98.62 396 ILE B N 1
ATOM 7296 C CA . ILE B 1 396 ? -6.875 28.062 21.875 1 98.62 396 ILE B CA 1
ATOM 7297 C C . ILE B 1 396 ? -6.574 27.719 20.422 1 98.62 396 ILE B C 1
ATOM 7299 O O . ILE B 1 396 ? -7.375 27.062 19.75 1 98.62 396 ILE B O 1
ATOM 7303 N N . PHE B 1 397 ? -5.414 28.188 19.969 1 98.75 397 PHE B N 1
ATOM 7304 C CA . PHE B 1 397 ? -5.199 28 18.531 1 98.75 397 PHE B CA 1
ATOM 7305 C C . PHE B 1 397 ? -3.752 28.297 18.172 1 98.75 397 PHE B C 1
ATOM 7307 O O . PHE B 1 397 ? -3.135 29.203 18.734 1 98.75 397 PHE B O 1
ATOM 7314 N N . GLY B 1 398 ? -3.145 27.531 17.312 1 98.81 398 GLY B N 1
ATOM 7315 C CA . GLY B 1 398 ? -1.841 27.766 16.719 1 98.81 398 GLY B CA 1
ATOM 7316 C C . GLY B 1 398 ? -1.793 27.438 15.234 1 98.81 398 GLY B C 1
ATOM 7317 O O . GLY B 1 398 ? -2.441 26.484 14.781 1 98.81 398 GLY B O 1
ATOM 7318 N N . PHE B 1 399 ? -0.989 28.266 14.43 1 98.56 399 PHE B N 1
ATOM 7319 C CA . PHE B 1 399 ? -0.922 27.906 13.016 1 98.56 399 PHE B CA 1
ATOM 7320 C C . PHE B 1 399 ? 0.377 28.422 12.398 1 98.56 399 PHE B C 1
ATOM 7322 O O . PHE B 1 399 ? 1.07 29.25 12.984 1 98.56 399 PHE B O 1
ATOM 7329 N N . GLU B 1 400 ? 0.727 27.812 11.328 1 96.56 400 GLU B N 1
ATOM 7330 C CA . GLU B 1 400 ? 1.802 28.234 10.43 1 96.56 400 GLU B CA 1
ATOM 7331 C C . GLU B 1 400 ? 1.276 28.5 9.023 1 96.56 400 GLU B C 1
ATOM 7333 O O . GLU B 1 400 ? 0.317 27.875 8.586 1 96.56 400 GLU B O 1
ATOM 7338 N N . GLU B 1 401 ? 1.955 29.422 8.312 1 95.06 401 GLU B N 1
ATOM 7339 C CA . GLU B 1 401 ? 1.557 29.781 6.953 1 95.06 401 GLU B CA 1
ATOM 7340 C C . GLU B 1 401 ? 1.632 28.578 6.016 1 95.06 401 GLU B C 1
ATOM 7342 O O . GLU B 1 401 ? 1.017 28.578 4.945 1 95.06 401 GLU B O 1
ATOM 7347 N N . SER B 1 402 ? 2.291 27.5 6.48 1 92.56 402 SER B N 1
ATOM 7348 C CA . SER B 1 402 ? 2.486 26.297 5.672 1 92.56 402 SER B CA 1
ATOM 7349 C C . SER B 1 402 ? 1.352 25.297 5.875 1 92.56 402 SER B C 1
ATOM 7351 O O . SER B 1 402 ? 1.586 24.094 5.949 1 92.56 402 SER B O 1
ATOM 7353 N N . TYR B 1 403 ? 0.183 25.766 6.121 1 97 403 TYR B N 1
ATOM 7354 C CA . TYR B 1 403 ? -1.056 25 6.113 1 97 403 TYR B CA 1
ATOM 7355 C C . TYR B 1 403 ? -1.135 24.078 7.328 1 97 403 TYR B C 1
ATOM 7357 O O . TYR B 1 403 ? -1.783 23.031 7.277 1 97 403 TYR B O 1
ATOM 7365 N N . GLY B 1 404 ? -0.442 24.359 8.422 1 97.94 404 GLY B N 1
ATOM 7366 C CA . GLY B 1 404 ? -0.505 23.625 9.672 1 97.94 404 GLY B CA 1
ATOM 7367 C C . GLY B 1 404 ? -1.278 24.359 10.75 1 97.94 404 GLY B C 1
ATOM 7368 O O . GLY B 1 404 ? -1.062 25.547 10.977 1 97.94 404 GLY B O 1
ATOM 7369 N N . TYR B 1 405 ? -2.215 23.641 11.445 1 98.81 405 TYR B N 1
ATOM 7370 C CA . TYR B 1 405 ? -3.09 24.219 12.453 1 98.81 405 TYR B CA 1
ATOM 7371 C C . TYR B 1 405 ? -3.25 23.297 13.641 1 98.81 405 TYR B C 1
ATOM 7373 O O . TYR B 1 405 ? -3.166 22.062 13.5 1 98.81 405 TYR B O 1
ATOM 7381 N N . LEU B 1 406 ? -3.436 23.812 14.766 1 98.81 406 LEU B N 1
ATOM 7382 C CA . LEU B 1 406 ? -3.799 23.078 15.969 1 98.81 406 LEU B CA 1
ATOM 7383 C C . LEU B 1 406 ? -4.727 23.906 16.844 1 98.81 406 LEU B C 1
ATOM 7385 O O . LEU B 1 406 ? -4.426 25.062 17.156 1 98.81 406 LEU B O 1
ATOM 7389 N N . ALA B 1 407 ? -5.875 23.406 17.188 1 98.69 407 ALA B N 1
ATOM 7390 C CA . ALA B 1 407 ? -6.793 24.031 18.141 1 98.69 407 ALA B CA 1
ATOM 7391 C C . ALA B 1 407 ? -6.953 23.188 19.391 1 98.69 407 ALA B C 1
ATOM 7393 O O . ALA B 1 407 ? -7.664 22.172 19.391 1 98.69 407 ALA B O 1
ATOM 7394 N N . GLY B 1 408 ? -6.328 23.625 20.516 1 97.56 408 GLY B N 1
ATOM 7395 C CA . GLY B 1 408 ? -6.328 22.906 21.766 1 97.56 408 GLY B CA 1
ATOM 7396 C C . GLY B 1 408 ? -5.027 22.172 22.031 1 97.56 408 GLY B C 1
ATOM 7397 O O . GLY B 1 408 ? -4.281 21.859 21.109 1 97.56 408 GLY B O 1
ATOM 7398 N N . PRO B 1 409 ? -4.754 21.828 23.266 1 97.88 409 PRO B N 1
ATOM 7399 C CA . PRO B 1 409 ? -3.426 21.359 23.656 1 97.88 409 PRO B CA 1
ATOM 7400 C C . PRO B 1 409 ? -3.336 19.828 23.734 1 97.88 409 PRO B C 1
ATOM 7402 O O . PRO B 1 409 ? -2.445 19.297 24.391 1 97.88 409 PRO B O 1
ATOM 7405 N N . TYR B 1 410 ? -4.234 19.031 23.125 1 97.81 410 TYR B N 1
ATOM 7406 C CA . TYR B 1 410 ? -4.293 17.578 23.266 1 97.81 410 TYR B CA 1
ATOM 7407 C C . TYR B 1 410 ? -3.154 16.906 22.516 1 97.81 410 TYR B C 1
ATOM 7409 O O . TYR B 1 410 ? -2.832 15.742 22.766 1 97.81 410 TYR B O 1
ATOM 7417 N N . VAL B 1 411 ? -2.549 17.625 21.516 1 98.38 411 VAL B N 1
ATOM 7418 C CA . VAL B 1 411 ? -1.33 17.203 20.828 1 98.38 411 VAL B CA 1
ATOM 7419 C C . VAL B 1 411 ? -0.351 18.375 20.75 1 98.38 411 VAL B C 1
ATOM 7421 O O . VAL B 1 411 ? -0.671 19.484 21.172 1 98.38 411 VAL B O 1
ATOM 7424 N N . ARG B 1 412 ? 0.833 18.141 20.312 1 97.75 412 ARG B N 1
ATOM 7425 C CA . ARG B 1 412 ? 1.872 19.156 20.297 1 97.75 412 ARG B CA 1
ATOM 7426 C C . ARG B 1 412 ? 2.449 19.328 18.891 1 97.75 412 ARG B C 1
ATOM 7428 O O . ARG B 1 412 ? 3.631 19.641 18.734 1 97.75 412 ARG B O 1
ATOM 7435 N N . ASP B 1 413 ? 1.712 19 17.812 1 96.94 413 ASP B N 1
ATOM 7436 C CA . ASP B 1 413 ? 2.072 19.141 16.406 1 96.94 413 ASP B CA 1
ATOM 7437 C C . ASP B 1 413 ? 0.875 19.594 15.57 1 96.94 413 ASP B C 1
ATOM 7439 O O . ASP B 1 413 ? -0.227 19.75 16.094 1 96.94 413 ASP B O 1
ATOM 7443 N N . LYS B 1 414 ? 1.181 19.938 14.367 1 97.81 414 LYS B N 1
ATOM 7444 C CA . LYS B 1 414 ? 0.085 20.266 13.461 1 97.81 414 LYS B CA 1
ATOM 7445 C C . LYS B 1 414 ? -0.911 19.109 13.367 1 97.81 414 LYS B C 1
ATOM 7447 O O . LYS B 1 414 ? -0.518 17.938 13.367 1 97.81 414 LYS B O 1
ATOM 7452 N N . ASP B 1 415 ? -2.107 19.406 13.203 1 98.75 415 ASP B N 1
ATOM 7453 C CA . ASP B 1 415 ? -3.16 18.406 13.141 1 98.75 415 ASP B CA 1
ATOM 7454 C C . ASP B 1 415 ? -4.184 18.734 12.062 1 98.75 415 ASP B C 1
ATOM 7456 O O . ASP B 1 415 ? -5.125 19.5 12.305 1 98.75 415 ASP B O 1
ATOM 7460 N N . ALA B 1 416 ? -4.078 18.078 10.945 1 98.88 416 ALA B N 1
ATOM 7461 C CA . ALA B 1 416 ? -4.988 18.344 9.836 1 98.88 416 ALA B CA 1
ATOM 7462 C C . ALA B 1 416 ? -6.387 17.812 10.133 1 98.88 416 ALA B C 1
ATOM 7464 O O . ALA B 1 416 ? -7.363 18.234 9.492 1 98.88 416 ALA B O 1
ATOM 7465 N N . VAL B 1 417 ? -6.547 16.938 11.109 1 98.88 417 VAL B N 1
ATOM 7466 C CA . VAL B 1 417 ? -7.863 16.406 11.453 1 98.88 417 VAL B CA 1
ATOM 7467 C C . VAL B 1 417 ? -8.695 17.484 12.125 1 98.88 417 VAL B C 1
ATOM 7469 O O . VAL B 1 417 ? -9.828 17.766 11.719 1 98.88 417 VAL B O 1
ATOM 7472 N N . ILE B 1 418 ? -8.125 18.156 13.109 1 98.81 418 ILE B N 1
ATOM 7473 C CA . ILE B 1 418 ? -8.859 19.234 13.773 1 98.81 418 ILE B CA 1
ATOM 7474 C C . ILE B 1 418 ? -9.016 20.406 12.812 1 98.81 418 ILE B C 1
ATOM 7476 O O . ILE B 1 418 ? -10.023 21.125 12.859 1 98.81 418 ILE B O 1
ATOM 7480 N N . GLY B 1 419 ? -7.938 20.656 12.016 1 98.81 419 GLY B N 1
ATOM 7481 C CA . GLY B 1 419 ? -8.086 21.672 10.984 1 98.81 419 GLY B CA 1
ATOM 7482 C C . GLY B 1 419 ? -9.242 21.422 10.047 1 98.81 419 GLY B C 1
ATOM 7483 O O . GLY B 1 419 ? -10.039 22.328 9.773 1 98.81 419 GLY B O 1
ATOM 7484 N N . SER B 1 420 ? -9.352 20.203 9.594 1 98.88 420 SER B N 1
ATOM 7485 C CA . SER B 1 420 ? -10.438 19.797 8.703 1 98.88 420 SER B CA 1
ATOM 7486 C C . SER B 1 420 ? -11.797 19.953 9.383 1 98.88 420 SER B C 1
ATOM 7488 O O . SER B 1 420 ? -12.742 20.469 8.781 1 98.88 420 SER B O 1
ATOM 7490 N N . MET B 1 421 ? -11.906 19.5 10.633 1 98.81 421 MET B N 1
ATOM 7491 C CA . MET B 1 421 ? -13.172 19.594 11.367 1 98.81 421 MET B CA 1
ATOM 7492 C C . MET B 1 421 ? -13.617 21.031 11.508 1 98.81 421 MET B C 1
ATOM 7494 O O . MET B 1 421 ? -14.758 21.375 11.18 1 98.81 421 MET B O 1
ATOM 7498 N N . LEU B 1 422 ? -12.727 21.922 11.953 1 98.88 422 LEU B N 1
ATOM 7499 C CA . LEU B 1 422 ? -13.086 23.297 12.234 1 98.88 422 LEU B CA 1
ATOM 7500 C C . LEU B 1 422 ? -13.344 24.078 10.945 1 98.88 422 LEU B C 1
ATOM 7502 O O . LEU B 1 422 ? -14.195 24.969 10.914 1 98.88 422 LEU B O 1
ATOM 7506 N N . ILE B 1 423 ? -12.594 23.75 9.867 1 98.88 423 ILE B N 1
ATOM 7507 C CA . ILE B 1 423 ? -12.828 24.391 8.578 1 98.88 423 ILE B CA 1
ATOM 7508 C C . ILE B 1 423 ? -14.227 24.031 8.07 1 98.88 423 ILE B C 1
ATOM 7510 O O . ILE B 1 423 ? -14.977 24.906 7.621 1 98.88 423 ILE B O 1
ATOM 7514 N N . CYS B 1 424 ? -14.539 22.75 8.164 1 98.75 424 CYS B N 1
ATOM 7515 C CA . CYS B 1 424 ? -15.852 22.312 7.711 1 98.75 424 CYS B CA 1
ATOM 7516 C C . CYS B 1 424 ? -16.953 22.891 8.586 1 98.75 424 CYS B C 1
ATOM 7518 O O . CYS B 1 424 ? -18.016 23.281 8.078 1 98.75 424 CYS B O 1
ATOM 7520 N N . GLU B 1 425 ? -16.781 22.922 9.906 1 98.75 425 GLU B N 1
ATOM 7521 C CA . GLU B 1 425 ? -17.75 23.531 10.797 1 98.75 425 GLU B CA 1
ATOM 7522 C C . GLU B 1 425 ? -17.938 25.016 10.469 1 98.75 425 GLU B C 1
ATOM 7524 O O . GLU B 1 425 ? -19.062 25.516 10.422 1 98.75 425 GLU B O 1
ATOM 7529 N N . MET B 1 426 ? -16.828 25.703 10.242 1 98.75 426 MET B N 1
ATOM 7530 C CA . MET B 1 426 ? -16.844 27.109 9.883 1 98.75 426 MET B CA 1
ATOM 7531 C C . MET B 1 426 ? -17.609 27.328 8.586 1 98.75 426 MET B C 1
ATOM 7533 O O . MET B 1 426 ? -18.453 28.234 8.5 1 98.75 426 MET B O 1
ATOM 7537 N N . ALA B 1 427 ? -17.328 26.484 7.566 1 98.56 427 ALA B N 1
ATOM 7538 C CA . ALA B 1 427 ? -18.047 26.562 6.297 1 98.56 427 ALA B CA 1
ATOM 7539 C C . ALA B 1 427 ? -19.531 26.312 6.488 1 98.56 427 ALA B C 1
ATOM 7541 O O . ALA B 1 427 ? -20.375 27 5.898 1 98.56 427 ALA B O 1
ATOM 7542 N N . ALA B 1 428 ? -19.859 25.344 7.301 1 98.06 428 ALA B N 1
ATOM 7543 C CA . ALA B 1 428 ? -21.25 25.016 7.594 1 98.06 428 ALA B CA 1
ATOM 7544 C C . ALA B 1 428 ? -21.953 26.188 8.281 1 98.06 428 ALA B C 1
ATOM 7546 O O . ALA B 1 428 ? -23.109 26.484 7.98 1 98.06 428 ALA B O 1
ATOM 7547 N N . TYR B 1 429 ? -21.297 26.828 9.203 1 97.81 429 TYR B N 1
ATOM 7548 C CA . TYR B 1 429 ? -21.875 27.953 9.922 1 97.81 429 TYR B CA 1
ATOM 7549 C C . TYR B 1 429 ? -22.203 29.094 8.969 1 97.81 429 TYR B C 1
ATOM 7551 O O . TYR B 1 429 ? -23.344 29.578 8.953 1 97.81 429 TYR B O 1
ATOM 7559 N N . TYR B 1 430 ? -21.25 29.484 8.195 1 97.62 430 TYR B N 1
ATOM 7560 C CA . TYR B 1 430 ? -21.484 30.609 7.301 1 97.62 430 TYR B CA 1
ATOM 7561 C C . TYR B 1 430 ? -22.562 30.266 6.273 1 97.62 430 TYR B C 1
ATOM 7563 O O . TYR B 1 430 ? -23.375 31.125 5.918 1 97.62 430 TYR B O 1
ATOM 7571 N N . ARG B 1 431 ? -22.516 29.047 5.84 1 94.81 431 ARG B N 1
ATOM 7572 C CA . ARG B 1 431 ? -23.609 28.594 4.973 1 94.81 431 ARG B CA 1
ATOM 7573 C C . ARG B 1 431 ? -24.953 28.75 5.668 1 94.81 431 ARG B C 1
ATOM 7575 O O . ARG B 1 431 ? -25.922 29.219 5.066 1 94.81 431 ARG B O 1
ATOM 7582 N N . SER B 1 432 ? -25.062 28.406 6.875 1 95.38 432 SER B N 1
ATOM 7583 C CA . SER B 1 432 ? -26.312 28.359 7.625 1 95.38 432 SER B CA 1
ATOM 7584 C C . SER B 1 432 ? -26.875 29.766 7.82 1 95.38 432 SER B C 1
ATOM 7586 O O . SER B 1 432 ? -28.094 29.922 7.98 1 95.38 432 SER B O 1
ATOM 7588 N N . ILE B 1 433 ? -26.062 30.766 7.754 1 95.38 433 ILE B N 1
ATOM 7589 C CA . ILE B 1 433 ? -26.547 32.125 7.984 1 95.38 433 ILE B CA 1
ATOM 7590 C C . ILE B 1 433 ? -26.547 32.906 6.668 1 95.38 433 ILE B C 1
ATOM 7592 O O . ILE B 1 433 ? -26.531 34.125 6.668 1 95.38 433 ILE B O 1
ATOM 7596 N N . GLY B 1 434 ? -26.438 32.156 5.531 1 94.25 434 GLY B N 1
ATOM 7597 C CA . GLY B 1 434 ? -26.547 32.75 4.211 1 94.25 434 GLY B CA 1
ATOM 7598 C C . GLY B 1 434 ? -25.281 33.438 3.746 1 94.25 434 GLY B C 1
ATOM 7599 O O . GLY B 1 434 ? -25.328 34.344 2.916 1 94.25 434 GLY B O 1
ATOM 7600 N N . SER B 1 435 ? -24.234 33.062 4.285 1 95.62 435 SER B N 1
ATOM 7601 C CA . SER B 1 435 ? -22.922 33.594 3.926 1 95.62 435 SER B CA 1
ATOM 7602 C C . SER B 1 435 ? -22.016 32.469 3.41 1 95.62 435 SER B C 1
ATOM 7604 O O . SER B 1 435 ? -22.484 31.391 3.029 1 95.62 435 SER B O 1
ATOM 7606 N N . SER B 1 436 ? -20.656 32.812 3.281 1 96.31 436 SER B N 1
ATOM 7607 C CA . SER B 1 436 ? -19.656 31.844 2.816 1 96.31 436 SER B CA 1
ATOM 7608 C C . SER B 1 436 ? -18.266 32.188 3.367 1 96.31 436 SER B C 1
ATOM 7610 O O . SER B 1 436 ? -18.062 33.281 3.918 1 96.31 436 SER B O 1
ATOM 7612 N N . LEU B 1 437 ? -17.391 31.25 3.242 1 97.81 437 LEU B N 1
ATOM 7613 C CA . LEU B 1 437 ? -16.016 31.516 3.65 1 97.81 437 LEU B CA 1
ATOM 7614 C C . LEU B 1 437 ? -15.422 32.688 2.873 1 97.81 437 LEU B C 1
ATOM 7616 O O . LEU B 1 437 ? -14.727 33.531 3.447 1 97.81 437 LEU B O 1
ATOM 7620 N N . LYS B 1 438 ? -15.711 32.688 1.597 1 96.75 438 LYS B N 1
ATOM 7621 C CA . LYS B 1 438 ? -15.219 33.781 0.742 1 96.75 438 LYS B CA 1
ATOM 7622 C C . LYS B 1 438 ? -15.742 35.125 1.21 1 96.75 438 LYS B C 1
ATOM 7624 O O . LYS B 1 438 ? -14.977 36.094 1.31 1 96.75 438 LYS B O 1
ATOM 7629 N N . GLN B 1 439 ? -16.984 35.188 1.466 1 96.69 439 GLN B N 1
ATOM 7630 C CA . GLN B 1 439 ? -17.578 36.438 1.932 1 96.69 439 GLN B CA 1
ATOM 7631 C C . GLN B 1 439 ? -16.984 36.875 3.264 1 96.69 439 GLN B C 1
ATOM 7633 O O . GLN B 1 439 ? -16.672 38.062 3.461 1 96.69 439 GLN B O 1
ATOM 7638 N N . ARG B 1 440 ? -16.828 35.969 4.148 1 97.75 440 ARG B N 1
ATOM 7639 C CA . ARG B 1 440 ? -16.25 36.312 5.445 1 97.75 440 ARG B CA 1
ATOM 7640 C C . ARG B 1 440 ? -14.82 36.781 5.289 1 97.75 440 ARG B C 1
ATOM 7642 O O . ARG B 1 440 ? -14.414 37.75 5.965 1 97.75 440 ARG B O 1
ATOM 7649 N N . LEU B 1 441 ? -14.055 36.156 4.449 1 97.38 441 LEU B N 1
ATOM 7650 C CA . LEU B 1 441 ? -12.68 36.562 4.195 1 97.38 441 LEU B CA 1
ATOM 7651 C C . LEU B 1 441 ? -12.633 38 3.68 1 97.38 441 LEU B C 1
ATOM 7653 O O . LEU B 1 441 ? -11.789 38.781 4.109 1 97.38 441 LEU B O 1
ATOM 7657 N N . GLU B 1 442 ? -13.539 38.344 2.83 1 95.56 442 GLU B N 1
ATOM 7658 C CA . GLU B 1 442 ? -13.617 39.688 2.297 1 95.56 442 GLU B CA 1
ATOM 7659 C C . GLU B 1 442 ? -13.984 40.688 3.389 1 95.56 442 GLU B C 1
ATOM 7661 O O . GLU B 1 442 ? -13.5 41.844 3.389 1 95.56 442 GLU B O 1
ATOM 7666 N N . GLU B 1 443 ? -14.82 40.281 4.254 1 97.25 443 GLU B N 1
ATOM 7667 C CA . GLU B 1 443 ? -15.195 41.156 5.371 1 97.25 443 GLU B CA 1
ATOM 7668 C C . GLU B 1 443 ? -14.008 41.406 6.293 1 97.25 443 GLU B C 1
ATOM 7670 O O . GLU B 1 443 ? -13.82 42.531 6.789 1 97.25 443 GLU B O 1
ATOM 7675 N N . ILE B 1 444 ? -13.258 40.406 6.496 1 97.56 444 ILE B N 1
ATOM 7676 C CA . ILE B 1 444 ? -12.062 40.531 7.324 1 97.56 444 ILE B CA 1
ATOM 7677 C C . ILE B 1 444 ? -11.086 41.5 6.66 1 97.56 444 ILE B C 1
ATOM 7679 O O . ILE B 1 444 ? -10.531 42.375 7.324 1 97.56 444 ILE B O 1
ATOM 7683 N N . TYR B 1 445 ? -10.93 41.375 5.348 1 95.19 445 TYR B N 1
ATOM 7684 C CA . TYR B 1 445 ? -10.062 42.281 4.613 1 95.19 445 TYR B CA 1
ATOM 7685 C C . TYR B 1 445 ? -10.578 43.719 4.688 1 95.19 445 TYR B C 1
ATOM 7687 O O . TYR B 1 445 ? -9.789 44.656 4.805 1 95.19 445 TYR B O 1
ATOM 7695 N N . ALA B 1 446 ? -11.812 43.844 4.625 1 94.81 446 ALA B N 1
ATOM 7696 C CA . ALA B 1 446 ? -12.422 45.156 4.691 1 94.81 446 ALA B CA 1
ATOM 7697 C C . ALA B 1 446 ? -12.203 45.812 6.062 1 94.81 446 ALA B C 1
ATOM 7699 O O . ALA B 1 446 ? -12.008 47 6.168 1 94.81 446 ALA B O 1
ATOM 7700 N N . GLN B 1 447 ? -12.242 44.969 6.992 1 94.88 447 GLN B N 1
ATOM 7701 C CA . GLN B 1 447 ? -12.156 45.469 8.359 1 94.88 447 GLN B CA 1
ATOM 7702 C C . GLN B 1 447 ? -10.711 45.75 8.75 1 94.88 447 GLN B C 1
ATOM 7704 O O . GLN B 1 447 ? -10.438 46.719 9.453 1 94.88 447 GLN B O 1
ATOM 7709 N N . TYR B 1 448 ? -9.773 44.906 8.266 1 92.88 448 TYR B N 1
ATOM 7710 C CA . TYR B 1 448 ? -8.43 44.969 8.828 1 92.88 448 TYR B CA 1
ATOM 7711 C C . TYR B 1 448 ? -7.398 45.281 7.75 1 92.88 448 TYR B C 1
ATOM 7713 O O . TYR B 1 448 ? -6.223 45.5 8.047 1 92.88 448 TYR B O 1
ATOM 7721 N N . GLY B 1 449 ? -7.789 45.344 6.535 1 89.69 449 GLY B N 1
ATOM 7722 C CA . GLY B 1 449 ? -6.891 45.562 5.414 1 89.69 449 GLY B CA 1
ATOM 7723 C C . GLY B 1 449 ? -6.613 44.312 4.613 1 89.69 449 GLY B C 1
ATOM 7724 O O . GLY B 1 449 ? -6.641 43.188 5.156 1 89.69 449 GLY B O 1
ATOM 7725 N N . ARG B 1 450 ? -6.297 44.531 3.342 1 93 450 ARG B N 1
ATOM 7726 C CA . ARG B 1 450 ? -5.996 43.406 2.459 1 93 450 ARG B CA 1
ATOM 7727 C C . ARG B 1 450 ? -4.5 43.094 2.455 1 93 450 ARG B C 1
ATOM 7729 O O . ARG B 1 450 ? -3.711 43.844 1.87 1 93 450 ARG B O 1
ATOM 7736 N N . TYR B 1 451 ? -4.211 42 3.053 1 93.12 451 TYR B N 1
ATOM 7737 C CA . TYR B 1 451 ? -2.836 41.531 3.104 1 93.12 451 TYR B CA 1
ATOM 7738 C C . TYR B 1 451 ? -2.58 40.5 2.008 1 93.12 451 TYR B C 1
ATOM 7740 O O . TYR B 1 451 ? -3.447 39.688 1.703 1 93.12 451 TYR B O 1
ATOM 7748 N N . LEU B 1 452 ? -1.466 40.594 1.361 1 95 452 LEU B N 1
ATOM 7749 C CA . LEU B 1 452 ? -0.969 39.562 0.457 1 95 452 LEU B CA 1
ATOM 7750 C C . LEU B 1 452 ? 0.356 39 0.954 1 95 452 LEU B C 1
ATOM 7752 O O . LEU B 1 452 ? 1.289 39.75 1.242 1 95 452 LEU B O 1
ATOM 7756 N N . ASN B 1 453 ? 0.374 37.656 1.154 1 95.62 453 ASN B N 1
ATOM 7757 C CA . ASN B 1 453 ? 1.592 36.969 1.548 1 95.62 453 ASN B CA 1
ATOM 7758 C C . ASN B 1 453 ? 2.104 36.062 0.43 1 95.62 453 ASN B C 1
ATOM 7760 O O . ASN B 1 453 ? 1.391 35.156 -0.027 1 95.62 453 ASN B O 1
ATOM 7764 N N . LYS B 1 454 ? 3.291 36.281 0.016 1 94.38 454 LYS B N 1
ATOM 7765 C CA . LYS B 1 454 ? 3.916 35.469 -1.025 1 94.38 454 LYS B CA 1
ATOM 7766 C C . LYS B 1 454 ? 5.352 35.094 -0.652 1 94.38 454 LYS B C 1
ATOM 7768 O O . LYS B 1 454 ? 5.984 35.781 0.144 1 94.38 454 LYS B O 1
ATOM 7773 N N . VAL B 1 455 ? 5.742 34 -1.19 1 92 455 VAL B N 1
ATOM 7774 C CA . VAL B 1 455 ? 7.094 33.531 -0.909 1 92 455 VAL B CA 1
ATOM 7775 C C . VAL B 1 455 ? 7.836 33.281 -2.219 1 92 455 VAL B C 1
ATOM 7777 O O . VAL B 1 455 ? 7.277 32.688 -3.154 1 92 455 VAL B O 1
ATOM 7780 N N . ASP B 1 456 ? 9.016 33.75 -2.393 1 92.88 456 ASP B N 1
ATOM 7781 C CA . ASP B 1 456 ? 9.938 33.406 -3.471 1 92.88 456 ASP B CA 1
ATOM 7782 C C . ASP B 1 456 ? 11.094 32.562 -2.947 1 92.88 456 ASP B C 1
ATOM 7784 O O . ASP B 1 456 ? 11.586 32.781 -1.844 1 92.88 456 ASP B O 1
ATOM 7788 N N . SER B 1 457 ? 11.367 31.609 -3.693 1 89.56 457 SER B N 1
ATOM 7789 C CA . SER B 1 457 ? 12.5 30.75 -3.355 1 89.56 457 SER B CA 1
ATOM 7790 C C . SER B 1 457 ? 13.641 30.938 -4.352 1 89.56 457 SER B C 1
ATOM 7792 O O . SER B 1 457 ? 13.422 30.938 -5.566 1 89.56 457 SER B O 1
ATOM 7794 N N . PHE B 1 458 ? 14.875 31.078 -3.848 1 92.12 458 PHE B N 1
ATOM 7795 C CA . PHE B 1 458 ? 16.078 31.234 -4.664 1 92.12 458 PHE B CA 1
ATOM 7796 C C . PHE B 1 458 ? 17.047 30.094 -4.402 1 92.12 458 PHE B C 1
ATOM 7798 O O . PHE B 1 458 ? 17.547 29.922 -3.285 1 92.12 458 PHE B O 1
ATOM 7805 N N . GLU B 1 459 ? 17.25 29.328 -5.41 1 87.56 459 GLU B N 1
ATOM 7806 C CA . GLU B 1 459 ? 18.141 28.172 -5.289 1 87.56 459 GLU B CA 1
ATOM 7807 C C . GLU B 1 459 ? 19.562 28.547 -5.727 1 87.56 459 GLU B C 1
ATOM 7809 O O . GLU B 1 459 ? 19.75 29.312 -6.664 1 87.56 459 GLU B O 1
ATOM 7814 N N . PHE B 1 460 ? 20.484 28.062 -5.047 1 88.25 460 PHE B N 1
ATOM 7815 C CA . PHE B 1 460 ? 21.891 28.25 -5.332 1 88.25 460 PHE B CA 1
ATOM 7816 C C . PHE B 1 460 ? 22.594 26.922 -5.551 1 88.25 460 PHE B C 1
ATOM 7818 O O . PHE B 1 460 ? 23.266 26.406 -4.656 1 88.25 460 PHE B O 1
ATOM 7825 N N . PRO B 1 461 ? 22.422 26.375 -6.82 1 73.62 461 PRO B N 1
ATOM 7826 C CA . PRO B 1 461 ? 22.984 25.047 -7.086 1 73.62 461 PRO B CA 1
ATOM 7827 C C . PRO B 1 461 ? 24.5 25.047 -7.125 1 73.62 461 PRO B C 1
ATOM 7829 O O . PRO B 1 461 ? 25.125 26.109 -7.273 1 73.62 461 PRO B O 1
ATOM 7832 N N . GLY B 1 462 ? 25.109 23.984 -7.023 1 67.81 462 GLY B N 1
ATOM 7833 C CA . GLY B 1 462 ? 26.547 23.781 -7.168 1 67.81 462 GLY B CA 1
ATOM 7834 C C . GLY B 1 462 ? 27.266 23.672 -5.836 1 67.81 462 GLY B C 1
ATOM 7835 O O . GLY B 1 462 ? 26.672 23.859 -4.781 1 67.81 462 GLY B O 1
ATOM 7836 N N . LEU B 1 463 ? 28.469 23.25 -5.855 1 65.31 463 LEU B N 1
ATOM 7837 C CA . LEU B 1 463 ? 29.297 22.969 -4.695 1 65.31 463 LEU B CA 1
ATOM 7838 C C . LEU B 1 463 ? 29.469 24.219 -3.836 1 65.31 463 LEU B C 1
ATOM 7840 O O . LEU B 1 463 ? 29.656 24.109 -2.621 1 65.31 463 LEU B O 1
ATOM 7844 N N . SER B 1 464 ? 29.281 25.312 -4.43 1 79.25 464 SER B N 1
ATOM 7845 C CA . SER B 1 464 ? 29.484 26.562 -3.697 1 79.25 464 SER B CA 1
ATOM 7846 C C . SER B 1 464 ? 28.156 27.188 -3.271 1 79.25 464 SER B C 1
ATOM 7848 O O . SER B 1 464 ? 28.141 28.312 -2.779 1 79.25 464 SER B O 1
ATOM 7850 N N . GLY B 1 465 ? 27.109 26.5 -3.537 1 82.69 465 GLY B N 1
ATOM 7851 C CA . GLY B 1 465 ? 25.797 27.031 -3.273 1 82.69 465 GLY B CA 1
ATOM 7852 C C . GLY B 1 465 ? 25.594 27.438 -1.827 1 82.69 465 GLY B C 1
ATOM 7853 O O . GLY B 1 465 ? 25.047 28.516 -1.552 1 82.69 465 GLY B O 1
ATOM 7854 N N . MET B 1 466 ? 26.062 26.719 -0.958 1 82.12 466 MET B N 1
ATOM 7855 C CA . MET B 1 466 ? 25.922 27 0.467 1 82.12 466 MET B CA 1
ATOM 7856 C C . MET B 1 466 ? 26.734 28.234 0.851 1 82.12 466 MET B C 1
ATOM 7858 O O . MET B 1 466 ? 26.297 29.047 1.671 1 82.12 466 MET B O 1
ATOM 7862 N N . ASP B 1 467 ? 27.891 28.281 0.305 1 86.56 467 ASP B N 1
ATOM 7863 C CA . ASP B 1 467 ? 28.766 29.438 0.578 1 86.56 467 ASP B CA 1
ATOM 7864 C C . ASP B 1 467 ? 28.141 30.719 0.052 1 86.56 467 ASP B C 1
ATOM 7866 O O . ASP B 1 467 ? 28.203 31.766 0.708 1 86.56 467 ASP B O 1
ATOM 7870 N N . LYS B 1 468 ? 27.625 30.641 -1.157 1 89.81 468 LYS B N 1
ATOM 7871 C CA . LYS B 1 468 ? 26.953 31.797 -1.738 1 89.81 468 LYS B CA 1
ATOM 7872 C C . LYS B 1 468 ? 25.766 32.25 -0.878 1 89.81 468 LYS B C 1
ATOM 7874 O O . LYS B 1 468 ? 25.594 33.438 -0.619 1 89.81 468 LYS B O 1
ATOM 7879 N N . MET B 1 469 ? 24.984 31.344 -0.41 1 91.62 469 MET B N 1
ATOM 7880 C CA . MET B 1 469 ? 23.844 31.609 0.465 1 91.62 469 MET B CA 1
ATOM 7881 C C . MET B 1 469 ? 24.281 32.281 1.759 1 91.62 469 MET B C 1
ATOM 7883 O O . MET B 1 469 ? 23.688 33.281 2.178 1 91.62 469 MET B O 1
ATOM 7887 N N . ALA B 1 470 ? 25.328 31.734 2.297 1 90.88 470 ALA B N 1
ATOM 7888 C CA . ALA B 1 470 ? 25.859 32.281 3.545 1 90.88 470 ALA B CA 1
ATOM 7889 C C . ALA B 1 470 ? 26.359 33.719 3.348 1 90.88 470 ALA B C 1
ATOM 7891 O O . ALA B 1 470 ? 26.172 34.562 4.211 1 90.88 470 ALA B O 1
ATOM 7892 N N . SER B 1 471 ? 26.984 33.906 2.26 1 93.44 471 SER B N 1
ATOM 7893 C CA . SER B 1 471 ? 27.516 35.219 1.948 1 93.44 471 SER B CA 1
ATOM 7894 C C . SER B 1 471 ? 26.406 36.25 1.794 1 93.44 471 SER B C 1
ATOM 7896 O O . SER B 1 471 ? 26.547 37.406 2.238 1 93.44 471 SER B O 1
ATOM 7898 N N . ILE B 1 472 ? 25.359 35.844 1.188 1 95.06 472 ILE B N 1
ATOM 7899 C CA . ILE B 1 472 ? 24.234 36.75 0.986 1 95.06 472 ILE B CA 1
ATOM 7900 C C . ILE B 1 472 ? 23.641 37.156 2.338 1 95.06 472 ILE B C 1
ATOM 7902 O O . ILE B 1 472 ? 23.406 38.312 2.59 1 95.06 472 ILE B O 1
ATOM 7906 N N . MET B 1 473 ? 23.469 36.25 3.182 1 95.62 473 MET B N 1
ATOM 7907 C CA . MET B 1 473 ? 22.891 36.5 4.5 1 95.62 473 MET B CA 1
ATOM 7908 C C . MET B 1 473 ? 23.828 37.375 5.328 1 95.62 473 MET B C 1
ATOM 7910 O O . MET B 1 473 ? 23.359 38.281 6.027 1 95.62 473 MET B O 1
ATOM 7914 N N . GLU B 1 474 ? 25.109 37.094 5.219 1 95.06 474 GLU B N 1
ATOM 7915 C CA . GLU B 1 474 ? 26.094 37.906 5.93 1 95.06 474 GLU B CA 1
ATOM 7916 C C . GLU B 1 474 ? 26.094 39.344 5.426 1 95.06 474 GLU B C 1
ATOM 7918 O O . GLU B 1 474 ? 26.188 40.281 6.219 1 95.06 474 GLU B O 1
ATOM 7923 N N . ASN B 1 475 ? 26.031 39.438 4.168 1 95.75 475 ASN B N 1
ATOM 7924 C CA . ASN B 1 475 ? 26 40.781 3.588 1 95.75 475 ASN B CA 1
ATOM 7925 C C . ASN B 1 475 ? 24.766 41.562 4.035 1 95.75 475 ASN B C 1
ATOM 7927 O O . ASN B 1 475 ? 24.844 42.75 4.32 1 95.75 475 ASN B O 1
ATOM 7931 N N . LEU B 1 476 ? 23.641 40.938 4.082 1 96.56 476 LEU B N 1
ATOM 7932 C CA . LEU B 1 476 ? 22.391 41.562 4.492 1 96.56 476 LEU B CA 1
ATOM 7933 C C . LEU B 1 476 ? 22.469 42 5.953 1 96.56 476 LEU B C 1
ATOM 7935 O O . LEU B 1 476 ? 21.828 42.969 6.348 1 96.56 476 LEU B O 1
ATOM 7939 N N . ARG B 1 477 ? 23.219 41.25 6.742 1 95.56 477 ARG B N 1
ATOM 7940 C CA . ARG B 1 477 ? 23.391 41.594 8.148 1 95.56 477 ARG B CA 1
ATOM 7941 C C . ARG B 1 477 ? 24.344 42.75 8.312 1 95.56 477 ARG B C 1
ATOM 7943 O O . ARG B 1 477 ? 24.125 43.656 9.141 1 95.56 477 ARG B O 1
ATOM 7950 N N . LYS B 1 478 ? 25.391 42.75 7.566 1 95.62 478 LYS B N 1
ATOM 7951 C CA . LYS B 1 478 ? 26.406 43.781 7.641 1 95.62 478 LYS B CA 1
ATOM 7952 C C . LYS B 1 478 ? 25.922 45.094 7.008 1 95.62 478 LYS B C 1
ATOM 7954 O O . LYS B 1 478 ? 26.281 46.188 7.461 1 95.62 478 LYS B O 1
ATOM 7959 N N . ASN B 1 479 ? 25.25 44.938 5.973 1 95.69 479 ASN B N 1
ATOM 7960 C CA . ASN B 1 479 ? 24.672 46.062 5.238 1 95.69 479 ASN B CA 1
ATOM 7961 C C . ASN B 1 479 ? 23.156 45.906 5.105 1 95.69 479 ASN B C 1
ATOM 7963 O O . ASN B 1 479 ? 22.641 45.719 4.004 1 95.69 479 ASN B O 1
ATOM 7967 N N . PRO B 1 480 ? 22.5 46.188 6.188 1 96.31 480 PRO B N 1
ATOM 7968 C CA . PRO B 1 480 ? 21.047 46 6.129 1 96.31 480 PRO B CA 1
ATOM 7969 C C . PRO B 1 480 ? 20.375 46.938 5.113 1 96.31 480 PRO B C 1
ATOM 7971 O O . PRO B 1 480 ? 20.797 48.062 4.945 1 96.31 480 PRO B O 1
ATOM 7974 N N . LEU B 1 481 ? 19.359 46.406 4.516 1 96.12 481 LEU B N 1
ATOM 7975 C CA . LEU B 1 481 ? 18.594 47.219 3.586 1 96.12 481 LEU B CA 1
ATOM 7976 C C . LEU B 1 481 ? 18.031 48.469 4.285 1 96.12 481 LEU B C 1
ATOM 7978 O O . LEU B 1 481 ? 17.562 48.375 5.422 1 96.12 481 LEU B O 1
ATOM 7982 N N . THR B 1 482 ? 18.078 49.562 3.619 1 96.44 482 THR B N 1
ATOM 7983 C CA . THR B 1 482 ? 17.516 50.781 4.176 1 96.44 482 THR B CA 1
ATOM 7984 C C . THR B 1 482 ? 16.188 51.156 3.504 1 96.44 482 THR B C 1
ATOM 7986 O O . THR B 1 482 ? 15.422 51.969 4.016 1 96.44 482 THR B O 1
ATOM 7989 N N . GLU B 1 483 ? 16.016 50.594 2.432 1 95.75 483 GLU B N 1
ATOM 7990 C CA . GLU B 1 483 ? 14.773 50.75 1.69 1 95.75 483 GLU B CA 1
ATOM 7991 C C . GLU B 1 483 ? 14.5 49.531 0.811 1 95.75 483 GLU B C 1
ATOM 7993 O O . GLU B 1 483 ? 15.414 48.781 0.481 1 95.75 483 GLU B O 1
ATOM 7998 N N . VAL B 1 484 ? 13.305 49.25 0.503 1 96.75 484 VAL B N 1
ATOM 7999 C CA . VAL B 1 484 ? 12.859 48.25 -0.456 1 96.75 484 VAL B CA 1
ATOM 8000 C C . VAL B 1 484 ? 11.859 48.875 -1.427 1 96.75 484 VAL B C 1
ATOM 8002 O O . VAL B 1 484 ? 10.773 49.281 -1.02 1 96.75 484 VAL B O 1
ATOM 8005 N N . ALA B 1 485 ? 12.25 48.906 -2.729 1 95.94 485 ALA B N 1
ATOM 8006 C CA . ALA B 1 485 ? 11.398 49.469 -3.777 1 95.94 485 ALA B CA 1
ATOM 8007 C C . ALA B 1 485 ? 10.938 50.875 -3.422 1 95.94 485 ALA B C 1
ATOM 8009 O O . ALA B 1 485 ? 9.766 51.219 -3.592 1 95.94 485 ALA B O 1
ATOM 8010 N N . GLY B 1 486 ? 11.781 51.594 -2.822 1 94.94 486 GLY B N 1
ATOM 8011 C CA . GLY B 1 486 ? 11.516 53 -2.543 1 94.94 486 GLY B CA 1
ATOM 8012 C C . GLY B 1 486 ? 10.875 53.25 -1.189 1 94.94 486 GLY B C 1
ATOM 8013 O O . GLY B 1 486 ? 10.688 54.375 -0.77 1 94.94 486 GLY B O 1
ATOM 8014 N N . ILE B 1 487 ? 10.523 52.25 -0.5 1 96.69 487 ILE B N 1
ATOM 8015 C CA . ILE B 1 487 ? 9.922 52.375 0.823 1 96.69 487 ILE B CA 1
ATOM 8016 C C . ILE B 1 487 ? 10.992 52.188 1.896 1 96.69 487 ILE B C 1
ATOM 8018 O O . ILE B 1 487 ? 11.703 51.188 1.908 1 96.69 487 ILE B O 1
ATOM 8022 N N . LYS B 1 488 ? 11.07 53.031 2.834 1 97.56 488 LYS B N 1
ATOM 8023 C CA . LYS B 1 488 ? 12.102 53.031 3.865 1 97.56 488 LYS B CA 1
ATOM 8024 C C . LYS B 1 488 ? 11.891 51.875 4.84 1 97.56 488 LYS B C 1
ATOM 8026 O O . LYS B 1 488 ? 10.758 51.562 5.215 1 97.56 488 LYS B O 1
ATOM 8031 N N . VAL B 1 489 ? 12.977 51.281 5.234 1 97.69 489 VAL B N 1
ATOM 8032 C CA . VAL B 1 489 ? 12.93 50.25 6.266 1 97.69 489 VAL B CA 1
ATOM 8033 C C . VAL B 1 489 ? 12.805 50.906 7.641 1 97.69 489 VAL B C 1
ATOM 8035 O O . VAL B 1 489 ? 13.641 51.719 8.023 1 97.69 489 VAL B O 1
ATOM 8038 N N . ALA B 1 490 ? 11.773 50.594 8.312 1 97.06 490 ALA B N 1
ATOM 8039 C CA . ALA B 1 490 ? 11.516 51.156 9.633 1 97.06 490 ALA B CA 1
ATOM 8040 C C . ALA B 1 490 ? 12.336 50.438 10.703 1 97.06 490 ALA B C 1
ATOM 8042 O O . ALA B 1 490 ? 12.812 51.062 11.648 1 97.06 490 ALA B O 1
ATOM 8043 N N . SER B 1 491 ? 12.492 49.188 10.555 1 96.12 491 SER B N 1
ATOM 8044 C CA . SER B 1 491 ? 13.273 48.406 11.516 1 96.12 491 SER B CA 1
ATOM 8045 C C . SER B 1 491 ? 13.75 47.094 10.914 1 96.12 491 SER B C 1
ATOM 8047 O O . SER B 1 491 ? 13.125 46.562 9.992 1 96.12 491 SER B O 1
ATOM 8049 N N . VAL B 1 492 ? 14.828 46.594 11.414 1 96.31 492 VAL B N 1
ATOM 8050 C CA . VAL B 1 492 ? 15.398 45.312 11.055 1 96.31 492 VAL B CA 1
ATOM 8051 C C . VAL B 1 492 ? 15.531 44.438 12.305 1 96.31 492 VAL B C 1
ATOM 8053 O O . VAL B 1 492 ? 16.062 44.875 13.328 1 96.31 492 VAL B O 1
ATOM 8056 N N . THR B 1 493 ? 14.938 43.312 12.219 1 96 493 THR B N 1
ATOM 8057 C CA . THR B 1 493 ? 15.109 42.344 13.297 1 96 493 THR B CA 1
ATOM 8058 C C . THR B 1 493 ? 16 41.188 12.836 1 96 493 THR B C 1
ATOM 8060 O O . THR B 1 493 ? 15.703 40.531 11.836 1 96 493 THR B O 1
ATOM 8063 N N . ASP B 1 494 ? 17.078 41 13.508 1 96.19 494 ASP B N 1
ATOM 8064 C CA . ASP B 1 494 ? 18 39.875 13.281 1 96.19 494 ASP B CA 1
ATOM 8065 C C . ASP B 1 494 ? 17.828 38.781 14.336 1 96.19 494 ASP B C 1
ATOM 8067 O O . ASP B 1 494 ? 18.203 38.969 15.492 1 96.19 494 ASP B O 1
ATOM 8071 N N . TYR B 1 495 ? 17.375 37.688 13.945 1 95.31 495 TYR B N 1
ATOM 8072 C CA . TYR B 1 495 ? 17 36.656 14.891 1 95.31 495 TYR B CA 1
ATOM 8073 C C . TYR B 1 495 ? 18.219 35.844 15.336 1 95.31 495 TYR B C 1
ATOM 8075 O O . TYR B 1 495 ? 18.109 34.875 16.062 1 95.31 495 TYR B O 1
ATOM 8083 N N . THR B 1 496 ? 19.422 36.25 14.867 1 94.06 496 THR B N 1
ATOM 8084 C CA . THR B 1 496 ? 20.641 35.656 15.422 1 94.06 496 THR B CA 1
ATOM 8085 C C . THR B 1 496 ? 20.953 36.25 16.797 1 94.06 496 THR B C 1
ATOM 8087 O O . THR B 1 496 ? 21.859 35.781 17.484 1 94.06 496 THR B O 1
ATOM 8090 N N . LYS B 1 497 ? 20.172 37.219 17.203 1 93.62 497 LYS B N 1
ATOM 8091 C CA . LYS B 1 497 ? 20.344 37.875 18.484 1 93.62 497 LYS B CA 1
ATOM 8092 C C . LYS B 1 497 ? 19.172 37.594 19.422 1 93.62 497 LYS B C 1
ATOM 8094 O O . LYS B 1 497 ? 18.297 38.438 19.609 1 93.62 497 LYS B O 1
ATOM 8099 N N . PRO B 1 498 ? 19.219 36.5 20.125 1 91.69 498 PRO B N 1
ATOM 8100 C CA . PRO B 1 498 ? 18.094 36.094 20.969 1 91.69 498 PRO B CA 1
ATOM 8101 C C . PRO B 1 498 ? 17.719 37.094 22.031 1 91.69 498 PRO B C 1
ATOM 8103 O O . PRO B 1 498 ? 16.547 37.219 22.422 1 91.69 498 PRO B O 1
ATOM 8106 N N . GLU B 1 499 ? 18.656 37.906 22.469 1 91.5 499 GLU B N 1
ATOM 8107 C CA . GLU B 1 499 ? 18.422 38.906 23.5 1 91.5 499 GLU B CA 1
ATOM 8108 C C . GLU B 1 499 ? 17.484 40 23.016 1 91.5 499 GLU B C 1
ATOM 8110 O O . GLU B 1 499 ? 16.766 40.625 23.797 1 91.5 499 GLU B O 1
ATOM 8115 N N . GLU B 1 500 ? 17.469 40.125 21.781 1 90.81 500 GLU B N 1
ATOM 8116 C CA . GLU B 1 500 ? 16.641 41.156 21.203 1 90.81 500 GLU B CA 1
ATOM 8117 C C . GLU B 1 500 ? 15.258 40.625 20.844 1 90.81 500 GLU B C 1
ATOM 8119 O O . GLU B 1 500 ? 14.266 41.344 20.875 1 90.81 500 GLU B O 1
ATOM 8124 N N . THR B 1 501 ? 15.156 39.406 20.531 1 90.94 501 THR B N 1
ATOM 8125 C CA . THR B 1 501 ? 13.922 38.875 19.953 1 90.94 501 THR B CA 1
ATOM 8126 C C . THR B 1 501 ? 13.156 38.062 21 1 90.94 501 THR B C 1
ATOM 8128 O O . THR B 1 501 ? 11.953 37.844 20.859 1 90.94 501 THR B O 1
ATOM 8131 N N . GLY B 1 502 ? 13.93 37.531 21.984 1 89 502 GLY B N 1
ATOM 8132 C CA . GLY B 1 502 ? 13.32 36.656 22.969 1 89 502 GLY B CA 1
ATOM 8133 C C . GLY B 1 502 ? 13.07 35.25 22.438 1 89 502 GLY B C 1
ATOM 8134 O O . GLY B 1 502 ? 12.445 34.438 23.125 1 89 502 GLY B O 1
ATOM 8135 N N . LEU B 1 503 ? 13.469 34.969 21.281 1 91.31 503 LEU B N 1
ATOM 8136 C CA . LEU B 1 503 ? 13.352 33.656 20.656 1 91.31 503 LEU B CA 1
ATOM 8137 C C . LEU B 1 503 ? 14.727 33.031 20.453 1 91.31 503 LEU B C 1
ATOM 8139 O O . LEU B 1 503 ? 15.75 33.719 20.531 1 91.31 503 LEU B O 1
ATOM 8143 N N . PRO B 1 504 ? 14.773 31.75 20.297 1 87.25 504 PRO B N 1
ATOM 8144 C CA . PRO B 1 504 ? 16.062 31.125 19.984 1 87.25 504 PRO B CA 1
ATOM 8145 C C . PRO B 1 504 ? 16.719 31.703 18.734 1 87.25 504 PRO B C 1
ATOM 8147 O O . PRO B 1 504 ? 16.016 32.25 17.859 1 87.25 504 PRO B O 1
ATOM 8150 N N . SER B 1 505 ? 18.062 31.609 18.719 1 91 505 SER B N 1
ATOM 8151 C CA . SER B 1 505 ? 18.797 32.125 17.578 1 91 505 SER B CA 1
ATOM 8152 C C . SER B 1 505 ? 18.375 31.422 16.281 1 91 505 SER B C 1
ATOM 8154 O O . SER B 1 505 ? 18.188 30.219 16.266 1 91 505 SER B O 1
ATOM 8156 N N . ALA B 1 506 ? 18.125 32.188 15.273 1 91.06 506 ALA B N 1
ATOM 8157 C CA . ALA B 1 506 ? 17.766 31.672 13.953 1 91.06 506 ALA B CA 1
ATOM 8158 C C . ALA B 1 506 ? 18.312 32.562 12.852 1 91.06 506 ALA B C 1
ATOM 8160 O O . ALA B 1 506 ? 18.438 33.781 13.031 1 91.06 506 ALA B O 1
ATOM 8161 N N . ASN B 1 507 ? 18.609 31.922 11.719 1 92.94 507 ASN B N 1
ATOM 8162 C CA . ASN B 1 507 ? 19.109 32.688 10.57 1 92.94 507 ASN B CA 1
ATOM 8163 C C . ASN B 1 507 ? 17.969 33.312 9.781 1 92.94 507 ASN B C 1
ATOM 8165 O O . ASN B 1 507 ? 17.656 32.875 8.672 1 92.94 507 ASN B O 1
ATOM 8169 N N . VAL B 1 508 ? 17.359 34.312 10.344 1 95.81 508 VAL B N 1
ATOM 8170 C CA . VAL B 1 508 ? 16.219 35 9.766 1 95.81 508 VAL B CA 1
ATOM 8171 C C . VAL B 1 508 ? 16.375 36.5 9.938 1 95.81 508 VAL B C 1
ATOM 8173 O O . VAL B 1 508 ? 16.812 36.969 10.992 1 95.81 508 VAL B O 1
ATOM 8176 N N . LEU B 1 509 ? 16.141 37.25 8.906 1 96.88 509 LEU B N 1
ATOM 8177 C CA . LEU B 1 509 ? 16.078 38.719 8.938 1 96.88 509 LEU B CA 1
ATOM 8178 C C . LEU B 1 509 ? 14.68 39.219 8.562 1 96.88 509 LEU B C 1
ATOM 8180 O O . LEU B 1 509 ? 14.117 38.75 7.555 1 96.88 509 LEU B O 1
ATOM 8184 N N . ILE B 1 510 ? 14.141 40.031 9.383 1 96.81 510 ILE B N 1
ATOM 8185 C CA . ILE B 1 510 ? 12.852 40.656 9.062 1 96.81 510 ILE B CA 1
ATOM 8186 C C . ILE B 1 510 ? 13.031 42.156 8.875 1 96.81 510 ILE B C 1
ATOM 8188 O O . ILE B 1 510 ? 13.57 42.844 9.75 1 96.81 510 ILE B O 1
ATOM 8192 N N . TYR B 1 511 ? 12.648 42.656 7.77 1 97.38 511 TYR B N 1
ATOM 8193 C CA . TYR B 1 511 ? 12.594 44.094 7.465 1 97.38 511 TYR B CA 1
ATOM 8194 C C . TYR B 1 511 ? 11.164 44.594 7.535 1 97.38 511 TYR B C 1
ATOM 8196 O O . TYR B 1 511 ? 10.32 44.219 6.719 1 97.38 511 TYR B O 1
ATOM 8204 N N . LYS B 1 512 ? 10.961 45.375 8.469 1 96.12 512 LYS B N 1
ATOM 8205 C CA . LYS B 1 512 ? 9.68 46.062 8.539 1 96.12 512 LYS B CA 1
ATOM 8206 C C . LYS B 1 512 ? 9.75 47.438 7.836 1 96.12 512 LYS B C 1
ATOM 8208 O O . LYS B 1 512 ? 10.602 48.25 8.164 1 96.12 512 LYS B O 1
ATOM 8213 N N . LEU B 1 513 ? 8.852 47.656 6.969 1 96.69 513 LEU B N 1
ATOM 8214 C CA . LEU B 1 513 ? 8.852 48.875 6.199 1 96.69 513 LEU B CA 1
ATOM 8215 C C . LEU B 1 513 ? 7.949 49.938 6.844 1 96.69 513 LEU B C 1
ATOM 8217 O O . LEU B 1 513 ? 7.086 49.594 7.656 1 96.69 513 LEU B O 1
ATOM 8221 N N . GLU B 1 514 ? 8.094 51.125 6.469 1 95.5 514 GLU B N 1
ATOM 8222 C CA . GLU B 1 514 ? 7.398 52.25 7.094 1 95.5 514 GLU B CA 1
ATOM 8223 C C . GLU B 1 514 ? 5.895 52.188 6.836 1 95.5 514 GLU B C 1
ATOM 8225 O O . GLU B 1 514 ? 5.098 52.656 7.645 1 95.5 514 GLU B O 1
ATOM 8230 N N . ASP B 1 515 ? 5.566 51.594 5.758 1 91.94 515 ASP B N 1
ATOM 8231 C CA . ASP B 1 515 ? 4.145 51.531 5.426 1 91.94 515 ASP B CA 1
ATOM 8232 C C . ASP B 1 515 ? 3.482 50.312 6.031 1 91.94 515 ASP B C 1
ATOM 8234 O O . ASP B 1 515 ? 2.336 49.969 5.707 1 91.94 515 ASP B O 1
ATOM 8238 N N . GLY B 1 516 ? 4.246 49.594 6.852 1 89.56 516 GLY B N 1
ATOM 8239 C CA . GLY B 1 516 ? 3.686 48.438 7.562 1 89.56 516 GLY B CA 1
ATOM 8240 C C . GLY B 1 516 ? 3.945 47.125 6.871 1 89.56 516 GLY B C 1
ATOM 8241 O O . GLY B 1 516 ? 3.754 46.062 7.461 1 89.56 516 GLY B O 1
ATOM 8242 N N . GLU B 1 517 ? 4.41 47.125 5.672 1 95 517 GLU B N 1
ATOM 8243 C CA . GLU B 1 517 ? 4.746 45.938 4.914 1 95 517 GLU B CA 1
ATOM 8244 C C . GLU B 1 517 ? 6.059 45.312 5.402 1 95 517 GLU B C 1
ATOM 8246 O O . GLU B 1 517 ? 6.812 45.969 6.137 1 95 517 GLU B O 1
ATOM 8251 N N . THR B 1 518 ? 6.191 44.062 5.109 1 95.94 518 THR B N 1
ATOM 8252 C CA . THR B 1 518 ? 7.359 43.406 5.656 1 95.94 518 THR B CA 1
ATOM 8253 C C . THR B 1 518 ? 8.016 42.5 4.598 1 95.94 518 THR B C 1
ATOM 8255 O O . THR B 1 518 ? 7.344 42.031 3.691 1 95.94 518 THR B O 1
ATOM 8258 N N . VAL B 1 519 ? 9.32 42.312 4.703 1 97.12 519 VAL B N 1
ATOM 8259 C CA . VAL B 1 519 ? 10.133 41.375 3.941 1 97.12 519 VAL B CA 1
ATOM 8260 C C . VAL B 1 519 ? 10.953 40.531 4.895 1 97.12 519 VAL B C 1
ATOM 8262 O O . VAL B 1 519 ? 11.664 41.031 5.762 1 97.12 519 VAL B O 1
ATOM 8265 N N . ILE B 1 520 ? 10.773 39.25 4.77 1 96.69 520 ILE B N 1
ATOM 8266 C CA . ILE B 1 520 ? 11.531 38.344 5.605 1 96.69 520 ILE B CA 1
ATOM 8267 C C . ILE B 1 520 ? 12.477 37.5 4.738 1 96.69 520 ILE B C 1
ATOM 8269 O O . ILE B 1 520 ? 12.086 37 3.686 1 96.69 520 ILE B O 1
ATOM 8273 N N . VAL B 1 521 ? 13.758 37.375 5.074 1 96.5 521 VAL B N 1
ATOM 8274 C CA . VAL B 1 521 ? 14.766 36.625 4.359 1 96.5 521 VAL B CA 1
ATOM 8275 C C . VAL B 1 521 ? 15.289 35.5 5.254 1 96.5 521 VAL B C 1
ATOM 8277 O O . VAL B 1 521 ? 15.766 35.75 6.359 1 96.5 521 VAL B O 1
ATOM 8280 N N . ARG B 1 522 ? 15.156 34.344 4.773 1 94.12 522 ARG B N 1
ATOM 8281 C CA . ARG B 1 522 ? 15.594 33.188 5.562 1 94.12 522 ARG B CA 1
ATOM 8282 C C . ARG B 1 522 ? 16.188 32.094 4.672 1 94.12 522 ARG B C 1
ATOM 8284 O O . ARG B 1 522 ? 15.562 31.688 3.686 1 94.12 522 ARG B O 1
ATOM 8291 N N . PRO B 1 523 ? 17.344 31.578 5.035 1 89.94 523 PRO B N 1
ATOM 8292 C CA . PRO B 1 523 ? 17.906 30.453 4.293 1 89.94 523 PRO B CA 1
ATOM 8293 C C . PRO B 1 523 ? 17.375 29.094 4.77 1 89.94 523 PRO B C 1
ATOM 8295 O O . PRO B 1 523 ? 16.891 28.984 5.902 1 89.94 523 PRO B O 1
ATOM 8298 N N . SER B 1 524 ? 17.266 28.156 3.873 1 76.38 524 SER B N 1
ATOM 8299 C CA . SER B 1 524 ? 16.953 26.781 4.246 1 76.38 524 SER B CA 1
ATOM 8300 C C . SER B 1 524 ? 18.125 26.125 4.977 1 76.38 524 SER B C 1
ATOM 8302 O O . SER B 1 524 ? 19.281 26.406 4.684 1 76.38 524 SER B O 1
ATOM 8304 N N . GLY B 1 525 ? 17.844 25.406 5.973 1 65.88 525 GLY B N 1
ATOM 8305 C CA . GLY B 1 525 ? 18.891 24.719 6.711 1 65.88 525 GLY B CA 1
ATOM 8306 C C . GLY B 1 525 ? 19.438 23.516 5.977 1 65.88 525 GLY B C 1
ATOM 8307 O O . GLY B 1 525 ? 20.531 23.031 6.309 1 65.88 525 GLY B O 1
ATOM 8308 N N . THR B 1 526 ? 18.656 22.984 5.035 1 58.25 526 THR B N 1
ATOM 8309 C CA . THR B 1 526 ? 19.016 21.703 4.469 1 58.25 526 THR B CA 1
ATOM 8310 C C . THR B 1 526 ? 19.375 21.828 2.992 1 58.25 526 THR B C 1
ATOM 8312 O O . THR B 1 526 ? 20.047 20.969 2.428 1 58.25 526 THR B O 1
ATOM 8315 N N . GLU B 1 527 ? 18.953 22.891 2.402 1 66.19 527 GLU B N 1
ATOM 8316 C CA . GLU B 1 527 ? 19.188 23.125 0.982 1 66.19 527 GLU B CA 1
ATOM 8317 C C . GLU B 1 527 ? 19.797 24.5 0.745 1 66.19 527 GLU B C 1
ATOM 8319 O O . GLU B 1 527 ? 19.562 25.438 1.515 1 66.19 527 GLU B O 1
ATOM 8324 N N . PRO B 1 528 ? 20.594 24.562 -0.286 1 81.25 528 PRO B N 1
ATOM 8325 C CA . PRO B 1 528 ? 21.125 25.891 -0.622 1 81.25 528 PRO B CA 1
ATOM 8326 C C . PRO B 1 528 ? 20.078 26.797 -1.257 1 81.25 528 PRO B C 1
ATOM 8328 O O . PRO B 1 528 ? 20.172 27.094 -2.449 1 81.25 528 PRO B O 1
ATOM 8331 N N . LYS B 1 529 ? 19.156 27.156 -0.506 1 88.12 529 LYS B N 1
ATOM 8332 C CA . LYS B 1 529 ? 18.031 27.984 -0.942 1 88.12 529 LYS B CA 1
ATOM 8333 C C . LYS B 1 529 ? 17.734 29.094 0.066 1 88.12 529 LYS B C 1
ATOM 8335 O O . LYS B 1 529 ? 17.859 28.891 1.275 1 88.12 529 LYS B O 1
ATOM 8340 N N . ILE B 1 530 ? 17.5 30.25 -0.43 1 92.56 530 ILE B N 1
ATOM 8341 C CA . ILE B 1 530 ? 17 31.344 0.391 1 92.56 530 ILE B CA 1
ATOM 8342 C C . ILE B 1 530 ? 15.539 31.641 0.028 1 92.56 530 ILE B C 1
ATOM 8344 O O . ILE B 1 530 ? 15.18 31.641 -1.149 1 92.56 530 ILE B O 1
ATOM 8348 N N . LYS B 1 531 ? 14.68 31.812 1.043 1 90.75 531 LYS B N 1
ATOM 8349 C CA . LYS B 1 531 ? 13.289 32.219 0.834 1 90.75 531 LYS B CA 1
ATOM 8350 C C . LYS B 1 531 ? 13.07 33.656 1.248 1 90.75 531 LYS B C 1
ATOM 8352 O O . LYS B 1 531 ? 13.633 34.125 2.242 1 90.75 531 LYS B O 1
ATOM 8357 N N . ILE B 1 532 ? 12.422 34.312 0.463 1 96.06 532 ILE B N 1
ATOM 8358 C CA . ILE B 1 532 ? 11.945 35.656 0.809 1 96.06 532 ILE B CA 1
ATOM 8359 C C . ILE B 1 532 ? 10.43 35.656 0.964 1 96.06 532 ILE B C 1
ATOM 8361 O O . ILE B 1 532 ? 9.711 35.25 0.044 1 96.06 532 ILE B O 1
ATOM 8365 N N . TYR B 1 533 ? 10.023 36.031 2.129 1 96.31 533 TYR B N 1
ATOM 8366 C CA . TYR B 1 533 ? 8.594 36.188 2.398 1 96.31 533 TYR B CA 1
ATOM 8367 C C . TYR B 1 533 ? 8.172 37.656 2.258 1 96.31 533 TYR B C 1
ATOM 8369 O O . TYR B 1 533 ? 8.766 38.531 2.877 1 96.31 533 TYR B O 1
ATOM 8377 N N . TYR B 1 534 ? 7.188 37.875 1.45 1 96.75 534 TYR B N 1
ATOM 8378 C CA . TYR B 1 534 ? 6.625 39.219 1.263 1 96.75 534 TYR B CA 1
ATOM 8379 C C . TYR B 1 534 ? 5.266 39.344 1.938 1 96.75 534 TYR B C 1
ATOM 8381 O O . TYR B 1 534 ? 4.414 38.469 1.801 1 96.75 534 TYR B O 1
ATOM 8389 N N . THR B 1 535 ? 5.137 40.312 2.699 1 96.94 535 THR B N 1
ATOM 8390 C CA . THR B 1 535 ? 3.816 40.75 3.137 1 96.94 535 THR B CA 1
ATOM 8391 C C . THR B 1 535 ? 3.518 42.156 2.641 1 96.94 535 THR B C 1
ATOM 8393 O O . THR B 1 535 ? 4.172 43.125 3.053 1 96.94 535 THR B O 1
ATOM 8396 N N . THR B 1 536 ? 2.523 42.312 1.798 1 96.44 536 THR B N 1
ATOM 8397 C CA . THR B 1 536 ? 2.154 43.625 1.246 1 96.44 536 THR B CA 1
ATOM 8398 C C . THR B 1 536 ? 0.693 43.938 1.549 1 96.44 536 THR B C 1
ATOM 8400 O O . THR B 1 536 ? -0.104 43.031 1.814 1 96.44 536 THR B O 1
ATOM 8403 N N . LEU B 1 537 ? 0.424 45.188 1.606 1 93.69 537 LEU B N 1
ATOM 8404 C CA . LEU B 1 537 ? -0.918 45.719 1.849 1 93.69 537 LEU B CA 1
ATOM 8405 C C . LEU B 1 537 ? -1.395 46.562 0.672 1 93.69 537 LEU B C 1
ATOM 8407 O O . LEU B 1 537 ? -0.615 47.312 0.089 1 93.69 537 LEU B O 1
ATOM 8411 N N . GLY B 1 538 ? -2.719 46.312 0.334 1 91.12 538 GLY B N 1
ATOM 8412 C CA . GLY B 1 538 ? -3.324 47.125 -0.712 1 91.12 538 GLY B CA 1
ATOM 8413 C C . GLY B 1 538 ? -4.816 47.312 -0.527 1 91.12 538 GLY B C 1
ATOM 8414 O O . GLY B 1 538 ? -5.438 46.656 0.308 1 91.12 538 GLY B O 1
ATOM 8415 N N . LYS B 1 539 ? -5.301 48.281 -1.259 1 89.5 539 LYS B N 1
ATOM 8416 C CA . LYS B 1 539 ? -6.742 48.531 -1.254 1 89.5 539 LYS B CA 1
ATOM 8417 C C . LYS B 1 539 ? -7.488 47.312 -1.835 1 89.5 539 LYS B C 1
ATOM 8419 O O . LYS B 1 539 ? -8.656 47.094 -1.514 1 89.5 539 LYS B O 1
ATOM 8424 N N . ASP B 1 540 ? -6.832 46.562 -2.703 1 89.06 540 ASP B N 1
ATOM 8425 C CA . ASP B 1 540 ? -7.316 45.312 -3.297 1 89.06 540 ASP B CA 1
ATOM 8426 C C . ASP B 1 540 ? -6.16 44.375 -3.609 1 89.06 540 ASP B C 1
ATOM 8428 O O . ASP B 1 540 ? -5.004 44.688 -3.297 1 89.06 540 ASP B O 1
ATOM 8432 N N . LEU B 1 541 ? -6.582 43.219 -4.062 1 89.69 541 LEU B N 1
ATOM 8433 C CA . LEU B 1 541 ? -5.586 42.188 -4.328 1 89.69 541 LEU B CA 1
ATOM 8434 C C . LEU B 1 541 ? -4.613 42.656 -5.41 1 89.69 541 LEU B C 1
ATOM 8436 O O . LEU B 1 541 ? -3.422 42.344 -5.352 1 89.69 541 LEU B O 1
ATOM 8440 N N . GLU B 1 542 ? -5.109 43.312 -6.367 1 92.69 542 GLU B N 1
ATOM 8441 C CA . GLU B 1 542 ? -4.281 43.781 -7.48 1 92.69 542 GLU B CA 1
ATOM 8442 C C . GLU B 1 542 ? -3.18 44.719 -6.996 1 92.69 542 GLU B C 1
ATOM 8444 O O . GLU B 1 542 ? -2.023 44.594 -7.402 1 92.69 542 GLU B O 1
ATOM 8449 N N . GLU B 1 543 ? -3.547 45.656 -6.164 1 94.12 543 GLU B N 1
ATOM 8450 C CA . GLU B 1 543 ? -2.562 46.594 -5.633 1 94.12 543 GLU B CA 1
ATOM 8451 C C . GLU B 1 543 ? -1.554 45.875 -4.734 1 94.12 543 GLU B C 1
ATOM 8453 O O . GLU B 1 543 ? -0.357 46.156 -4.785 1 94.12 543 GLU B O 1
ATOM 8458 N N . ALA B 1 544 ? -2.057 45.062 -3.879 1 94.69 544 ALA B N 1
ATOM 8459 C CA . ALA B 1 544 ? -1.159 44.312 -3.014 1 94.69 544 ALA B CA 1
ATOM 8460 C C . ALA B 1 544 ? -0.165 43.469 -3.836 1 94.69 544 ALA B C 1
ATOM 8462 O O . ALA B 1 544 ? 1.014 43.406 -3.484 1 94.69 544 ALA B O 1
ATOM 8463 N N . GLN B 1 545 ? -0.629 42.875 -4.93 1 95.44 545 GLN B N 1
ATOM 8464 C CA . GLN B 1 545 ? 0.222 42.062 -5.82 1 95.44 545 GLN B CA 1
ATOM 8465 C C . GLN B 1 545 ? 1.252 42.969 -6.516 1 95.44 545 GLN B C 1
ATOM 8467 O O . GLN B 1 545 ? 2.412 42.562 -6.664 1 95.44 545 GLN B O 1
ATOM 8472 N N . ALA B 1 546 ? 0.812 44.094 -6.977 1 95.69 546 ALA B N 1
ATOM 8473 C CA . ALA B 1 546 ? 1.72 45.031 -7.641 1 95.69 546 ALA B CA 1
ATOM 8474 C C . ALA B 1 546 ? 2.861 45.438 -6.711 1 95.69 546 ALA B C 1
ATOM 8476 O O . ALA B 1 546 ? 4.008 45.562 -7.148 1 95.69 546 ALA B O 1
ATOM 8477 N N . LYS B 1 547 ? 2.527 45.625 -5.516 1 95.5 547 LYS B N 1
ATOM 8478 C CA . LYS B 1 547 ? 3.547 45.969 -4.527 1 95.5 547 LYS B CA 1
ATOM 8479 C C . LYS B 1 547 ? 4.516 44.812 -4.309 1 95.5 547 LYS B C 1
ATOM 8481 O O . LYS B 1 547 ? 5.73 45.031 -4.246 1 95.5 547 LYS B O 1
ATOM 8486 N N . LYS B 1 548 ? 3.961 43.688 -4.16 1 96.56 548 LYS B N 1
ATOM 8487 C CA . LYS B 1 548 ? 4.805 42.5 -4.012 1 96.56 548 LYS B CA 1
ATOM 8488 C C . LYS B 1 548 ? 5.777 42.375 -5.18 1 96.56 548 LYS B C 1
ATOM 8490 O O . LYS B 1 548 ? 6.957 42.062 -4.98 1 96.56 548 LYS B O 1
ATOM 8495 N N . ASP B 1 549 ? 5.266 42.562 -6.414 1 97.06 549 ASP B N 1
ATOM 8496 C CA . ASP B 1 549 ? 6.102 42.469 -7.609 1 97.06 549 ASP B CA 1
ATOM 8497 C C . ASP B 1 549 ? 7.223 43.5 -7.582 1 97.06 549 ASP B C 1
ATOM 8499 O O . ASP B 1 549 ? 8.344 43.219 -8.016 1 97.06 549 ASP B O 1
ATOM 8503 N N . LYS B 1 550 ? 6.934 44.656 -7.082 1 96.62 550 LYS B N 1
ATOM 8504 C CA . LYS B 1 550 ? 7.949 45.688 -6.934 1 96.62 550 LYS B CA 1
ATOM 8505 C C . LYS B 1 550 ? 9.023 45.25 -5.938 1 96.62 550 LYS B C 1
ATOM 8507 O O . LYS B 1 550 ? 10.211 45.5 -6.168 1 96.62 550 LYS B O 1
ATOM 8512 N N . PHE B 1 551 ? 8.57 44.75 -4.84 1 96.94 551 PHE B N 1
ATOM 8513 C CA . PHE B 1 551 ? 9.523 44.25 -3.844 1 96.94 551 PHE B CA 1
ATOM 8514 C C . PHE B 1 551 ? 10.414 43.156 -4.43 1 96.94 551 PHE B C 1
ATOM 8516 O O . PHE B 1 551 ? 11.633 43.188 -4.246 1 96.94 551 PHE B O 1
ATOM 8523 N N . ALA B 1 552 ? 9.773 42.219 -5.09 1 96.38 552 ALA B N 1
ATOM 8524 C CA . ALA B 1 552 ? 10.508 41.094 -5.676 1 96.38 552 ALA B CA 1
ATOM 8525 C C . ALA B 1 552 ? 11.562 41.594 -6.668 1 96.38 552 ALA B C 1
ATOM 8527 O O . ALA B 1 552 ? 12.688 41.094 -6.684 1 96.38 552 ALA B O 1
ATOM 8528 N N . GLU B 1 553 ? 11.172 42.531 -7.504 1 96 553 GLU B N 1
ATOM 8529 C CA . GLU B 1 553 ? 12.094 43.094 -8.484 1 96 553 GLU B CA 1
ATOM 8530 C C . GLU B 1 553 ? 13.258 43.812 -7.801 1 96 553 GLU B C 1
ATOM 8532 O O . GLU B 1 553 ? 14.391 43.75 -8.281 1 96 553 GLU B O 1
ATOM 8537 N N . ALA B 1 554 ? 12.953 44.438 -6.77 1 95.56 554 ALA B N 1
ATOM 8538 C CA . ALA B 1 554 ? 13.961 45.188 -6.039 1 95.56 554 ALA B CA 1
ATOM 8539 C C . ALA B 1 554 ? 14.953 44.281 -5.336 1 95.56 554 ALA B C 1
ATOM 8541 O O . ALA B 1 554 ? 16.125 44.594 -5.184 1 95.56 554 ALA B O 1
ATOM 8542 N N . LEU B 1 555 ? 14.531 43.156 -4.926 1 95.75 555 LEU B N 1
ATOM 8543 C CA . LEU B 1 555 ? 15.336 42.281 -4.082 1 95.75 555 LEU B CA 1
ATOM 8544 C C . LEU B 1 555 ? 16.047 41.219 -4.918 1 95.75 555 LEU B C 1
ATOM 8546 O O . LEU B 1 555 ? 17.016 40.594 -4.461 1 95.75 555 LEU B O 1
ATOM 8550 N N . LYS B 1 556 ? 15.586 41 -6.133 1 94.06 556 LYS B N 1
ATOM 8551 C CA . LYS B 1 556 ? 16.125 39.938 -7.012 1 94.06 556 LYS B CA 1
ATOM 8552 C C . LYS B 1 556 ? 17.625 40.125 -7.188 1 94.06 556 LYS B C 1
ATOM 8554 O O . LYS B 1 556 ? 18.375 39.125 -7.121 1 94.06 556 LYS B O 1
ATOM 8559 N N . PRO B 1 557 ? 18.141 41.344 -7.336 1 92.62 557 PRO B N 1
ATOM 8560 C CA . PRO B 1 557 ? 19.578 41.5 -7.555 1 92.62 557 PRO B CA 1
ATOM 8561 C C . PRO B 1 557 ? 20.406 41.094 -6.336 1 92.62 557 PRO B C 1
ATOM 8563 O O . PRO B 1 557 ? 21.578 40.719 -6.477 1 92.62 557 PRO B O 1
ATOM 8566 N N . ILE B 1 558 ? 19.812 41.156 -5.242 1 92.56 558 ILE B N 1
ATOM 8567 C CA . ILE B 1 558 ? 20.516 40.812 -4.008 1 92.56 558 ILE B CA 1
ATOM 8568 C C . ILE B 1 558 ? 20.734 39.312 -3.936 1 92.56 558 ILE B C 1
ATOM 8570 O O . ILE B 1 558 ? 21.688 38.844 -3.303 1 92.56 558 ILE B O 1
ATOM 8574 N N . MET B 1 559 ? 19.859 38.5 -4.539 1 91.25 559 MET B N 1
ATOM 8575 C CA . MET B 1 559 ? 19.906 37.062 -4.5 1 91.25 559 MET B CA 1
ATOM 8576 C C . MET B 1 559 ? 20.719 36.5 -5.672 1 91.25 559 MET B C 1
ATOM 8578 O O . MET B 1 559 ? 20.906 35.312 -5.801 1 91.25 559 MET B O 1
ATOM 8582 N N . ALA B 1 560 ? 21.375 37.344 -6.633 1 80.44 560 ALA B N 1
ATOM 8583 C CA . ALA B 1 560 ? 22.156 36.906 -7.797 1 80.44 560 ALA B CA 1
ATOM 8584 C C . ALA B 1 560 ? 23.609 36.688 -7.426 1 80.44 560 ALA B C 1
ATOM 8586 O O . ALA B 1 560 ? 24.141 37.344 -6.527 1 80.44 560 ALA B O 1
#

pLDDT: mean 95.63, std 4.69, range [58.25, 98.94]